Protein AF-0000000082875536 (afdb_homodimer)

Sequence (866 aa):
MRAVTIIVLGLLLVVETWGRGRWDRRGRSHDGAWRRLNSPTMRKDTNDLLYGLTEPGVLKLRRDNDLSLEDESFGANGVTTTFLNEAKDEELARFLNLLTLVRFANSECLSTEGLTGSCYPDNECVGLGGLIGGTCANGFGVCCVFIGTCGDRLQANGSYFQSPNFPDLMPTPNQPQSCYFEILKTNPWVTQIRLDFDFFELANPTGGECQNDRLIISGQASGSPVPAMCGINTGQHVYFDLQNKRTPVRFTVVTLSNSSVRANRRWRIRLTQLNPRDVPLAAPSHCLQYYTTPSGVVQSFNYAGGAYTNNLNYVICFKKMSGACSITYRNVNSTGQESRFQIVNVESNGQSIVPTNQAGAGVFNCPDDYIVVSGVRLCGEKLNDATTNIDFTVNSPVTDTTSGPFILPFRTNAGSVGRGFSLVYNQITCALSMRAVTIIVLGLLLVVETWGRGRWDRRGRSHDGAWRRLNSPTMRKDTNDLLYGLTEPGVLKLRRDNDLSLEDESFGANGVTTTFLNEAKDEELARFLNLLTLVRFANSECLSTEGLTGSCYPDNECVGLGGLIGGTCANGFGVCCVFIGTCGDRLQANGSYFQSPNFPDLMPTPNQPQSCYFEILKTNPWVTQIRLDFDFFELANPTGGECQNDRLIISGQASGSPVPAMCGINTGQHVYFDLQNKRTPVRFTVVTLSNSSVRANRRWRIRLTQLNPRDVPLAAPSHCLQYYTTPSGVVQSFNYAGGAYTNNLNYVICFKKMSGACSITYRNVNSTGQESRFQIVNVESNGQSIVPTNQAGAGVFNCPDDYIVVSGVRLCGEKLNDATTNIDFTVNSPVTDTTSGPFILPFRTNAGSVGRGFSLVYNQITCALS

Solvent-accessible surface area (backbone atoms only — not comparable to full-atom values): 47147 Å² total; per-residue (Å²): 134,82,80,78,77,80,80,76,80,72,78,74,78,71,78,65,81,68,65,87,65,77,79,69,86,81,81,76,76,84,67,65,74,63,58,65,65,67,37,79,69,48,48,52,55,50,48,49,53,55,55,56,64,62,47,83,63,81,70,78,66,81,72,71,66,80,56,67,78,69,73,69,81,67,62,93,73,73,67,80,71,63,76,57,64,71,45,81,51,61,63,56,22,51,51,47,58,66,56,61,75,81,82,74,76,67,42,78,33,68,19,77,86,67,45,64,18,30,29,27,44,60,69,57,23,52,72,71,59,27,42,79,22,56,69,25,78,91,66,67,18,17,10,22,31,38,69,40,34,66,76,34,74,46,66,54,75,43,25,30,46,31,38,63,69,58,91,41,65,41,76,80,46,88,46,68,44,74,38,35,35,36,38,42,77,77,49,89,67,53,45,31,41,37,38,37,21,72,33,31,29,36,30,57,53,58,84,26,32,55,75,44,15,30,40,42,73,47,60,54,22,74,26,33,60,78,72,75,39,42,12,31,39,53,73,41,61,39,38,41,42,32,71,86,57,89,61,58,34,38,40,34,38,40,36,51,40,44,90,81,63,88,46,76,27,38,35,32,32,37,38,36,70,27,29,84,78,42,71,78,75,44,63,66,77,42,28,33,30,70,43,80,57,63,54,51,76,50,64,42,64,9,36,86,57,50,38,27,58,42,61,38,52,41,19,36,31,39,52,73,50,90,37,27,32,30,40,34,37,29,39,51,50,96,87,64,52,68,42,72,34,22,30,43,32,62,44,97,88,64,45,60,63,39,61,87,59,15,28,11,53,27,60,87,36,18,71,53,16,28,35,31,54,72,44,33,20,34,17,23,44,20,49,27,72,43,82,82,44,74,56,36,71,39,72,36,66,42,66,31,67,55,22,26,69,47,61,41,40,38,34,27,42,84,57,72,64,30,37,25,39,42,30,41,38,39,54,36,63,50,77,82,126,135,84,78,77,77,80,77,78,80,70,80,75,79,72,78,67,82,70,66,87,66,79,76,70,86,82,81,74,74,82,66,64,72,64,59,62,65,68,36,79,69,46,48,52,53,52,48,49,52,54,57,57,62,62,47,84,65,80,72,78,68,80,72,72,65,82,57,67,78,68,74,70,80,69,62,93,73,74,68,80,73,63,75,58,65,72,46,80,51,63,65,56,22,51,49,45,58,65,55,61,77,82,81,73,76,66,41,79,33,68,20,76,87,69,45,65,18,31,30,27,45,60,69,56,24,52,72,73,59,28,42,80,21,56,69,26,76,91,68,66,18,18,9,21,31,38,69,39,34,68,76,33,71,47,66,56,76,43,23,30,48,30,40,64,68,57,92,42,67,41,77,79,48,90,47,67,44,76,39,35,34,35,39,41,77,78,48,88,66,53,42,32,40,37,38,36,21,74,3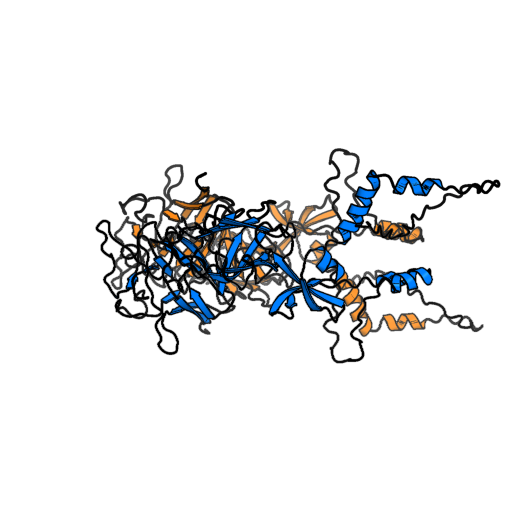4,30,28,37,31,59,52,58,86,25,32,55,75,43,15,29,39,43,73,47,59,56,23,72,26,33,61,78,71,73,40,41,10,31,39,53,73,40,60,40,37,42,42,32,70,85,56,89,61,59,34,36,40,33,39,39,37,51,42,44,91,81,62,88,48,75,28,37,36,32,31,37,38,35,68,27,28,82,79,41,72,80,74,44,63,66,77,43,29,34,28,69,43,78,56,62,55,51,76,49,64,42,64,9,36,86,56,50,39,28,58,42,61,38,52,42,19,37,31,40,53,74,50,92,39,26,32,30,39,36,36,28,41,52,50,97,86,64,53,70,41,73,33,23,30,42,32,62,45,96,87,64,48,60,64,39,60,86,61,16,27,11,53,26,61,88,37,18,70,52,16,24,36,34,54,72,44,32,20,34,16,24,44,20,49,28,74,44,81,83,45,75,56,37,70,39,71,37,64,42,66,31,66,56,23,27,69,48,60,41,40,40,35,26,42,85,58,73,65,31,38,25,39,43,31,40,37,39,53,35,65,51,77,81,126

InterPro domains:
  IPR000859 CUB domain [PF00431] (150-235)
  IPR000859 CUB domain [PS01180] (150-274)
  IPR035914 Spermadhesin, CUB domain superfamily [G3DSA:2.60.120.290] (147-271)
  IPR035914 Spermadhesin, CUB domain superfamily [G3DSA:2.60.120.290] (281-426)
  IPR035914 Spermadhesin, CUB domain superfamily [SSF49854] (150-239)
  IPR058698 CUB domain, metazoa [PF26080] (284-427)

Organism: NCBI:txid197152

Foldseek 3Di:
DDPPPPPPCPPPPPVPPPDPPPPPPPPDDPVPVVVVCPDPVVVVVVCCVVVVVPPPPPPVPPPPVPPPVPPVPPDLCPLCLPPLCPPPPPVSNVVVVVPSPDDDDQDWDAFQVGAIFTWDAPVVLVVQVWDFRQADPVRRTTGTAAEDKFPDEGADFFHKYKYPPPPAFDPQDQFKDKGKYKYAYNDQQFWKKKKAWQFFAAFDDDQQHPPFKWKAKPQFDPVAHDDTAHGGAHGFMFMTTRRSDRDIMMIMMIGGRDVVGPTRGITMMIMGTDGPPPPPVDDPHRAGAEAEDQKDKDWAGNLVVWWHHAFDWHKHFYDADVQFQKKKKFQQDPVRDGDWAAFFDADPVGHTLDDAQFKDKACSNCVFWFKDAQRITIHHGEDDHPPVPVGRNHHDMDMHRDPDTDMIITGHHSHGIGSTGMIIMHTDGDDDD/DDPPPPPPPPPPPPVPPPDPPDPPDPPDPPVPVVVVCPDPVVCVVVCVVVVVVPPPPPPPDPPPVPPPVPPVPPDLCPLPLPDLCPPPPPVSNVVVVVPSPDDDDQDWDAFQVGAIFTWDAPVVLVVQVWDFGAADPVRRTTGTAAEDWFPDEGADFFHKYKYPPPPAFDPQDQFKDKGKYKYAYNDQQFWKKKKAWQFFAAFDDDQQHPPFKWKAKPQFDPVAHDDTAHGGAHGFMFMTTRRSDRDIMMIMMIGGRDVVGPTRGITMMIMGTDGPPPPPVDDPHQATAEAEDQKDKDWAGNLVVWWHHAFDWHKHFYDADVQFQKKKKFQQDPVRDGDWAAFFDADPVGHTLDDAQFKDKACSNCVFWFKDAQRITIHHGEDDHPPVPVGRNHHDMGMHRDPDTDMIITGHHSHGIGSTGMIIMHTDGDDDD

Structure (mmCIF, N/CA/C/O backbone):
data_AF-0000000082875536-model_v1
#
loop_
_entity.id
_entity.type
_entity.pdbx_description
1 polymer 'CUB domain-containing protein'
#
loop_
_atom_site.group_PDB
_atom_site.id
_atom_site.type_symbol
_atom_site.label_atom_id
_atom_site.label_alt_id
_atom_site.label_comp_id
_atom_site.label_asym_id
_atom_site.label_entity_id
_atom_site.label_seq_id
_atom_site.pdbx_PDB_ins_code
_atom_site.Cartn_x
_atom_site.Cartn_y
_atom_site.Cartn_z
_atom_site.occupancy
_atom_site.B_iso_or_equiv
_atom_site.auth_seq_id
_atom_site.auth_comp_id
_atom_site.auth_asym_id
_atom_site.auth_atom_id
_atom_site.pdbx_PDB_model_num
ATOM 1 N N . MET A 1 1 ? 34.031 41.781 -3.348 1 21.06 1 MET A N 1
ATOM 2 C CA . MET A 1 1 ? 34.25 40.5 -2.664 1 21.06 1 MET A CA 1
ATOM 3 C C . MET A 1 1 ? 35.219 39.625 -3.471 1 21.06 1 MET A C 1
ATOM 5 O O . MET A 1 1 ? 35 39.438 -4.668 1 21.06 1 MET A O 1
ATOM 9 N N . ARG A 1 2 ? 36.531 39.562 -3.107 1 22.77 2 ARG A N 1
ATOM 10 C CA . ARG A 1 2 ? 37.781 39.219 -3.797 1 22.77 2 ARG A CA 1
ATOM 11 C C . ARG A 1 2 ? 37.844 37.75 -4.145 1 22.77 2 ARG A C 1
ATOM 13 O O . ARG A 1 2 ? 37.688 36.906 -3.273 1 22.77 2 ARG A O 1
ATOM 20 N N . ALA A 1 3 ? 37.469 37.375 -5.34 1 21.73 3 ALA A N 1
ATOM 21 C CA . ALA A 1 3 ? 37.281 36.062 -5.938 1 21.73 3 ALA A CA 1
ATOM 22 C C . ALA A 1 3 ? 38.562 35.219 -5.84 1 21.73 3 ALA A C 1
ATOM 24 O O . ALA A 1 3 ? 39.625 35.656 -6.309 1 21.73 3 ALA A O 1
ATOM 25 N N . VAL A 1 4 ? 38.906 34.75 -4.637 1 20.36 4 VAL A N 1
ATOM 26 C CA . VAL A 1 4 ? 40.156 34.031 -4.457 1 20.36 4 VAL A CA 1
ATOM 27 C C . VAL A 1 4 ? 40.156 32.75 -5.328 1 20.36 4 VAL A C 1
ATOM 29 O O . VAL A 1 4 ? 39.25 31.938 -5.238 1 20.36 4 VAL A O 1
ATOM 32 N N . THR A 1 5 ? 40.719 32.781 -6.582 1 20.45 5 THR A N 1
ATOM 33 C CA . THR A 1 5 ? 40.875 31.719 -7.566 1 20.45 5 THR A CA 1
ATOM 34 C C . THR A 1 5 ? 41.938 30.703 -7.09 1 20.45 5 THR A C 1
ATOM 36 O O . THR A 1 5 ? 43.062 31.078 -6.809 1 20.45 5 THR A O 1
ATOM 39 N N . ILE A 1 6 ? 41.562 29.734 -6.273 1 21.03 6 ILE A N 1
ATOM 40 C CA . ILE A 1 6 ? 42.594 28.766 -5.852 1 21.03 6 ILE A CA 1
ATOM 41 C C . ILE A 1 6 ? 42.906 27.828 -7.004 1 21.03 6 ILE A C 1
ATOM 43 O O . ILE A 1 6 ? 42 27.172 -7.547 1 21.03 6 ILE A O 1
ATOM 47 N N . ILE A 1 7 ? 43.906 28.047 -7.766 1 22.61 7 ILE A N 1
ATOM 48 C CA . ILE A 1 7 ? 44.469 27.344 -8.914 1 22.61 7 ILE A CA 1
ATOM 49 C C . ILE A 1 7 ? 45.094 26.016 -8.461 1 22.61 7 ILE A C 1
ATOM 51 O O . ILE A 1 7 ? 46.031 26 -7.652 1 22.61 7 ILE A O 1
ATOM 55 N N . VAL A 1 8 ? 44.25 24.984 -8.25 1 21.48 8 VAL A N 1
ATOM 56 C CA . VAL A 1 8 ? 44.812 23.688 -7.875 1 21.48 8 VAL A CA 1
ATOM 57 C C . VAL A 1 8 ? 45.594 23.109 -9.047 1 21.48 8 VAL A C 1
ATOM 59 O O . VAL A 1 8 ? 45.062 22.922 -10.133 1 21.48 8 VAL A O 1
ATOM 62 N N . LEU A 1 9 ? 46.781 23.375 -9.195 1 23.09 9 LEU A N 1
ATOM 63 C CA . LEU A 1 9 ? 47.781 22.969 -10.18 1 23.09 9 LEU A CA 1
ATOM 64 C C . LEU A 1 9 ? 47.906 21.453 -10.25 1 23.09 9 LEU A C 1
ATOM 66 O O . LEU A 1 9 ? 48.5 20.828 -9.367 1 23.09 9 LEU A O 1
ATOM 70 N N . GLY A 1 10 ? 46.781 20.688 -10.336 1 21.94 10 GLY A N 1
ATOM 71 C CA . GLY A 1 10 ? 46.938 19.25 -10.508 1 21.94 10 GLY A CA 1
ATOM 72 C C . GLY A 1 10 ? 47.75 18.875 -11.75 1 21.94 10 GLY A C 1
ATOM 73 O O . GLY A 1 10 ? 47.438 19.375 -12.844 1 21.94 10 GLY A O 1
ATOM 74 N N . LEU A 1 11 ? 48.938 18.656 -11.633 1 23.27 11 LEU A N 1
ATOM 75 C CA . LEU A 1 11 ? 49.906 18.203 -12.641 1 23.27 11 LEU A CA 1
ATOM 76 C C . LEU A 1 11 ? 49.375 16.984 -13.391 1 23.27 11 LEU A C 1
ATOM 78 O O . LEU A 1 11 ? 49.125 15.938 -12.781 1 23.27 11 LEU A O 1
ATOM 82 N N . LEU A 1 12 ? 48.438 17.094 -14.281 1 22.12 12 LEU A N 1
ATOM 83 C CA . LEU A 1 12 ? 48.125 16.125 -15.312 1 22.12 12 LEU A CA 1
ATOM 84 C C . LEU A 1 12 ? 49.375 15.594 -15.969 1 22.12 12 LEU A C 1
ATOM 86 O O . LEU A 1 12 ? 50.125 16.344 -16.609 1 22.12 12 LEU A O 1
ATOM 90 N N . LEU A 1 13 ? 50 14.609 -15.305 1 22.39 13 LEU A N 1
ATOM 91 C CA . LEU A 1 13 ? 51.125 13.938 -15.93 1 22.39 13 LEU A CA 1
ATOM 92 C C . LEU A 1 13 ? 50.75 13.391 -17.297 1 22.39 13 LEU A C 1
ATOM 94 O O . LEU A 1 13 ? 49.938 12.469 -17.406 1 22.39 13 LEU A O 1
ATOM 98 N N . VAL A 1 14 ? 50.406 14.203 -18.234 1 22.47 14 VAL A N 1
ATOM 99 C CA . VAL A 1 14 ? 50.406 13.867 -19.641 1 22.47 14 VAL A CA 1
ATOM 100 C C . VAL A 1 14 ? 51.719 13.18 -20.016 1 22.47 14 VAL A C 1
ATOM 102 O O . VAL A 1 14 ? 52.781 13.797 -19.953 1 22.47 14 VAL A O 1
ATOM 105 N N . VAL A 1 15 ? 51.75 11.828 -19.656 1 22.41 15 VAL A N 1
ATOM 106 C CA . VAL A 1 15 ? 52.906 11.062 -20.109 1 22.41 15 VAL A CA 1
ATOM 107 C C . VAL A 1 15 ? 53 11.148 -21.625 1 22.41 15 VAL A C 1
ATOM 109 O O . VAL A 1 15 ? 52.156 10.633 -22.344 1 22.41 15 VAL A O 1
ATOM 112 N N . GLU A 1 16 ? 53.281 12.219 -22.156 1 22.84 16 GLU A N 1
ATOM 113 C CA . GLU A 1 16 ? 53.75 12.359 -23.531 1 22.84 16 GLU A CA 1
ATOM 114 C C . GLU A 1 16 ? 54.875 11.359 -23.844 1 22.84 16 GLU A C 1
ATOM 116 O O . GLU A 1 16 ? 55.875 11.344 -23.156 1 22.84 16 GLU A O 1
ATOM 121 N N . THR A 1 17 ? 54.406 10.062 -24.141 1 22.7 17 THR A N 1
ATOM 122 C CA . THR A 1 17 ? 55.438 9.258 -24.797 1 22.7 17 THR A CA 1
ATOM 123 C C . THR A 1 17 ? 56.188 10.094 -25.844 1 22.7 17 THR A C 1
ATOM 125 O O . THR A 1 17 ? 55.562 10.586 -26.797 1 22.7 17 THR A O 1
ATOM 128 N N . TRP A 1 18 ? 57.062 10.844 -25.344 1 23.12 18 TRP A N 1
ATOM 129 C CA . TRP A 1 18 ? 58.094 11.633 -26.047 1 23.12 18 TRP A CA 1
ATOM 130 C C . TRP A 1 18 ? 58.75 10.812 -27.141 1 23.12 18 TRP A C 1
ATOM 132 O O . TRP A 1 18 ? 59.281 9.734 -26.891 1 23.12 18 TRP A O 1
ATOM 142 N N . GLY A 1 19 ? 58.094 10.617 -28.312 1 22.41 19 GLY A N 1
ATOM 143 C CA . GLY A 1 19 ? 58.969 10.258 -29.406 1 22.41 19 GLY A CA 1
ATOM 144 C C . GLY A 1 19 ? 60.344 10.852 -29.281 1 22.41 19 GLY A C 1
ATOM 145 O O . GLY A 1 19 ? 60.562 11.812 -28.531 1 22.41 19 GLY A O 1
ATOM 146 N N . ARG A 1 20 ? 61.469 10.094 -29.516 1 25.17 20 ARG A N 1
ATOM 147 C CA . ARG A 1 20 ? 62.812 10.602 -29.703 1 25.17 20 ARG A CA 1
ATOM 148 C C . ARG A 1 20 ? 62.812 11.953 -30.406 1 25.17 20 ARG A C 1
ATOM 150 O O . ARG A 1 20 ? 62.812 12.016 -31.641 1 25.17 20 ARG A O 1
ATOM 157 N N . GLY A 1 21 ? 61.906 12.844 -30.219 1 24.88 21 GLY A N 1
ATOM 158 C CA . GLY A 1 21 ? 62.219 14.094 -30.891 1 24.88 21 GLY A CA 1
ATOM 159 C C . GLY A 1 21 ? 63.594 14.625 -30.547 1 24.88 21 GLY A C 1
ATOM 160 O O . GLY A 1 21 ? 64.062 14.406 -29.438 1 24.88 21 GLY A O 1
ATOM 161 N N . ARG A 1 22 ? 64.5 14.68 -31.531 1 27.27 22 ARG A N 1
ATOM 162 C CA . ARG A 1 22 ? 65.812 15.328 -31.562 1 27.27 22 ARG A CA 1
ATOM 163 C C . ARG A 1 22 ? 65.75 16.688 -30.875 1 27.27 22 ARG A C 1
ATOM 165 O O . ARG A 1 22 ? 64.875 17.469 -31.109 1 27.27 22 ARG A O 1
ATOM 172 N N . TRP A 1 23 ? 66.312 16.766 -29.625 1 26.06 23 TRP A N 1
ATOM 173 C CA . TRP A 1 23 ? 66.625 18 -28.938 1 26.06 23 TRP A CA 1
ATOM 174 C C . TRP A 1 23 ? 67.375 18.953 -29.891 1 26.06 23 TRP A C 1
ATOM 176 O O . TRP A 1 23 ? 68.312 18.562 -30.594 1 26.06 23 TRP A O 1
ATOM 186 N N . ASP A 1 24 ? 66.688 19.828 -30.703 1 28.8 24 ASP A N 1
ATOM 187 C CA . ASP A 1 24 ? 67.625 20.703 -31.391 1 28.8 24 ASP A CA 1
ATOM 188 C C . ASP A 1 24 ? 68.438 21.469 -30.391 1 28.8 24 ASP A C 1
ATOM 190 O O . ASP A 1 24 ? 68.125 21.547 -29.203 1 28.8 24 ASP A O 1
ATOM 194 N N . ARG A 1 25 ? 69.812 21.859 -30.719 1 28.44 25 ARG A N 1
ATOM 195 C CA . ARG A 1 25 ? 70.75 22.594 -29.938 1 28.44 25 ARG A CA 1
ATOM 196 C C . ARG A 1 25 ? 70.125 23.766 -29.188 1 28.44 25 ARG A C 1
ATOM 198 O O . ARG A 1 25 ? 70.625 24.219 -28.172 1 28.44 25 ARG A O 1
ATOM 205 N N . ARG A 1 26 ? 69.312 24.625 -30.047 1 27.66 26 ARG A N 1
ATOM 206 C CA . ARG A 1 26 ? 69.25 26.047 -29.719 1 27.66 26 ARG A CA 1
ATOM 207 C C . ARG A 1 26 ? 68.125 26.297 -28.672 1 27.66 26 ARG A C 1
ATOM 209 O O . ARG A 1 26 ? 66.938 26.156 -28.938 1 27.66 26 ARG A O 1
ATOM 216 N N . GLY A 1 27 ? 68 25.797 -27.234 1 25.08 27 GLY A N 1
ATOM 217 C CA . GLY A 1 27 ? 67.438 25.969 -25.906 1 25.08 27 GLY A CA 1
ATOM 218 C C . GLY A 1 27 ? 65.938 26.359 -25.938 1 25.08 27 GLY A C 1
ATOM 219 O O . GLY A 1 27 ? 65.438 26.875 -24.953 1 25.08 27 GLY A O 1
ATOM 220 N N . ARG A 1 28 ? 65.188 26.609 -27.047 1 27.95 28 ARG A N 1
ATOM 221 C CA . ARG A 1 28 ? 63.938 27.328 -26.953 1 27.95 28 ARG A CA 1
ATOM 222 C C . ARG A 1 28 ? 62.812 26.453 -26.375 1 27.95 28 ARG A C 1
ATOM 224 O O . ARG A 1 28 ? 62.719 25.266 -26.719 1 27.95 28 ARG A O 1
ATOM 231 N N . SER A 1 29 ? 62.312 26.75 -25.094 1 24.36 29 SER A N 1
ATOM 232 C CA . SER A 1 29 ? 61.344 26.234 -24.125 1 24.36 29 SER A CA 1
ATOM 233 C C . SER A 1 29 ? 59.938 26.141 -24.719 1 24.36 29 SER A C 1
ATOM 235 O O . SER A 1 29 ? 59.5 27.078 -25.391 1 24.36 29 SER A O 1
ATOM 237 N N . HIS A 1 30 ? 59.562 24.906 -25.297 1 24.8 30 HIS A N 1
ATOM 238 C CA . HIS A 1 30 ? 58.219 24.734 -25.859 1 24.8 30 HIS A CA 1
ATOM 239 C C . HIS A 1 30 ? 57.156 25.109 -24.828 1 24.8 30 HIS A C 1
ATOM 241 O O . HIS A 1 30 ? 56.812 24.328 -23.938 1 24.8 30 HIS A O 1
ATOM 247 N N . ASP A 1 31 ? 56.906 26.359 -24.484 1 25.8 31 ASP A N 1
ATOM 248 C CA . ASP A 1 31 ? 55.906 27.078 -23.688 1 25.8 31 ASP A CA 1
ATOM 249 C C . ASP A 1 31 ? 54.5 26.734 -24.125 1 25.8 31 ASP A C 1
ATOM 251 O O . ASP A 1 31 ? 53.531 27.047 -23.422 1 25.8 31 ASP A O 1
ATOM 255 N N . GLY A 1 32 ? 54.344 26.312 -25.406 1 26.48 32 GLY A N 1
ATOM 256 C CA . GLY A 1 32 ? 53 26.453 -25.938 1 26.48 32 GLY A CA 1
ATOM 257 C C . GLY A 1 32 ? 52.031 25.406 -25.391 1 26.48 32 GLY A C 1
ATOM 258 O O . GLY A 1 32 ? 50.875 25.375 -25.766 1 26.48 32 GLY A O 1
ATOM 259 N N . ALA A 1 33 ? 52.531 24.297 -24.922 1 26.94 33 ALA A N 1
ATOM 260 C CA . ALA A 1 33 ? 51.562 23.25 -24.609 1 26.94 33 ALA A CA 1
ATOM 261 C C . ALA A 1 33 ? 50.625 23.688 -23.484 1 26.94 33 ALA A C 1
ATOM 263 O O . ALA A 1 33 ? 49.562 23.125 -23.312 1 26.94 33 ALA A O 1
ATOM 264 N N . TRP A 1 34 ? 51 24.75 -22.688 1 26.47 34 TRP A N 1
ATOM 265 C CA . TRP A 1 34 ? 50.188 25.156 -21.547 1 26.47 34 TRP A CA 1
ATOM 266 C C . TRP A 1 34 ? 48.906 25.859 -22.031 1 26.47 34 TRP A C 1
ATOM 268 O O . TRP A 1 34 ? 47.906 25.906 -21.328 1 26.47 34 TRP A O 1
ATOM 278 N N . ARG A 1 35 ? 48.938 26.578 -23.141 1 27.16 35 ARG A N 1
ATOM 279 C CA . ARG A 1 35 ? 47.812 27.438 -23.516 1 27.16 35 ARG A CA 1
ATOM 280 C C . ARG A 1 35 ? 46.594 26.609 -23.891 1 27.16 35 ARG A C 1
ATOM 282 O O . ARG A 1 35 ? 45.469 27.094 -23.812 1 27.16 35 ARG A O 1
ATOM 289 N N . ARG A 1 36 ? 46.812 25.469 -24.531 1 26.41 36 ARG A N 1
ATOM 290 C CA . ARG A 1 36 ? 45.594 24.828 -25.031 1 26.41 36 ARG A CA 1
ATOM 291 C C . ARG A 1 36 ? 44.781 24.234 -23.891 1 26.41 36 ARG A C 1
ATOM 293 O O . ARG A 1 36 ? 43.594 23.875 -24.078 1 26.41 36 ARG A O 1
ATOM 300 N N . LEU A 1 37 ? 45.375 23.906 -22.812 1 27.72 37 LEU A N 1
ATOM 301 C CA . LEU A 1 37 ? 44.562 23.328 -21.75 1 27.72 37 LEU A CA 1
ATOM 302 C C . LEU A 1 37 ? 43.594 24.375 -21.188 1 27.72 37 LEU A C 1
ATOM 304 O O . LEU A 1 37 ? 42.688 24.031 -20.438 1 27.72 37 LEU A O 1
ATOM 308 N N . ASN A 1 38 ? 43.875 25.766 -21.391 1 25.78 38 ASN A N 1
ATOM 309 C CA . ASN A 1 38 ? 43.062 26.844 -20.875 1 25.78 38 ASN A CA 1
ATOM 310 C C . ASN A 1 38 ? 41.906 27.141 -21.828 1 25.78 38 ASN A C 1
ATOM 312 O O . ASN A 1 38 ? 41.312 28.234 -21.781 1 25.78 38 ASN A O 1
ATOM 316 N N . SER A 1 39 ? 41.844 26.516 -23 1 24.98 39 SER A N 1
ATOM 317 C CA . SER A 1 39 ? 40.688 26.984 -23.766 1 24.98 39 SER A CA 1
ATOM 318 C C . SER A 1 39 ? 39.406 26.578 -23.078 1 24.98 39 SER A C 1
ATOM 320 O O . SER A 1 39 ? 39.344 25.609 -22.312 1 24.98 39 SER A O 1
ATOM 322 N N . PRO A 1 40 ? 38.281 27.562 -23.172 1 29.61 40 PRO A N 1
ATOM 323 C CA . PRO A 1 40 ? 36.969 27.391 -22.547 1 29.61 40 PRO A CA 1
ATOM 324 C C . PRO A 1 40 ? 36.406 26 -22.766 1 29.61 40 PRO A C 1
ATOM 326 O O . PRO A 1 40 ? 35.5 25.578 -22.047 1 29.61 40 PRO A O 1
ATOM 329 N N . THR A 1 41 ? 36.844 25.375 -23.953 1 27.09 41 THR A N 1
ATOM 330 C CA . THR A 1 41 ? 36.188 24.094 -24.25 1 27.09 41 THR A CA 1
ATOM 331 C C . THR A 1 41 ? 36.688 23 -23.344 1 27.09 41 THR A C 1
ATOM 333 O O . THR A 1 41 ? 35.969 22.047 -23.031 1 27.09 41 THR A O 1
ATOM 336 N N . MET A 1 42 ? 38.031 22.984 -23.031 1 27.41 42 MET A N 1
ATOM 337 C CA . MET A 1 42 ? 38.531 21.859 -22.234 1 27.41 42 MET A CA 1
ATOM 338 C C . MET A 1 42 ? 38.125 22.016 -20.781 1 27.41 42 MET A C 1
ATOM 340 O O . MET A 1 42 ? 38.375 21.125 -19.969 1 27.41 42 MET A O 1
ATOM 344 N N . ARG A 1 43 ? 37.844 23.312 -20.344 1 26.75 43 ARG A N 1
ATOM 345 C CA . ARG A 1 43 ? 37.312 23.453 -18.984 1 26.75 43 ARG A CA 1
ATOM 346 C C . ARG A 1 43 ? 36.062 22.609 -18.781 1 26.75 43 ARG A C 1
ATOM 348 O O . ARG A 1 43 ? 35.719 22.25 -17.656 1 26.75 43 ARG A O 1
ATOM 355 N N . LYS A 1 44 ? 35.312 22.5 -19.859 1 28.7 44 LYS A N 1
ATOM 356 C CA . LYS A 1 44 ? 34.094 21.734 -19.656 1 28.7 44 LYS A CA 1
ATOM 357 C C . LYS A 1 44 ? 34.375 20.281 -19.375 1 28.7 44 LYS A C 1
ATOM 359 O O . LYS A 1 44 ? 33.75 19.656 -18.516 1 28.7 44 LYS A O 1
ATOM 364 N N . ASP A 1 45 ? 35.469 19.797 -20.078 1 27.34 45 ASP A N 1
ATOM 365 C CA . ASP A 1 45 ? 35.719 18.359 -19.953 1 27.34 45 ASP A CA 1
ATOM 366 C C . ASP A 1 45 ? 36.375 18.047 -18.609 1 27.34 45 ASP A C 1
ATOM 368 O O . ASP A 1 45 ? 36.094 17.016 -18 1 27.34 45 ASP A O 1
ATOM 372 N N . THR A 1 46 ? 37.375 18.906 -18.172 1 27.09 46 THR A N 1
ATOM 373 C CA . THR A 1 46 ? 37.969 18.594 -16.891 1 27.09 46 THR A CA 1
ATOM 374 C C . THR A 1 46 ? 37 18.844 -15.742 1 27.09 46 THR A C 1
ATOM 376 O O . THR A 1 46 ? 37.031 18.141 -14.734 1 27.09 46 THR A O 1
ATOM 379 N N . ASN A 1 47 ? 36.219 19.938 -15.82 1 26.7 47 ASN A N 1
ATOM 380 C CA . ASN A 1 47 ? 35.188 20.125 -14.805 1 26.7 47 ASN A CA 1
ATOM 381 C C . ASN A 1 47 ? 34.188 18.969 -14.781 1 26.7 47 ASN A C 1
ATOM 383 O O . ASN A 1 47 ? 33.688 18.609 -13.727 1 26.7 47 ASN A O 1
ATOM 387 N N . ASP A 1 48 ? 33.906 18.422 -15.961 1 26.61 48 ASP A N 1
ATOM 388 C CA . ASP A 1 48 ? 33.031 17.266 -16 1 26.61 48 ASP A CA 1
ATOM 389 C C . ASP A 1 48 ? 33.719 16.047 -15.383 1 26.61 48 ASP A C 1
ATOM 391 O O . ASP A 1 48 ? 33.062 15.211 -14.742 1 26.61 48 ASP A O 1
ATOM 395 N N . LEU A 1 49 ? 35.062 15.938 -15.539 1 26.38 49 LEU A N 1
ATOM 396 C CA . LEU A 1 49 ? 35.75 14.844 -14.859 1 26.38 49 LEU A CA 1
ATOM 397 C C . LEU A 1 49 ? 35.812 15.094 -13.352 1 26.38 49 LEU A C 1
ATOM 399 O O . LEU A 1 49 ? 35.594 14.172 -12.562 1 26.38 49 LEU A O 1
ATOM 403 N N . LEU A 1 50 ? 36.219 16.344 -12.898 1 26.75 50 LEU A N 1
ATOM 404 C CA . LEU A 1 50 ? 36.281 16.641 -11.469 1 26.75 50 LEU A CA 1
ATOM 405 C C . LEU A 1 50 ? 34.875 16.625 -10.859 1 26.75 50 LEU A C 1
ATOM 407 O O . LEU A 1 50 ? 34.688 16.219 -9.719 1 26.75 50 LEU A O 1
ATOM 411 N N . TYR A 1 51 ? 33.875 17.312 -11.539 1 26.95 51 TYR A N 1
ATOM 412 C CA . TYR A 1 51 ? 32.531 17.266 -11.016 1 26.95 51 TYR A CA 1
ATOM 413 C C . TYR A 1 51 ? 31.969 15.844 -11.055 1 26.95 51 TYR A C 1
ATOM 415 O O . TYR A 1 51 ? 31.016 15.523 -10.352 1 26.95 51 TYR A O 1
ATOM 423 N N . GLY A 1 52 ? 32.438 15.031 -12.008 1 26.75 52 GLY A N 1
ATOM 424 C CA . GLY A 1 52 ? 32.031 13.633 -11.969 1 26.75 52 GLY A CA 1
ATOM 425 C C . GLY A 1 52 ? 32.531 12.898 -10.75 1 26.75 52 GLY A C 1
ATOM 426 O O . GLY A 1 52 ? 31.953 11.898 -10.328 1 26.75 52 GLY A O 1
ATOM 427 N N . LEU A 1 53 ? 33.781 13.219 -10.273 1 26.62 53 LEU A N 1
ATOM 428 C CA . LEU A 1 53 ? 34.312 12.594 -9.055 1 26.62 53 LEU A CA 1
ATOM 429 C C . LEU A 1 53 ? 33.594 13.133 -7.82 1 26.62 53 LEU A C 1
ATOM 431 O O . LEU A 1 53 ? 33.719 12.578 -6.73 1 26.62 53 LEU A O 1
ATOM 435 N N . THR A 1 54 ? 33.125 14.305 -7.832 1 25.36 54 THR A N 1
ATOM 436 C CA . THR A 1 54 ? 32.469 14.82 -6.625 1 25.36 54 THR A CA 1
ATOM 437 C C . THR A 1 54 ? 31.125 14.164 -6.402 1 25.36 54 THR A C 1
ATOM 439 O O . THR A 1 54 ? 30.375 14.547 -5.496 1 25.36 54 THR A O 1
ATOM 442 N N . GLU A 1 55 ? 30.578 13.688 -7.445 1 24.44 55 GLU A N 1
ATOM 443 C CA . GLU A 1 55 ? 29.359 13.031 -6.984 1 24.44 55 GLU A CA 1
ATOM 444 C C . GLU A 1 55 ? 29.672 11.867 -6.055 1 24.44 55 GLU A C 1
ATOM 446 O O . GLU A 1 55 ? 30.547 11.047 -6.355 1 24.44 55 GLU A O 1
ATOM 451 N N . PRO A 1 56 ? 29.422 11.945 -4.688 1 24.2 56 PRO A N 1
ATOM 452 C CA . PRO A 1 56 ? 29.75 10.938 -3.674 1 24.2 56 PRO A CA 1
ATOM 453 C C . PRO A 1 56 ? 29.562 9.508 -4.18 1 24.2 56 PRO A C 1
ATOM 455 O O . PRO A 1 56 ? 28.438 9.039 -4.316 1 24.2 56 PRO A O 1
ATOM 458 N N . GLY A 1 57 ? 29.922 9.266 -5.34 1 25 57 GLY A N 1
ATOM 459 C CA . GLY A 1 57 ? 29.812 7.844 -5.613 1 25 57 GLY A CA 1
ATOM 460 C C . GLY A 1 57 ? 30.609 6.984 -4.645 1 25 57 GLY A C 1
ATOM 461 O O . GLY A 1 57 ? 31.641 7.418 -4.117 1 25 57 GLY A O 1
ATOM 462 N N . VAL A 1 58 ? 29.859 5.988 -3.939 1 24.19 58 VAL A N 1
ATOM 463 C CA . VAL A 1 58 ? 30.203 5.055 -2.873 1 24.19 58 VAL A CA 1
ATOM 464 C C . VAL A 1 58 ? 31.469 4.289 -3.254 1 24.19 58 VAL A C 1
ATOM 466 O O . VAL A 1 58 ? 31.5 3.584 -4.266 1 24.19 58 VAL A O 1
ATOM 469 N N . LEU A 1 59 ? 32.562 4.93 -3.176 1 24.33 59 LEU A N 1
ATOM 470 C CA . LEU A 1 59 ? 33.688 4.047 -2.955 1 24.33 59 LEU A CA 1
ATOM 471 C C . LEU A 1 59 ? 33.438 3.113 -1.776 1 24.33 59 LEU A C 1
ATOM 473 O O . LEU A 1 59 ? 33.219 3.57 -0.653 1 24.33 59 LEU A O 1
ATOM 477 N N . LYS A 1 60 ? 32.781 1.983 -2.062 1 25.2 60 LYS A N 1
ATOM 478 C CA . LYS A 1 60 ? 32.625 0.966 -1.022 1 25.2 60 LYS A CA 1
ATOM 479 C C . LYS A 1 60 ? 34 0.567 -0.472 1 25.2 60 LYS A C 1
ATOM 481 O O . LYS A 1 60 ? 34.812 -0.002 -1.191 1 25.2 60 LYS A O 1
ATOM 486 N N . LEU A 1 61 ? 34.562 1.446 0.371 1 24.52 61 LEU A N 1
ATOM 487 C CA . LEU A 1 61 ? 35.656 0.95 1.188 1 24.52 61 LEU A CA 1
ATOM 488 C C . LEU A 1 61 ? 35.219 -0.277 1.987 1 24.52 61 LEU A C 1
ATOM 490 O O . LEU A 1 61 ? 34.125 -0.327 2.508 1 24.52 61 LEU A O 1
ATOM 494 N N . ARG A 1 62 ? 35.719 -1.408 1.603 1 24.62 62 ARG A N 1
ATOM 495 C CA . ARG A 1 62 ? 35.625 -2.598 2.443 1 24.62 62 ARG A CA 1
ATOM 496 C C . ARG A 1 62 ? 35.875 -2.258 3.904 1 24.62 62 ARG A C 1
ATOM 498 O O . ARG A 1 62 ? 37 -1.838 4.25 1 24.62 62 ARG A O 1
ATOM 505 N N . ARG A 1 63 ? 34.875 -1.697 4.578 1 24.12 63 ARG A N 1
ATOM 506 C CA . ARG A 1 63 ? 35.031 -1.71 6.031 1 24.12 63 ARG A CA 1
ATOM 507 C C . ARG A 1 63 ? 35.281 -3.123 6.543 1 24.12 63 ARG A C 1
ATOM 509 O O . ARG A 1 63 ? 34.5 -4.035 6.285 1 24.12 63 ARG A O 1
ATOM 516 N N . ASP A 1 64 ? 36.531 -3.514 6.719 1 26.14 64 ASP A N 1
ATOM 517 C CA . ASP A 1 64 ? 36.875 -4.582 7.656 1 26.14 64 ASP A CA 1
ATOM 518 C C . ASP A 1 64 ? 36.125 -4.422 8.969 1 26.14 64 ASP A C 1
ATOM 520 O O . ASP A 1 64 ? 36.5 -3.629 9.828 1 26.14 64 ASP A O 1
ATOM 524 N N . ASN A 1 65 ? 34.875 -4.312 8.992 1 26.66 65 ASN A N 1
ATOM 525 C CA . ASN A 1 65 ? 34.281 -4.293 10.312 1 26.66 65 ASN A CA 1
ATOM 526 C C . ASN A 1 65 ? 34.656 -5.516 11.133 1 26.66 65 ASN A C 1
ATOM 528 O O . ASN A 1 65 ? 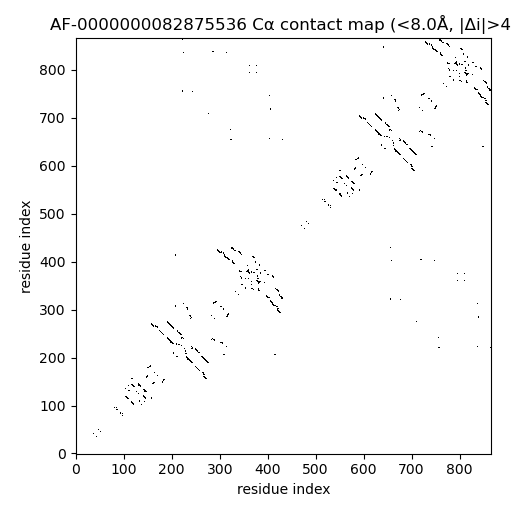34.281 -5.633 12.305 1 26.66 65 ASN A O 1
ATOM 532 N N . ASP A 1 66 ? 34.938 -6.656 10.555 1 27.02 66 ASP A N 1
ATOM 533 C CA . ASP A 1 66 ? 35.219 -7.723 11.508 1 27.02 66 ASP A CA 1
ATOM 534 C C . ASP A 1 66 ? 36.562 -7.484 12.219 1 27.02 66 ASP A C 1
ATOM 536 O O . ASP A 1 66 ? 37.156 -8.414 12.758 1 27.02 66 ASP A O 1
ATOM 540 N N . LEU A 1 67 ? 37.281 -6.398 11.852 1 25.08 67 LEU A N 1
ATOM 541 C CA . LEU A 1 67 ? 38.375 -6.262 12.812 1 25.08 67 LEU A CA 1
ATOM 542 C C . LEU A 1 67 ? 37.844 -6.016 14.219 1 25.08 67 LEU A C 1
ATOM 544 O O . LEU A 1 67 ? 36.875 -5.266 14.391 1 25.08 67 LEU A O 1
ATOM 548 N N . SER A 1 68 ? 37.938 -7 15.055 1 24.67 68 SER A N 1
ATOM 549 C CA . SER A 1 68 ? 37.719 -6.875 16.5 1 24.67 68 SER A CA 1
ATOM 550 C C . SER A 1 68 ? 38.156 -5.5 17 1 24.67 68 SER A C 1
ATOM 552 O O . SER A 1 68 ? 39.25 -5.02 16.672 1 24.67 68 SER A O 1
ATOM 554 N N . LEU A 1 69 ? 37.188 -4.633 17.281 1 25.81 69 LEU A N 1
ATOM 555 C CA . LEU A 1 69 ? 37.312 -3.371 18 1 25.81 69 LEU A CA 1
ATOM 556 C C . LEU A 1 69 ? 38.312 -3.477 19.125 1 25.81 69 LEU A C 1
ATOM 558 O O . LEU A 1 69 ? 38.531 -2.52 19.891 1 25.81 69 LEU A O 1
ATOM 562 N N . GLU A 1 70 ? 38.625 -4.68 19.547 1 26.5 70 GLU A N 1
ATOM 563 C CA . GLU A 1 70 ? 39.5 -4.598 20.719 1 26.5 70 GLU A CA 1
ATOM 564 C C . GLU A 1 70 ? 40.812 -3.91 20.391 1 26.5 70 GLU A C 1
ATOM 566 O O . GLU A 1 70 ? 41.531 -3.477 21.297 1 26.5 70 GLU A O 1
ATOM 571 N N . ASP A 1 71 ? 41.469 -4.27 19.344 1 26.06 71 ASP A N 1
ATOM 572 C CA . ASP A 1 71 ? 42.812 -3.656 19.469 1 26.06 71 ASP A CA 1
ATOM 573 C C . ASP A 1 71 ? 42.719 -2.141 19.297 1 26.06 71 ASP A C 1
ATOM 575 O O . ASP A 1 71 ? 42.312 -1.648 18.25 1 26.06 71 ASP A O 1
ATOM 579 N N . GLU A 1 72 ? 42.5 -1.304 20.406 1 26.95 72 GLU A N 1
ATOM 580 C CA . GLU A 1 72 ? 42.469 0.074 20.891 1 26.95 72 GLU A CA 1
ATOM 581 C C . GLU A 1 72 ? 43.469 0.951 20.125 1 26.95 72 GLU A C 1
ATOM 583 O O . GLU A 1 72 ? 43.375 2.18 20.188 1 26.95 72 GLU A O 1
ATOM 588 N N . SER A 1 73 ? 44.656 0.431 19.797 1 24.64 73 SER A N 1
ATOM 589 C CA . SER A 1 73 ? 45.719 1.343 19.375 1 24.64 73 SER A CA 1
ATOM 590 C C . SER A 1 73 ? 45.469 1.895 17.984 1 24.64 73 SER A C 1
ATOM 592 O O . SER A 1 73 ? 46.375 2.459 17.359 1 24.64 73 SER A O 1
ATOM 594 N N . PHE A 1 74 ? 44.469 1.318 17.281 1 27.28 74 PHE A N 1
ATOM 595 C CA . PHE A 1 74 ? 44.25 1.957 15.977 1 27.28 74 PHE A CA 1
ATOM 596 C C . PHE A 1 74 ? 43.719 3.369 16.156 1 27.28 74 PHE A C 1
ATOM 598 O O . PHE A 1 74 ? 42.656 3.561 16.75 1 27.28 74 PHE A O 1
ATOM 605 N N . GLY A 1 75 ? 44.531 4.418 16.422 1 24.41 75 GLY A N 1
ATOM 606 C CA . GLY A 1 75 ? 44.156 5.816 16.578 1 24.41 75 GLY A CA 1
ATOM 607 C C . GLY A 1 75 ? 43.062 6.258 15.625 1 24.41 75 GLY A C 1
ATOM 608 O O . GLY A 1 75 ? 42.812 5.598 14.609 1 24.41 75 GLY A O 1
ATOM 609 N N . ALA A 1 76 ? 42.094 7.137 16.047 1 25.84 76 ALA A N 1
ATOM 610 C CA . ALA A 1 76 ? 40.969 7.828 15.469 1 25.84 76 ALA A CA 1
ATOM 611 C C . ALA A 1 76 ? 41.188 8.125 13.992 1 25.84 76 ALA A C 1
ATOM 613 O O . ALA A 1 76 ? 40.25 8.445 13.25 1 25.84 76 ALA A O 1
ATOM 614 N N . ASN A 1 77 ? 42.5 8.359 13.625 1 25.5 77 ASN A N 1
ATOM 615 C CA . ASN A 1 77 ? 42.906 9.031 12.391 1 25.5 77 ASN A CA 1
ATOM 616 C C . ASN A 1 77 ? 42.844 8.086 11.195 1 25.5 77 ASN A C 1
ATOM 618 O O . ASN A 1 77 ? 43.875 7.48 10.844 1 25.5 77 ASN A O 1
ATOM 622 N N . GLY A 1 78 ? 42.031 7.129 11.188 1 27.12 78 GLY A N 1
ATOM 623 C CA . GLY A 1 78 ? 42.062 6.203 10.062 1 27.12 78 GLY A CA 1
ATOM 624 C C . GLY A 1 78 ? 41.969 6.895 8.719 1 27.12 78 GLY A C 1
ATOM 625 O O . GLY A 1 78 ? 40.875 7.008 8.148 1 27.12 78 GLY A O 1
ATOM 626 N N . VAL A 1 79 ? 42.844 7.988 8.57 1 26.86 79 VAL A N 1
ATOM 627 C CA . VAL A 1 79 ? 43.062 8.609 7.27 1 26.86 79 VAL A CA 1
ATOM 628 C C . VAL A 1 79 ? 43.469 7.543 6.25 1 26.86 79 VAL A C 1
ATOM 630 O O . VAL A 1 79 ? 44.406 6.781 6.465 1 26.86 79 VAL A O 1
ATOM 633 N N . THR A 1 80 ? 42.469 6.957 5.664 1 26.88 80 THR A N 1
ATOM 634 C CA . THR A 1 80 ? 42.812 6.109 4.527 1 26.88 80 THR A CA 1
ATOM 635 C C . THR A 1 80 ? 43.781 6.824 3.59 1 26.88 80 THR A C 1
ATOM 637 O O . THR A 1 80 ? 43.438 7.836 2.98 1 26.88 80 THR A O 1
ATOM 640 N N . THR A 1 81 ? 45 6.988 4.004 1 27.88 81 THR A N 1
ATOM 641 C CA . THR A 1 81 ? 46.156 7.414 3.205 1 27.88 81 THR A CA 1
ATOM 642 C C . THR A 1 81 ? 46.406 6.422 2.076 1 27.88 81 THR A C 1
ATOM 644 O O . THR A 1 81 ? 47.219 5.496 2.234 1 27.88 81 THR A O 1
ATOM 647 N N . THR A 1 82 ? 45.375 5.781 1.599 1 27.23 82 THR A N 1
ATOM 648 C CA . THR A 1 82 ? 45.812 4.727 0.689 1 27.23 82 THR A CA 1
ATOM 649 C C . THR A 1 82 ? 46.531 5.32 -0.521 1 27.23 82 THR A C 1
ATOM 651 O O . THR A 1 82 ? 47.531 4.762 -0.997 1 27.23 82 THR A O 1
ATOM 654 N N . PHE A 1 83 ? 45.719 6.227 -1.179 1 28.62 83 PHE A N 1
ATOM 655 C CA . PHE A 1 83 ? 46.094 6.27 -2.592 1 28.62 83 PHE A CA 1
ATOM 656 C C . PHE A 1 83 ? 47.469 6.867 -2.781 1 28.62 83 PHE A C 1
ATOM 658 O O . PHE A 1 83 ? 48.219 6.445 -3.664 1 28.62 83 PHE A O 1
ATOM 665 N N . LEU A 1 84 ? 47.594 8.062 -2.092 1 28.81 84 LEU A N 1
ATOM 666 C CA . LEU A 1 84 ? 48.562 9 -2.656 1 28.81 84 LEU A CA 1
ATOM 667 C C . LEU A 1 84 ? 50 8.578 -2.318 1 28.81 84 LEU A C 1
ATOM 669 O O . LEU A 1 84 ? 50.938 9.328 -2.562 1 28.81 84 LEU A O 1
ATOM 673 N N . ASN A 1 85 ? 50.031 7.57 -1.606 1 29.97 85 ASN A N 1
ATOM 674 C CA . ASN A 1 85 ? 51.406 7.336 -1.211 1 29.97 85 ASN A CA 1
ATOM 675 C C . ASN A 1 85 ? 52.281 6.984 -2.412 1 29.97 85 ASN A C 1
ATOM 677 O O . ASN A 1 85 ? 53.5 6.859 -2.281 1 29.97 85 ASN A O 1
ATOM 681 N N . GLU A 1 86 ? 51.625 6.48 -3.432 1 30.44 86 GLU A N 1
ATOM 682 C CA . GLU A 1 86 ? 52.562 5.977 -4.438 1 30.44 86 GLU A CA 1
ATOM 683 C C . GLU A 1 86 ? 53.156 7.117 -5.266 1 30.44 86 GLU A C 1
ATOM 685 O O . GLU A 1 86 ? 53.781 6.883 -6.301 1 30.44 86 GLU A O 1
ATOM 690 N N . ALA A 1 87 ? 52.812 8.445 -4.898 1 29.95 87 ALA A N 1
ATOM 691 C CA . ALA A 1 87 ? 53.562 9.422 -5.672 1 29.95 87 ALA A CA 1
ATOM 692 C C . ALA A 1 87 ? 55.062 9.297 -5.387 1 29.95 87 ALA A C 1
ATOM 694 O O . ALA A 1 87 ? 55.469 9.234 -4.227 1 29.95 87 ALA A O 1
ATOM 695 N N . LYS A 1 88 ? 55.906 8.859 -6.203 1 33.16 88 LYS A N 1
ATOM 696 C CA . LYS A 1 88 ? 57.344 8.797 -6.141 1 33.16 88 LYS A CA 1
ATOM 697 C C . LYS A 1 88 ? 57.938 10.086 -5.582 1 33.16 88 LYS A C 1
ATOM 699 O O . LYS A 1 88 ? 59.062 10.094 -5.051 1 33.16 88 LYS A O 1
ATOM 704 N N . ASP A 1 89 ? 57.438 11.266 -6.02 1 29.77 89 ASP A N 1
ATOM 705 C CA . ASP A 1 89 ? 58.062 12.492 -5.512 1 29.77 89 ASP A CA 1
ATOM 706 C C . ASP A 1 89 ? 57.625 12.758 -4.074 1 29.77 89 ASP A C 1
ATOM 708 O O . ASP A 1 89 ? 56.406 12.781 -3.775 1 29.77 89 ASP A O 1
ATOM 712 N N . GLU A 1 90 ? 58.562 12.594 -3.127 1 40.78 90 GLU A N 1
ATOM 713 C CA . GLU A 1 90 ? 58.406 12.812 -1.689 1 40.78 90 GLU A CA 1
ATOM 714 C C . GLU A 1 90 ? 57.625 14.078 -1.395 1 40.78 90 GLU A C 1
ATOM 716 O O . GLU A 1 90 ? 56.812 14.102 -0.459 1 40.78 90 GLU A O 1
ATOM 721 N N . GLU A 1 91 ? 57.969 15.125 -2.172 1 37.03 91 GLU A N 1
ATOM 722 C CA . GLU A 1 91 ? 57.281 16.391 -1.935 1 37.03 91 GLU A CA 1
ATOM 723 C C . GLU A 1 91 ? 55.812 16.312 -2.299 1 37.03 91 GLU A C 1
ATOM 725 O O . GLU A 1 91 ? 54.969 16.812 -1.563 1 37.03 91 GLU A O 1
ATOM 730 N N . LEU A 1 92 ? 55.562 15.703 -3.449 1 38.47 92 LEU A N 1
ATOM 731 C CA . LEU A 1 92 ? 54.188 15.516 -3.836 1 38.47 92 LEU A CA 1
ATOM 732 C C . LEU A 1 92 ? 53.469 14.555 -2.885 1 38.47 92 LEU A C 1
ATOM 734 O O . LEU A 1 92 ? 52.312 14.773 -2.518 1 38.47 92 LEU A O 1
ATOM 738 N N . ALA A 1 93 ? 54.25 13.539 -2.432 1 39.28 93 ALA A N 1
ATOM 739 C CA . ALA A 1 93 ? 53.688 12.633 -1.421 1 39.28 93 ALA A CA 1
ATOM 740 C C . ALA A 1 93 ? 53.438 13.367 -0.113 1 39.28 93 ALA A C 1
ATOM 742 O O . ALA A 1 93 ? 52.406 13.164 0.523 1 39.28 93 ALA A O 1
ATOM 743 N N . ARG A 1 94 ? 54.375 14.227 0.32 1 42.91 94 ARG A N 1
ATOM 744 C CA . ARG A 1 94 ? 54.219 15.07 1.496 1 42.91 94 ARG A CA 1
ATOM 745 C C . ARG A 1 94 ? 53.094 16.078 1.293 1 42.91 94 ARG A C 1
ATOM 747 O O . ARG A 1 94 ? 52.312 16.344 2.215 1 42.91 94 ARG A O 1
ATOM 754 N N . PHE A 1 95 ? 53.156 16.75 0.178 1 38.78 95 PHE A N 1
ATOM 755 C CA . PHE A 1 95 ? 52.125 17.719 -0.159 1 38.78 95 PHE A CA 1
ATOM 756 C C . PHE A 1 95 ? 50.75 17.016 -0.276 1 38.78 95 PHE A C 1
ATOM 758 O O . PHE A 1 95 ? 49.75 17.516 0.233 1 38.78 95 PHE A O 1
ATOM 765 N N . LEU A 1 96 ? 50.812 15.914 -0.988 1 40.41 96 LEU A N 1
ATOM 766 C CA . LEU A 1 96 ? 49.562 15.172 -1.106 1 40.41 96 LEU A CA 1
ATOM 767 C C . LEU A 1 96 ? 49.156 14.555 0.229 1 40.41 96 LEU A C 1
ATOM 769 O O . LEU A 1 96 ? 47.969 14.391 0.519 1 40.41 96 LEU A O 1
ATOM 773 N N . ASN A 1 97 ? 50.219 14.125 0.98 1 39.03 97 ASN A N 1
ATOM 774 C CA . ASN A 1 97 ? 49.938 13.75 2.363 1 39.03 97 ASN A CA 1
ATOM 775 C C . ASN A 1 97 ? 49.281 14.898 3.137 1 39.03 97 ASN A C 1
ATOM 777 O O . ASN A 1 97 ? 48.531 14.672 4.07 1 39.03 97 ASN A O 1
ATOM 781 N N . LEU A 1 98 ? 49.75 16.094 2.879 1 38.25 98 LEU A N 1
ATOM 782 C CA . LEU A 1 98 ? 49.156 17.234 3.551 1 38.25 98 LEU A CA 1
ATOM 783 C C . LEU A 1 98 ? 47.719 17.438 3.082 1 38.25 98 LEU A C 1
ATOM 785 O O . LEU A 1 98 ? 46.875 17.906 3.846 1 38.25 98 LEU A O 1
ATOM 789 N N . LEU A 1 99 ? 47.438 17.203 1.812 1 36.81 99 LEU A N 1
ATOM 790 C CA . LEU A 1 99 ? 46.094 17.422 1.331 1 36.81 99 LEU A CA 1
ATOM 791 C C . LEU A 1 99 ? 45.188 16.219 1.68 1 36.81 99 LEU A C 1
ATOM 793 O O . LEU A 1 99 ? 45.094 15.273 0.902 1 36.81 99 LEU A O 1
ATOM 797 N N . THR A 1 100 ? 45.312 15.742 2.838 1 38.53 100 THR A N 1
ATOM 798 C CA . THR A 1 100 ? 44.344 14.727 3.244 1 38.53 100 THR A CA 1
ATOM 799 C C . THR A 1 100 ? 42.906 15.227 3.051 1 38.53 100 THR A C 1
ATOM 801 O O . THR A 1 100 ? 42.5 16.203 3.686 1 38.53 100 THR A O 1
ATOM 804 N N . LEU A 1 101 ? 42.531 15.18 1.807 1 44.22 101 LEU A N 1
ATOM 805 C CA . LEU A 1 101 ? 41.094 15.422 1.64 1 44.22 101 LEU A CA 1
ATOM 806 C C . LEU A 1 101 ? 40.281 14.453 2.479 1 44.22 101 LEU A C 1
ATOM 808 O O . LEU A 1 101 ? 40.375 13.234 2.303 1 44.22 101 LEU A O 1
ATOM 812 N N . VAL A 1 102 ? 39.969 14.898 3.746 1 51.78 102 VAL A N 1
ATOM 813 C CA . VAL A 1 102 ? 39.062 14.102 4.562 1 51.78 102 VAL A CA 1
ATOM 814 C C . VAL A 1 102 ? 37.688 14.117 3.938 1 51.78 102 VAL A C 1
ATOM 816 O O . VAL A 1 102 ? 37.094 15.18 3.693 1 51.78 102 VAL A O 1
ATOM 819 N N . ARG A 1 103 ? 37.344 13.055 3.293 1 60.84 103 ARG A N 1
ATOM 820 C CA . ARG A 1 103 ? 35.969 12.914 2.824 1 60.84 103 ARG A CA 1
ATOM 821 C C . ARG A 1 103 ? 35.125 12.086 3.795 1 60.84 103 ARG A C 1
ATOM 823 O O . ARG A 1 103 ? 35.594 11.086 4.336 1 60.84 103 ARG A O 1
ATOM 830 N N . PHE A 1 104 ? 34.156 12.828 4.445 1 67.06 104 PHE A N 1
ATOM 831 C CA . PHE A 1 104 ? 33.219 12.078 5.281 1 67.06 104 PHE A CA 1
ATOM 832 C C . PHE A 1 104 ? 31.797 12.188 4.746 1 67.06 104 PHE A C 1
ATOM 834 O O . PHE A 1 104 ? 31.5 13.07 3.947 1 67.06 104 PHE A O 1
ATOM 841 N N . ALA A 1 105 ? 31.016 11.141 5.078 1 70.69 105 ALA A N 1
ATOM 842 C CA . ALA A 1 105 ? 29.609 11.117 4.676 1 70.69 105 ALA A CA 1
ATOM 843 C C . ALA A 1 105 ? 28.828 12.25 5.332 1 70.69 105 ALA A C 1
ATOM 845 O O . ALA A 1 105 ? 29.078 12.602 6.488 1 70.69 105 ALA A O 1
ATOM 846 N N . ASN A 1 106 ? 28.016 12.945 4.57 1 79.19 106 ASN A N 1
ATOM 847 C CA . ASN A 1 106 ? 27.109 13.938 5.125 1 79.19 106 ASN A CA 1
ATOM 848 C C . ASN A 1 106 ? 26 13.289 5.961 1 79.19 106 ASN A C 1
ATOM 850 O O . ASN A 1 106 ? 24.828 13.383 5.625 1 79.19 106 ASN A O 1
ATOM 854 N N . SER A 1 107 ? 26.406 12.75 7.047 1 81.19 107 SER A N 1
ATOM 855 C CA . SER A 1 107 ? 25.5 12.031 7.93 1 81.19 107 SER A CA 1
ATOM 856 C C . SER A 1 107 ? 24.688 13 8.789 1 81.19 107 SER A C 1
ATOM 858 O O . SER A 1 107 ? 25.078 14.148 8.977 1 81.19 107 SER A O 1
ATOM 860 N N . GLU A 1 108 ? 23.609 12.516 9.188 1 86.81 108 GLU A N 1
ATOM 861 C CA . GLU A 1 108 ? 22.766 13.305 10.07 1 86.81 108 GLU A CA 1
ATOM 862 C C . GLU A 1 108 ? 23.469 13.594 11.398 1 86.81 108 GLU A C 1
ATOM 864 O O . GLU A 1 108 ? 24.203 12.758 11.914 1 86.81 108 GLU A O 1
ATOM 869 N N . CYS A 1 109 ? 23.312 14.789 11.945 1 88.38 109 CYS A N 1
ATOM 870 C CA . CYS A 1 109 ? 23.859 15.211 13.227 1 88.38 109 CYS A CA 1
ATOM 871 C C . CYS A 1 109 ? 22.891 16.125 13.969 1 88.38 109 CYS A C 1
ATOM 873 O O . CYS A 1 109 ? 21.906 16.594 13.391 1 88.38 109 CYS A O 1
ATOM 875 N N . LEU A 1 110 ? 23.125 16.25 15.234 1 90.12 110 LEU A N 1
ATOM 876 C CA . LEU A 1 110 ? 22.328 17.141 16.062 1 90.12 110 LEU A CA 1
ATOM 877 C C . LEU A 1 110 ? 23.125 18.406 16.406 1 90.12 110 LEU A C 1
ATOM 879 O O . LEU A 1 110 ? 24.234 18.328 16.906 1 90.12 110 LEU A O 1
ATOM 883 N N . SER A 1 111 ? 22.531 19.469 16.094 1 89.81 111 SER A N 1
ATOM 884 C CA . SER A 1 111 ? 23.188 20.75 16.375 1 89.81 111 SER A CA 1
ATOM 885 C C . SER A 1 111 ? 23.094 21.109 17.859 1 89.81 111 SER A C 1
ATOM 887 O O . SER A 1 111 ? 22.344 20.469 18.594 1 89.81 111 SER A O 1
ATOM 889 N N . THR A 1 112 ? 23.812 22.125 18.203 1 87.06 112 THR A N 1
ATOM 890 C CA . THR A 1 112 ? 23.828 22.594 19.594 1 87.06 112 THR A CA 1
ATOM 891 C C . THR A 1 112 ? 22.453 23.141 19.984 1 87.06 112 THR A C 1
ATOM 893 O O . THR A 1 112 ? 22.094 23.109 21.172 1 87.06 112 THR A O 1
ATOM 896 N N . GLU A 1 113 ? 21.703 23.578 19.031 1 85.81 113 GLU A N 1
ATOM 897 C CA . GLU A 1 113 ? 20.375 24.125 19.297 1 85.81 113 GLU A CA 1
ATOM 898 C C . GLU A 1 113 ? 19.297 23.047 19.25 1 85.81 113 GLU A C 1
ATOM 900 O O . GLU A 1 113 ? 18.109 23.312 19.422 1 85.81 113 GLU A O 1
ATOM 905 N N . GLY A 1 114 ? 19.734 21.859 18.969 1 88.62 114 GLY A N 1
ATOM 906 C CA . GLY A 1 114 ? 18.812 20.734 18.984 1 88.62 114 GLY A CA 1
ATOM 907 C C . GLY A 1 114 ? 18.172 20.469 17.641 1 88.62 114 GLY A C 1
ATOM 908 O O . GLY A 1 114 ? 17.219 19.672 17.531 1 88.62 114 GLY A O 1
ATOM 909 N N . LEU A 1 115 ? 18.656 21.172 16.656 1 91.81 115 LEU A N 1
ATOM 910 C CA . LEU A 1 115 ? 18.141 20.938 15.32 1 91.81 115 LEU A CA 1
ATOM 911 C C . LEU A 1 115 ? 18.938 19.859 14.594 1 91.81 115 LEU A C 1
ATOM 913 O O . LEU A 1 115 ? 20.156 19.766 14.773 1 91.81 115 LEU A O 1
ATOM 917 N N . THR A 1 116 ? 18.219 19.094 13.859 1 91.5 116 THR A N 1
ATOM 918 C CA . THR A 1 116 ? 18.891 18.078 13.062 1 91.5 116 THR A CA 1
ATOM 919 C C . THR A 1 116 ? 19.547 18.688 11.836 1 91.5 116 THR A C 1
ATOM 921 O O . THR A 1 116 ? 18.922 19.438 11.086 1 91.5 116 THR A O 1
ATOM 924 N N . GLY A 1 117 ? 20.828 18.406 11.695 1 91.5 117 GLY A N 1
ATOM 925 C CA . GLY A 1 117 ? 21.562 18.859 10.523 1 91.5 117 GLY A CA 1
ATOM 926 C C . GLY A 1 117 ? 22.359 17.75 9.844 1 91.5 117 GLY A C 1
ATOM 927 O O . GLY A 1 117 ? 22.031 16.578 10 1 91.5 117 GLY A O 1
ATOM 928 N N . SER A 1 118 ? 23.156 18.219 8.961 1 89.5 118 SER A N 1
ATOM 929 C CA . SER A 1 118 ? 24.047 17.297 8.242 1 89.5 118 SER A CA 1
ATOM 930 C C . SER A 1 118 ? 25.5 17.703 8.414 1 89.5 118 SER A C 1
ATOM 932 O O . SER A 1 118 ? 25.828 18.875 8.477 1 89.5 118 SER A O 1
ATOM 934 N N . CYS A 1 119 ? 26.344 16.688 8.492 1 88.31 119 CYS A N 1
ATOM 935 C CA . CYS A 1 119 ? 27.766 16.953 8.695 1 88.31 119 CYS A CA 1
ATOM 936 C C . CYS A 1 119 ? 28.422 17.438 7.41 1 88.31 119 CYS A C 1
ATOM 938 O O . CYS A 1 119 ? 28.312 16.797 6.367 1 88.31 119 CYS A O 1
ATOM 940 N N . TYR A 1 120 ? 29 18.531 7.492 1 86.5 120 TYR A N 1
ATOM 941 C CA . TYR A 1 120 ? 29.734 19.141 6.383 1 86.5 120 TYR A CA 1
ATOM 942 C C . TYR A 1 120 ? 31.047 19.734 6.855 1 86.5 120 TYR A C 1
ATOM 944 O O . TYR A 1 120 ? 31.203 20.062 8.031 1 86.5 120 TYR A O 1
ATOM 952 N N . PRO A 1 121 ? 31.938 19.734 5.891 1 84.81 121 PRO A N 1
ATOM 953 C CA . PRO A 1 121 ? 33.062 20.625 6.203 1 84.81 121 PRO A CA 1
ATOM 954 C C . PRO A 1 121 ? 32.625 22.078 6.422 1 84.81 121 PRO A C 1
ATOM 956 O O . PRO A 1 121 ? 31.656 22.531 5.793 1 84.81 121 PRO A O 1
ATOM 959 N N . ASP A 1 122 ? 33.281 22.766 7.305 1 85.44 122 ASP A N 1
ATOM 960 C CA . ASP A 1 122 ? 32.906 24.109 7.727 1 85.44 122 ASP A CA 1
ATOM 961 C C . ASP A 1 122 ? 32.75 25.031 6.523 1 85.44 122 ASP A C 1
ATOM 963 O O . ASP A 1 122 ? 31.719 25.703 6.395 1 85.44 122 ASP A O 1
ATOM 967 N N . ASN A 1 123 ? 33.656 24.953 5.59 1 82.88 123 ASN A N 1
ATOM 968 C CA . ASN A 1 123 ? 33.594 25.844 4.434 1 82.88 123 ASN A CA 1
ATOM 969 C C . ASN A 1 123 ? 32.438 25.516 3.52 1 82.88 123 ASN A C 1
ATOM 971 O O . ASN A 1 123 ? 31.797 26.422 2.975 1 82.88 123 ASN A O 1
ATOM 975 N N . GLU A 1 124 ? 32.188 24.281 3.438 1 84.75 124 GLU A N 1
ATOM 976 C CA . GLU A 1 124 ? 31.078 23.875 2.594 1 84.75 124 GLU A CA 1
ATOM 977 C C . GLU A 1 124 ? 29.75 24.266 3.219 1 84.75 124 GLU A C 1
ATOM 979 O O . GLU A 1 124 ? 28.828 24.703 2.518 1 84.75 124 GLU A O 1
ATOM 984 N N . CYS A 1 125 ? 29.641 24.141 4.504 1 88.56 125 CYS A N 1
ATOM 985 C CA . CYS A 1 125 ? 28.422 24.516 5.211 1 88.56 125 CYS A CA 1
ATOM 986 C C . CYS A 1 125 ? 28.094 25.984 5.016 1 88.56 125 CYS A C 1
ATOM 988 O O . CYS A 1 125 ? 26.984 26.328 4.621 1 88.56 125 CYS A O 1
ATOM 990 N N . VAL A 1 126 ? 29.078 26.797 5.129 1 85.44 126 VAL A N 1
ATOM 991 C CA . VAL A 1 126 ? 28.891 28.234 4.992 1 85.44 126 VAL A CA 1
ATOM 992 C C . VAL A 1 126 ? 28.562 28.578 3.539 1 85.44 126 VAL A C 1
ATOM 994 O O . VAL A 1 126 ? 27.703 29.422 3.27 1 85.44 126 VAL A O 1
ATOM 997 N N . GLY A 1 127 ? 29.219 27.906 2.676 1 82.5 127 GLY A N 1
ATOM 998 C CA . GLY A 1 127 ? 28.984 28.141 1.259 1 82.5 127 GLY A CA 1
ATOM 999 C C . GLY A 1 127 ? 27.562 27.812 0.825 1 82.5 127 GLY A C 1
ATOM 1000 O O . GLY A 1 127 ? 27.031 28.438 -0.087 1 82.5 127 GLY A O 1
ATOM 1001 N N . LEU A 1 128 ? 27 26.891 1.515 1 79.62 128 LEU A N 1
ATOM 1002 C CA . LEU A 1 128 ? 25.656 26.438 1.17 1 79.62 128 LEU A CA 1
ATOM 1003 C C . LEU A 1 128 ? 24.609 27.234 1.938 1 79.62 128 LEU A C 1
ATOM 1005 O O . LEU A 1 128 ? 23.406 27 1.789 1 79.62 128 LEU A O 1
ATOM 1009 N N . GLY A 1 129 ? 25.094 28.125 2.775 1 81.94 129 GLY A N 1
ATOM 1010 C CA . GLY A 1 129 ? 24.172 28.969 3.529 1 81.94 129 GLY A CA 1
ATOM 1011 C C . GLY A 1 129 ? 23.672 28.312 4.805 1 81.94 129 GLY A C 1
ATOM 1012 O O . GLY A 1 129 ? 22.594 28.656 5.301 1 81.94 129 GLY A O 1
ATOM 1013 N N . GLY A 1 130 ? 24.453 27.391 5.277 1 90 130 GLY A N 1
ATOM 1014 C CA . GLY A 1 130 ? 24.047 26.688 6.477 1 90 130 GLY A CA 1
ATOM 1015 C C . GLY A 1 130 ? 24.547 27.328 7.754 1 90 130 GLY A C 1
ATOM 1016 O O . GLY A 1 130 ? 25.453 28.172 7.719 1 90 130 GLY A O 1
ATOM 1017 N N . LEU A 1 131 ? 23.906 27.031 8.805 1 90.88 131 LEU A N 1
ATOM 1018 C CA . LEU A 1 131 ? 24.328 27.453 10.133 1 90.88 131 LEU A CA 1
ATOM 1019 C C . LEU A 1 131 ? 25.125 26.375 10.836 1 90.88 131 LEU A C 1
ATOM 1021 O O . LEU A 1 131 ? 24.734 25.188 10.805 1 90.88 131 LEU A O 1
ATOM 1025 N N . ILE A 1 132 ? 26.141 26.766 11.422 1 89.44 132 ILE A N 1
ATOM 1026 C CA . ILE A 1 132 ? 27.031 25.812 12.094 1 89.44 132 ILE A CA 1
ATOM 1027 C C . ILE A 1 132 ? 26.516 25.547 13.508 1 89.44 132 ILE A C 1
ATOM 1029 O O . ILE A 1 132 ? 26.281 26.469 14.281 1 89.44 132 ILE A O 1
ATOM 1033 N N . GLY A 1 133 ? 26.156 24.297 13.758 1 86.38 133 GLY A N 1
ATOM 1034 C CA . GLY A 1 133 ? 25.641 23.906 15.062 1 86.38 133 GLY A CA 1
ATOM 1035 C C . GLY A 1 133 ? 26.516 22.875 15.758 1 86.38 133 GLY A C 1
ATOM 1036 O O . GLY A 1 133 ? 26.016 21.859 16.25 1 86.38 133 GLY A O 1
ATOM 1037 N N . GLY A 1 134 ? 27.828 23.094 15.93 1 88.56 134 GLY A N 1
ATOM 1038 C CA . GLY A 1 134 ? 28.688 22.141 16.594 1 88.56 134 GLY A CA 1
ATOM 1039 C C . GLY A 1 134 ? 29.594 21.391 15.648 1 88.56 134 GLY A C 1
ATOM 1040 O O . GLY A 1 134 ? 29.734 21.766 14.477 1 88.56 134 GLY A O 1
ATOM 1041 N N . THR A 1 135 ? 30.297 20.344 16.219 1 87.31 135 THR A N 1
ATOM 1042 C CA . THR A 1 135 ? 31.266 19.594 15.414 1 87.31 135 THR A CA 1
ATOM 1043 C C . THR A 1 135 ? 30.781 18.172 15.188 1 87.31 135 THR A C 1
ATOM 1045 O O . THR A 1 135 ? 29.938 17.656 15.93 1 87.31 135 THR A O 1
ATOM 1048 N N . CYS A 1 136 ? 31.078 17.656 14.086 1 86.19 136 CYS A N 1
ATOM 1049 C CA . CYS A 1 136 ? 30.828 16.266 13.758 1 86.19 136 CYS A CA 1
ATOM 1050 C C . CYS A 1 136 ? 32.031 15.648 13.062 1 86.19 136 CYS A C 1
ATOM 1052 O O . CYS A 1 136 ? 33.094 16.281 12.938 1 86.19 136 CYS A O 1
ATOM 1054 N N . ALA A 1 137 ? 31.953 14.336 12.734 1 81.81 137 ALA A N 1
ATOM 1055 C CA . ALA A 1 137 ? 33.031 13.617 12.047 1 81.81 137 ALA A CA 1
ATOM 1056 C C . ALA A 1 137 ? 34.344 13.781 12.789 1 81.81 137 ALA A C 1
ATOM 1058 O O . ALA A 1 137 ? 35.375 14.125 12.18 1 81.81 137 ALA A O 1
ATOM 1059 N N . ASN A 1 138 ? 34.281 13.633 14.039 1 79.38 138 ASN A N 1
ATOM 1060 C CA . ASN A 1 138 ? 35.438 13.656 14.922 1 79.38 138 ASN A CA 1
ATOM 1061 C C . ASN A 1 138 ? 36.188 14.984 14.828 1 79.38 138 ASN A C 1
ATOM 1063 O O . ASN A 1 138 ? 37.438 15.008 14.797 1 79.38 138 ASN A O 1
ATOM 1067 N N . GLY A 1 139 ? 35.312 15.961 14.625 1 81.62 139 GLY A N 1
ATOM 1068 C CA . GLY A 1 139 ? 35.906 17.297 14.672 1 81.62 139 GLY A CA 1
ATOM 1069 C C . GLY A 1 139 ? 36.281 17.828 13.297 1 81.62 139 GLY A C 1
ATOM 1070 O O . GLY A 1 139 ? 36.625 19 13.156 1 81.62 139 GLY A O 1
ATOM 1071 N N . PHE A 1 140 ? 36.219 16.891 12.281 1 81.12 140 PHE A N 1
ATOM 1072 C CA . PHE A 1 140 ? 36.594 17.312 10.938 1 81.12 140 PHE A CA 1
ATOM 1073 C C . PHE A 1 140 ? 35.438 18 10.227 1 81.12 140 PHE A C 1
ATOM 1075 O O . PHE A 1 140 ? 35.625 18.656 9.203 1 81.12 140 PHE A O 1
ATOM 1082 N N . GLY A 1 141 ? 34.344 17.844 10.812 1 88.62 141 GLY A N 1
ATOM 1083 C CA . GLY A 1 141 ? 33.156 18.453 10.219 1 88.62 141 GLY A CA 1
ATOM 1084 C C . GLY A 1 141 ? 32.344 19.234 11.219 1 88.62 141 GLY A C 1
ATOM 1085 O O . GLY A 1 141 ? 32.656 19.266 12.406 1 88.62 141 GLY A O 1
ATOM 1086 N N . VAL A 1 142 ? 31.438 20 10.68 1 90.81 142 VAL A N 1
ATOM 1087 C CA . VAL A 1 142 ? 30.484 20.734 11.5 1 90.81 142 VAL A CA 1
ATOM 1088 C C . VAL A 1 142 ? 29.062 20.281 11.164 1 90.81 142 VAL A C 1
ATOM 1090 O O . VAL A 1 142 ? 28.797 19.812 10.055 1 90.81 142 VAL A O 1
ATOM 1093 N N . CYS A 1 143 ? 28.234 20.375 12.211 1 92.31 143 CYS A N 1
ATOM 1094 C CA . CYS A 1 143 ? 26.828 20.109 11.961 1 92.31 143 CYS A CA 1
ATOM 1095 C C . CYS A 1 143 ? 26.156 21.297 11.289 1 92.31 143 CYS A C 1
ATOM 1097 O O . CYS A 1 143 ? 25.906 22.328 11.93 1 92.31 143 CYS A O 1
ATOM 1099 N N . CYS A 1 144 ? 25.953 21.125 10.102 1 92 144 CYS A N 1
ATOM 1100 C CA . CYS A 1 144 ? 25.406 22.203 9.281 1 92 144 CYS A CA 1
ATOM 1101 C C . CYS A 1 144 ? 23.875 22.156 9.266 1 92 144 CYS A C 1
ATOM 1103 O O . CYS A 1 144 ? 23.297 21.141 8.891 1 92 144 CYS A O 1
ATOM 1105 N N . VAL A 1 145 ? 23.203 23.25 9.719 1 94.5 145 VAL A N 1
ATOM 1106 C CA . VAL A 1 145 ? 21.75 23.359 9.719 1 94.5 145 VAL A CA 1
ATOM 1107 C C . VAL A 1 145 ? 21.312 24.359 8.656 1 94.5 145 VAL A C 1
ATOM 1109 O O . VAL A 1 145 ? 21.797 25.484 8.617 1 94.5 145 VAL A O 1
ATOM 1112 N N . PHE A 1 146 ? 20.453 23.906 7.773 1 94.12 146 PHE A N 1
ATOM 1113 C CA . PHE A 1 146 ? 19.953 24.766 6.699 1 94.12 146 PHE A CA 1
ATOM 1114 C C . PHE A 1 146 ? 18.562 25.281 7.02 1 94.12 146 PHE A C 1
ATOM 1116 O O . PHE A 1 146 ? 17.609 24.5 7.078 1 94.12 146 PHE A O 1
ATOM 1123 N N . ILE A 1 147 ? 18.484 26.594 7.203 1 94.62 147 ILE A N 1
ATOM 1124 C CA . ILE A 1 147 ? 17.203 27.203 7.574 1 94.62 147 ILE A CA 1
ATOM 1125 C C . ILE A 1 147 ? 16.844 28.297 6.562 1 94.62 147 ILE A C 1
ATOM 1127 O O . ILE A 1 147 ? 17.703 29.094 6.18 1 94.62 147 ILE A O 1
ATOM 1131 N N . GLY A 1 148 ? 15.625 28.156 6.074 1 94 148 GLY A N 1
ATOM 1132 C CA . GLY A 1 148 ? 15.109 29.203 5.195 1 94 148 GLY A CA 1
ATOM 1133 C C . GLY A 1 148 ? 13.781 29.766 5.652 1 94 148 GLY A C 1
ATOM 1134 O O . GLY A 1 148 ? 13.102 29.156 6.492 1 94 148 GLY A O 1
ATOM 1135 N N . THR A 1 149 ? 13.508 30.953 5.191 1 93.56 149 THR A N 1
ATOM 1136 C CA . THR A 1 149 ? 12.234 31.625 5.434 1 93.56 149 THR A CA 1
ATOM 1137 C C . THR A 1 149 ? 11.656 32.188 4.137 1 93.56 149 THR A C 1
ATOM 1139 O O . THR A 1 149 ? 11.977 31.688 3.051 1 93.56 149 THR A O 1
ATOM 1142 N N . CYS A 1 150 ? 10.75 33.219 4.277 1 93.06 150 CYS A N 1
ATOM 1143 C CA . CYS A 1 150 ? 10 33.719 3.127 1 93.06 150 CYS A CA 1
ATOM 1144 C C . CYS A 1 150 ? 10.938 34.188 2.027 1 93.06 150 CYS A C 1
ATOM 1146 O O . CYS A 1 150 ? 11.797 35.062 2.268 1 93.06 150 CYS A O 1
ATOM 1148 N N . GLY A 1 151 ? 10.727 33.562 0.845 1 93.94 151 GLY A N 1
ATOM 1149 C CA . GLY A 1 151 ? 11.453 34 -0.329 1 93.94 151 GLY A CA 1
ATOM 1150 C C . GLY A 1 151 ? 12.75 33.25 -0.554 1 93.94 151 GLY A C 1
ATOM 1151 O O . GLY A 1 151 ? 13.383 33.406 -1.604 1 93.94 151 GLY A O 1
ATOM 1152 N N . ASP A 1 152 ? 13.078 32.406 0.368 1 93.69 152 ASP A N 1
ATOM 1153 C CA . ASP A 1 152 ? 14.359 31.719 0.283 1 93.69 152 ASP A CA 1
ATOM 1154 C C . ASP A 1 152 ? 14.25 30.484 -0.597 1 93.69 152 ASP A C 1
ATOM 1156 O O . ASP A 1 152 ? 13.148 30 -0.868 1 93.69 152 ASP A O 1
ATOM 1160 N N . ARG A 1 153 ? 15.375 30.094 -1.063 1 92.38 153 ARG A N 1
ATOM 1161 C CA . ARG A 1 153 ? 15.547 28.891 -1.859 1 92.38 153 ARG A CA 1
ATOM 1162 C C . ARG A 1 153 ? 16.766 28.094 -1.402 1 92.38 153 ARG A C 1
ATOM 1164 O O . ARG A 1 153 ? 17.859 28.656 -1.247 1 92.38 153 ARG A O 1
ATOM 1171 N N . LEU A 1 154 ? 16.547 26.844 -1.142 1 90.81 154 LEU A N 1
ATOM 1172 C CA . LEU A 1 154 ? 17.656 26.031 -0.675 1 90.81 154 LEU A CA 1
ATOM 1173 C C . LEU A 1 154 ? 17.766 24.734 -1.47 1 90.81 154 LEU A C 1
ATOM 1175 O O . LEU A 1 154 ? 16.75 24.234 -1.982 1 90.81 154 LEU A O 1
ATOM 1179 N N . GLN A 1 155 ? 18.953 24.266 -1.603 1 87.25 155 GLN A N 1
ATOM 1180 C CA . GLN A 1 155 ? 19.234 22.953 -2.203 1 87.25 155 GLN A CA 1
ATOM 1181 C C . GLN A 1 155 ? 19.969 22.047 -1.23 1 87.25 155 GLN A C 1
ATOM 1183 O O . GLN A 1 155 ? 21.141 21.719 -1.448 1 87.25 155 GLN A O 1
ATOM 1188 N N . ALA A 1 156 ? 19.453 21.797 -0.14 1 87.75 156 ALA A N 1
ATOM 1189 C CA . ALA A 1 156 ? 20.031 20.938 0.889 1 87.75 156 ALA A CA 1
ATOM 1190 C C . ALA A 1 156 ? 18.969 20.031 1.5 1 87.75 156 ALA A C 1
ATOM 1192 O O . ALA A 1 156 ? 17.844 20.453 1.746 1 87.75 156 ALA A O 1
ATOM 1193 N N . ASN A 1 157 ? 19.422 18.797 1.648 1 89.06 157 ASN A N 1
ATOM 1194 C CA . ASN A 1 157 ? 18.516 17.859 2.299 1 89.06 157 ASN A CA 1
ATOM 1195 C C . ASN A 1 157 ? 18.406 18.141 3.797 1 89.06 157 ASN A C 1
ATOM 1197 O O . ASN A 1 157 ? 19.391 18.5 4.441 1 89.06 157 ASN A O 1
ATOM 1201 N N . GLY A 1 158 ? 17.219 18.016 4.246 1 92.44 158 GLY A N 1
ATOM 1202 C CA . GLY A 1 158 ? 17 18.25 5.664 1 92.44 158 GLY A CA 1
ATOM 1203 C C . GLY A 1 158 ? 16.891 19.719 6.02 1 92.44 158 GLY A C 1
ATOM 1204 O O . GLY A 1 158 ? 17.312 20.141 7.102 1 92.44 158 GLY A O 1
ATOM 1205 N N . SER A 1 159 ? 16.469 20.516 5.133 1 93.81 159 SER A N 1
ATOM 1206 C CA . SER A 1 159 ? 16.312 21.938 5.355 1 93.81 159 SER A CA 1
ATOM 1207 C C . SER A 1 159 ? 15.078 22.25 6.184 1 93.81 159 SER A C 1
ATOM 1209 O O . SER A 1 159 ? 14.133 21.453 6.207 1 93.81 159 SER A O 1
ATOM 1211 N N . TYR A 1 160 ? 15.156 23.438 6.828 1 96.31 160 TYR A N 1
ATOM 1212 C CA . TYR A 1 160 ? 14.016 23.906 7.605 1 96.31 160 TYR A CA 1
ATOM 1213 C C . TYR A 1 160 ? 13.352 25.094 6.934 1 96.31 160 TYR A C 1
ATOM 1215 O O . TYR A 1 160 ? 14.023 26.047 6.527 1 96.31 160 TYR A O 1
ATOM 1223 N N . PHE A 1 161 ? 12.047 25 6.785 1 97.25 161 PHE A N 1
ATOM 1224 C CA . PHE A 1 161 ? 11.211 26.141 6.422 1 97.25 161 PHE A CA 1
ATOM 1225 C C . PHE A 1 161 ? 10.508 26.719 7.652 1 97.25 161 PHE A C 1
ATOM 1227 O O . PHE A 1 161 ? 9.656 26.047 8.242 1 97.25 161 PHE A O 1
ATOM 1234 N N . GLN A 1 162 ? 10.867 27.953 8.008 1 95.81 162 GLN A N 1
ATOM 1235 C CA . GLN A 1 162 ? 10.258 28.484 9.219 1 95.81 162 GLN A CA 1
ATOM 1236 C C . GLN A 1 162 ? 9.672 29.875 8.969 1 95.81 162 GLN A C 1
ATOM 1238 O O . GLN A 1 162 ? 10.07 30.562 8.023 1 95.81 162 GLN A O 1
ATOM 1243 N N . SER A 1 163 ? 8.703 30.219 9.812 1 93.94 163 SER A N 1
ATOM 1244 C CA . SER A 1 163 ? 8.109 31.547 9.734 1 93.94 163 SER A CA 1
ATOM 1245 C C . SER A 1 163 ? 9.133 32.625 10.078 1 93.94 163 SER A C 1
ATOM 1247 O O . SER A 1 163 ? 10.094 32.375 10.812 1 93.94 163 SER A O 1
ATOM 1249 N N . PRO A 1 164 ? 8.828 33.812 9.5 1 90.12 164 PRO A N 1
ATOM 1250 C CA . PRO A 1 164 ? 9.734 34.906 9.859 1 90.12 164 PRO A CA 1
ATOM 1251 C C . PRO A 1 164 ? 9.828 35.125 11.367 1 90.12 164 PRO A C 1
ATOM 1253 O O . PRO A 1 164 ? 8.812 35.156 12.062 1 90.12 164 PRO A O 1
ATOM 1256 N N . ASN A 1 165 ? 11.031 35.25 11.961 1 88.44 165 ASN A N 1
ATOM 1257 C CA . ASN A 1 165 ? 11.328 35.531 13.359 1 88.44 165 ASN A CA 1
ATOM 1258 C C . ASN A 1 165 ? 10.953 34.344 14.266 1 88.44 165 ASN A C 1
ATOM 1260 O O . ASN A 1 165 ? 10.758 34.531 15.469 1 88.44 165 ASN A O 1
ATOM 1264 N N . PHE A 1 166 ? 10.773 33.281 13.734 1 91.81 166 PHE A N 1
ATOM 1265 C CA . PHE A 1 166 ? 10.531 32.094 14.578 1 91.81 166 PHE A CA 1
ATOM 1266 C C . PHE A 1 166 ? 11.547 32.031 15.711 1 91.81 166 PHE A C 1
ATOM 1268 O O . PHE A 1 166 ? 12.734 32.281 15.5 1 91.81 166 PHE A O 1
ATOM 1275 N N . PRO A 1 167 ? 11.219 31.766 16.891 1 92.19 167 PRO A N 1
ATOM 1276 C CA . PRO A 1 167 ? 9.977 31.141 17.328 1 92.19 167 PRO A CA 1
ATOM 1277 C C . PRO A 1 167 ? 8.898 32.156 17.703 1 92.19 167 PRO A C 1
ATOM 1279 O O . PRO A 1 167 ? 7.844 31.797 18.219 1 92.19 167 PRO A O 1
ATOM 1282 N N . ASP A 1 168 ? 9.117 33.375 17.391 1 90.12 168 ASP A N 1
ATOM 1283 C CA . ASP A 1 168 ? 8.117 34.406 17.672 1 90.12 168 ASP A CA 1
ATOM 1284 C C . ASP A 1 168 ? 6.922 34.281 16.734 1 90.12 168 ASP A C 1
ATOM 1286 O O . ASP A 1 168 ? 7.035 33.719 15.648 1 90.12 168 ASP A O 1
ATOM 1290 N N . LEU A 1 169 ? 5.828 34.844 17.188 1 87.38 169 LEU A N 1
ATOM 1291 C CA . LEU A 1 169 ? 4.625 34.812 16.359 1 87.38 169 LEU A CA 1
ATOM 1292 C C . LEU A 1 169 ? 4.816 35.688 15.125 1 87.38 169 LEU A C 1
ATOM 1294 O O . LEU A 1 169 ? 5.445 36.75 15.195 1 87.38 169 LEU A O 1
ATOM 1298 N N . MET A 1 170 ? 4.312 35.188 14.039 1 83.12 170 MET A N 1
ATOM 1299 C CA . MET A 1 170 ? 4.297 36 12.836 1 83.12 170 MET A CA 1
ATOM 1300 C C . MET A 1 170 ? 3.395 37.219 13.023 1 83.12 170 MET A C 1
ATOM 1302 O O . MET A 1 170 ? 2.299 37.094 13.578 1 83.12 170 MET A O 1
ATOM 1306 N N . PRO A 1 171 ? 4.027 38.344 12.727 1 72 171 PRO A N 1
ATOM 1307 C CA . PRO A 1 171 ? 3.17 39.5 12.852 1 72 171 PRO A CA 1
ATOM 1308 C C . PRO A 1 171 ? 1.893 39.406 12.023 1 72 171 PRO A C 1
ATOM 1310 O O . PRO A 1 171 ? 1.898 38.781 10.953 1 72 171 PRO A O 1
ATOM 1313 N N . THR A 1 172 ? 0.8 39.594 12.656 1 66.25 172 THR A N 1
ATOM 1314 C CA . THR A 1 172 ? -0.459 39.625 11.914 1 66.25 172 THR A CA 1
ATOM 1315 C C . THR A 1 172 ? -0.457 40.719 10.852 1 66.25 172 THR A C 1
ATOM 1317 O O . THR A 1 172 ? -0.385 41.906 11.172 1 66.25 172 THR A O 1
ATOM 1320 N N . PRO A 1 173 ? -0.311 40.219 9.695 1 60.91 173 PRO A N 1
ATOM 1321 C CA . PRO A 1 173 ? -0.263 41.281 8.672 1 60.91 173 PRO A CA 1
ATOM 1322 C C . PRO A 1 173 ? -1.605 41.969 8.477 1 60.91 173 PRO A C 1
ATOM 1324 O O . PRO A 1 173 ? -2.658 41.375 8.719 1 60.91 173 PRO A O 1
ATOM 1327 N N . ASN A 1 174 ? -1.527 43.219 8.312 1 58.47 174 ASN A N 1
ATOM 1328 C CA . ASN A 1 174 ? -2.719 43.969 7.941 1 58.47 174 ASN A CA 1
ATOM 1329 C C . ASN A 1 174 ? -3.211 43.594 6.547 1 58.47 174 ASN A C 1
ATOM 1331 O O . ASN A 1 174 ? -4.336 43.938 6.172 1 58.47 174 ASN A O 1
ATOM 1335 N N . GLN A 1 175 ? -2.441 42.875 5.777 1 62.34 175 GLN A N 1
ATOM 1336 C CA . GLN A 1 175 ? -2.771 42.406 4.426 1 62.34 175 GLN A CA 1
ATOM 1337 C C . GLN A 1 175 ? -2.373 40.969 4.211 1 62.34 175 GLN A C 1
ATOM 1339 O O . GLN A 1 175 ? -1.513 40.438 4.922 1 62.34 175 GLN A O 1
ATOM 1344 N N . PRO A 1 176 ? -3.162 40.375 3.283 1 65.62 176 PRO A N 1
ATOM 1345 C CA . PRO A 1 176 ? -2.752 39 2.934 1 65.62 176 PRO A CA 1
ATOM 1346 C C . PRO A 1 176 ? -1.268 38.906 2.586 1 65.62 176 PRO A C 1
ATOM 1348 O O . PRO A 1 176 ? -0.721 39.812 1.94 1 65.62 176 PRO A O 1
ATOM 1351 N N . GLN A 1 177 ? -0.67 37.969 3.234 1 82.38 177 GLN A N 1
ATOM 1352 C CA . GLN A 1 177 ? 0.751 37.75 2.984 1 82.38 177 GLN A CA 1
ATOM 1353 C C . GLN A 1 177 ? 1.022 36.312 2.531 1 82.38 177 GLN A C 1
ATOM 1355 O O . GLN A 1 177 ? 0.305 35.406 2.918 1 82.38 177 GLN A O 1
ATOM 1360 N N . SER A 1 178 ? 1.845 36.219 1.519 1 89.69 178 SER A N 1
ATOM 1361 C CA . SER A 1 178 ? 2.309 34.938 1.053 1 89.69 178 SER A CA 1
ATOM 1362 C C . SER A 1 178 ? 3.783 34.719 1.381 1 89.69 178 SER A C 1
ATOM 1364 O O . SER A 1 178 ? 4.625 35.562 1.056 1 89.69 178 SER A O 1
ATOM 1366 N N . CYS A 1 179 ? 4.02 33.781 2.146 1 92.25 179 CYS A N 1
ATOM 1367 C CA . CYS A 1 179 ? 5.379 33.344 2.445 1 92.25 179 CYS A CA 1
ATOM 1368 C C . CYS A 1 179 ? 5.723 32.062 1.705 1 92.25 179 CYS A C 1
ATOM 1370 O O . CYS A 1 179 ? 5.152 31.016 1.988 1 92.25 179 CYS A O 1
ATOM 1372 N N . TYR A 1 180 ? 6.59 32.156 0.73 1 94.5 180 TYR A N 1
ATOM 1373 C CA . TYR A 1 180 ? 6.922 30.938 -0.02 1 94.5 180 TYR A CA 1
ATOM 1374 C C . TYR A 1 180 ? 8.367 30.531 0.22 1 94.5 180 TYR A C 1
ATOM 1376 O O . TYR A 1 180 ? 9.211 31.375 0.556 1 94.5 180 TYR A O 1
ATOM 1384 N N . PHE A 1 181 ? 8.633 29.312 0.102 1 95.25 181 PHE A N 1
ATOM 1385 C CA . PHE A 1 181 ? 9.93 28.672 0.243 1 95.25 181 PHE A CA 1
ATOM 1386 C C . PHE A 1 181 ? 10.117 27.594 -0.817 1 95.25 181 PHE A C 1
ATOM 1388 O O . PHE A 1 181 ? 9.195 26.828 -1.109 1 95.25 181 PHE A O 1
ATOM 1395 N N . GLU A 1 182 ? 11.289 27.594 -1.431 1 93.75 182 GLU A N 1
ATOM 1396 C CA . GLU A 1 182 ? 11.523 26.641 -2.512 1 93.75 182 GLU A CA 1
ATOM 1397 C C . GLU A 1 182 ? 12.688 25.703 -2.18 1 93.75 182 GLU A C 1
ATOM 1399 O O . GLU A 1 182 ? 13.695 26.141 -1.623 1 93.75 182 GLU A O 1
ATOM 1404 N N . ILE A 1 183 ? 12.477 24.5 -2.562 1 91.75 183 ILE A N 1
ATOM 1405 C CA . ILE A 1 183 ? 13.555 23.531 -2.424 1 91.75 183 ILE A CA 1
ATOM 1406 C C . ILE A 1 183 ? 13.867 22.906 -3.783 1 91.75 183 ILE A C 1
ATOM 1408 O O . ILE A 1 183 ? 12.961 22.625 -4.57 1 91.75 183 ILE A O 1
ATOM 1412 N N . LEU A 1 184 ? 15.148 22.812 -3.986 1 88.62 184 LEU A N 1
ATOM 1413 C CA . LEU A 1 184 ? 15.641 22.125 -5.176 1 88.62 184 LEU A CA 1
ATOM 1414 C C . LEU A 1 184 ? 16.094 20.703 -4.844 1 88.62 184 LEU A C 1
ATOM 1416 O O . LEU A 1 184 ? 16.609 20.453 -3.754 1 88.62 184 LEU A O 1
ATOM 1420 N N . LYS A 1 185 ? 15.867 19.859 -5.82 1 88.44 185 LYS A N 1
ATOM 1421 C CA . LYS A 1 185 ? 16.328 18.484 -5.629 1 88.44 185 LYS A CA 1
ATOM 1422 C C . LYS A 1 185 ? 17.844 18.453 -5.426 1 88.44 185 LYS A C 1
ATOM 1424 O O . LYS A 1 185 ? 18.594 19.141 -6.129 1 88.44 185 LYS A O 1
ATOM 1429 N N . THR A 1 186 ? 18.281 17.641 -4.52 1 85.12 186 THR A N 1
ATOM 1430 C CA . THR A 1 186 ? 19.703 17.484 -4.277 1 85.12 186 THR A CA 1
ATOM 1431 C C . THR A 1 186 ? 20.344 16.578 -5.32 1 85.12 186 THR A C 1
ATOM 1433 O O . THR A 1 186 ? 21.516 16.703 -5.633 1 85.12 186 THR A O 1
ATOM 1436 N N . ASN A 1 187 ? 19.547 15.664 -5.77 1 83.56 187 ASN A N 1
ATOM 1437 C CA . ASN A 1 187 ? 19.969 14.742 -6.812 1 83.56 187 ASN A CA 1
ATOM 1438 C C . ASN A 1 187 ? 18.797 14.188 -7.598 1 83.56 187 ASN A C 1
ATOM 1440 O O . ASN A 1 187 ? 17.641 14.305 -7.164 1 83.56 187 ASN A O 1
ATOM 1444 N N . PRO A 1 188 ? 19.094 13.648 -8.695 1 82.06 188 PRO A N 1
ATOM 1445 C CA . PRO A 1 188 ? 18 13.227 -9.578 1 82.06 188 PRO A CA 1
ATOM 1446 C C . PRO A 1 188 ? 17.25 12.008 -9.047 1 82.06 188 PRO A C 1
ATOM 1448 O O . PRO A 1 188 ? 16.172 11.688 -9.539 1 82.06 188 PRO A O 1
ATOM 1451 N N . TRP A 1 189 ? 17.734 11.32 -8.07 1 82.44 189 TRP A N 1
ATOM 1452 C CA . TRP A 1 189 ? 17.141 10.078 -7.594 1 82.44 189 TRP A CA 1
ATOM 1453 C C . TRP A 1 189 ? 16.094 10.359 -6.52 1 82.44 189 TRP A C 1
ATOM 1455 O O . TRP A 1 189 ? 15.375 9.453 -6.094 1 82.44 189 TRP A O 1
ATOM 1465 N N . VAL A 1 190 ? 15.992 11.641 -6.164 1 88.81 190 VAL A N 1
ATOM 1466 C CA . VAL A 1 190 ? 14.977 12.023 -5.191 1 88.81 190 VAL A CA 1
ATOM 1467 C C . VAL A 1 190 ? 13.586 11.875 -5.816 1 88.81 190 VAL A C 1
ATOM 1469 O O . VAL A 1 190 ? 13.312 12.453 -6.871 1 88.81 190 VAL A O 1
ATOM 1472 N N . THR A 1 191 ? 12.773 11.086 -5.133 1 87.5 191 THR A N 1
ATOM 1473 C CA . THR A 1 191 ? 11.445 10.859 -5.699 1 87.5 191 THR A CA 1
ATOM 1474 C C . THR A 1 191 ? 10.359 11.211 -4.688 1 87.5 191 THR A C 1
ATOM 1476 O O . THR A 1 191 ? 9.172 11.203 -5.02 1 87.5 191 THR A O 1
ATOM 1479 N N . GLN A 1 192 ? 10.703 11.531 -3.479 1 92.19 192 GLN A N 1
ATOM 1480 C CA . GLN A 1 192 ? 9.734 11.781 -2.422 1 92.19 192 GLN A CA 1
ATOM 1481 C C . GLN A 1 192 ? 10.25 12.828 -1.438 1 92.19 192 GLN A C 1
ATOM 1483 O O . GLN A 1 192 ? 11.461 12.93 -1.212 1 92.19 192 GLN A O 1
ATOM 1488 N N . ILE A 1 193 ? 9.391 13.633 -0.85 1 94.19 193 ILE A N 1
ATOM 1489 C CA . ILE A 1 193 ? 9.734 14.594 0.199 1 94.19 193 ILE A CA 1
ATOM 1490 C C . ILE A 1 193 ? 8.875 14.32 1.438 1 94.19 193 ILE A C 1
ATOM 1492 O O . ILE A 1 193 ? 7.676 14.07 1.329 1 94.19 193 ILE A O 1
ATOM 1496 N N . ARG A 1 194 ? 9.523 14.32 2.539 1 96.31 194 ARG A N 1
ATOM 1497 C CA . ARG A 1 194 ? 8.844 14.234 3.826 1 96.31 194 ARG A CA 1
ATOM 1498 C C . ARG A 1 194 ? 8.883 15.57 4.555 1 96.31 194 ARG A C 1
ATOM 1500 O O . ARG A 1 194 ? 9.938 16.203 4.66 1 96.31 194 ARG A O 1
ATOM 1507 N N . LEU A 1 195 ? 7.762 16 5.004 1 97.44 195 LEU A N 1
ATOM 1508 C CA . LEU A 1 195 ? 7.645 17.172 5.875 1 97.44 195 LEU A CA 1
ATOM 1509 C C . LEU A 1 195 ? 7.414 16.734 7.324 1 97.44 195 LEU A C 1
ATOM 1511 O O . LEU A 1 195 ? 6.496 15.977 7.613 1 97.44 195 LEU A O 1
ATOM 1515 N N . ASP A 1 196 ? 8.266 17.234 8.125 1 97.81 196 ASP A N 1
ATOM 1516 C CA . ASP A 1 196 ? 8.031 17.109 9.555 1 97.81 196 ASP A CA 1
ATOM 1517 C C . ASP A 1 196 ? 7.621 18.453 10.164 1 97.81 196 ASP A C 1
ATOM 1519 O O . ASP A 1 196 ? 8.367 19.422 10.094 1 97.81 196 ASP A O 1
ATOM 1523 N N . PHE A 1 197 ? 6.449 18.438 10.75 1 98.25 197 PHE A N 1
ATOM 1524 C CA . PHE A 1 197 ? 5.973 19.641 11.398 1 98.25 197 PHE A CA 1
ATOM 1525 C C . PHE A 1 197 ? 6.484 19.734 12.836 1 98.25 197 PHE A C 1
ATOM 1527 O O . PHE A 1 197 ? 5.738 19.469 13.781 1 98.25 197 PHE A O 1
ATOM 1534 N N . ASP A 1 198 ? 7.699 20.234 12.93 1 97 198 ASP A N 1
ATOM 1535 C CA . ASP A 1 198 ? 8.227 20.422 14.273 1 97 198 ASP A CA 1
ATOM 1536 C C . ASP A 1 198 ? 7.336 21.375 15.078 1 97 198 ASP A C 1
ATOM 1538 O O . ASP A 1 198 ? 7.074 21.141 16.266 1 97 198 ASP A O 1
ATOM 1542 N N . PHE A 1 199 ? 6.984 22.391 14.438 1 96.75 199 PHE A N 1
ATOM 1543 C CA . PHE A 1 199 ? 5.984 23.344 14.906 1 96.75 199 PHE A CA 1
ATOM 1544 C C . PHE A 1 199 ? 5.109 23.828 13.758 1 96.75 199 PHE A C 1
ATOM 1546 O O . PHE A 1 199 ? 5.621 24.188 12.695 1 96.75 199 PHE A O 1
ATOM 1553 N N . PHE A 1 200 ? 3.805 23.734 13.969 1 97.19 200 PHE A N 1
ATOM 1554 C CA . PHE A 1 200 ? 2.906 24.156 12.906 1 97.19 200 PHE A CA 1
ATOM 1555 C C . PHE A 1 200 ? 1.573 24.625 13.477 1 97.19 200 PHE A C 1
ATOM 1557 O O . PHE A 1 200 ? 0.708 23.812 13.797 1 97.19 200 PHE A O 1
ATOM 1564 N N . GLU A 1 201 ? 1.416 25.875 13.547 1 95.5 201 GLU A N 1
ATOM 1565 C CA . GLU A 1 201 ? 0.184 26.5 14.023 1 95.5 201 GLU A CA 1
ATOM 1566 C C . GLU A 1 201 ? -0.246 27.641 13.109 1 95.5 201 GLU A C 1
ATOM 1568 O O . GLU A 1 201 ? 0.487 28.625 12.938 1 95.5 201 GLU A O 1
ATOM 1573 N N . LEU A 1 202 ? -1.319 27.438 12.453 1 94.06 202 LEU A N 1
ATOM 1574 C CA . LEU A 1 202 ? -2 28.438 11.633 1 94.06 202 LEU A CA 1
ATOM 1575 C C . LEU A 1 202 ? -3.434 28.641 12.109 1 94.06 202 LEU A C 1
ATOM 1577 O O . LEU A 1 202 ? -3.855 28.047 13.102 1 94.06 202 LEU A O 1
ATOM 1581 N N . ALA A 1 203 ? -4.121 29.578 11.445 1 92.75 203 ALA A N 1
ATOM 1582 C CA . ALA A 1 203 ? -5.527 29.781 11.789 1 92.75 203 ALA A CA 1
ATOM 1583 C C . ALA A 1 203 ? -6.336 28.5 11.547 1 92.75 203 ALA A C 1
ATOM 1585 O O . ALA A 1 203 ? -6.125 27.812 10.547 1 92.75 203 ALA A O 1
ATOM 1586 N N . ASN A 1 204 ? -7.227 28.266 12.438 1 94.31 204 ASN A N 1
ATOM 1587 C CA . ASN A 1 204 ? -8.094 27.094 12.297 1 94.31 204 ASN A CA 1
ATOM 1588 C C . ASN A 1 204 ? -9.008 27.219 11.086 1 94.31 204 ASN A C 1
ATOM 1590 O O . ASN A 1 204 ? -9.297 28.328 10.625 1 94.31 204 ASN A O 1
ATOM 1594 N N . PRO A 1 205 ? -9.414 26.031 10.609 1 94.81 205 PRO A N 1
ATOM 1595 C CA . PRO A 1 205 ? -10.375 26.094 9.508 1 94.81 205 PRO A CA 1
ATOM 1596 C C . PRO A 1 205 ? -11.742 26.641 9.93 1 94.81 205 PRO A C 1
ATOM 1598 O O . PRO A 1 205 ? -12.109 26.531 11.102 1 94.81 205 PRO A O 1
ATOM 1601 N N . THR A 1 206 ? -12.445 27.25 9.008 1 92.12 206 THR A N 1
ATOM 1602 C CA . THR A 1 206 ? -13.828 27.688 9.188 1 92.12 206 THR A CA 1
ATOM 1603 C C . THR A 1 206 ? -14.766 26.875 8.297 1 92.12 206 THR A C 1
ATOM 1605 O O . THR A 1 206 ? -14.641 26.891 7.074 1 92.12 206 THR A O 1
ATOM 1608 N N . GLY A 1 207 ? -15.688 26.172 8.93 1 92.38 207 GLY A N 1
ATOM 1609 C CA . GLY A 1 207 ? -16.578 25.328 8.164 1 92.38 207 GLY A CA 1
ATOM 1610 C C . GLY A 1 207 ? -15.867 24.219 7.406 1 92.38 207 GLY A C 1
ATOM 1611 O O . GLY A 1 207 ? -16.219 23.906 6.273 1 92.38 207 GLY A O 1
ATOM 1612 N N . GLY A 1 208 ? -14.75 23.875 7.957 1 95.5 208 GLY A N 1
ATOM 1613 C CA . GLY A 1 208 ? -14 22.781 7.355 1 95.5 208 GLY A CA 1
ATOM 1614 C C . GLY A 1 208 ? -13.07 23.25 6.242 1 95.5 208 GLY A C 1
ATOM 1615 O O . GLY A 1 208 ? -12.461 22.422 5.555 1 95.5 208 GLY A O 1
ATOM 1616 N N . GLU A 1 209 ? -12.938 24.562 6.07 1 95.88 209 GLU A N 1
ATOM 1617 C CA . GLU A 1 209 ? -12.102 25.109 5 1 95.88 209 GLU A CA 1
ATOM 1618 C C . GLU A 1 209 ? -10.984 25.969 5.562 1 95.88 209 GLU A C 1
ATOM 1620 O O . GLU A 1 209 ? -11.195 26.75 6.496 1 95.88 209 GLU A O 1
ATOM 1625 N N . CYS A 1 210 ? -9.828 25.797 4.945 1 94.31 210 CYS A N 1
ATOM 1626 C CA . CYS A 1 210 ? -8.711 26.656 5.297 1 94.31 210 CYS A CA 1
ATOM 1627 C C . CYS A 1 210 ? -8.852 28.031 4.637 1 94.31 210 CYS A C 1
ATOM 1629 O O . CYS A 1 210 ? -8.094 28.359 3.73 1 94.31 210 CYS A O 1
ATOM 1631 N N . GLN A 1 211 ? -9.695 28.844 5.199 1 90.94 211 GLN A N 1
ATOM 1632 C CA . GLN A 1 211 ? -10.07 30.094 4.555 1 90.94 211 GLN A CA 1
ATOM 1633 C C . GLN A 1 211 ? -9.062 31.203 4.875 1 90.94 211 GLN A C 1
ATOM 1635 O O . GLN A 1 211 ? -8.719 32 4.004 1 90.94 211 GLN A O 1
ATOM 1640 N N . ASN A 1 212 ? -8.57 31.219 6.047 1 90.25 212 ASN A N 1
ATOM 1641 C CA . ASN A 1 212 ? -7.742 32.312 6.504 1 90.25 212 ASN A CA 1
ATOM 1642 C C . ASN A 1 212 ? -6.258 32.031 6.293 1 90.25 212 ASN A C 1
ATOM 1644 O O . ASN A 1 212 ? -5.508 32.938 5.883 1 90.25 212 ASN A O 1
ATOM 1648 N N . ASP A 1 213 ? -5.902 30.828 6.699 1 92.56 213 ASP A N 1
ATOM 1649 C CA . ASP A 1 213 ? -4.52 30.391 6.539 1 92.56 213 ASP A CA 1
ATOM 1650 C C . ASP A 1 213 ? -4.453 29.047 5.816 1 92.56 213 ASP A C 1
ATOM 1652 O O . ASP A 1 213 ? -5.301 28.188 6.027 1 92.56 213 ASP A O 1
ATOM 1656 N N . ARG A 1 214 ? -3.473 28.953 4.988 1 94.44 214 ARG A N 1
ATOM 1657 C CA . ARG A 1 214 ? -3.301 27.625 4.391 1 94.44 214 ARG A CA 1
ATOM 1658 C C . ARG A 1 214 ? -1.867 27.422 3.914 1 94.44 214 ARG A C 1
ATOM 1660 O O . ARG A 1 214 ? -1.231 28.359 3.424 1 94.44 214 ARG A O 1
ATOM 1667 N N . LEU A 1 215 ? -1.39 26.281 4.117 1 96.25 215 LEU A N 1
ATOM 1668 C CA . LEU A 1 215 ? -0.165 25.797 3.49 1 96.25 215 LEU A CA 1
ATOM 1669 C C . LEU A 1 215 ? -0.475 25.047 2.199 1 96.25 215 LEU A C 1
ATOM 1671 O O . LEU A 1 215 ? -1.254 24.094 2.203 1 96.25 215 LEU A O 1
ATOM 1675 N N . ILE A 1 216 ? 0.164 25.5 1.142 1 94.69 216 ILE A N 1
ATOM 1676 C CA . ILE A 1 216 ? -0.001 24.891 -0.168 1 94.69 216 ILE A CA 1
ATOM 1677 C C . ILE A 1 216 ? 1.35 24.391 -0.677 1 94.69 216 ILE A C 1
ATOM 1679 O O . ILE A 1 216 ? 2.363 25.078 -0.542 1 94.69 216 ILE A O 1
ATOM 1683 N N . ILE A 1 217 ? 1.328 23.219 -1.212 1 92.62 217 ILE A N 1
ATOM 1684 C CA . ILE A 1 217 ? 2.545 22.625 -1.756 1 92.62 217 ILE A CA 1
ATOM 1685 C C . ILE A 1 217 ? 2.393 22.422 -3.262 1 92.62 217 ILE A C 1
ATOM 1687 O O . ILE A 1 217 ? 1.397 21.859 -3.725 1 92.62 217 ILE A O 1
ATOM 1691 N N . SER A 1 218 ? 3.354 22.906 -3.99 1 86.38 218 SER A N 1
ATOM 1692 C CA . SER A 1 218 ? 3.369 22.703 -5.438 1 86.38 218 SER A CA 1
ATOM 1693 C C . SER A 1 218 ? 4.414 21.672 -5.84 1 86.38 218 SER A C 1
ATOM 1695 O O . SER A 1 218 ? 5.355 21.406 -5.09 1 86.38 218 SER A O 1
ATOM 1697 N N . GLY A 1 219 ? 4.203 21 -7.023 1 79.25 219 GLY A N 1
ATOM 1698 C CA . GLY A 1 219 ? 5.18 20.062 -7.547 1 79.25 219 GLY A CA 1
ATOM 1699 C C . GLY A 1 219 ? 4.906 18.625 -7.137 1 79.25 219 GLY A C 1
ATOM 1700 O O . GLY A 1 219 ? 5.77 17.766 -7.289 1 79.25 219 GLY A O 1
ATOM 1701 N N . GLN A 1 220 ? 3.781 18.422 -6.578 1 79 220 GLN A N 1
ATOM 1702 C CA . GLN A 1 220 ? 3.418 17.078 -6.141 1 79 220 GLN A CA 1
ATOM 1703 C C . GLN A 1 220 ? 2.793 16.281 -7.277 1 79 220 GLN A C 1
ATOM 1705 O O . GLN A 1 220 ? 2.373 16.844 -8.289 1 79 220 GLN A O 1
ATOM 1710 N N . ALA A 1 221 ? 2.883 14.984 -7.055 1 76.75 221 ALA A N 1
ATOM 1711 C CA . ALA A 1 221 ? 2.23 14.094 -8.016 1 76.75 221 ALA A CA 1
ATOM 1712 C C . ALA A 1 221 ? 0.724 14.336 -8.047 1 76.75 221 ALA A C 1
ATOM 1714 O O . ALA A 1 221 ? 0.1 14.531 -7 1 76.75 221 ALA A O 1
ATOM 1715 N N . SER A 1 222 ? 0.151 14.328 -9.242 1 78 222 SER A N 1
ATOM 1716 C CA . SER A 1 222 ? -1.269 14.625 -9.398 1 78 222 SER A CA 1
ATOM 1717 C C . SER A 1 222 ? -2.135 13.516 -8.812 1 78 222 SER A C 1
ATOM 1719 O O . SER A 1 222 ? -3.258 13.766 -8.375 1 78 222 SER A O 1
ATOM 1721 N N . GLY A 1 223 ? -1.642 12.352 -8.727 1 77.19 223 GLY A N 1
ATOM 1722 C CA . GLY A 1 223 ? -2.439 11.227 -8.266 1 77.19 223 GLY A CA 1
ATOM 1723 C C . GLY A 1 223 ? -2.543 11.148 -6.754 1 77.19 223 GLY A C 1
ATOM 1724 O O . GLY A 1 223 ? -3.336 10.367 -6.219 1 77.19 223 GLY A O 1
ATOM 1725 N N . SER A 1 224 ? -1.729 11.906 -6.094 1 80.62 224 SER A N 1
ATOM 1726 C CA . SER A 1 224 ? -1.753 11.938 -4.633 1 80.62 224 SER A CA 1
ATOM 1727 C C . SER A 1 224 ? -1.469 13.336 -4.102 1 80.62 224 SER A C 1
ATOM 1729 O O . SER A 1 224 ? -0.455 13.562 -3.439 1 80.62 224 SER A O 1
ATOM 1731 N N . PRO A 1 225 ? -2.459 14.188 -4.238 1 86.44 225 PRO A N 1
ATOM 1732 C CA . PRO A 1 225 ? -2.238 15.57 -3.812 1 86.44 225 PRO A CA 1
ATOM 1733 C C . PRO A 1 225 ? -2.238 15.719 -2.293 1 86.44 225 PRO A C 1
ATOM 1735 O O . PRO A 1 225 ? -2.99 15.031 -1.599 1 86.44 225 PRO A O 1
ATOM 1738 N N . VAL A 1 226 ? -1.385 16.578 -1.863 1 92.56 226 VAL A N 1
ATOM 1739 C CA . VAL A 1 226 ? -1.424 16.984 -0.463 1 92.56 226 VAL A CA 1
ATOM 1740 C C . VAL A 1 226 ? -2.537 18.016 -0.252 1 92.56 226 VAL A C 1
ATOM 1742 O O . VAL A 1 226 ? -2.59 19.031 -0.945 1 92.56 226 VAL A O 1
ATOM 1745 N N . PRO A 1 227 ? -3.408 17.703 0.652 1 93.56 227 PRO A N 1
ATOM 1746 C CA . PRO A 1 227 ? -4.445 18.719 0.896 1 93.56 227 PRO A CA 1
ATOM 1747 C C . PRO A 1 227 ? -3.891 20 1.498 1 93.56 227 PRO A C 1
ATOM 1749 O O . PRO A 1 227 ? -2.838 19.984 2.143 1 93.56 227 PRO A O 1
ATOM 1752 N N . ALA A 1 228 ? -4.629 21.078 1.214 1 94.38 228 ALA A N 1
ATOM 1753 C CA . ALA A 1 228 ? -4.273 22.312 1.912 1 94.38 228 ALA A CA 1
ATOM 1754 C C . ALA A 1 228 ? -4.352 22.125 3.426 1 94.38 228 ALA A C 1
ATOM 1756 O O . ALA A 1 228 ? -5.293 21.516 3.934 1 94.38 228 ALA A O 1
ATOM 1757 N N . MET A 1 229 ? -3.355 22.641 4.082 1 97 229 MET A N 1
ATOM 1758 C CA . MET A 1 229 ? -3.299 22.391 5.52 1 97 229 MET A CA 1
ATOM 1759 C C . MET A 1 229 ? -3.414 23.703 6.301 1 97 229 MET A C 1
ATOM 1761 O O . MET A 1 229 ? -2.891 24.734 5.875 1 97 229 MET A O 1
ATOM 1765 N N . CYS A 1 230 ? -4.09 23.656 7.355 1 96.62 230 CYS A N 1
ATOM 1766 C CA . CYS A 1 230 ? -4.223 24.766 8.297 1 96.62 230 CYS A CA 1
ATOM 1767 C C . CYS A 1 230 ? -4.438 24.25 9.711 1 96.62 230 CYS A C 1
ATOM 1769 O O . CYS A 1 230 ? -4.312 23.047 9.969 1 96.62 230 CYS A O 1
ATOM 1771 N N . GLY A 1 231 ? -4.555 25.141 10.625 1 96.5 231 GLY A N 1
ATOM 1772 C CA . GLY A 1 231 ? -4.793 24.766 12.008 1 96.5 231 GLY A CA 1
ATOM 1773 C C . GLY A 1 231 ? -3.539 24.312 12.734 1 96.5 231 GLY A C 1
ATOM 1774 O O . GLY A 1 231 ? -2.443 24.797 12.453 1 96.5 231 GLY A O 1
ATOM 1775 N N . ILE A 1 232 ? -3.758 23.469 13.758 1 97.56 232 ILE A N 1
ATOM 1776 C CA . ILE A 1 232 ? -2.672 23.016 14.625 1 97.56 232 ILE A CA 1
ATOM 1777 C C . ILE A 1 232 ? -2.271 21.594 14.242 1 97.56 232 ILE A C 1
ATOM 1779 O O . ILE A 1 232 ? -3.033 20.641 14.461 1 97.56 232 ILE A O 1
ATOM 1783 N N . ASN A 1 233 ? -1.063 21.438 13.703 1 98.25 233 ASN A N 1
ATOM 1784 C CA . ASN A 1 233 ? -0.605 20.125 13.258 1 98.25 233 ASN A CA 1
ATOM 1785 C C . ASN A 1 233 ? 0.805 19.828 13.766 1 98.25 233 ASN A C 1
ATOM 1787 O O . ASN A 1 233 ? 1.511 19 13.18 1 98.25 233 ASN A O 1
ATOM 1791 N N . THR A 1 234 ? 1.215 20.531 14.805 1 98 234 THR A N 1
ATOM 1792 C CA . THR A 1 234 ? 2.531 20.312 15.398 1 98 234 THR A CA 1
ATOM 1793 C C . THR A 1 234 ? 2.73 18.844 15.742 1 98 234 THR A C 1
ATOM 1795 O O . THR A 1 234 ? 1.854 18.203 16.344 1 98 234 THR A O 1
ATOM 1798 N N . GLY A 1 235 ? 3.869 18.266 15.32 1 97.56 235 GLY A N 1
ATOM 1799 C CA . GLY A 1 235 ? 4.199 16.891 15.625 1 97.56 235 GLY A CA 1
ATOM 1800 C C . GLY A 1 235 ? 3.768 15.914 14.547 1 97.56 235 GLY A C 1
ATOM 1801 O O . GLY A 1 235 ? 4.137 14.734 14.578 1 97.56 235 GLY A O 1
ATOM 1802 N N . GLN A 1 236 ? 3.041 16.359 13.57 1 98.12 236 GLN A N 1
ATOM 1803 C CA . GLN A 1 236 ? 2.6 15.5 12.477 1 98.12 236 GLN A CA 1
ATOM 1804 C C . GLN A 1 236 ? 3.596 15.531 11.32 1 98.12 236 GLN A C 1
ATOM 1806 O O . GLN A 1 236 ? 4.586 16.266 11.367 1 98.12 236 GLN A O 1
ATOM 1811 N N . HIS A 1 237 ? 3.41 14.656 10.312 1 98.25 237 HIS A N 1
ATOM 1812 C CA . HIS A 1 237 ? 4.277 14.625 9.141 1 98.25 237 HIS A CA 1
ATOM 1813 C C . HIS A 1 237 ? 3.477 14.344 7.871 1 98.25 237 HIS A C 1
ATOM 1815 O O . HIS A 1 237 ? 2.33 13.898 7.941 1 98.25 237 HIS A O 1
ATOM 1821 N N . VAL A 1 238 ? 4.031 14.648 6.75 1 97.5 238 VAL A N 1
ATOM 1822 C CA . VAL A 1 238 ? 3.42 14.453 5.441 1 97.5 238 VAL A CA 1
ATOM 1823 C C . VAL A 1 238 ? 4.473 13.953 4.449 1 97.5 238 VAL A C 1
ATOM 1825 O O . VAL A 1 238 ? 5.613 14.414 4.465 1 97.5 238 VAL A O 1
ATOM 1828 N N . TYR A 1 239 ? 4.055 12.977 3.664 1 96.38 239 TYR A N 1
ATOM 1829 C CA . TYR A 1 239 ? 4.848 12.539 2.521 1 96.38 239 TYR A CA 1
ATOM 1830 C C . TYR A 1 239 ? 4.176 12.922 1.211 1 96.38 239 TYR A C 1
ATOM 1832 O O . TYR A 1 239 ? 2.945 12.898 1.104 1 96.38 239 TYR A O 1
ATOM 1840 N N . PHE A 1 240 ? 4.961 13.219 0.248 1 92.56 240 PHE A N 1
ATOM 1841 C CA . PHE A 1 240 ? 4.395 13.297 -1.092 1 92.56 240 PHE A CA 1
ATOM 1842 C C . PHE A 1 240 ? 5.441 12.953 -2.146 1 92.56 240 PHE A C 1
ATOM 1844 O O . PHE A 1 240 ? 6.637 13.125 -1.914 1 92.56 240 PHE A O 1
ATOM 1851 N N . ASP A 1 241 ? 4.969 12.477 -3.297 1 90.81 241 ASP A N 1
ATOM 1852 C CA . ASP A 1 241 ? 5.812 12.039 -4.402 1 90.81 241 ASP A CA 1
ATOM 1853 C C . ASP A 1 241 ? 6.047 13.172 -5.398 1 90.81 241 ASP A C 1
ATOM 1855 O O . ASP A 1 241 ? 5.18 14.023 -5.598 1 90.81 241 ASP A O 1
ATOM 1859 N N . LEU A 1 242 ? 7.305 13.281 -6.02 1 86.19 242 LEU A N 1
ATOM 1860 C CA . LEU A 1 242 ? 7.68 14.32 -6.969 1 86.19 242 LEU A CA 1
ATOM 1861 C C . LEU A 1 242 ? 7.465 13.859 -8.406 1 86.19 242 LEU A C 1
ATOM 1863 O O . LEU A 1 242 ? 7.504 14.664 -9.336 1 86.19 242 LEU A O 1
ATOM 1867 N N . GLN A 1 243 ? 6.586 13.133 -8.922 1 65.94 243 GLN A N 1
ATOM 1868 C CA . GLN A 1 243 ? 6.301 12.617 -10.258 1 65.94 243 GLN A CA 1
ATOM 1869 C C . GLN A 1 243 ? 7.43 12.953 -11.227 1 65.94 243 GLN A C 1
ATOM 1871 O O . GLN A 1 243 ? 7.195 13.555 -12.281 1 65.94 243 GLN A O 1
ATOM 1876 N N . ASN A 1 244 ? 8.719 12.656 -10.961 1 60.06 244 ASN A N 1
ATOM 1877 C CA . ASN A 1 244 ? 9.883 12.734 -11.836 1 60.06 244 ASN A CA 1
ATOM 1878 C C . ASN A 1 244 ? 10.125 14.156 -12.32 1 60.06 244 ASN A C 1
ATOM 1880 O O . ASN A 1 244 ? 10.828 14.375 -13.305 1 60.06 244 ASN A O 1
ATOM 1884 N N . LYS A 1 245 ? 9.5 15.102 -11.711 1 63.31 245 LYS A N 1
ATOM 1885 C CA . LYS A 1 245 ? 9.625 16.484 -12.18 1 63.31 245 LYS A CA 1
ATOM 1886 C C . LYS A 1 245 ? 10.93 17.109 -11.695 1 63.31 245 LYS A C 1
ATOM 1888 O O . LYS A 1 245 ? 11.383 16.828 -10.586 1 63.31 245 LYS A O 1
ATOM 1893 N N . ARG A 1 246 ? 11.656 17.672 -12.578 1 64.5 246 ARG A N 1
ATOM 1894 C CA . ARG A 1 246 ? 12.867 18.422 -12.281 1 64.5 246 ARG A CA 1
ATOM 1895 C C . ARG A 1 246 ? 12.523 19.812 -11.758 1 64.5 246 ARG A C 1
ATOM 1897 O O . ARG A 1 246 ? 13.406 20.656 -11.609 1 64.5 246 ARG A O 1
ATOM 1904 N N . THR A 1 247 ? 11.367 20.016 -11.414 1 71.81 247 THR A N 1
ATOM 1905 C CA . THR A 1 247 ? 10.953 21.344 -10.977 1 71.81 247 THR A CA 1
ATOM 1906 C C . THR A 1 247 ? 11.086 21.469 -9.461 1 71.81 247 THR A C 1
ATOM 1908 O O . THR A 1 247 ? 10.922 20.484 -8.727 1 71.81 247 THR A O 1
ATOM 1911 N N . PRO A 1 248 ? 11.57 22.688 -9.094 1 85 248 PRO A N 1
ATOM 1912 C CA . PRO A 1 248 ? 11.586 22.953 -7.656 1 85 248 PRO A CA 1
ATOM 1913 C C . PRO A 1 248 ? 10.227 22.75 -6.996 1 85 248 PRO A C 1
ATOM 1915 O O . PRO A 1 248 ? 9.188 22.922 -7.641 1 85 248 PRO A O 1
ATOM 1918 N N . VAL A 1 249 ? 10.305 22.281 -5.812 1 90.94 249 VAL A N 1
ATOM 1919 C CA . VAL A 1 249 ? 9.086 22.172 -5.012 1 90.94 249 VAL A CA 1
ATOM 1920 C C . VAL A 1 249 ? 8.891 23.453 -4.199 1 90.94 249 VAL A C 1
ATOM 1922 O O . VAL A 1 249 ? 9.82 23.938 -3.547 1 90.94 249 VAL A O 1
ATOM 1925 N N . ARG A 1 250 ? 7.738 24.031 -4.262 1 92.62 250 ARG A N 1
ATOM 1926 C CA . ARG A 1 250 ? 7.453 25.281 -3.564 1 92.62 250 ARG A CA 1
ATOM 1927 C C . ARG A 1 250 ? 6.441 25.062 -2.443 1 92.62 250 ARG A C 1
ATOM 1929 O O . ARG A 1 250 ? 5.422 24.391 -2.639 1 92.62 250 ARG A O 1
ATOM 1936 N N . PHE A 1 251 ? 6.773 25.594 -1.345 1 95.62 251 PHE A N 1
ATOM 1937 C CA . PHE A 1 251 ? 5.902 25.625 -0.175 1 95.62 251 PHE A CA 1
ATOM 1938 C C . PHE A 1 251 ? 5.418 27.047 0.1 1 95.62 251 PHE A C 1
ATOM 1940 O O . PHE A 1 251 ? 6.227 27.953 0.288 1 95.62 251 PHE A O 1
ATOM 1947 N N . THR A 1 252 ? 4.148 27.219 0.075 1 95.81 252 THR A N 1
ATOM 1948 C CA . THR A 1 252 ? 3.602 28.562 0.233 1 95.81 252 THR A CA 1
ATOM 1949 C C . THR A 1 252 ? 2.604 28.609 1.385 1 95.81 252 THR A C 1
ATOM 1951 O O . THR A 1 252 ? 1.632 27.859 1.401 1 95.81 252 THR A O 1
ATOM 1954 N N . VAL A 1 253 ? 2.865 29.453 2.32 1 94.75 253 VAL A N 1
ATOM 1955 C CA . VAL A 1 253 ? 1.884 29.75 3.359 1 94.75 253 VAL A CA 1
ATOM 1956 C C . VAL A 1 253 ? 1.176 31.062 3.043 1 94.75 253 VAL A C 1
ATOM 1958 O O . VAL A 1 253 ? 1.814 32.125 2.961 1 94.75 253 VAL A O 1
ATOM 1961 N N . VAL A 1 254 ? -0.101 30.906 2.869 1 92.75 254 VAL A N 1
ATOM 1962 C CA . VAL A 1 254 ? -0.92 32.062 2.59 1 92.75 254 VAL A CA 1
ATOM 1963 C C . VAL A 1 254 ? -1.725 32.438 3.834 1 92.75 254 VAL A C 1
ATOM 1965 O O . VAL A 1 254 ? -2.387 31.594 4.43 1 92.75 254 VAL A O 1
ATOM 1968 N N . THR A 1 255 ? -1.579 33.688 4.246 1 89.5 255 THR A N 1
ATOM 1969 C CA . THR A 1 255 ? -2.326 34.188 5.395 1 89.5 255 THR A CA 1
ATOM 1970 C C . THR A 1 255 ? -3.205 35.344 5 1 89.5 255 THR A C 1
ATOM 1972 O O . THR A 1 255 ? -2.754 36.25 4.297 1 89.5 255 THR A O 1
ATOM 1975 N N . LEU A 1 256 ? -4.5 35.156 5.219 1 80.19 256 LEU A N 1
ATOM 1976 C CA . LEU A 1 256 ? -5.406 36.25 4.906 1 80.19 256 LEU A CA 1
ATOM 1977 C C . LEU A 1 256 ? -5.586 37.188 6.109 1 80.19 256 LEU A C 1
ATOM 1979 O O . LEU A 1 256 ? -5.551 36.719 7.254 1 80.19 256 LEU A O 1
ATOM 1983 N N . SER A 1 257 ? -5.27 38.531 5.969 1 62.47 257 SER A N 1
ATOM 1984 C CA . SER A 1 257 ? -5.297 39.625 6.953 1 62.47 257 SER A CA 1
ATOM 1985 C C . SER A 1 257 ? -6.699 39.812 7.52 1 62.47 257 SER A C 1
ATOM 1987 O O . SER A 1 257 ? -7.641 40.125 6.777 1 62.47 257 SER A O 1
ATOM 1989 N N . ASN A 1 258 ? -7.254 38.844 8.078 1 56.84 258 ASN A N 1
ATOM 1990 C CA . ASN A 1 258 ? -8.469 39.344 8.703 1 56.84 258 ASN A CA 1
ATOM 1991 C C . ASN A 1 258 ? -8.273 39.625 10.195 1 56.84 258 ASN A C 1
ATOM 1993 O O . ASN A 1 258 ? -7.91 38.719 10.945 1 56.84 258 ASN A O 1
ATOM 1997 N N . SER A 1 259 ? -8.164 40.906 10.57 1 54.19 259 SER A N 1
ATOM 1998 C CA . SER A 1 259 ? -8.016 41.438 11.922 1 54.19 259 SER A CA 1
ATOM 1999 C C . SER A 1 259 ? -8.805 40.594 12.922 1 54.19 259 SER A C 1
ATOM 2001 O O . SER A 1 259 ? -8.484 40.594 14.109 1 54.19 259 SER A O 1
ATOM 2003 N N . SER A 1 260 ? -9.789 40 12.445 1 55.19 260 SER A N 1
ATOM 2004 C CA . SER A 1 260 ? -10.672 39.375 13.414 1 55.19 260 SER A CA 1
ATOM 2005 C C . SER A 1 260 ? -10.211 37.938 13.742 1 55.19 260 SER A C 1
ATOM 2007 O O . SER A 1 260 ? -10.68 37.344 14.711 1 55.19 260 SER A O 1
ATOM 2009 N N . VAL A 1 261 ? -9.258 37.5 12.945 1 59.84 261 VAL A N 1
ATOM 2010 C CA . VAL A 1 261 ? -8.859 36.125 13.227 1 59.84 261 VAL A CA 1
ATOM 2011 C C . VAL A 1 261 ? -7.539 36.094 13.992 1 59.84 261 VAL A C 1
ATOM 2013 O O . VAL A 1 261 ? -6.5 36.5 13.469 1 59.84 261 VAL A O 1
ATOM 2016 N N . ARG A 1 262 ? -7.676 36.281 15.391 1 60.34 262 ARG A N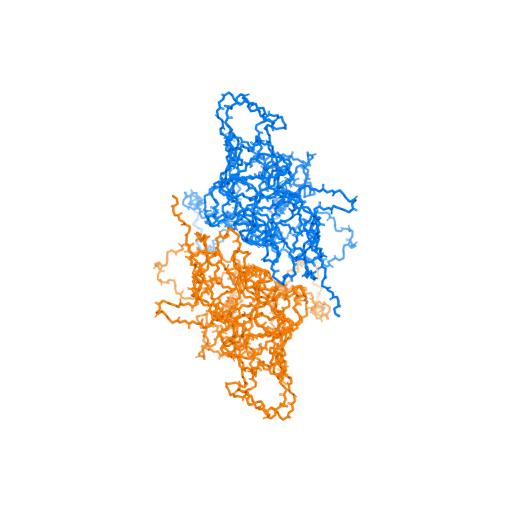 1
ATOM 2017 C CA . ARG A 1 262 ? -6.504 36.125 16.25 1 60.34 262 ARG A CA 1
ATOM 2018 C C . ARG A 1 262 ? -5.898 34.75 16.141 1 60.34 262 ARG A C 1
ATOM 2020 O O . ARG A 1 262 ? -6.492 33.781 16.594 1 60.34 262 ARG A O 1
ATOM 2027 N N . ALA A 1 263 ? -4.875 34.531 15.117 1 75.19 263 ALA A N 1
ATOM 2028 C CA . ALA A 1 263 ? -4.242 33.219 15.047 1 75.19 263 ALA A CA 1
ATOM 2029 C C . ALA A 1 263 ? -2.758 33.312 15.391 1 75.19 263 ALA A C 1
ATOM 2031 O O . ALA A 1 263 ? -2.09 34.281 15.047 1 75.19 263 ALA A O 1
ATOM 2032 N N . ASN A 1 264 ? -2.305 32.469 16.406 1 84.75 264 ASN A N 1
ATOM 2033 C CA . ASN A 1 264 ? -0.888 32.312 16.719 1 84.75 264 ASN A CA 1
ATOM 2034 C C . ASN A 1 264 ? -0.15 31.578 15.602 1 84.75 264 ASN A C 1
ATOM 2036 O O . ASN A 1 264 ? -0.008 30.359 15.648 1 84.75 264 ASN A O 1
ATOM 2040 N N . ARG A 1 265 ? 0.243 32.469 14.656 1 91 265 ARG A N 1
ATOM 2041 C CA . ARG A 1 265 ? 0.835 31.891 13.453 1 91 265 ARG A CA 1
ATOM 2042 C C . ARG A 1 265 ? 2.332 31.656 13.633 1 91 265 ARG A C 1
ATOM 2044 O O . ARG A 1 265 ? 3.08 32.594 13.891 1 91 265 ARG A O 1
ATOM 2051 N N . ARG A 1 266 ? 2.783 30.5 13.484 1 93.88 266 ARG A N 1
ATOM 2052 C CA . ARG A 1 266 ? 4.203 30.156 13.445 1 93.88 266 ARG A CA 1
ATOM 2053 C C . ARG A 1 266 ? 4.414 28.719 12.992 1 93.88 266 ARG A C 1
ATOM 2055 O O . ARG A 1 266 ? 3.58 27.859 13.258 1 93.88 266 ARG A O 1
ATOM 2062 N N . TRP A 1 267 ? 5.492 28.5 12.281 1 96.44 267 TRP A N 1
ATOM 2063 C CA . TRP A 1 267 ? 5.781 27.141 11.82 1 96.44 267 TRP A CA 1
ATOM 2064 C C . TRP A 1 267 ? 7.281 26.922 11.672 1 96.44 267 TRP A C 1
ATOM 2066 O O . TRP A 1 267 ? 8.039 27.875 11.5 1 96.44 267 TRP A O 1
ATOM 2076 N N . ARG A 1 268 ? 7.711 25.828 11.883 1 97.25 268 ARG A N 1
ATOM 2077 C CA . ARG A 1 268 ? 9 25.234 11.516 1 97.25 268 ARG A CA 1
ATOM 2078 C C . ARG A 1 268 ? 8.828 23.844 10.93 1 97.25 268 ARG A C 1
ATOM 2080 O O . ARG A 1 268 ? 8.414 22.922 11.633 1 97.25 268 ARG A O 1
ATOM 2087 N N . ILE A 1 269 ? 9.078 23.719 9.672 1 97.94 269 ILE A N 1
ATOM 2088 C CA . ILE A 1 269 ? 8.867 22.469 8.93 1 97.94 269 ILE A CA 1
ATOM 2089 C C . ILE A 1 269 ? 10.203 21.922 8.438 1 97.94 269 ILE A C 1
ATOM 2091 O O . ILE A 1 269 ? 10.945 22.625 7.738 1 97.94 269 ILE A O 1
ATOM 2095 N N . ARG A 1 270 ? 10.5 20.781 8.812 1 97.06 270 ARG A N 1
ATOM 2096 C CA . ARG A 1 270 ? 11.695 20.125 8.281 1 97.06 270 ARG A CA 1
ATOM 2097 C C . ARG A 1 270 ? 11.391 19.391 6.988 1 97.06 270 ARG A C 1
ATOM 2099 O O . ARG A 1 270 ? 10.43 18.625 6.918 1 97.06 270 ARG A O 1
ATOM 2106 N N . LEU A 1 271 ? 12.211 19.594 5.984 1 96.31 271 LEU A N 1
ATOM 2107 C CA . LEU A 1 271 ? 12.031 18.984 4.672 1 96.31 271 LEU A CA 1
ATOM 2108 C C . LEU A 1 271 ? 13.125 17.969 4.387 1 96.31 271 LEU A C 1
ATOM 2110 O O . LEU A 1 271 ? 14.305 18.312 4.324 1 96.31 271 LEU A O 1
ATOM 2114 N N . THR A 1 272 ? 12.727 16.734 4.191 1 94.62 272 THR A N 1
ATOM 2115 C CA . THR A 1 272 ? 13.664 15.664 3.896 1 94.62 272 THR A CA 1
ATOM 2116 C C . THR A 1 272 ? 13.406 15.078 2.51 1 94.62 272 THR A C 1
ATOM 2118 O O . THR A 1 272 ? 12.281 14.695 2.191 1 94.62 272 THR A O 1
ATOM 2121 N N . GLN A 1 273 ? 14.422 15.078 1.717 1 92.5 273 GLN A N 1
ATOM 2122 C CA . GLN A 1 273 ? 14.344 14.484 0.386 1 92.5 273 GLN A CA 1
ATOM 2123 C C . GLN A 1 273 ? 14.703 13.008 0.422 1 92.5 273 GLN A C 1
ATOM 2125 O O . GLN A 1 273 ? 15.727 12.625 0.999 1 92.5 273 GLN A O 1
ATOM 2130 N N . LEU A 1 274 ? 13.852 12.211 -0.242 1 91.56 274 LEU A N 1
ATOM 2131 C CA . LEU A 1 274 ? 14.016 10.766 -0.123 1 91.56 274 LEU A CA 1
ATOM 2132 C C . LEU A 1 274 ? 14.039 10.109 -1.497 1 91.56 274 LEU A C 1
ATOM 2134 O O . LEU A 1 274 ? 13.375 10.578 -2.426 1 91.56 274 LEU A O 1
ATOM 2138 N N . ASN A 1 275 ? 14.812 9.039 -1.567 1 85.25 275 ASN A N 1
ATOM 2139 C CA . ASN A 1 275 ? 14.758 8.125 -2.705 1 85.25 275 ASN A CA 1
ATOM 2140 C C . ASN A 1 275 ? 14.305 6.73 -2.287 1 85.25 275 ASN A C 1
ATOM 2142 O O . ASN A 1 275 ? 14.227 6.43 -1.095 1 85.25 275 ASN A O 1
ATOM 2146 N N . PRO A 1 276 ? 13.969 5.887 -3.178 1 78.38 276 PRO A N 1
ATOM 2147 C CA . PRO A 1 276 ? 13.383 4.582 -2.848 1 78.38 276 PRO A CA 1
ATOM 2148 C C . PRO A 1 276 ? 14.328 3.701 -2.033 1 78.38 276 PRO A C 1
ATOM 2150 O O . PRO A 1 276 ? 13.891 2.736 -1.404 1 78.38 276 PRO A O 1
ATOM 2153 N N . ARG A 1 277 ? 15.633 4.051 -1.996 1 76.12 277 ARG A N 1
ATOM 2154 C CA . ARG A 1 277 ? 16.609 3.227 -1.287 1 76.12 277 ARG A CA 1
ATOM 2155 C C . ARG A 1 277 ? 16.688 3.615 0.185 1 76.12 277 ARG A C 1
ATOM 2157 O O . ARG A 1 277 ? 17.281 2.898 0.992 1 76.12 277 ARG A O 1
ATOM 2164 N N . ASP A 1 278 ? 16.031 4.746 0.436 1 82.75 278 ASP A N 1
ATOM 2165 C CA . ASP A 1 278 ? 16.078 5.219 1.815 1 82.75 278 ASP A CA 1
ATOM 2166 C C . ASP A 1 278 ? 15.086 4.449 2.693 1 82.75 278 ASP A C 1
ATOM 2168 O O . ASP A 1 278 ? 14.172 5.039 3.268 1 82.75 278 ASP A O 1
ATOM 2172 N N . VAL A 1 279 ? 15.281 3.08 2.789 1 69.56 279 VAL A N 1
ATOM 2173 C CA . VAL A 1 279 ? 14.469 2.221 3.648 1 69.56 279 VAL A CA 1
ATOM 2174 C C . VAL A 1 279 ? 15.07 2.188 5.055 1 69.56 279 VAL A C 1
ATOM 2176 O O . VAL A 1 279 ? 16.281 2.088 5.215 1 69.56 279 VAL A O 1
ATOM 2179 N N . PRO A 1 280 ? 14.258 2.561 6.035 1 74.69 280 PRO A N 1
ATOM 2180 C CA . PRO A 1 280 ? 12.797 2.506 6.078 1 74.69 280 PRO A CA 1
ATOM 2181 C C . PRO A 1 280 ? 12.156 3.891 6.09 1 74.69 280 PRO A C 1
ATOM 2183 O O . PRO A 1 280 ? 10.953 4.016 6.352 1 74.69 280 PRO A O 1
ATOM 2186 N N . LEU A 1 281 ? 12.883 4.777 5.809 1 85.19 281 LEU A N 1
ATOM 2187 C CA . LEU A 1 281 ? 12.336 6.117 5.969 1 85.19 281 LEU A CA 1
ATOM 2188 C C . LEU A 1 281 ? 11.391 6.461 4.82 1 85.19 281 LEU A C 1
ATOM 2190 O O . LEU A 1 281 ? 10.367 7.113 5.027 1 85.19 281 LEU A O 1
ATOM 2194 N N . ALA A 1 282 ? 11.773 6 3.654 1 91.31 282 ALA A N 1
ATOM 2195 C CA . ALA A 1 282 ? 10.906 6.277 2.516 1 91.31 282 ALA A CA 1
ATOM 2196 C C . ALA A 1 282 ? 9.57 5.543 2.65 1 91.31 282 ALA A C 1
ATOM 2198 O O . ALA A 1 282 ? 9.539 4.367 3.021 1 91.31 282 ALA A O 1
ATOM 2199 N N . ALA A 1 283 ? 8.516 6.27 2.42 1 94.06 283 ALA A N 1
ATOM 2200 C CA . ALA A 1 283 ? 7.18 5.691 2.469 1 94.06 283 ALA A CA 1
ATOM 2201 C C . ALA A 1 283 ? 6.816 5.035 1.14 1 94.06 283 ALA A C 1
ATOM 2203 O O . ALA A 1 283 ? 7.352 5.402 0.092 1 94.06 283 ALA A O 1
ATOM 2204 N N . PRO A 1 284 ? 5.941 3.965 1.257 1 91.75 284 PRO A N 1
ATOM 2205 C CA . PRO A 1 284 ? 5.375 3.527 -0.021 1 91.75 284 PRO A CA 1
ATOM 2206 C C . PRO A 1 284 ? 4.715 4.668 -0.793 1 91.75 284 PRO A C 1
ATOM 2208 O O . PRO A 1 284 ? 4.164 5.59 -0.188 1 91.75 284 PRO A O 1
ATOM 2211 N N . SER A 1 285 ? 4.766 4.559 -2.094 1 89.94 285 SER A N 1
ATOM 2212 C CA . SER A 1 285 ? 4.203 5.617 -2.926 1 89.94 285 SER A CA 1
ATOM 2213 C C . SER A 1 285 ? 2.729 5.844 -2.613 1 89.94 285 SER A C 1
ATOM 2215 O O . SER A 1 285 ? 1.982 4.887 -2.393 1 89.94 285 SER A O 1
ATOM 2217 N N . HIS A 1 286 ? 2.324 7.121 -2.486 1 93.62 286 HIS A N 1
ATOM 2218 C CA . HIS A 1 286 ? 0.949 7.598 -2.393 1 93.62 286 HIS A CA 1
ATOM 2219 C C . HIS A 1 286 ? 0.42 7.484 -0.968 1 93.62 286 HIS A C 1
ATOM 2221 O O . HIS A 1 286 ? -0.778 7.648 -0.73 1 93.62 286 HIS A O 1
ATOM 2227 N N . CYS A 1 287 ? 1.244 7.176 -0.031 1 95.94 287 CYS A N 1
ATOM 2228 C CA . CYS A 1 287 ? 0.904 7.32 1.38 1 95.94 287 CYS A CA 1
ATOM 2229 C C . CYS A 1 287 ? 1.181 8.742 1.865 1 95.94 287 CYS A C 1
ATOM 2231 O O . CYS A 1 287 ? 2.316 9.211 1.794 1 95.94 287 CYS A O 1
ATOM 2233 N N . LEU A 1 288 ? 0.197 9.375 2.363 1 97.44 288 LEU A N 1
ATOM 2234 C CA . LEU A 1 288 ? 0.384 10.742 2.83 1 97.44 288 LEU A CA 1
ATOM 2235 C C . LEU A 1 288 ? 1.146 10.766 4.152 1 97.44 288 LEU A C 1
ATOM 2237 O O . LEU A 1 288 ? 1.886 11.711 4.43 1 97.44 288 LEU A O 1
ATOM 2241 N N . GLN A 1 289 ? 0.896 9.836 4.941 1 98.12 289 GLN A N 1
ATOM 2242 C CA . GLN A 1 289 ? 1.646 9.609 6.172 1 98.12 289 GLN A CA 1
ATOM 2243 C C . GLN A 1 289 ? 2.146 8.172 6.254 1 98.12 289 GLN A C 1
ATOM 2245 O O . GLN A 1 289 ? 1.567 7.27 5.645 1 98.12 289 GLN A O 1
ATOM 2250 N N . TYR A 1 290 ? 3.195 8.047 6.973 1 97.88 290 TYR A N 1
ATOM 2251 C CA . TYR A 1 290 ? 3.791 6.723 7.109 1 97.88 290 TYR A CA 1
ATOM 2252 C C . TYR A 1 290 ? 4.43 6.551 8.484 1 97.88 290 TYR A C 1
ATOM 2254 O O . TYR A 1 290 ? 5.328 7.312 8.859 1 97.88 290 TYR A O 1
ATOM 2262 N N . TYR A 1 291 ? 3.932 5.57 9.219 1 98.25 291 TYR A N 1
ATOM 2263 C CA . TYR A 1 291 ? 4.445 5.262 10.547 1 98.25 291 TYR A CA 1
ATOM 2264 C C . TYR A 1 291 ? 5.289 3.99 10.531 1 98.25 291 TYR A C 1
ATOM 2266 O O . TYR A 1 291 ? 4.852 2.957 10.016 1 98.25 291 TYR A O 1
ATOM 2274 N N . THR A 1 292 ? 6.477 4.027 11.117 1 96.31 292 THR A N 1
ATOM 2275 C CA . THR A 1 292 ? 7.418 2.92 10.984 1 96.31 292 THR A CA 1
ATOM 2276 C C . THR A 1 292 ? 7.602 2.211 12.328 1 96.31 292 THR A C 1
ATOM 2278 O O . THR A 1 292 ? 8.445 1.322 12.453 1 96.31 292 THR A O 1
ATOM 2281 N N . THR A 1 293 ? 6.863 2.602 13.375 1 97.06 293 THR A N 1
ATOM 2282 C CA . THR A 1 293 ? 6.93 1.962 14.688 1 97.06 293 THR A CA 1
ATOM 2283 C C . THR A 1 293 ? 5.77 0.991 14.867 1 97.06 293 THR A C 1
ATOM 2285 O O . THR A 1 293 ? 4.691 1.188 14.305 1 97.06 293 THR A O 1
ATOM 2288 N N . PRO A 1 294 ? 5.906 -0.073 15.641 1 96.88 294 PRO A N 1
ATOM 2289 C CA . PRO A 1 294 ? 4.848 -1.065 15.82 1 96.88 294 PRO A CA 1
ATOM 2290 C C . PRO A 1 294 ? 3.654 -0.518 16.609 1 96.88 294 PRO A C 1
ATOM 2292 O O . PRO A 1 294 ? 2.559 -1.083 16.547 1 96.88 294 PRO A O 1
ATOM 2295 N N . SER A 1 295 ? 3.947 0.506 17.406 1 97.25 295 SER A N 1
ATOM 2296 C CA . SER A 1 295 ? 2.885 1.152 18.172 1 97.25 295 SER A CA 1
ATOM 2297 C C . SER A 1 295 ? 3.062 2.666 18.203 1 97.25 295 SER A C 1
ATOM 2299 O O . SER A 1 295 ? 4.164 3.172 17.953 1 97.25 295 SER A O 1
ATOM 2301 N N . GLY A 1 296 ? 1.996 3.365 18.375 1 97 296 GLY A N 1
ATOM 2302 C CA . GLY A 1 296 ? 2.027 4.816 18.422 1 97 296 GLY A CA 1
ATOM 2303 C C . GLY A 1 296 ? 0.647 5.445 18.375 1 97 296 GLY A C 1
ATOM 2304 O O . GLY A 1 296 ? -0.35 4.793 18.688 1 97 296 GLY A O 1
ATOM 2305 N N . VAL A 1 297 ? 0.614 6.766 18.125 1 97.5 297 VAL A N 1
ATOM 2306 C CA . VAL A 1 297 ? -0.634 7.516 18.031 1 97.5 297 VAL A CA 1
ATOM 2307 C C . VAL A 1 297 ? -0.766 8.148 16.656 1 97.5 297 VAL A C 1
ATOM 2309 O O . VAL A 1 297 ? 0.189 8.734 16.141 1 97.5 297 VAL A O 1
ATOM 2312 N N . VAL A 1 298 ? -1.841 7.938 16.047 1 98.38 298 VAL A N 1
ATOM 2313 C CA . VAL A 1 298 ? -2.143 8.562 14.773 1 98.38 298 VAL A CA 1
ATOM 2314 C C . VAL A 1 298 ? -3.357 9.477 14.914 1 98.38 298 VAL A C 1
ATOM 2316 O O . VAL A 1 298 ? -4.316 9.141 15.617 1 98.38 298 VAL A O 1
ATOM 2319 N N . GLN A 1 299 ? -3.273 10.68 14.289 1 98.62 299 GLN A N 1
ATOM 2320 C CA . GLN A 1 299 ? -4.344 11.664 14.406 1 98.62 299 GLN A CA 1
ATOM 2321 C C . GLN A 1 299 ? -4.719 12.234 13.047 1 98.62 299 GLN A C 1
ATOM 2323 O O . GLN A 1 299 ? -3.879 12.305 12.141 1 98.62 299 GLN A O 1
ATOM 2328 N N . SER A 1 300 ? -6.012 12.57 12.953 1 98.75 300 SER A N 1
ATOM 2329 C CA . SER A 1 300 ? -6.379 13.398 11.812 1 98.75 300 SER A CA 1
ATOM 2330 C C . SER A 1 300 ? -5.699 14.758 11.875 1 98.75 300 SER A C 1
ATOM 2332 O O . SER A 1 300 ? -5.34 15.227 12.961 1 98.75 300 SER A O 1
ATOM 2334 N N . PHE A 1 301 ? -5.457 15.367 10.75 1 98.5 301 PHE A N 1
ATOM 2335 C CA . PHE A 1 301 ? -4.883 16.703 10.742 1 98.5 301 PHE A CA 1
ATOM 2336 C C . PHE A 1 301 ? -5.793 17.688 11.469 1 98.5 301 PHE A C 1
ATOM 2338 O O . PHE A 1 301 ? -7.02 17.625 11.336 1 98.5 301 PHE A O 1
ATOM 2345 N N . ASN A 1 302 ? -5.164 18.516 12.305 1 98.25 302 ASN A N 1
ATOM 2346 C CA . ASN A 1 302 ? -5.793 19.578 13.07 1 98.25 302 ASN A CA 1
ATOM 2347 C C . ASN A 1 302 ? -6.676 19.031 14.188 1 98.25 302 ASN A C 1
ATOM 2349 O O . ASN A 1 302 ? -7.621 19.688 14.625 1 98.25 302 ASN A O 1
ATOM 2353 N N . TYR A 1 303 ? -6.441 17.844 14.594 1 98.5 303 TYR A N 1
ATOM 2354 C CA . TYR A 1 303 ? -7.168 17.297 15.734 1 98.5 303 TYR A CA 1
ATOM 2355 C C . TYR A 1 303 ? -7.016 18.188 16.953 1 98.5 303 TYR A C 1
ATOM 2357 O O . TYR A 1 303 ? -7.988 18.438 17.672 1 98.5 303 TYR A O 1
ATOM 2365 N N . ALA A 1 304 ? -5.828 18.641 17.219 1 96.62 304 ALA A N 1
ATOM 2366 C CA . ALA A 1 304 ? -5.559 19.516 18.344 1 96.62 304 ALA A CA 1
ATOM 2367 C C . ALA A 1 304 ? -6.297 20.844 18.203 1 96.62 304 ALA A C 1
ATOM 2369 O O . ALA A 1 304 ? -6.629 21.5 19.188 1 96.62 304 ALA A O 1
ATOM 2370 N N . GLY A 1 305 ? -6.539 21.219 16.938 1 95.62 305 GLY A N 1
ATOM 2371 C CA . GLY A 1 305 ? -7.258 22.453 16.672 1 95.62 305 GLY A CA 1
ATOM 2372 C C . GLY A 1 305 ? -8.766 22.297 16.75 1 95.62 305 GLY A C 1
ATOM 2373 O O . GLY A 1 305 ? -9.5 23.297 16.734 1 95.62 305 GLY A O 1
ATOM 2374 N N . GLY A 1 306 ? -9.203 21.062 16.641 1 96.69 306 GLY A N 1
ATOM 2375 C CA . GLY A 1 306 ? -10.594 20.844 17 1 96.69 306 GLY A CA 1
ATOM 2376 C C . GLY A 1 306 ? -11.43 20.312 15.852 1 96.69 306 GLY A C 1
ATOM 2377 O O . GLY A 1 306 ? -12.578 19.922 16.047 1 96.69 306 GLY A O 1
ATOM 2378 N N . ALA A 1 307 ? -10.883 20.359 14.594 1 97.69 307 ALA A N 1
ATOM 2379 C CA . ALA A 1 307 ? -11.703 19.875 13.484 1 97.69 307 ALA A CA 1
ATOM 2380 C C . ALA A 1 307 ? -10.844 19.469 12.297 1 97.69 307 ALA A C 1
ATOM 2382 O O . ALA A 1 307 ? -9.875 20.156 11.961 1 97.69 307 ALA A O 1
ATOM 2383 N N . TYR A 1 308 ? -11.242 18.328 11.703 1 98.38 308 TYR A N 1
ATOM 2384 C CA . TYR A 1 308 ? -10.625 18 10.422 1 98.38 308 TYR A CA 1
ATOM 2385 C C . TYR A 1 308 ? -11.227 18.859 9.305 1 98.38 308 TYR A C 1
ATOM 2387 O O . TYR A 1 308 ? -12.164 19.609 9.531 1 98.38 308 TYR A O 1
ATOM 2395 N N . THR A 1 309 ? -10.688 18.766 8.055 1 98.25 309 THR A N 1
ATOM 2396 C CA . THR A 1 309 ? -11.117 19.641 6.973 1 98.25 309 THR A CA 1
ATOM 2397 C C . THR A 1 309 ? -11.945 18.875 5.945 1 98.25 309 THR A C 1
ATOM 2399 O O . THR A 1 309 ? -12.023 17.641 5.996 1 98.25 309 THR A O 1
ATOM 2402 N N . ASN A 1 310 ? -12.57 19.641 5.055 1 97.5 310 ASN A N 1
ATOM 2403 C CA . ASN A 1 310 ? -13.398 19.094 3.984 1 97.5 310 ASN A CA 1
ATOM 2404 C C . ASN A 1 310 ? -12.555 18.578 2.824 1 97.5 310 ASN A C 1
ATOM 2406 O O . ASN A 1 310 ? -11.391 18.969 2.686 1 97.5 310 ASN A O 1
ATOM 2410 N N . ASN A 1 311 ? -13.133 17.641 2.086 1 96.5 311 ASN A N 1
ATOM 2411 C CA . ASN A 1 311 ? -12.617 17.156 0.808 1 96.5 311 ASN A CA 1
ATOM 2412 C C . ASN A 1 311 ? -11.266 16.469 0.969 1 96.5 311 ASN A C 1
ATOM 2414 O O . ASN A 1 311 ? -10.359 16.688 0.159 1 96.5 311 ASN A O 1
ATOM 2418 N N . LEU A 1 312 ? -11.18 15.789 2.051 1 97.38 312 LEU A N 1
ATOM 2419 C CA . LEU A 1 312 ? -9.969 15 2.264 1 97.38 312 LEU A CA 1
ATOM 2420 C C . LEU A 1 312 ? -10.047 13.664 1.524 1 97.38 312 LEU A C 1
ATOM 2422 O O . LEU A 1 312 ? -11.133 13.086 1.394 1 97.38 312 LEU A O 1
ATOM 2426 N N . ASN A 1 313 ? -9 13.227 1.001 1 96.88 313 ASN A N 1
ATOM 2427 C CA . ASN A 1 313 ? -8.781 11.914 0.391 1 96.88 313 ASN A CA 1
ATOM 2428 C C . ASN A 1 313 ? -7.324 11.484 0.488 1 96.88 313 ASN A C 1
ATOM 2430 O O . ASN A 1 313 ? -6.523 11.781 -0.403 1 96.88 313 ASN A O 1
ATOM 2434 N N . TYR A 1 314 ? -7.039 10.852 1.609 1 97 314 TYR A N 1
ATOM 2435 C CA . TYR A 1 314 ? -5.652 10.422 1.771 1 97 314 TYR A CA 1
ATOM 2436 C C . TYR A 1 314 ? -5.574 9.125 2.576 1 97 314 TYR A C 1
ATOM 2438 O O . TYR A 1 314 ? -6.57 8.695 3.164 1 97 314 TYR A O 1
ATOM 2446 N N . VAL A 1 315 ? -4.406 8.523 2.51 1 97.94 315 VAL A N 1
ATOM 2447 C CA . VAL A 1 315 ? -4.203 7.242 3.182 1 97.94 315 VAL A CA 1
ATOM 2448 C C . VAL A 1 315 ? -2.99 7.332 4.105 1 97.94 315 VAL A C 1
ATOM 2450 O O . VAL A 1 315 ? -1.952 7.883 3.727 1 97.94 315 VAL A O 1
ATOM 2453 N N . ILE A 1 316 ? -3.184 6.891 5.32 1 98.62 316 ILE A N 1
ATOM 2454 C CA . ILE A 1 316 ? -2.102 6.711 6.285 1 98.62 316 ILE A CA 1
ATOM 2455 C C . ILE A 1 316 ? -1.593 5.273 6.227 1 98.62 316 ILE A C 1
ATOM 2457 O O . ILE A 1 316 ? -2.375 4.328 6.348 1 98.62 316 ILE A O 1
ATOM 2461 N N . CYS A 1 317 ? -0.318 5.145 6.051 1 98.06 317 CYS A N 1
ATOM 2462 C CA . CYS A 1 317 ? 0.258 3.811 5.938 1 98.06 317 CYS A CA 1
ATOM 2463 C C . CYS A 1 317 ? 1.11 3.479 7.156 1 98.06 317 CYS A C 1
ATOM 2465 O O . CYS A 1 317 ? 1.667 4.375 7.793 1 98.06 317 CYS A O 1
ATOM 2467 N N . PHE A 1 318 ? 1.227 2.191 7.453 1 97.94 318 PHE A N 1
ATOM 2468 C CA . PHE A 1 318 ? 2.021 1.681 8.562 1 97.94 318 PHE A CA 1
ATOM 2469 C C . PHE A 1 318 ? 2.967 0.583 8.086 1 97.94 318 PHE A C 1
ATOM 2471 O O . PHE A 1 318 ? 2.545 -0.362 7.418 1 97.94 318 PHE A O 1
ATOM 2478 N N . LYS A 1 319 ? 4.195 0.801 8.422 1 95.5 319 LYS A N 1
ATOM 2479 C CA . LYS A 1 319 ? 5.129 -0.288 8.141 1 95.5 319 LYS A CA 1
ATOM 2480 C C . LYS A 1 319 ? 4.762 -1.543 8.93 1 95.5 319 LYS A C 1
ATOM 2482 O O . LYS A 1 319 ? 4.742 -1.526 10.164 1 95.5 319 LYS A O 1
ATOM 2487 N N . LYS A 1 320 ? 4.426 -2.529 8.242 1 93.88 320 LYS A N 1
ATOM 2488 C CA . LYS A 1 320 ? 4.125 -3.803 8.891 1 93.88 320 LYS A CA 1
ATOM 2489 C C . LYS A 1 320 ? 5.395 -4.473 9.406 1 93.88 320 LYS A C 1
ATOM 2491 O O . LYS A 1 320 ? 6.277 -4.824 8.625 1 93.88 320 LYS A O 1
ATOM 2496 N N . MET A 1 321 ? 5.449 -4.691 10.68 1 92.12 321 MET A N 1
ATOM 2497 C CA . MET A 1 321 ? 6.629 -5.277 11.312 1 92.12 321 MET A CA 1
ATOM 2498 C C . MET A 1 321 ? 6.723 -6.77 11.016 1 92.12 321 MET A C 1
ATOM 2500 O O . MET A 1 321 ? 5.703 -7.43 10.812 1 92.12 321 MET A O 1
ATOM 2504 N N . SER A 1 322 ? 8.016 -7.223 11.008 1 85.56 322 SER A N 1
ATOM 2505 C CA . SER A 1 322 ? 8.203 -8.656 10.812 1 85.56 322 SER A CA 1
ATOM 2506 C C . SER A 1 322 ? 7.422 -9.461 11.836 1 85.56 322 SER A C 1
ATOM 2508 O O . SER A 1 322 ? 7.5 -9.195 13.039 1 85.56 322 SER A O 1
ATOM 2510 N N . GLY A 1 323 ? 6.609 -10.305 11.344 1 86.31 323 GLY A N 1
ATOM 2511 C CA . GLY A 1 323 ? 5.859 -11.188 12.219 1 86.31 323 GLY A CA 1
ATOM 2512 C C . GLY A 1 323 ? 4.523 -10.609 12.656 1 86.31 323 GLY A C 1
ATOM 2513 O O . GLY A 1 323 ? 3.781 -11.242 13.406 1 86.31 323 GLY A O 1
ATOM 2514 N N . ALA A 1 324 ? 4.238 -9.375 12.273 1 92.94 324 ALA A N 1
ATOM 2515 C CA . ALA A 1 324 ? 2.945 -8.789 12.617 1 92.94 324 ALA A CA 1
ATOM 2516 C C . ALA A 1 324 ? 1.832 -9.352 11.742 1 92.94 324 ALA A C 1
ATOM 2518 O O . ALA A 1 324 ? 1.995 -9.477 10.523 1 92.94 324 ALA A O 1
ATOM 2519 N N . CYS A 1 325 ? 0.664 -9.625 12.367 1 94.19 325 CYS A N 1
ATOM 2520 C CA . CYS A 1 325 ? -0.425 -10.234 11.617 1 94.19 325 CYS A CA 1
ATOM 2521 C C . CYS A 1 325 ? -1.671 -9.359 11.648 1 94.19 325 CYS A C 1
ATOM 2523 O O . CYS A 1 325 ? -2.604 -9.57 10.875 1 94.19 325 CYS A O 1
ATOM 2525 N N . SER A 1 326 ? -1.663 -8.414 12.562 1 96.81 326 SER A N 1
ATOM 2526 C CA . SER A 1 326 ? -2.807 -7.512 12.648 1 96.81 326 SER A CA 1
ATOM 2527 C C . SER A 1 326 ? -2.418 -6.188 13.297 1 96.81 326 SER A C 1
ATOM 2529 O O . SER A 1 326 ? -1.325 -6.059 13.852 1 96.81 326 SER A O 1
ATOM 2531 N N . ILE A 1 327 ? -3.213 -5.191 13.172 1 98.25 327 ILE A N 1
ATOM 2532 C CA . ILE A 1 327 ? -3.061 -3.893 13.82 1 98.25 327 ILE A CA 1
ATOM 2533 C C . ILE A 1 327 ? -4.387 -3.469 14.445 1 98.25 327 ILE A C 1
ATOM 2535 O O . ILE A 1 327 ? -5.438 -3.557 13.805 1 98.25 327 ILE A O 1
ATOM 2539 N N . THR A 1 328 ? -4.348 -3.088 15.68 1 98.44 328 THR A N 1
ATOM 2540 C CA . THR A 1 328 ? -5.539 -2.697 16.422 1 98.44 328 THR A CA 1
ATOM 2541 C C . THR A 1 328 ? -5.516 -1.203 16.734 1 98.44 328 THR A C 1
ATOM 2543 O O . THR A 1 328 ? -4.477 -0.658 17.109 1 98.44 328 THR A O 1
ATOM 2546 N N . TYR A 1 329 ? -6.641 -0.544 16.547 1 98.62 329 TYR A N 1
ATOM 2547 C CA . TYR A 1 329 ? -6.812 0.873 16.844 1 98.62 329 TYR A CA 1
ATOM 2548 C C . TYR A 1 329 ? -7.746 1.07 18.031 1 98.62 329 TYR A C 1
ATOM 2550 O O . TYR A 1 329 ? -8.766 0.39 18.141 1 98.62 329 TYR A O 1
ATOM 2558 N N . ARG A 1 330 ? -7.367 2.027 18.922 1 98.12 330 ARG A N 1
ATOM 2559 C CA . ARG A 1 330 ? -8.156 2.393 20.094 1 98.12 330 ARG A CA 1
ATOM 2560 C C . ARG A 1 330 ? -8.164 3.902 20.297 1 98.12 330 ARG A C 1
ATOM 2562 O O . ARG A 1 330 ? -7.164 4.578 20.031 1 98.12 330 ARG A O 1
ATOM 2569 N N . ASN A 1 331 ? -9.289 4.375 20.719 1 98.12 331 ASN A N 1
ATOM 2570 C CA . ASN A 1 331 ? -9.297 5.789 21.078 1 98.12 331 ASN A CA 1
ATOM 2571 C C . ASN A 1 331 ? -9.344 5.973 22.594 1 98.12 331 ASN A C 1
ATOM 2573 O O . ASN A 1 331 ? -9.57 7.082 23.078 1 98.12 331 ASN A O 1
ATOM 2577 N N . VAL A 1 332 ? -9.242 4.867 23.297 1 94.12 332 VAL A N 1
ATOM 2578 C CA . VAL A 1 332 ? -9.078 4.863 24.75 1 94.12 332 VAL A CA 1
ATOM 2579 C C . VAL A 1 332 ? -7.695 4.32 25.094 1 94.12 332 VAL A C 1
ATOM 2581 O O . VAL A 1 332 ? -7.328 3.215 24.688 1 94.12 332 VAL A O 1
ATOM 2584 N N . ASN A 1 333 ? -6.996 5.113 25.781 1 87.94 333 ASN A N 1
ATOM 2585 C CA . ASN A 1 333 ? -5.641 4.672 26.078 1 87.94 333 ASN A CA 1
ATOM 2586 C C . ASN A 1 333 ? -5.617 3.736 27.297 1 87.94 333 ASN A C 1
ATOM 2588 O O . ASN A 1 333 ? -6.668 3.348 27.797 1 87.94 333 ASN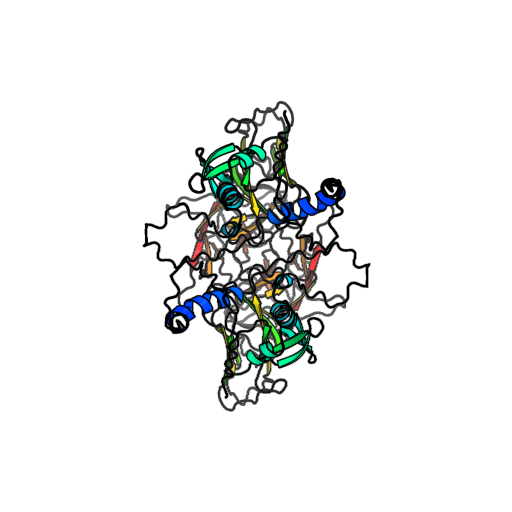 A O 1
ATOM 2592 N N . SER A 1 334 ? -4.414 3.352 27.719 1 86.38 334 SER A N 1
ATOM 2593 C CA . SER A 1 334 ? -4.234 2.344 28.75 1 86.38 334 SER A CA 1
ATOM 2594 C C . SER A 1 334 ? -4.723 2.852 30.109 1 86.38 334 SER A C 1
ATOM 2596 O O . SER A 1 334 ? -5.07 2.061 30.984 1 86.38 334 SER A O 1
ATOM 2598 N N . THR A 1 335 ? -4.789 4.133 30.281 1 89.38 335 THR A N 1
ATOM 2599 C CA . THR A 1 335 ? -5.219 4.715 31.547 1 89.38 335 THR A CA 1
ATOM 2600 C C . THR A 1 335 ? -6.727 4.941 31.547 1 89.38 335 THR A C 1
ATOM 2602 O O . THR A 1 335 ? -7.285 5.438 32.531 1 89.38 335 THR A O 1
ATOM 2605 N N . GLY A 1 336 ? -7.348 4.641 30.453 1 88.06 336 GLY A N 1
ATOM 2606 C CA . GLY A 1 336 ? -8.797 4.789 30.359 1 88.06 336 GLY A CA 1
ATOM 2607 C C . GLY A 1 336 ? -9.227 6.137 29.812 1 88.06 336 GLY A C 1
ATOM 2608 O O . GLY A 1 336 ? -10.422 6.418 29.719 1 88.06 336 GLY A O 1
ATOM 2609 N N . GLN A 1 337 ? -8.289 6.965 29.5 1 92.81 337 GLN A N 1
ATOM 2610 C CA . GLN A 1 337 ? -8.617 8.273 28.938 1 92.81 337 GLN A CA 1
ATOM 2611 C C . GLN A 1 337 ? -9.062 8.156 27.484 1 92.81 337 GLN A C 1
ATOM 2613 O O . GLN A 1 337 ? -8.375 7.551 26.656 1 92.81 337 GLN A O 1
ATOM 2618 N N . GLU A 1 338 ? -10.18 8.742 27.266 1 95.31 338 GLU A N 1
ATOM 2619 C CA . GLU A 1 338 ? -10.758 8.688 25.922 1 95.31 338 GLU A CA 1
ATOM 2620 C C . GLU A 1 338 ? -10.367 9.914 25.109 1 95.31 338 GLU A C 1
ATOM 2622 O O . GLU A 1 338 ? -10.484 11.047 25.578 1 95.31 338 GLU A O 1
ATOM 2627 N N . SER A 1 339 ? -9.82 9.641 23.938 1 97.38 339 SER A N 1
ATOM 2628 C CA . SER A 1 339 ? -9.711 10.695 22.938 1 97.38 339 SER A CA 1
ATOM 2629 C C . SER A 1 339 ? -10.969 10.758 22.078 1 97.38 339 SER A C 1
ATOM 2631 O O . SER A 1 339 ? -11.375 9.758 21.484 1 97.38 339 SER A O 1
ATOM 2633 N N . ARG A 1 340 ? -11.516 11.883 22 1 97.38 340 ARG A N 1
ATOM 2634 C CA . ARG A 1 340 ? -12.789 12.047 21.297 1 97.38 340 ARG A CA 1
ATOM 2635 C C . ARG A 1 340 ? -12.672 11.594 19.844 1 97.38 340 ARG A C 1
ATOM 2637 O O . ARG A 1 340 ? -11.734 11.977 19.141 1 97.38 340 ARG A O 1
ATOM 2644 N N . PHE A 1 341 ? -13.555 10.742 19.484 1 98.62 341 PHE A N 1
ATOM 2645 C CA . PHE A 1 341 ? -13.742 10.32 18.094 1 98.62 341 PHE A CA 1
ATOM 2646 C C . PHE A 1 341 ? -15 10.953 17.5 1 98.62 341 PHE A C 1
ATOM 2648 O O . PHE A 1 341 ? -16.078 10.859 18.094 1 98.62 341 PHE A O 1
ATOM 2655 N N . GLN A 1 342 ? -14.805 11.633 16.344 1 98.56 342 GLN A N 1
ATOM 2656 C CA . GLN A 1 342 ? -15.984 12.258 15.75 1 98.56 342 GLN A CA 1
ATOM 2657 C C . GLN A 1 342 ? -15.797 12.453 14.242 1 98.56 342 GLN A C 1
ATOM 2659 O O . GLN A 1 342 ? -15.062 13.344 13.82 1 98.56 342 GLN A O 1
ATOM 2664 N N . ILE A 1 343 ? -16.391 11.648 13.477 1 98.62 343 ILE A N 1
ATOM 2665 C CA . ILE A 1 343 ? -16.484 11.773 12.023 1 98.62 343 ILE A CA 1
ATOM 2666 C C . ILE A 1 343 ? -17.953 11.859 11.609 1 98.62 343 ILE A C 1
ATOM 2668 O O . ILE A 1 343 ? -18.703 10.898 11.758 1 98.62 343 ILE A O 1
ATOM 2672 N N . VAL A 1 344 ? -18.312 12.961 10.992 1 96.88 344 VAL A N 1
ATOM 2673 C CA . VAL A 1 344 ? -19.719 13.336 10.906 1 96.88 344 VAL A CA 1
ATOM 2674 C C . VAL A 1 344 ? -20.25 13.062 9.5 1 96.88 344 VAL A C 1
ATOM 2676 O O . VAL A 1 344 ? -19.562 13.352 8.508 1 96.88 344 VAL A O 1
ATOM 2679 N N . ASN A 1 345 ? -21.375 12.461 9.445 1 97.56 345 ASN A N 1
ATOM 2680 C CA . ASN A 1 345 ? -22.172 12.305 8.227 1 97.56 345 ASN A CA 1
ATOM 2681 C C . ASN A 1 345 ? -23.578 12.867 8.391 1 97.56 345 ASN A C 1
ATOM 2683 O O . ASN A 1 345 ? -24.25 12.594 9.391 1 97.56 345 ASN A O 1
ATOM 2687 N N . VAL A 1 346 ? -24.031 13.664 7.391 1 95.56 346 VAL A N 1
ATOM 2688 C CA . VAL A 1 346 ? -25.328 14.328 7.535 1 95.56 346 VAL A CA 1
ATOM 2689 C C . VAL A 1 346 ? -26.188 14.031 6.316 1 95.56 346 VAL A C 1
ATOM 2691 O O . VAL A 1 346 ? -25.688 13.867 5.207 1 95.56 346 VAL A O 1
ATOM 2694 N N . GLU A 1 347 ? -27.453 14.008 6.602 1 92.19 347 GLU A N 1
ATOM 2695 C CA . GLU A 1 347 ? -28.438 13.891 5.531 1 92.19 347 GLU A CA 1
ATOM 2696 C C . GLU A 1 347 ? -28.641 15.227 4.828 1 92.19 347 GLU A C 1
ATOM 2698 O O . GLU A 1 347 ? -28.062 16.234 5.215 1 92.19 347 GLU A O 1
ATOM 2703 N N . SER A 1 348 ? -29.453 15.117 3.807 1 88.44 348 SER A N 1
ATOM 2704 C CA . SER A 1 348 ? -29.75 16.312 3.033 1 88.44 348 SER A CA 1
ATOM 2705 C C . SER A 1 348 ? -30.422 17.375 3.898 1 88.44 348 SER A C 1
ATOM 2707 O O . SER A 1 348 ? -30.266 18.578 3.656 1 88.44 348 SER A O 1
ATOM 2709 N N . ASN A 1 349 ? -31.156 16.969 4.996 1 89.88 349 ASN A N 1
ATOM 2710 C CA . ASN A 1 349 ? -31.875 17.891 5.867 1 89.88 349 ASN A CA 1
ATOM 2711 C C . ASN A 1 349 ? -30.969 18.422 6.98 1 89.88 349 ASN A C 1
ATOM 2713 O O . ASN A 1 349 ? -31.406 19.188 7.84 1 89.88 349 ASN A O 1
ATOM 2717 N N . GLY A 1 350 ? -29.719 17.953 6.969 1 88.44 350 GLY A N 1
ATOM 2718 C CA . GLY A 1 350 ? -28.75 18.453 7.93 1 88.44 350 GLY A CA 1
ATOM 2719 C C . GLY A 1 350 ? -28.656 17.609 9.188 1 88.44 350 GLY A C 1
ATOM 2720 O O . GLY A 1 350 ? -27.812 17.859 10.047 1 88.44 350 GLY A O 1
ATOM 2721 N N . GLN A 1 351 ? -29.516 16.609 9.266 1 92.06 351 GLN A N 1
ATOM 2722 C CA . GLN A 1 351 ? -29.484 15.758 10.445 1 92.06 351 GLN A CA 1
ATOM 2723 C C . GLN A 1 351 ? -28.406 14.688 10.328 1 92.06 351 GLN A C 1
ATOM 2725 O O . GLN A 1 351 ? -28.156 14.172 9.234 1 92.06 351 GLN A O 1
ATOM 2730 N N . SER A 1 352 ? -27.844 14.414 11.469 1 94.44 352 SER A N 1
ATOM 2731 C CA . SER A 1 352 ? -26.812 13.375 11.484 1 94.44 352 SER A CA 1
ATOM 2732 C C . SER A 1 352 ? -27.406 12.016 11.117 1 94.44 352 SER A C 1
ATOM 2734 O O . SER A 1 352 ? -28.5 11.672 11.547 1 94.44 352 SER A O 1
ATOM 2736 N N . ILE A 1 353 ? -26.719 11.273 10.352 1 96.19 353 ILE A N 1
ATOM 2737 C CA . ILE A 1 353 ? -27.156 9.938 9.961 1 96.19 353 ILE A CA 1
ATOM 2738 C C . ILE A 1 353 ? -27.016 8.984 11.141 1 96.19 353 ILE A C 1
ATOM 2740 O O . ILE A 1 353 ? -27.906 8.156 11.391 1 96.19 353 ILE A O 1
ATOM 2744 N N . VAL A 1 354 ? -25.891 9.109 11.891 1 97.06 354 VAL A N 1
ATOM 2745 C CA . VAL A 1 354 ? -25.625 8.305 13.078 1 97.06 354 VAL A CA 1
ATOM 2746 C C . VAL A 1 354 ? -26.094 9.047 14.328 1 97.06 354 VAL A C 1
ATOM 2748 O O . VAL A 1 354 ? -25.75 10.219 14.516 1 97.06 354 VAL A O 1
ATOM 2751 N N . PRO A 1 355 ? -26.891 8.422 15.172 1 96.19 355 PRO A N 1
ATOM 2752 C CA . PRO A 1 355 ? -27.328 9.094 16.391 1 96.19 355 PRO A CA 1
ATOM 2753 C C . PRO A 1 355 ? -26.156 9.555 17.266 1 96.19 355 PRO A C 1
ATOM 2755 O O . PRO A 1 355 ? -25.062 8.992 17.188 1 96.19 355 PRO A O 1
ATOM 2758 N N . THR A 1 356 ? -26.484 10.531 18.062 1 95.75 356 THR A N 1
ATOM 2759 C CA . THR A 1 356 ? -25.469 11.086 18.953 1 95.75 356 THR A CA 1
ATOM 2760 C C . THR A 1 356 ? -24.906 10.008 19.875 1 95.75 356 THR A C 1
ATOM 2762 O O . THR A 1 356 ? -25.656 9.156 20.359 1 95.75 356 THR A O 1
ATOM 2765 N N . ASN A 1 357 ? -23.656 10.062 20.078 1 97.19 357 ASN A N 1
ATOM 2766 C CA . ASN A 1 357 ? -22.922 9.195 20.984 1 97.19 357 ASN A CA 1
ATOM 2767 C C . ASN A 1 357 ? -22.922 7.75 20.516 1 97.19 357 ASN A C 1
ATOM 2769 O O . ASN A 1 357 ? -22.922 6.82 21.328 1 97.19 357 ASN A O 1
ATOM 2773 N N . GLN A 1 358 ? -22.953 7.582 19.234 1 98.19 358 GLN A N 1
ATOM 2774 C CA . GLN A 1 358 ? -22.922 6.234 18.688 1 98.19 358 GLN A CA 1
ATOM 2775 C C . GLN A 1 358 ? -21.875 6.121 17.578 1 98.19 358 GLN A C 1
ATOM 2777 O O . GLN A 1 358 ? -21.547 7.117 16.938 1 98.19 358 GLN A O 1
ATOM 2782 N N . ALA A 1 359 ? -21.438 4.898 17.375 1 98.5 359 ALA A N 1
ATOM 2783 C CA . ALA A 1 359 ? -20.578 4.574 16.25 1 98.5 359 ALA A CA 1
ATOM 2784 C C . ALA A 1 359 ? -21.391 4.309 14.992 1 98.5 359 ALA A C 1
ATOM 2786 O O . ALA A 1 359 ? -22.531 3.85 15.07 1 98.5 359 ALA A O 1
ATOM 2787 N N . GLY A 1 360 ? -20.859 4.762 13.914 1 97.88 360 GLY A N 1
ATOM 2788 C CA . GLY A 1 360 ? -21.375 4.352 12.617 1 97.88 360 GLY A CA 1
ATOM 2789 C C . GLY A 1 360 ? -20.438 3.404 11.883 1 97.88 360 GLY A C 1
ATOM 2790 O O . GLY A 1 360 ? -19.219 3.555 11.945 1 97.88 360 GLY A O 1
ATOM 2791 N N . ALA A 1 361 ? -21.078 2.406 11.219 1 95.62 361 ALA A N 1
ATOM 2792 C CA . ALA A 1 361 ? -20.312 1.433 10.445 1 95.62 361 ALA A CA 1
ATOM 2793 C C . ALA A 1 361 ? -21.016 1.099 9.133 1 95.62 361 ALA A C 1
ATOM 2795 O O . ALA A 1 361 ? -22.234 0.94 9.094 1 95.62 361 ALA A O 1
ATOM 2796 N N . GLY A 1 362 ? -20.188 1.054 8.055 1 92.94 362 GLY A N 1
ATOM 2797 C CA . GLY A 1 362 ? -20.734 0.686 6.762 1 92.94 362 GLY A CA 1
ATOM 2798 C C . GLY A 1 362 ? -21.109 1.885 5.91 1 92.94 362 GLY A C 1
ATOM 2799 O O . GLY A 1 362 ? -21.141 3.016 6.398 1 92.94 362 GLY A O 1
ATOM 2800 N N . VAL A 1 363 ? -21.5 1.628 4.695 1 90.94 363 VAL A N 1
ATOM 2801 C CA . VAL A 1 363 ? -21.703 2.66 3.682 1 90.94 363 VAL A CA 1
ATOM 2802 C C . VAL A 1 363 ? -22.984 3.436 3.977 1 90.94 363 VAL A C 1
ATOM 2804 O O . VAL A 1 363 ? -23.094 4.621 3.646 1 90.94 363 VAL A O 1
ATOM 2807 N N . PHE A 1 364 ? -23.938 2.809 4.641 1 90.75 364 PHE A N 1
ATOM 2808 C CA . PHE A 1 364 ? -25.203 3.473 4.906 1 90.75 364 PHE A CA 1
ATOM 2809 C C . PHE A 1 364 ? -25.062 4.488 6.035 1 90.75 364 PHE A C 1
ATOM 2811 O O . PHE A 1 364 ? -25.672 5.551 6.004 1 90.75 364 PHE A O 1
ATOM 2818 N N . ASN A 1 365 ? -24.203 4.113 7.039 1 94.56 365 ASN A N 1
ATOM 2819 C CA . ASN A 1 365 ? -23.953 5.031 8.148 1 94.56 365 ASN A CA 1
ATOM 2820 C C . ASN A 1 365 ? -22.906 6.086 7.781 1 94.56 365 ASN A C 1
ATOM 2822 O O . ASN A 1 365 ? -22.969 7.215 8.266 1 94.56 365 ASN A O 1
ATOM 2826 N N . CYS A 1 366 ? -21.969 5.68 6.961 1 96.44 366 CYS A N 1
ATOM 2827 C CA . CYS A 1 366 ? -20.797 6.504 6.688 1 96.44 366 CYS A CA 1
ATOM 2828 C C . CYS A 1 366 ? -20.609 6.703 5.188 1 96.44 366 CYS A C 1
ATOM 2830 O O . CYS A 1 366 ? -19.578 6.328 4.633 1 96.44 366 CYS A O 1
ATOM 2832 N N . PRO A 1 367 ? -21.5 7.395 4.539 1 94.25 367 PRO A N 1
ATOM 2833 C CA . PRO A 1 367 ? -21.438 7.52 3.08 1 94.25 367 PRO A CA 1
ATOM 2834 C C . PRO A 1 367 ? -20.375 8.508 2.607 1 94.25 367 PRO A C 1
ATOM 2836 O O . PRO A 1 367 ? -19.828 8.352 1.519 1 94.25 367 PRO A O 1
ATOM 2839 N N . ASP A 1 368 ? -20.094 9.547 3.484 1 95.5 368 ASP A N 1
ATOM 2840 C CA . ASP A 1 368 ? -19.297 10.656 2.977 1 95.5 368 ASP A CA 1
ATOM 2841 C C . ASP A 1 368 ? -17.953 10.758 3.713 1 95.5 368 ASP A C 1
ATOM 2843 O O . ASP A 1 368 ? -16.891 10.609 3.107 1 95.5 368 ASP A O 1
ATOM 2847 N N . ASP A 1 369 ? -18.047 11 5.047 1 98.25 369 ASP A N 1
ATOM 2848 C CA . ASP A 1 369 ? -16.828 11.086 5.855 1 98.25 369 ASP A CA 1
ATOM 2849 C C . ASP A 1 369 ? -16.578 9.773 6.598 1 98.25 369 ASP A C 1
ATOM 2851 O O . ASP A 1 369 ? -17.438 9.289 7.324 1 98.25 369 ASP A O 1
ATOM 2855 N N . TYR A 1 370 ? -15.367 9.195 6.434 1 98.56 370 TYR A N 1
ATOM 2856 C CA . TYR A 1 370 ? -15.125 7.906 7.07 1 98.56 370 TYR A CA 1
ATOM 2857 C C . TYR A 1 370 ? -13.641 7.566 7.074 1 98.56 370 TYR A C 1
ATOM 2859 O O . TYR A 1 370 ? -12.867 8.117 6.281 1 98.56 370 TYR A O 1
ATOM 2867 N N . ILE A 1 371 ? -13.25 6.73 7.965 1 98.75 371 ILE A N 1
ATOM 2868 C CA . ILE A 1 371 ? -12.031 5.93 7.855 1 98.75 371 ILE A CA 1
ATOM 2869 C C . ILE A 1 371 ? -12.391 4.488 7.508 1 98.75 371 ILE A C 1
ATOM 2871 O O . ILE A 1 371 ? -13.547 4.078 7.648 1 98.75 371 ILE A O 1
ATOM 2875 N N . VAL A 1 372 ? -11.438 3.783 6.996 1 98.25 372 VAL A N 1
ATOM 2876 C CA . VAL A 1 372 ? -11.703 2.396 6.625 1 98.25 372 VAL A CA 1
ATOM 2877 C C . VAL A 1 372 ? -10.766 1.47 7.395 1 98.25 372 VAL A C 1
ATOM 2879 O O . VAL A 1 372 ? -9.539 1.651 7.371 1 98.25 372 VAL A O 1
ATOM 2882 N N . VAL A 1 373 ? -11.32 0.538 8.102 1 97.56 373 VAL A N 1
ATOM 2883 C CA . VAL A 1 373 ? -10.562 -0.524 8.758 1 97.56 373 VAL A CA 1
ATOM 2884 C C . VAL A 1 373 ? -11.156 -1.883 8.391 1 97.56 373 VAL A C 1
ATOM 2886 O O . VAL A 1 373 ? -12.359 -2.111 8.57 1 97.56 373 VAL A O 1
ATOM 2889 N N . SER A 1 374 ? -10.352 -2.76 7.859 1 93.19 374 SER A N 1
ATOM 2890 C CA . SER A 1 374 ? -10.766 -4.109 7.496 1 93.19 374 SER A CA 1
ATOM 2891 C C . SER A 1 374 ? -11.938 -4.086 6.523 1 93.19 374 SER A C 1
ATOM 2893 O O . SER A 1 374 ? -12.891 -4.852 6.68 1 93.19 374 SER A O 1
ATOM 2895 N N . GLY A 1 375 ? -11.906 -3.08 5.672 1 93.44 375 GLY A N 1
ATOM 2896 C CA . GLY A 1 375 ? -12.914 -2.994 4.625 1 93.44 375 GLY A CA 1
ATOM 2897 C C . GLY A 1 375 ? -14.234 -2.422 5.113 1 93.44 375 GLY A C 1
ATOM 2898 O O . GLY A 1 375 ? -15.258 -2.568 4.453 1 93.44 375 GLY A O 1
ATOM 2899 N N . VAL A 1 376 ? -14.273 -1.851 6.266 1 96.44 376 VAL A N 1
ATOM 2900 C CA . VAL A 1 376 ? -15.492 -1.266 6.809 1 96.44 376 VAL A CA 1
ATOM 2901 C C . VAL A 1 376 ? -15.305 0.235 7.016 1 96.44 376 VAL A C 1
ATOM 2903 O O . VAL A 1 376 ? -14.336 0.662 7.648 1 96.44 376 VAL A O 1
ATOM 2906 N N . ARG A 1 377 ? -16.203 0.963 6.484 1 97.62 377 ARG A N 1
ATOM 2907 C CA . ARG A 1 377 ? -16.203 2.398 6.75 1 97.62 377 ARG A CA 1
ATOM 2908 C C . ARG A 1 377 ? -16.672 2.689 8.172 1 97.62 377 ARG A C 1
ATOM 2910 O O . ARG A 1 377 ? -17.672 2.117 8.633 1 97.62 377 ARG A O 1
ATOM 2917 N N . LEU A 1 378 ? -15.969 3.527 8.867 1 98.5 378 LEU A N 1
ATOM 2918 C CA . LEU A 1 378 ? -16.312 3.875 10.234 1 98.5 378 LEU A CA 1
ATOM 2919 C C . LEU A 1 378 ? -16.484 5.383 10.391 1 98.5 378 LEU A C 1
ATOM 2921 O O . LEU A 1 378 ? -15.742 6.16 9.797 1 98.5 378 LEU A O 1
ATOM 2925 N N . CYS A 1 379 ? -17.438 5.773 11.164 1 98.62 379 CYS A N 1
ATOM 2926 C CA . CYS A 1 379 ? -17.734 7.168 11.469 1 98.62 379 CYS A CA 1
ATOM 2927 C C . CYS A 1 379 ? -18.516 7.289 12.766 1 98.62 379 CYS A C 1
ATOM 2929 O O . CYS A 1 379 ? -18.562 6.352 13.562 1 98.62 379 CYS A O 1
ATOM 2931 N N . GLY A 1 380 ? -19 8.453 13.062 1 98.44 380 GLY A N 1
ATOM 2932 C CA . GLY A 1 380 ? -19.797 8.68 14.25 1 98.44 380 GLY A CA 1
ATOM 2933 C C . GLY A 1 380 ? -19 9.312 15.383 1 98.44 380 GLY A C 1
ATOM 2934 O O . GLY A 1 380 ? -18.047 10.055 15.148 1 98.44 380 GLY A O 1
ATOM 2935 N N . GLU A 1 381 ? -19.531 9.062 16.625 1 98.31 381 GLU A N 1
ATOM 2936 C CA . GLU A 1 381 ? -18.906 9.695 17.781 1 98.31 381 GLU A CA 1
ATOM 2937 C C . GLU A 1 381 ? -18.234 8.672 18.688 1 98.31 381 GLU A C 1
ATOM 2939 O O . GLU A 1 381 ? -17.703 9.016 19.75 1 98.31 381 GLU A O 1
ATOM 2944 N N . LYS A 1 382 ? -18.375 7.418 18.25 1 98.5 382 LYS A N 1
ATOM 2945 C CA . LYS A 1 382 ? -17.656 6.32 18.906 1 98.5 382 LYS A CA 1
ATOM 2946 C C . LYS A 1 382 ? -16.891 5.484 17.891 1 98.5 382 LYS A C 1
ATOM 2948 O O . LYS A 1 382 ? -17.281 5.383 16.719 1 98.5 382 LYS A O 1
ATOM 2953 N N . LEU A 1 383 ? -15.797 4.977 18.281 1 98.62 383 LEU A N 1
ATOM 2954 C CA . LEU A 1 383 ? -15.078 3.998 17.469 1 98.62 383 LEU A CA 1
ATOM 2955 C C . LEU A 1 383 ? -15.547 2.582 17.797 1 98.62 383 LEU A C 1
ATOM 2957 O O . LEU A 1 383 ? -15.32 2.084 18.891 1 98.62 383 LEU A O 1
ATOM 2961 N N . ASN A 1 384 ? -16.172 2.027 16.859 1 98.31 384 ASN A N 1
ATOM 2962 C CA . ASN A 1 384 ? -16.719 0.682 17.047 1 98.31 384 ASN A CA 1
ATOM 2963 C C . ASN A 1 384 ? -17.219 0.097 15.734 1 98.31 384 ASN A C 1
ATOM 2965 O O . ASN A 1 384 ? -17.984 0.741 15.016 1 98.31 384 ASN A O 1
ATOM 2969 N N . ASP A 1 385 ? -16.812 -1.098 15.43 1 95.94 385 ASP A N 1
ATOM 2970 C CA . ASP A 1 385 ? -17.297 -1.749 14.211 1 95.94 385 ASP A CA 1
ATOM 2971 C C . ASP A 1 385 ? -18.141 -2.979 14.547 1 95.94 385 ASP A C 1
ATOM 2973 O O . ASP A 1 385 ? -18.422 -3.795 13.672 1 95.94 385 ASP A O 1
ATOM 2977 N N . ALA A 1 386 ? -18.359 -3.258 15.828 1 93.88 386 ALA A N 1
ATOM 2978 C CA . ALA A 1 386 ? -19.25 -4.285 16.375 1 93.88 386 ALA A CA 1
ATOM 2979 C C . ALA A 1 386 ? -18.578 -5.66 16.328 1 93.88 386 ALA A C 1
ATOM 2981 O O . ALA A 1 386 ? -19.25 -6.68 16.547 1 93.88 386 ALA A O 1
ATOM 2982 N N . THR A 1 387 ? -17.375 -5.762 16.016 1 91.38 387 THR A N 1
ATOM 2983 C CA . THR A 1 387 ? -16.703 -7.062 15.961 1 91.38 387 THR A CA 1
ATOM 2984 C C . THR A 1 387 ? -16.422 -7.578 17.375 1 91.38 387 THR A C 1
ATOM 2986 O O . THR A 1 387 ? -16.625 -8.758 17.656 1 91.38 387 THR A O 1
ATOM 2989 N N . THR A 1 388 ? -15.984 -6.691 18.219 1 93.38 388 THR A N 1
ATOM 2990 C CA . THR A 1 388 ? -15.648 -7.078 19.578 1 93.38 388 THR A CA 1
ATOM 2991 C C . THR A 1 388 ? -16.812 -6.793 20.531 1 93.38 388 THR A C 1
ATOM 2993 O O . THR A 1 388 ? -17.047 -7.531 21.484 1 93.38 388 THR A O 1
ATOM 2996 N N . ASN A 1 389 ? -17.469 -5.676 20.297 1 95.06 389 ASN A N 1
ATOM 2997 C CA . ASN A 1 389 ? -18.625 -5.25 21.078 1 95.06 389 ASN A CA 1
ATOM 2998 C C . ASN A 1 389 ? -19.75 -4.746 20.172 1 95.06 389 ASN A C 1
ATOM 3000 O O . ASN A 1 389 ? -19.578 -3.77 19.438 1 95.06 389 ASN A O 1
ATOM 3004 N N . ILE A 1 390 ? -20.891 -5.277 20.266 1 94.62 390 ILE A N 1
ATOM 3005 C CA . ILE A 1 390 ? -21.984 -4.992 19.344 1 94.62 390 ILE A CA 1
ATOM 3006 C C . ILE A 1 390 ? -22.672 -3.689 19.75 1 94.62 390 ILE A C 1
ATOM 3008 O O . ILE A 1 390 ? -23.5 -3.158 19 1 94.62 390 ILE A O 1
ATOM 3012 N N . ASP A 1 391 ? -22.359 -3.217 21.016 1 96.69 391 ASP A N 1
ATOM 3013 C CA . ASP A 1 391 ? -22.984 -1.988 21.5 1 96.69 391 ASP A CA 1
ATOM 3014 C C . ASP A 1 391 ? -22.312 -0.758 20.891 1 96.69 391 ASP A C 1
ATOM 3016 O O . ASP A 1 391 ? -21.234 -0.346 21.328 1 96.69 391 ASP A O 1
ATOM 3020 N N . PHE A 1 392 ? -22.969 -0.063 19.953 1 96.88 392 PHE A N 1
ATOM 3021 C CA . PHE A 1 392 ? -22.422 1.06 19.203 1 96.88 392 PHE A CA 1
ATOM 3022 C C . PHE A 1 392 ? -22.328 2.303 20.078 1 96.88 392 PHE A C 1
ATOM 3024 O O . PHE A 1 392 ? -21.766 3.316 19.672 1 96.88 392 PHE A O 1
ATOM 3031 N N . THR A 1 393 ? -22.875 2.266 21.328 1 97.62 393 THR A N 1
ATOM 3032 C CA . THR A 1 393 ? -22.797 3.418 22.219 1 97.62 393 THR A CA 1
ATOM 3033 C C . THR A 1 393 ? -21.5 3.404 23.016 1 97.62 393 THR A C 1
ATOM 3035 O O . THR A 1 393 ? -21.25 4.305 23.828 1 97.62 393 THR A O 1
ATOM 3038 N N . VAL A 1 394 ? -20.672 2.398 22.766 1 96.62 394 VAL A N 1
ATOM 3039 C CA . VAL A 1 394 ? -19.422 2.311 23.484 1 96.62 394 VAL A CA 1
ATOM 3040 C C . VAL A 1 394 ? -18.25 2.18 22.5 1 96.62 394 VAL A C 1
ATOM 3042 O O . VAL A 1 394 ? -18.406 1.555 21.453 1 96.62 394 VAL A O 1
ATOM 3045 N N . ASN A 1 395 ? -17.172 2.795 22.844 1 97.69 395 ASN A N 1
ATOM 3046 C CA . ASN A 1 395 ? -15.945 2.57 22.094 1 97.69 395 ASN A CA 1
ATOM 3047 C C . ASN A 1 395 ? -15.461 1.131 22.219 1 97.69 395 ASN A C 1
ATOM 3049 O O . ASN A 1 395 ? -15.547 0.542 23.312 1 97.69 395 ASN A O 1
ATOM 3053 N N . SER A 1 396 ? -14.992 0.623 21.172 1 97.31 396 SER A N 1
ATOM 3054 C CA . SER A 1 396 ? -14.406 -0.712 21.156 1 97.31 396 SER A CA 1
ATOM 3055 C C . SER A 1 396 ? -13.242 -0.794 20.188 1 97.31 396 SER A C 1
ATOM 3057 O O . SER A 1 396 ? -13.289 -0.199 19.109 1 97.31 396 SER A O 1
ATOM 3059 N N . PRO A 1 397 ? -12.211 -1.579 20.547 1 97.12 397 PRO A N 1
ATOM 3060 C CA . PRO A 1 397 ? -11.078 -1.716 19.625 1 97.12 397 PRO A CA 1
ATOM 3061 C C . PRO A 1 397 ? -11.492 -2.242 18.25 1 97.12 397 PRO A C 1
ATOM 3063 O O . PRO A 1 397 ? -12.391 -3.086 18.156 1 97.12 397 PRO A O 1
ATOM 3066 N N . VAL A 1 398 ? -10.93 -1.661 17.25 1 98.12 398 VAL A N 1
ATOM 3067 C CA . VAL A 1 398 ? -11.141 -2.121 15.875 1 98.12 398 VAL A CA 1
ATOM 3068 C C . VAL A 1 398 ? -9.836 -2.672 15.312 1 98.12 398 VAL A C 1
ATOM 3070 O O . VAL A 1 398 ? -8.789 -2.021 15.398 1 98.12 398 VAL A O 1
ATOM 3073 N N . THR A 1 399 ? -9.883 -3.877 14.664 1 98.06 399 THR A N 1
ATOM 3074 C CA . THR A 1 399 ? -8.664 -4.566 14.273 1 98.06 399 THR A CA 1
ATOM 3075 C C . THR A 1 399 ? -8.672 -4.879 12.781 1 98.06 399 THR A C 1
ATOM 3077 O O . THR A 1 399 ? -9.68 -5.324 12.234 1 98.06 399 THR A O 1
ATOM 3080 N N . ASP A 1 400 ? -7.605 -4.52 12.062 1 97.38 400 ASP A N 1
ATOM 3081 C CA . ASP A 1 400 ? -7.352 -4.941 10.688 1 97.38 400 ASP A CA 1
ATOM 3082 C C . ASP A 1 400 ? -6.492 -6.203 10.648 1 97.38 400 ASP A C 1
ATOM 3084 O O . ASP A 1 400 ? -5.336 -6.188 11.078 1 97.38 400 ASP A O 1
ATOM 3088 N N . THR A 1 401 ? -6.984 -7.316 10.148 1 95.25 401 THR A N 1
ATOM 3089 C CA . THR A 1 401 ? -6.293 -8.602 10.148 1 95.25 401 THR A CA 1
ATOM 3090 C C . THR A 1 401 ? -5.789 -8.945 8.75 1 95.25 401 THR A C 1
ATOM 3092 O O . THR A 1 401 ? -5.547 -10.109 8.438 1 95.25 401 THR A O 1
ATOM 3095 N N . THR A 1 402 ? -5.66 -7.973 7.906 1 94.81 402 THR A N 1
ATOM 3096 C CA . THR A 1 402 ? -5.234 -8.203 6.527 1 94.81 402 THR A CA 1
ATOM 3097 C C . THR A 1 402 ? -3.807 -8.742 6.488 1 94.81 402 THR A C 1
ATOM 3099 O O . THR A 1 402 ? -2.959 -8.32 7.277 1 94.81 402 THR A O 1
ATOM 3102 N N . SER A 1 403 ? -3.539 -9.641 5.543 1 93.62 403 SER A N 1
ATOM 3103 C CA . SER A 1 403 ? -2.172 -10.078 5.273 1 93.62 403 SER A CA 1
ATOM 3104 C C . SER A 1 403 ? -1.449 -9.094 4.355 1 93.62 403 SER A C 1
ATOM 3106 O O . SER A 1 403 ? -0.243 -9.219 4.129 1 93.62 403 SER A O 1
ATOM 3108 N N . GLY A 1 404 ? -2.199 -8.117 3.848 1 94.5 404 GLY A N 1
ATOM 3109 C CA . GLY A 1 404 ? -1.624 -7.07 3.02 1 94.5 404 GLY A CA 1
ATOM 3110 C C . GLY A 1 404 ? -1.059 -5.918 3.822 1 94.5 404 GLY A C 1
ATOM 3111 O O . GLY A 1 404 ? -0.834 -6.043 5.027 1 94.5 404 GLY A O 1
ATOM 3112 N N . PRO A 1 405 ? -0.801 -4.82 3.176 1 95.25 405 PRO A N 1
ATOM 3113 C CA . PRO A 1 405 ? -0.294 -3.645 3.887 1 95.25 405 PRO A CA 1
ATOM 3114 C C . PRO A 1 405 ? -1.301 -3.078 4.887 1 95.25 405 PRO A C 1
ATOM 3116 O O . PRO A 1 405 ? -2.508 -3.117 4.641 1 95.25 405 PRO A O 1
ATOM 3119 N N . PHE A 1 406 ? -0.776 -2.592 5.98 1 97.31 406 PHE A N 1
ATOM 3120 C CA . PHE A 1 406 ? -1.615 -1.875 6.934 1 97.31 406 PHE A CA 1
ATOM 3121 C C . PHE A 1 406 ? -1.837 -0.436 6.48 1 97.31 406 PHE A C 1
ATOM 3123 O O . PHE A 1 406 ? -0.882 0.33 6.34 1 97.31 406 PHE A O 1
ATOM 3130 N N . ILE A 1 407 ? -3.082 -0.095 6.246 1 98.06 407 ILE A N 1
ATOM 3131 C CA . ILE A 1 407 ? -3.393 1.26 5.801 1 98.06 407 ILE A CA 1
ATOM 3132 C C . ILE A 1 407 ? -4.641 1.765 6.523 1 98.06 407 ILE A C 1
ATOM 3134 O O . ILE A 1 407 ? -5.453 0.97 7 1 98.06 407 ILE A O 1
ATOM 3138 N N . LEU A 1 408 ? -4.777 3.043 6.594 1 98.56 408 LEU A N 1
ATOM 3139 C CA . LEU A 1 408 ? -5.922 3.73 7.18 1 98.56 408 LEU A CA 1
ATOM 3140 C C . LEU A 1 408 ? -6.379 4.883 6.293 1 98.56 408 LEU A C 1
ATOM 3142 O O . LEU A 1 408 ? -5.949 6.023 6.48 1 98.56 408 LEU A O 1
ATOM 3146 N N . PRO A 1 409 ? -7.277 4.605 5.336 1 98.44 409 PRO A N 1
ATOM 3147 C CA . PRO A 1 409 ? -7.824 5.66 4.48 1 98.44 409 PRO A CA 1
ATOM 3148 C C . PRO A 1 409 ? -8.75 6.613 5.238 1 98.44 409 PRO A C 1
ATOM 3150 O O . PRO A 1 409 ? -9.516 6.18 6.102 1 98.44 409 PRO A O 1
ATOM 3153 N N . PHE A 1 410 ? -8.648 7.887 4.988 1 98.56 410 PHE A N 1
ATOM 3154 C CA . PHE A 1 410 ? -9.547 8.906 5.523 1 98.56 410 PHE A CA 1
ATOM 3155 C C . PHE A 1 410 ? -10.117 9.766 4.402 1 98.56 410 PHE A C 1
ATOM 3157 O O . PHE A 1 410 ? -9.367 10.391 3.648 1 98.56 410 PHE A O 1
ATOM 3164 N N . ARG A 1 411 ? -11.469 9.773 4.332 1 97.88 411 ARG A N 1
ATOM 3165 C CA . ARG A 1 411 ? -12.18 10.523 3.301 1 97.88 411 ARG A CA 1
ATOM 3166 C C . ARG A 1 411 ? -13.227 11.438 3.916 1 97.88 411 ARG A C 1
ATOM 3168 O O . ARG A 1 411 ? -13.914 11.055 4.863 1 97.88 411 ARG A O 1
ATOM 3175 N N . THR A 1 412 ? -13.305 12.664 3.34 1 98 412 THR A N 1
ATOM 3176 C CA . THR A 1 412 ? -14.367 13.594 3.732 1 98 412 THR A CA 1
ATOM 3177 C C . THR A 1 412 ? -14.953 14.289 2.51 1 98 412 THR A C 1
ATOM 3179 O O . THR A 1 412 ? -14.281 14.438 1.488 1 98 412 THR A O 1
ATOM 3182 N N . ASN A 1 413 ? -16.172 14.664 2.58 1 96.44 413 ASN A N 1
ATOM 3183 C CA . ASN A 1 413 ? -16.797 15.438 1.51 1 96.44 413 ASN A CA 1
ATOM 3184 C C . ASN A 1 413 ? -16.75 16.938 1.8 1 96.44 413 ASN A C 1
ATOM 3186 O O . ASN A 1 413 ? -15.93 17.391 2.594 1 96.44 413 ASN A O 1
ATOM 3190 N N . ALA A 1 414 ? -17.531 17.734 1.073 1 94.19 414 ALA A N 1
ATOM 3191 C CA . ALA A 1 414 ? -17.5 19.188 1.204 1 94.19 414 ALA A CA 1
ATOM 3192 C C . ALA A 1 414 ? -18.516 19.672 2.244 1 94.19 414 ALA A C 1
ATOM 3194 O O . ALA A 1 414 ? -18.859 20.844 2.285 1 94.19 414 ALA A O 1
ATOM 3195 N N . GLY A 1 415 ? -18.969 18.812 3.049 1 90.69 415 GLY A N 1
ATOM 3196 C CA . GLY A 1 415 ? -20.078 19.125 3.939 1 90.69 415 GLY A CA 1
ATOM 3197 C C . GLY A 1 415 ? -19.625 19.422 5.359 1 90.69 415 GLY A C 1
ATOM 3198 O O . GLY A 1 415 ? -18.75 20.266 5.574 1 90.69 415 GLY A O 1
ATOM 3199 N N . SER A 1 416 ? -20.234 18.719 6.344 1 92.88 416 SER A N 1
ATOM 3200 C CA . SER A 1 416 ? -20 18.953 7.762 1 92.88 416 SER A CA 1
ATOM 3201 C C . SER A 1 416 ? -18.781 18.188 8.266 1 92.88 416 SER A C 1
ATOM 3203 O O . SER A 1 416 ? -18.5 17.078 7.781 1 92.88 416 SER A O 1
ATOM 3205 N N . VAL A 1 417 ? -18.141 18.828 9.266 1 96.94 417 VAL A N 1
ATOM 3206 C CA . VAL A 1 417 ? -16.938 18.203 9.805 1 96.94 417 VAL A CA 1
ATOM 3207 C C . VAL A 1 417 ? -17.062 18.062 11.32 1 96.94 417 VAL A C 1
ATOM 3209 O O . VAL A 1 417 ? -17.891 18.75 11.945 1 96.94 417 VAL A O 1
ATOM 3212 N N . GLY A 1 418 ? -16.359 17.172 11.891 1 97.44 418 GLY A N 1
ATOM 3213 C CA . GLY A 1 418 ? -16.219 16.969 13.32 1 97.44 418 GLY A CA 1
ATOM 3214 C C . GLY A 1 418 ? -14.797 17.094 13.82 1 97.44 418 GLY A C 1
ATOM 3215 O O . GLY A 1 418 ? -13.961 17.703 13.156 1 97.44 418 GLY A O 1
ATOM 3216 N N . ARG A 1 419 ? -14.562 16.625 14.961 1 97.94 419 ARG A N 1
ATOM 3217 C CA . ARG A 1 419 ? -13.25 16.734 15.586 1 97.94 419 ARG A CA 1
ATOM 3218 C C . ARG A 1 419 ? -12.211 15.898 14.852 1 97.94 419 ARG A C 1
ATOM 3220 O O . ARG A 1 419 ? -11.055 16.297 14.727 1 97.94 419 ARG A O 1
ATOM 3227 N N . GLY A 1 420 ? -12.562 14.727 14.445 1 98.62 420 GLY A N 1
ATOM 3228 C CA . GLY A 1 420 ? -11.641 13.781 13.836 1 98.62 420 GLY A CA 1
ATOM 3229 C C . GLY A 1 420 ? -11.305 12.609 14.742 1 98.62 420 GLY A C 1
ATOM 3230 O O . GLY A 1 420 ? -12.188 12.078 15.422 1 98.62 420 GLY A O 1
ATOM 3231 N N . PHE A 1 421 ? -10.109 12.18 14.672 1 98.88 421 PHE A N 1
ATOM 3232 C CA . PHE A 1 421 ? -9.742 11.008 15.453 1 98.88 421 PHE A CA 1
ATOM 3233 C C . PHE A 1 421 ? -8.328 11.141 16 1 98.88 421 PHE A C 1
ATOM 3235 O O . PHE A 1 421 ? -7.484 11.812 15.398 1 98.88 421 PHE A O 1
ATOM 3242 N N . SER A 1 422 ? -8.086 10.664 17.109 1 98.56 422 SER A N 1
ATOM 3243 C CA . SER A 1 422 ? -6.809 10.352 17.75 1 98.56 422 SER A CA 1
ATOM 3244 C C . SER A 1 422 ? -6.777 8.906 18.234 1 98.56 422 SER A C 1
ATOM 3246 O O . SER A 1 422 ? -7.418 8.57 19.234 1 98.56 422 SER A O 1
ATOM 3248 N N . LEU A 1 423 ? -6.008 8.047 17.531 1 98.56 423 LEU A N 1
ATOM 3249 C CA . LEU A 1 423 ? -6.07 6.609 17.781 1 98.56 423 LEU A CA 1
ATOM 3250 C C . LEU A 1 423 ? -4.711 6.07 18.203 1 98.56 423 LEU A C 1
ATOM 3252 O O . LEU A 1 423 ? -3.689 6.402 17.594 1 98.56 423 LEU A O 1
ATOM 3256 N N . VAL A 1 424 ? -4.754 5.285 19.219 1 98.12 424 VAL A N 1
ATOM 3257 C CA . VAL A 1 424 ? -3.592 4.461 19.531 1 98.12 424 VAL A CA 1
ATOM 3258 C C . VAL A 1 424 ? -3.6 3.203 18.672 1 98.12 424 VAL A C 1
ATOM 3260 O O . VAL A 1 424 ? -4.602 2.488 18.625 1 98.12 424 VAL A O 1
ATOM 3263 N N . TYR A 1 425 ? -2.529 2.982 17.953 1 98.38 425 TYR A N 1
ATOM 3264 C CA . TYR A 1 425 ? -2.441 1.748 17.172 1 98.38 425 TYR A CA 1
ATOM 3265 C C . TYR A 1 425 ? -1.379 0.82 17.75 1 98.38 425 TYR A C 1
ATOM 3267 O O . TYR A 1 425 ? -0.359 1.279 18.281 1 98.38 425 TYR A O 1
ATOM 3275 N N . ASN A 1 426 ? -1.668 -0.485 17.703 1 98 426 ASN A N 1
ATOM 3276 C CA . ASN A 1 426 ? -0.754 -1.54 18.125 1 98 426 ASN A CA 1
ATOM 3277 C C . ASN A 1 426 ? -0.752 -2.709 17.141 1 98 426 ASN A C 1
ATOM 3279 O O . ASN A 1 426 ? -1.808 -3.26 16.828 1 98 426 ASN A O 1
ATOM 3283 N N . GLN A 1 427 ? 0.369 -3.023 16.641 1 97.62 427 GLN A N 1
ATOM 3284 C CA . GLN A 1 427 ? 0.489 -4.223 15.812 1 97.62 427 GLN A CA 1
ATOM 3285 C C . GLN A 1 427 ? 0.592 -5.473 16.688 1 97.62 427 GLN A C 1
ATOM 3287 O O . GLN A 1 427 ? 1.259 -5.465 17.719 1 97.62 427 GLN A O 1
ATOM 3292 N N . ILE A 1 428 ? -0.048 -6.438 16.25 1 96.44 428 ILE A N 1
ATOM 3293 C CA . ILE A 1 428 ? -0.093 -7.688 17 1 96.44 428 ILE A CA 1
ATOM 3294 C C . ILE A 1 428 ? 0.654 -8.773 16.234 1 96.44 428 ILE A C 1
ATOM 3296 O O . ILE A 1 428 ? 0.419 -8.977 15.047 1 96.44 428 ILE A O 1
ATOM 3300 N N . THR A 1 429 ? 1.529 -9.477 16.891 1 92.75 429 THR A N 1
ATOM 3301 C CA . THR A 1 429 ? 2.326 -10.539 16.281 1 92.75 429 THR A CA 1
ATOM 3302 C C . THR A 1 429 ? 1.454 -11.742 15.945 1 92.75 429 THR A C 1
ATOM 3304 O O . THR A 1 429 ? 0.417 -11.961 16.578 1 92.75 429 THR A O 1
ATOM 3307 N N . CYS A 1 430 ? 1.879 -12.453 14.906 1 88.12 430 CYS A N 1
ATOM 3308 C CA . CYS A 1 430 ? 1.158 -13.656 14.5 1 88.12 430 CYS A CA 1
ATOM 3309 C C . CYS A 1 430 ? 1.14 -14.68 15.625 1 88.12 430 CYS A C 1
ATOM 3311 O O . CYS A 1 430 ? 2.086 -14.773 16.406 1 88.12 430 CYS A O 1
ATOM 3313 N N . ALA A 1 431 ? -0.021 -15.312 15.875 1 75.19 431 ALA A N 1
ATOM 3314 C CA . ALA A 1 431 ? -0.092 -16.359 16.891 1 75.19 431 ALA A CA 1
ATOM 3315 C C . ALA A 1 431 ? 0.847 -17.516 16.562 1 75.19 431 ALA A C 1
ATOM 3317 O O . ALA A 1 431 ? 1.064 -17.828 15.391 1 75.19 431 ALA A O 1
ATOM 3318 N N . LEU A 1 432 ? 1.905 -17.781 17.297 1 56.72 432 LEU A N 1
ATOM 3319 C CA . LEU A 1 432 ? 2.799 -18.922 17.141 1 56.72 432 LEU A CA 1
ATOM 3320 C C . LEU A 1 432 ? 2.008 -20.203 16.859 1 56.72 432 LEU A C 1
ATOM 3322 O O . LEU A 1 432 ? 1.02 -20.484 17.547 1 56.72 432 LEU A O 1
ATOM 3326 N N . SER A 1 433 ? 1.734 -20.531 15.562 1 42.41 433 SER A N 1
ATOM 3327 C CA . SER A 1 433 ? 1.306 -21.922 15.484 1 42.41 433 SER A CA 1
ATOM 3328 C C . SER A 1 433 ? 2.371 -22.859 16.031 1 42.41 433 SER A C 1
ATOM 3330 O O . SER A 1 433 ? 3.564 -22.547 15.984 1 42.41 433 SER A O 1
ATOM 3332 N N . MET B 1 1 ? 36.5 -36.812 -11.664 1 21.25 1 MET B N 1
ATOM 3333 C CA . MET B 1 1 ? 36.344 -35.562 -12.453 1 21.25 1 MET B CA 1
ATOM 3334 C C . MET B 1 1 ? 37.469 -34.594 -12.141 1 21.25 1 MET B C 1
ATOM 3336 O O . MET B 1 1 ? 37.781 -34.344 -10.977 1 21.25 1 MET B O 1
ATOM 3340 N N . ARG B 1 2 ? 38.469 -34.438 -13.047 1 23.09 2 ARG B N 1
ATOM 3341 C CA . ARG B 1 2 ? 39.844 -33.969 -13.016 1 23.09 2 ARG B CA 1
ATOM 3342 C C . ARG B 1 2 ? 39.906 -32.469 -12.75 1 23.09 2 ARG B C 1
ATOM 3344 O O . ARG B 1 2 ? 39.281 -31.688 -13.461 1 23.09 2 ARG B O 1
ATOM 3351 N N . ALA B 1 3 ? 40.031 -32.094 -11.508 1 22.34 3 ALA B N 1
ATOM 3352 C CA . ALA B 1 3 ? 39.969 -30.766 -10.891 1 22.34 3 ALA B CA 1
ATOM 3353 C C . ALA B 1 3 ? 40.969 -29.828 -11.523 1 22.34 3 ALA B C 1
ATOM 3355 O O . ALA B 1 3 ? 42.188 -30.109 -11.547 1 22.34 3 ALA B O 1
ATOM 3356 N N . VAL B 1 4 ? 40.688 -29.375 -12.75 1 20.56 4 VAL B N 1
ATOM 3357 C CA . VAL B 1 4 ? 41.656 -28.562 -13.461 1 20.56 4 VAL B CA 1
ATOM 3358 C C . VAL B 1 4 ? 41.906 -27.266 -12.695 1 20.56 4 VAL B C 1
ATOM 3360 O O . VAL B 1 4 ? 40.969 -26.516 -12.414 1 20.56 4 VAL B O 1
ATOM 3363 N N . THR B 1 5 ? 42.906 -27.188 -11.766 1 20.45 5 THR B N 1
ATOM 3364 C CA . THR B 1 5 ? 43.375 -26.078 -10.953 1 20.45 5 THR B CA 1
ATOM 3365 C C . THR B 1 5 ? 44.031 -25 -11.82 1 20.45 5 THR B C 1
ATOM 3367 O O . THR B 1 5 ? 45 -25.281 -12.531 1 20.45 5 THR B O 1
ATOM 3370 N N . ILE B 1 6 ? 43.281 -24.125 -12.438 1 20.88 6 ILE B N 1
ATOM 3371 C CA . ILE B 1 6 ? 43.938 -23.109 -13.266 1 20.88 6 ILE B CA 1
ATOM 3372 C C . ILE B 1 6 ? 44.625 -22.078 -12.375 1 20.88 6 ILE B C 1
ATOM 3374 O O . ILE B 1 6 ? 43.969 -21.469 -11.523 1 20.88 6 ILE B O 1
ATOM 3378 N N . ILE B 1 7 ? 45.844 -22.203 -12.094 1 22.53 7 ILE B N 1
ATOM 3379 C CA . ILE B 1 7 ? 46.781 -21.406 -11.297 1 22.53 7 ILE B CA 1
ATOM 3380 C C . ILE B 1 7 ? 47.062 -20.078 -12 1 22.53 7 ILE B C 1
ATOM 3382 O O . ILE B 1 7 ? 47.562 -20.062 -13.117 1 22.53 7 ILE B O 1
ATOM 3386 N N . VAL B 1 8 ? 46.125 -19.141 -11.875 1 21.73 8 VAL B N 1
ATOM 3387 C CA . VAL B 1 8 ? 46.375 -17.844 -12.5 1 21.73 8 VAL B CA 1
ATOM 3388 C C . VAL B 1 8 ? 47.531 -17.156 -11.781 1 21.73 8 VAL B C 1
ATOM 3390 O O . VAL B 1 8 ? 47.469 -16.938 -10.57 1 21.73 8 VAL B O 1
ATOM 3393 N N . LEU B 1 9 ? 48.719 -17.344 -12.148 1 23.17 9 LEU B N 1
ATOM 3394 C CA . LEU B 1 9 ? 50 -16.844 -11.695 1 23.17 9 LEU B CA 1
ATOM 3395 C C . LEU B 1 9 ? 50.031 -15.328 -11.695 1 23.17 9 LEU B C 1
ATOM 3397 O O . LEU B 1 9 ? 50.156 -14.703 -12.75 1 23.17 9 LEU B O 1
ATOM 3401 N N . GLY B 1 10 ? 49 -14.656 -11.086 1 21.77 10 GLY B N 1
ATOM 3402 C CA . GLY B 1 10 ? 49.094 -13.211 -11.023 1 21.77 10 GLY B CA 1
ATOM 3403 C C . GLY B 1 10 ? 50.344 -12.727 -10.289 1 21.77 10 GLY B C 1
ATOM 3404 O O . GLY B 1 10 ? 50.625 -13.195 -9.188 1 21.77 10 GLY B O 1
ATOM 3405 N N . LEU B 1 11 ? 51.344 -12.383 -10.93 1 23.81 11 LEU B N 1
ATOM 3406 C CA . LEU B 1 11 ? 52.594 -11.828 -10.461 1 23.81 11 LEU B CA 1
ATOM 3407 C C . LEU B 1 11 ? 52.375 -10.641 -9.531 1 23.81 11 LEU B C 1
ATOM 3409 O O . LEU B 1 11 ? 51.812 -9.625 -9.945 1 23.81 11 LEU B O 1
ATOM 3413 N N . LEU B 1 12 ? 51.969 -10.828 -8.281 1 22.36 12 LEU B N 1
ATOM 3414 C CA . LEU B 1 12 ? 52.062 -9.844 -7.207 1 22.36 12 LEU B CA 1
ATOM 3415 C C . LEU B 1 12 ? 53.438 -9.195 -7.172 1 22.36 12 LEU B C 1
ATOM 3417 O O . LEU B 1 12 ? 54.438 -9.867 -6.934 1 22.36 12 LEU B O 1
ATOM 3421 N N . LEU B 1 13 ? 53.625 -8.164 -7.977 1 22.55 13 LEU B N 1
ATOM 3422 C CA . LEU B 1 13 ? 54.844 -7.375 -7.914 1 22.55 13 LEU B CA 1
ATOM 3423 C C . LEU B 1 13 ? 55.062 -6.805 -6.52 1 22.55 13 LEU B C 1
ATOM 3425 O O . LEU B 1 13 ? 54.281 -5.945 -6.07 1 22.55 13 LEU B O 1
ATOM 3429 N N . VAL B 1 14 ? 55.25 -7.625 -5.527 1 22.8 14 VAL B N 1
ATOM 3430 C CA . VAL B 1 14 ? 55.812 -7.223 -4.23 1 22.8 14 VAL B CA 1
ATOM 3431 C C . VAL B 1 14 ? 57.062 -6.402 -4.434 1 22.8 14 VAL B C 1
ATOM 3433 O O . VAL B 1 14 ? 58.094 -6.914 -4.93 1 22.8 14 VAL B O 1
ATOM 3436 N N . VAL B 1 15 ? 56.844 -5.047 -4.711 1 22.66 15 VAL B N 1
ATOM 3437 C CA . VAL B 1 15 ? 58 -4.156 -4.793 1 22.66 15 VAL B CA 1
ATOM 3438 C C . VAL B 1 15 ? 58.75 -4.148 -3.459 1 22.66 15 VAL B C 1
ATOM 3440 O O . VAL B 1 15 ? 58.219 -3.674 -2.449 1 22.66 15 VAL B O 1
ATOM 3443 N N . GLU B 1 16 ? 59.375 -5.156 -3.105 1 23.27 16 GLU B N 1
ATOM 3444 C CA . GLU B 1 16 ? 60.375 -5.199 -2.018 1 23.27 16 GLU B CA 1
ATOM 3445 C C . GLU B 1 16 ? 61.375 -4.074 -2.145 1 23.27 16 GLU B C 1
ATOM 3447 O O . GLU B 1 16 ? 62.031 -3.939 -3.178 1 23.27 16 GLU B O 1
ATOM 3452 N N . THR B 1 17 ? 61 -2.846 -1.609 1 22.94 17 THR B N 1
ATOM 3453 C CA . THR B 1 17 ? 62.094 -1.908 -1.407 1 22.94 17 THR B CA 1
ATOM 3454 C C . THR B 1 17 ? 63.312 -2.615 -0.801 1 22.94 17 THR B C 1
ATOM 3456 O O . THR B 1 17 ? 63.219 -3.209 0.275 1 22.94 17 THR B O 1
ATOM 3459 N N . TRP B 1 18 ? 64.125 -3.117 -1.652 1 23.62 18 TRP B N 1
ATOM 3460 C CA . TRP B 1 18 ? 65.438 -3.783 -1.489 1 23.62 18 TRP B CA 1
ATOM 3461 C C . TRP B 1 18 ? 66.375 -2.947 -0.628 1 23.62 18 TRP B C 1
ATOM 3463 O O . TRP B 1 18 ? 66.688 -1.807 -0.975 1 23.62 18 TRP B O 1
ATOM 3473 N N . GLY B 1 19 ? 66.062 -2.746 0.679 1 22.91 19 GLY B N 1
ATOM 3474 C CA . GLY B 1 19 ? 67.25 -2.301 1.414 1 22.91 19 GLY B CA 1
ATOM 3475 C C . GLY B 1 19 ? 68.5 -2.889 0.887 1 22.91 19 GLY B C 1
ATOM 3476 O O . GLY B 1 19 ? 68.5 -3.91 0.197 1 22.91 19 GLY B O 1
ATOM 3477 N N . ARG B 1 20 ? 69.625 -2.061 0.693 1 26.58 20 ARG B N 1
ATOM 3478 C CA . ARG B 1 20 ? 71 -2.406 0.342 1 26.58 20 ARG B CA 1
ATOM 3479 C C . ARG B 1 20 ? 71.438 -3.693 1.034 1 26.58 20 ARG B C 1
ATOM 3481 O O . ARG B 1 20 ? 71.938 -3.658 2.148 1 26.58 20 ARG B O 1
ATOM 3488 N N . GLY B 1 21 ? 70.562 -4.641 1.362 1 24.75 21 GLY B N 1
ATOM 3489 C CA . GLY B 1 21 ? 71.25 -5.797 1.953 1 24.75 21 GLY B CA 1
ATOM 3490 C C . GLY B 1 21 ? 72.312 -6.371 1.082 1 24.75 21 GLY B C 1
ATOM 3491 O O . GLY B 1 21 ? 72.25 -6.305 -0.147 1 24.75 21 GLY B O 1
ATOM 3492 N N . ARG B 1 22 ? 73.625 -6.316 1.544 1 28.59 22 ARG B N 1
ATOM 3493 C CA . ARG B 1 22 ? 74.875 -6.891 1.084 1 28.59 22 ARG B CA 1
ATOM 3494 C C . ARG B 1 22 ? 74.625 -8.305 0.542 1 28.59 22 ARG B C 1
ATOM 3496 O O . ARG B 1 22 ? 74 -9.125 1.175 1 28.59 22 ARG B O 1
ATOM 3503 N N . TRP B 1 23 ? 74.625 -8.438 -0.818 1 26.36 23 TRP B N 1
ATOM 3504 C CA . TRP B 1 23 ? 74.688 -9.695 -1.564 1 26.36 23 TRP B CA 1
ATOM 3505 C C . TRP B 1 23 ? 75.75 -10.641 -0.988 1 26.36 23 TRP B C 1
ATOM 3507 O O . TRP B 1 23 ? 76.875 -10.242 -0.781 1 26.36 23 TRP B O 1
ATOM 3517 N N . ASP B 1 24 ? 75.5 -11.422 0.028 1 28.25 24 ASP B N 1
ATOM 3518 C CA . ASP B 1 24 ? 76.688 -12.242 0.299 1 28.25 24 ASP B CA 1
ATOM 3519 C C . ASP B 1 24 ? 77.062 -13.07 -0.926 1 28.25 24 ASP B C 1
ATOM 3521 O O . ASP B 1 24 ? 76.25 -13.219 -1.857 1 28.25 24 ASP B O 1
ATOM 3525 N N . ARG B 1 25 ? 78.375 -13.414 -1.191 1 28.19 25 ARG B N 1
ATOM 3526 C CA . ARG B 1 25 ? 79.062 -14.102 -2.295 1 28.19 25 ARG B CA 1
ATOM 3527 C C . ARG B 1 25 ? 78.25 -15.305 -2.762 1 28.19 25 ARG B C 1
ATOM 3529 O O . ARG B 1 25 ? 78.312 -15.695 -3.93 1 28.19 25 ARG B O 1
ATOM 3536 N N . ARG B 1 26 ? 77.938 -16.281 -1.738 1 30.8 26 ARG B N 1
ATOM 3537 C CA . ARG B 1 26 ? 77.75 -17.688 -2.094 1 30.8 26 ARG B CA 1
ATOM 3538 C C . ARG B 1 26 ? 76.375 -17.938 -2.643 1 30.8 26 ARG B C 1
ATOM 3540 O O . ARG B 1 26 ? 75.375 -17.641 -1.978 1 30.8 26 ARG B O 1
ATOM 3547 N N . GLY B 1 27 ? 75.625 -17.469 -3.92 1 25.47 27 GLY B N 1
ATOM 3548 C CA . GLY B 1 27 ? 74.625 -17.609 -4.918 1 25.47 27 GLY B CA 1
ATOM 3549 C C . GLY B 1 27 ? 73.312 -18.156 -4.344 1 25.47 27 GLY B C 1
ATOM 3550 O O . GLY B 1 27 ? 72.438 -18.594 -5.094 1 25.47 27 GLY B O 1
ATOM 3551 N N . ARG B 1 28 ? 73.125 -18.484 -3.078 1 29.77 28 ARG B N 1
ATOM 3552 C CA . ARG B 1 28 ? 72 -19.328 -2.709 1 29.77 28 ARG B CA 1
ATOM 3553 C C . ARG B 1 28 ? 70.688 -18.5 -2.688 1 29.77 28 ARG B C 1
ATOM 3555 O O . ARG B 1 28 ? 70.688 -17.375 -2.188 1 29.77 28 ARG B O 1
ATOM 3562 N N . SER B 1 29 ? 69.75 -18.781 -3.732 1 24.28 29 SER B N 1
ATOM 3563 C CA . SER B 1 29 ? 68.438 -18.234 -4.102 1 24.28 29 SER B CA 1
ATOM 3564 C C . SER B 1 29 ? 67.5 -18.281 -2.932 1 24.28 29 SER B C 1
ATOM 3566 O O . SER B 1 29 ? 67.438 -19.281 -2.193 1 24.28 29 SER B O 1
ATOM 3568 N N . HIS B 1 30 ? 67.25 -17.156 -2.205 1 25.03 30 HIS B N 1
ATOM 3569 C CA . HIS B 1 30 ? 66.312 -17.078 -1.111 1 25.03 30 HIS B CA 1
ATOM 3570 C C . HIS B 1 30 ? 64.938 -17.594 -1.541 1 25.03 30 HIS B C 1
ATOM 3572 O O . HIS B 1 30 ? 64.188 -16.891 -2.197 1 25.03 30 HIS B O 1
ATOM 3578 N N . ASP B 1 31 ? 64.75 -18.891 -1.826 1 25.91 31 ASP B N 1
ATOM 3579 C CA . ASP B 1 31 ? 63.594 -19.719 -2.127 1 25.91 31 ASP B CA 1
ATOM 3580 C C . ASP B 1 31 ? 62.469 -19.5 -1.093 1 25.91 31 ASP B C 1
ATOM 3582 O O . ASP B 1 31 ? 61.375 -19.984 -1.266 1 25.91 31 ASP B O 1
ATOM 3586 N N . GLY B 1 32 ? 62.938 -19 0.094 1 26.05 32 GLY B N 1
ATOM 3587 C CA . GLY B 1 32 ? 61.969 -19.188 1.185 1 26.05 32 GLY B CA 1
ATOM 3588 C C . GLY B 1 32 ? 60.75 -18.297 1.071 1 26.05 32 GLY B C 1
ATOM 3589 O O . GLY B 1 32 ? 59.844 -18.391 1.897 1 26.05 32 GLY B O 1
ATOM 3590 N N . ALA B 1 33 ? 60.938 -17.172 0.445 1 26.97 33 ALA B N 1
ATOM 3591 C CA . ALA B 1 33 ? 59.812 -16.25 0.588 1 26.97 33 ALA B CA 1
ATOM 3592 C C . ALA B 1 33 ? 58.531 -16.812 -0.072 1 26.97 33 ALA B C 1
ATOM 3594 O O . ALA B 1 33 ? 57.438 -16.406 0.245 1 26.97 33 ALA B O 1
ATOM 3595 N N . TRP B 1 34 ? 58.688 -17.797 -1.024 1 26.59 34 TRP B N 1
ATOM 3596 C CA . TRP B 1 34 ? 57.531 -18.312 -1.735 1 26.59 34 TRP B CA 1
ATOM 3597 C C . TRP B 1 34 ? 56.688 -19.203 -0.827 1 26.59 34 TRP B C 1
ATOM 3599 O O . TRP B 1 34 ? 55.531 -19.484 -1.126 1 26.59 34 TRP B O 1
ATOM 3609 N N . ARG B 1 35 ? 57.312 -19.891 0.164 1 27.17 35 ARG B N 1
ATOM 3610 C CA . ARG B 1 35 ? 56.562 -20.875 0.939 1 27.17 35 ARG B CA 1
ATOM 3611 C C . ARG B 1 35 ? 55.469 -20.188 1.771 1 27.17 35 ARG B C 1
ATOM 3613 O O . ARG B 1 35 ? 54.5 -20.828 2.145 1 27.17 35 ARG B O 1
ATOM 3620 N N . ARG B 1 36 ? 55.781 -19.016 2.309 1 26.25 36 ARG B N 1
ATOM 3621 C CA . ARG B 1 36 ? 54.812 -18.516 3.273 1 26.25 36 ARG B CA 1
ATOM 3622 C C . ARG B 1 36 ? 53.531 -18.062 2.574 1 26.25 36 ARG B C 1
ATOM 3624 O O . ARG B 1 36 ? 52.5 -17.844 3.225 1 26.25 36 ARG B O 1
ATOM 3631 N N . LEU B 1 37 ? 53.625 -17.688 1.353 1 27.47 37 LEU B N 1
ATOM 3632 C CA . LEU B 1 37 ? 52.344 -17.266 0.745 1 27.47 37 LEU B CA 1
ATOM 3633 C C . LEU B 1 37 ? 51.375 -18.422 0.624 1 27.47 37 LEU B C 1
ATOM 3635 O O . LEU B 1 37 ? 50.188 -18.234 0.349 1 27.47 37 LEU B O 1
ATOM 3639 N N . ASN B 1 38 ? 51.938 -19.766 0.619 1 25.19 38 ASN B N 1
ATOM 3640 C CA . ASN B 1 38 ? 51.094 -20.938 0.472 1 25.19 38 ASN B CA 1
ATOM 3641 C C . ASN B 1 38 ? 50.469 -21.359 1.804 1 25.19 38 ASN B C 1
ATOM 3643 O O . ASN B 1 38 ? 50.062 -22.516 1.969 1 25.19 38 ASN B O 1
ATOM 3647 N N . SER B 1 39 ? 50.875 -20.719 2.91 1 24.59 39 SER B N 1
ATOM 3648 C CA . SER B 1 39 ? 50.188 -21.281 4.074 1 24.59 39 SER B CA 1
ATOM 3649 C C . SER B 1 39 ? 48.688 -21.062 3.998 1 24.59 39 SER B C 1
ATOM 3651 O O . SER B 1 39 ? 48.219 -20.125 3.336 1 24.59 39 SER B O 1
ATOM 3653 N N . PRO B 1 40 ? 47.844 -22.172 4.496 1 29.3 40 PRO B N 1
ATOM 3654 C CA . PRO B 1 40 ? 46.375 -22.156 4.469 1 29.3 40 PRO B CA 1
ATOM 3655 C C . PRO B 1 40 ? 45.781 -20.844 4.957 1 29.3 40 PRO B C 1
ATOM 3657 O O . PRO B 1 40 ? 44.625 -20.547 4.711 1 29.3 40 PRO B O 1
ATOM 3660 N N . THR B 1 41 ? 46.625 -20.141 5.859 1 26.97 41 THR B N 1
ATOM 3661 C CA . THR B 1 41 ? 46 -18.953 6.434 1 26.97 41 THR B CA 1
ATOM 3662 C C . THR B 1 41 ? 45.938 -17.812 5.41 1 26.97 41 THR B C 1
ATOM 3664 O O . THR B 1 41 ? 45.094 -16.938 5.484 1 26.97 41 THR B O 1
ATOM 3667 N N . MET B 1 42 ? 47.031 -17.672 4.59 1 28.06 42 MET B N 1
ATOM 3668 C CA . MET B 1 42 ? 47.031 -16.516 3.699 1 28.06 42 MET B CA 1
ATOM 3669 C C . MET B 1 42 ? 46.094 -16.719 2.533 1 28.06 42 MET B C 1
ATOM 3671 O O . MET B 1 42 ? 45.875 -15.805 1.72 1 28.06 42 MET B O 1
ATOM 3675 N N . ARG B 1 43 ? 45.812 -18 2.209 1 26.28 43 ARG B N 1
ATOM 3676 C CA . ARG B 1 43 ? 44.781 -18.234 1.196 1 26.28 43 ARG B CA 1
ATOM 3677 C C . ARG B 1 43 ? 43.469 -17.531 1.576 1 26.28 43 ARG B C 1
ATOM 3679 O O . ARG B 1 43 ? 42.625 -17.297 0.72 1 26.28 43 ARG B O 1
ATOM 3686 N N . LYS B 1 44 ? 43.25 -17.469 2.877 1 28.56 44 LYS B N 1
ATOM 3687 C CA . LYS B 1 44 ? 42 -16.844 3.262 1 28.56 44 LYS B CA 1
ATOM 3688 C C . LYS B 1 44 ? 41.969 -15.367 2.889 1 28.56 44 LYS B C 1
ATOM 3690 O O . LYS B 1 44 ? 40.969 -14.852 2.432 1 28.56 44 LYS B O 1
ATOM 3695 N N . ASP B 1 45 ? 43.219 -14.781 3.049 1 27.23 45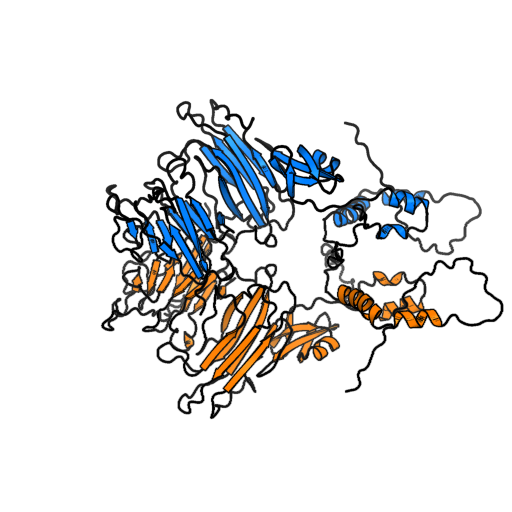 ASP B N 1
ATOM 3696 C CA . ASP B 1 45 ? 43.219 -13.336 2.846 1 27.23 45 ASP B CA 1
ATOM 3697 C C . ASP B 1 45 ? 43.188 -12.984 1.359 1 27.23 45 ASP B C 1
ATOM 3699 O O . ASP B 1 45 ? 42.531 -12.016 0.954 1 27.23 45 ASP B O 1
ATOM 3703 N N . THR B 1 46 ? 43.969 -13.742 0.522 1 26.95 46 THR B N 1
ATOM 3704 C CA . THR B 1 46 ? 43.938 -13.406 -0.896 1 26.95 46 THR B CA 1
ATOM 3705 C C . THR B 1 46 ? 42.594 -13.789 -1.507 1 26.95 46 THR B C 1
ATOM 3707 O O . THR B 1 46 ? 42.094 -13.117 -2.42 1 26.95 46 THR B O 1
ATOM 3710 N N . ASN B 1 47 ? 42.062 -14.992 -1.134 1 26.47 47 ASN B N 1
ATOM 3711 C CA . ASN B 1 47 ? 40.719 -15.312 -1.61 1 26.47 47 ASN B CA 1
ATOM 3712 C C . ASN B 1 47 ? 39.688 -14.273 -1.168 1 26.47 47 ASN B C 1
ATOM 3714 O O . ASN B 1 47 ? 38.719 -14.008 -1.877 1 26.47 47 ASN B O 1
ATOM 3718 N N . ASP B 1 48 ? 39.875 -13.734 0.035 1 26.25 48 ASP B N 1
ATOM 3719 C CA . ASP B 1 48 ? 39 -12.672 0.485 1 26.25 48 ASP B CA 1
ATOM 3720 C C . ASP B 1 48 ? 39.188 -11.406 -0.339 1 26.25 48 ASP B C 1
ATOM 3722 O O . ASP B 1 48 ? 38.219 -10.68 -0.604 1 26.25 48 ASP B O 1
ATOM 3726 N N . LEU B 1 49 ? 40.438 -11.148 -0.793 1 26.36 49 LEU B N 1
ATOM 3727 C CA . LEU B 1 49 ? 40.625 -9.992 -1.673 1 26.36 49 LEU B CA 1
ATOM 3728 C C . LEU B 1 49 ? 40.062 -10.281 -3.061 1 26.36 49 LEU B C 1
ATOM 3730 O O . LEU B 1 49 ? 39.438 -9.414 -3.664 1 26.36 49 LEU B O 1
ATOM 3734 N N . LEU B 1 50 ? 40.375 -11.492 -3.68 1 26.44 50 LEU B N 1
ATOM 3735 C CA . LEU B 1 50 ? 39.844 -11.797 -5.004 1 26.44 50 LEU B CA 1
ATOM 3736 C C . LEU B 1 50 ? 38.312 -11.984 -4.949 1 26.44 50 LEU B C 1
ATOM 3738 O O . LEU B 1 50 ? 37.625 -11.633 -5.895 1 26.44 50 LEU B O 1
ATOM 3742 N N . TYR B 1 51 ? 37.812 -12.766 -3.941 1 26.83 51 TYR B N 1
ATOM 3743 C CA . TYR B 1 51 ? 36.344 -12.898 -3.828 1 26.83 51 TYR B CA 1
ATOM 3744 C C . TYR B 1 51 ? 35.688 -11.555 -3.525 1 26.83 51 TYR B C 1
ATOM 3746 O O . TYR B 1 51 ? 34.5 -11.367 -3.762 1 26.83 51 TYR B O 1
ATOM 3754 N N . GLY B 1 52 ? 36.406 -10.656 -2.842 1 26.81 52 GLY B N 1
ATOM 3755 C CA . GLY B 1 52 ? 35.844 -9.328 -2.676 1 26.81 52 GLY B CA 1
ATOM 3756 C C . GLY B 1 52 ? 35.719 -8.57 -3.982 1 26.81 52 GLY B C 1
ATOM 3757 O O . GLY B 1 52 ? 34.875 -7.656 -4.098 1 26.81 52 GLY B O 1
ATOM 3758 N N . LEU B 1 53 ? 36.656 -8.766 -4.949 1 26.72 53 LEU B N 1
ATOM 3759 C CA . LEU B 1 53 ? 36.531 -8.109 -6.246 1 26.72 53 LEU B CA 1
ATOM 3760 C C . LEU B 1 53 ? 35.438 -8.766 -7.09 1 26.72 53 LEU B C 1
ATOM 3762 O O . LEU B 1 53 ? 35.062 -8.242 -8.133 1 26.72 53 LEU B O 1
ATOM 3766 N N . THR B 1 54 ? 35.156 -9.984 -6.895 1 25.28 54 THR B N 1
ATOM 3767 C CA . THR B 1 54 ? 34.156 -10.609 -7.75 1 25.28 54 THR B CA 1
ATOM 3768 C C . THR B 1 54 ? 32.75 -10.094 -7.406 1 25.28 54 THR B C 1
ATOM 3770 O O . THR B 1 54 ? 31.766 -10.594 -7.934 1 25.28 54 THR B O 1
ATOM 3773 N N . GLU B 1 55 ? 32.656 -9.617 -6.238 1 24.14 55 GLU B N 1
ATOM 3774 C CA . GLU B 1 55 ? 31.281 -9.102 -6.176 1 24.14 55 GLU B CA 1
ATOM 3775 C C . GLU B 1 55 ? 31.078 -7.957 -7.168 1 24.14 55 GLU B C 1
ATOM 3777 O O . GLU B 1 55 ? 31.922 -7.059 -7.266 1 24.14 55 GLU B O 1
ATOM 3782 N N . PRO B 1 56 ? 30.281 -8.117 -8.281 1 23.95 56 PRO B N 1
ATOM 3783 C CA . PRO B 1 56 ? 30.047 -7.125 -9.336 1 23.95 56 PRO B CA 1
ATOM 3784 C C . PRO B 1 56 ? 29.938 -5.703 -8.789 1 23.95 56 PRO B C 1
ATOM 3786 O O . PRO B 1 56 ? 28.938 -5.348 -8.172 1 23.95 56 PRO B O 1
ATOM 3789 N N . GLY B 1 57 ? 30.797 -5.359 -7.949 1 24.64 57 GLY B N 1
ATOM 3790 C CA . GLY B 1 57 ? 30.688 -3.938 -7.66 1 24.64 57 GLY B CA 1
ATOM 3791 C C . GLY B 1 57 ? 30.812 -3.064 -8.891 1 24.64 57 GLY B C 1
ATOM 3792 O O . GLY B 1 57 ? 31.562 -3.402 -9.82 1 24.64 57 GLY B O 1
ATOM 3793 N N . VAL B 1 58 ? 29.672 -2.244 -9.203 1 23.78 58 VAL B N 1
ATOM 3794 C CA . VAL B 1 58 ? 29.406 -1.338 -10.312 1 23.78 58 VAL B CA 1
ATOM 3795 C C . VAL B 1 58 ? 30.578 -0.382 -10.492 1 23.78 58 VAL B C 1
ATOM 3797 O O . VAL B 1 58 ? 30.922 0.376 -9.578 1 23.78 58 VAL B O 1
ATOM 3800 N N . LEU B 1 59 ? 31.609 -0.867 -11.031 1 24.16 59 LEU B N 1
ATOM 3801 C CA . LEU B 1 59 ? 32.438 0.147 -11.688 1 24.16 59 LEU B CA 1
ATOM 3802 C C . LEU B 1 59 ? 31.578 1.004 -12.625 1 24.16 59 LEU B C 1
ATOM 3804 O O . LEU B 1 59 ? 30.953 0.485 -13.547 1 24.16 59 LEU B O 1
ATOM 3808 N N . LYS B 1 60 ? 30.953 2.053 -12.055 1 25.52 60 LYS B N 1
ATOM 3809 C CA . LYS B 1 60 ? 30.266 3.02 -12.914 1 25.52 60 LYS B CA 1
ATOM 3810 C C . LYS B 1 60 ? 31.203 3.553 -14 1 25.52 60 LYS B C 1
ATOM 3812 O O . LYS B 1 60 ? 32.156 4.262 -13.703 1 25.52 60 LYS B O 1
ATOM 3817 N N . LEU B 1 61 ? 31.406 2.746 -15 1 24.14 61 LEU B N 1
ATOM 3818 C CA . LEU B 1 61 ? 31.953 3.338 -16.219 1 24.14 61 LEU B CA 1
ATOM 3819 C C . LEU B 1 61 ? 31.062 4.457 -16.734 1 24.14 61 LEU B C 1
ATOM 3821 O O . LEU B 1 61 ? 29.828 4.328 -16.719 1 24.14 61 LEU B O 1
ATOM 3825 N N . ARG B 1 62 ? 31.484 5.652 -16.609 1 24.34 62 ARG B N 1
ATOM 3826 C CA . ARG B 1 62 ? 30.844 6.766 -17.312 1 24.34 62 ARG B CA 1
ATOM 3827 C C . ARG B 1 62 ? 30.5 6.383 -18.75 1 24.34 62 ARG B C 1
ATOM 3829 O O . ARG B 1 62 ? 31.391 6.086 -19.547 1 24.34 62 ARG B O 1
ATOM 3836 N N . ARG B 1 63 ? 29.328 5.742 -18.875 1 24.47 63 ARG B N 1
ATOM 3837 C CA . ARG B 1 63 ? 28.797 5.695 -20.234 1 24.47 63 ARG B CA 1
ATOM 3838 C C . ARG B 1 63 ? 28.688 7.094 -20.828 1 24.47 63 ARG B C 1
ATOM 3840 O O . ARG B 1 63 ? 28.016 7.965 -20.25 1 24.47 63 ARG B O 1
ATOM 3847 N N . ASP B 1 64 ? 29.656 7.551 -21.594 1 25.81 64 ASP B N 1
ATOM 3848 C CA . ASP B 1 64 ? 29.5 8.617 -22.578 1 25.81 64 ASP B CA 1
ATOM 3849 C C . ASP B 1 64 ? 28.234 8.406 -23.406 1 25.81 64 ASP B C 1
ATOM 3851 O O . ASP B 1 64 ? 28.234 7.684 -24.406 1 25.81 64 ASP B O 1
ATOM 3855 N N . ASN B 1 65 ? 27.141 8.195 -22.891 1 26.31 65 ASN B N 1
ATOM 3856 C CA . ASN B 1 65 ? 26 8.133 -23.812 1 26.31 65 ASN B CA 1
ATOM 3857 C C . ASN B 1 65 ? 25.844 9.438 -24.594 1 26.31 65 ASN B C 1
ATOM 3859 O O . ASN B 1 65 ? 24.969 9.547 -25.453 1 26.31 65 ASN B O 1
ATOM 3863 N N . ASP B 1 66 ? 26.203 10.594 -24.125 1 27.08 66 ASP B N 1
ATOM 3864 C CA . ASP B 1 66 ? 25.891 11.695 -25.031 1 27.08 66 ASP B CA 1
ATOM 3865 C C . ASP B 1 66 ? 26.797 11.672 -26.266 1 27.08 66 ASP B C 1
ATOM 3867 O O . ASP B 1 66 ? 26.969 12.688 -26.938 1 27.08 66 ASP B O 1
ATOM 3871 N N . LEU B 1 67 ? 27.734 10.703 -26.344 1 25.44 67 LEU B N 1
ATOM 3872 C CA . LEU B 1 67 ? 28.297 10.734 -27.688 1 25.44 67 LEU B CA 1
ATOM 3873 C C . LEU B 1 67 ? 27.234 10.414 -28.719 1 25.44 67 LEU B C 1
ATOM 3875 O O . LEU B 1 67 ? 26.375 9.555 -28.5 1 25.44 67 LEU B O 1
ATOM 3879 N N . SER B 1 68 ? 26.812 11.383 -29.484 1 24.5 68 SER B N 1
ATOM 3880 C CA . SER B 1 68 ? 26.031 11.234 -30.703 1 24.5 68 SER B CA 1
ATOM 3881 C C . SER B 1 68 ? 26.344 9.922 -31.406 1 24.5 68 SER B C 1
ATOM 3883 O O . SER B 1 68 ? 27.516 9.586 -31.594 1 24.5 68 SER B O 1
ATOM 3885 N N . LEU B 1 69 ? 25.438 8.961 -31.344 1 25.86 69 LEU B N 1
ATOM 3886 C CA . LEU B 1 69 ? 25.359 7.715 -32.094 1 25.86 69 LEU B CA 1
ATOM 3887 C C . LEU B 1 69 ? 25.781 7.934 -33.531 1 25.86 69 LEU B C 1
ATOM 3889 O O . LEU B 1 69 ? 25.719 7.012 -34.375 1 25.86 69 LEU B O 1
ATOM 3893 N N . GLU B 1 70 ? 25.781 9.172 -34 1 26.28 70 GLU B N 1
ATOM 3894 C CA . GLU B 1 70 ? 26.047 9.172 -35.438 1 26.28 70 GLU B CA 1
ATOM 3895 C C . GLU B 1 70 ? 27.422 8.594 -35.75 1 26.28 70 GLU B C 1
ATOM 3897 O O . GLU B 1 70 ? 27.688 8.195 -36.875 1 26.28 70 GLU B O 1
ATOM 3902 N N . ASP B 1 71 ? 28.453 9.055 -35.125 1 25.91 71 ASP B N 1
ATOM 3903 C CA . ASP B 1 71 ? 29.625 8.555 -35.844 1 25.91 71 ASP B CA 1
ATOM 3904 C C . ASP B 1 71 ? 29.766 7.043 -35.688 1 25.91 71 ASP B C 1
ATOM 3906 O O . ASP B 1 71 ? 29.938 6.551 -34.562 1 25.91 71 ASP B O 1
ATOM 3910 N N . GLU B 1 72 ? 29.141 6.137 -36.594 1 26.92 72 GLU B N 1
ATOM 3911 C CA . GLU B 1 72 ? 29.047 4.742 -37 1 26.92 72 GLU B CA 1
ATOM 3912 C C . GLU B 1 72 ? 30.375 4.008 -36.781 1 26.92 72 GLU B C 1
ATOM 3914 O O . GLU B 1 72 ? 30.422 2.777 -36.875 1 26.92 72 GLU B O 1
ATOM 3919 N N . SER B 1 73 ? 31.516 4.664 -37.031 1 24.19 73 SER B N 1
ATOM 3920 C CA . SER B 1 73 ? 32.75 3.889 -37.188 1 24.19 73 SER B CA 1
ATOM 3921 C C . SER B 1 73 ? 33.219 3.336 -35.844 1 24.19 73 SER B C 1
ATOM 3923 O O . SER B 1 73 ? 34.344 2.906 -35.688 1 24.19 73 SER B O 1
ATOM 3925 N N . PHE B 1 74 ? 32.562 3.812 -34.75 1 27.48 74 PHE B N 1
ATOM 3926 C CA . PHE B 1 74 ? 33.094 3.209 -33.5 1 27.48 74 PHE B CA 1
ATOM 3927 C C . PHE B 1 74 ? 32.688 1.739 -33.438 1 27.48 74 PHE B C 1
ATOM 3929 O O . PHE B 1 74 ? 31.516 1.406 -33.469 1 27.48 74 PHE B O 1
ATOM 3936 N N . GLY B 1 75 ? 33.406 0.756 -34.062 1 24.52 75 GLY B N 1
ATOM 3937 C CA . GLY B 1 75 ? 33.219 -0.686 -34.094 1 24.52 75 GLY B CA 1
ATOM 3938 C C . GLY B 1 75 ? 32.781 -1.239 -32.75 1 24.52 75 GLY B C 1
ATOM 3939 O O . GLY B 1 75 ? 32.938 -0.585 -31.703 1 24.52 75 GLY B O 1
ATOM 3940 N N . ALA B 1 76 ? 31.859 -2.27 -32.719 1 25.58 76 ALA B N 1
ATOM 3941 C CA . ALA B 1 76 ? 31.219 -3.102 -31.719 1 25.58 76 ALA B CA 1
ATOM 3942 C C . ALA B 1 76 ? 32.125 -3.312 -30.516 1 25.58 76 ALA B C 1
ATOM 3944 O O . ALA B 1 76 ? 31.672 -3.742 -29.453 1 25.58 76 ALA B O 1
ATOM 3945 N N . ASN B 1 77 ? 33.469 -3.336 -30.766 1 25.39 77 ASN B N 1
ATOM 3946 C CA . ASN B 1 77 ? 34.469 -3.92 -29.875 1 25.39 77 ASN B CA 1
ATOM 3947 C C . ASN B 1 77 ? 34.812 -2.971 -28.719 1 25.39 77 ASN B C 1
ATOM 3949 O O . ASN B 1 77 ? 35.781 -2.213 -28.812 1 25.39 77 ASN B O 1
ATOM 3953 N N . GLY B 1 78 ? 33.938 -2.158 -28.297 1 27.09 78 GLY B N 1
ATOM 3954 C CA . GLY B 1 78 ? 34.312 -1.198 -27.281 1 27.09 78 GLY B CA 1
ATOM 3955 C C . GLY B 1 78 ? 34.938 -1.848 -26.047 1 27.09 78 GLY B C 1
ATOM 3956 O O . GLY B 1 78 ? 34.219 -2.088 -25.062 1 27.09 78 GLY B O 1
ATOM 3957 N N . VAL B 1 79 ? 35.938 -2.824 -26.312 1 26.84 79 VAL B N 1
ATOM 3958 C CA . VAL B 1 79 ? 36.781 -3.363 -25.266 1 26.84 79 VAL B CA 1
ATOM 3959 C C . VAL B 1 79 ? 37.438 -2.221 -24.5 1 26.84 79 VAL B C 1
ATOM 3961 O O . VAL B 1 79 ? 38.094 -1.36 -25.094 1 26.84 79 VAL B O 1
ATOM 3964 N N . THR B 1 80 ? 36.781 -1.713 -23.562 1 26.84 80 THR B N 1
ATOM 3965 C CA . THR B 1 80 ? 37.469 -0.782 -22.672 1 26.84 80 THR B CA 1
ATOM 3966 C C . THR B 1 80 ? 38.812 -1.342 -22.234 1 26.84 80 THR B C 1
ATOM 3968 O O . THR B 1 80 ? 38.875 -2.344 -21.531 1 26.84 80 THR B O 1
ATOM 3971 N N . THR B 1 81 ? 39.781 -1.381 -23.125 1 27.78 81 THR B N 1
ATOM 3972 C CA . THR B 1 81 ? 41.188 -1.64 -22.922 1 27.78 81 THR B CA 1
ATOM 3973 C C . THR B 1 81 ? 41.812 -0.589 -22 1 27.78 81 THR B C 1
ATOM 3975 O O . THR B 1 81 ? 42.312 0.423 -22.453 1 27.78 81 THR B O 1
ATOM 3978 N N . THR B 1 82 ? 41 -0.039 -21.125 1 27.34 82 THR B N 1
ATOM 3979 C CA . THR B 1 82 ? 41.656 1.088 -20.484 1 27.34 82 THR B CA 1
ATOM 3980 C C . THR B 1 82 ? 42.875 0.618 -19.688 1 27.34 82 THR B C 1
ATOM 3982 O O . THR B 1 82 ? 43.906 1.3 -19.656 1 27.34 82 THR B O 1
ATOM 3985 N N . PHE B 1 83 ? 42.531 -0.392 -18.812 1 28.27 83 PHE B N 1
ATOM 3986 C CA . PHE B 1 83 ? 43.469 -0.346 -17.688 1 28.27 83 PHE B CA 1
ATOM 3987 C C . PHE B 1 83 ? 44.875 -0.713 -18.125 1 28.27 83 PHE B C 1
ATOM 3989 O O . PHE B 1 83 ? 45.844 -0.132 -17.641 1 28.27 83 PHE B O 1
ATOM 3996 N N . LEU B 1 84 ? 44.906 -1.927 -18.781 1 28.33 84 LEU B N 1
ATOM 3997 C CA . LEU B 1 84 ? 46.156 -2.682 -18.656 1 28.33 84 LEU B CA 1
ATOM 3998 C C . LEU B 1 84 ? 47.219 -2.131 -19.594 1 28.33 84 LEU B C 1
ATOM 4000 O O . LEU B 1 84 ? 48.25 -2.756 -19.797 1 28.33 84 LEU B O 1
ATOM 4004 N N . ASN B 1 85 ? 46.844 -1.142 -20.234 1 30.14 85 ASN B N 1
ATOM 4005 C CA . ASN B 1 85 ? 47.875 -0.785 -21.203 1 30.14 85 ASN B CA 1
ATOM 4006 C C . ASN B 1 85 ? 49.156 -0.313 -20.5 1 30.14 85 ASN B C 1
ATOM 4008 O O . ASN B 1 85 ? 50.156 -0.044 -21.172 1 30.14 85 ASN B O 1
ATOM 4012 N N . GLU B 1 86 ? 48.969 0.146 -19.297 1 30.98 86 GLU B N 1
ATOM 4013 C CA . GLU B 1 86 ? 50.188 0.775 -18.828 1 30.98 86 GLU B CA 1
ATOM 4014 C C . GLU B 1 86 ? 51.219 -0.27 -18.359 1 30.98 86 GLU B C 1
ATOM 4016 O O . GLU B 1 86 ? 52.219 0.068 -17.734 1 30.98 86 GLU B O 1
ATOM 4021 N N . ALA B 1 87 ? 50.875 -1.625 -18.516 1 30.25 87 ALA B N 1
ATOM 4022 C CA . ALA B 1 87 ? 52.031 -2.467 -18.172 1 30.25 87 ALA B CA 1
ATOM 4023 C C . ALA B 1 87 ? 53.188 -2.197 -19.109 1 30.25 87 ALA B C 1
ATOM 4025 O O . ALA B 1 87 ? 53.031 -2.176 -20.328 1 30.25 87 ALA B O 1
ATOM 4026 N N . LYS B 1 88 ? 54.25 -1.598 -18.781 1 34.03 88 LYS B N 1
ATOM 4027 C CA . LYS B 1 88 ? 55.5 -1.384 -19.484 1 34.03 88 LYS B CA 1
ATOM 4028 C C . LYS B 1 88 ? 55.906 -2.639 -20.25 1 34.03 88 LYS B C 1
ATOM 4030 O O . LYS B 1 88 ? 56.719 -2.562 -21.188 1 34.03 88 LYS B O 1
ATOM 4035 N N . ASP B 1 89 ? 55.844 -3.855 -19.609 1 29.45 89 ASP B N 1
ATOM 4036 C CA . ASP B 1 89 ? 56.312 -5.035 -20.344 1 29.45 89 ASP B CA 1
ATOM 4037 C C . ASP B 1 89 ? 55.312 -5.422 -21.438 1 29.45 89 ASP B C 1
ATOM 4039 O O . ASP B 1 89 ? 54.125 -5.574 -21.172 1 29.45 89 ASP B O 1
ATOM 4043 N N . GLU B 1 90 ? 55.688 -5.195 -22.734 1 41 90 GLU B N 1
ATOM 4044 C CA . GLU B 1 90 ? 54.969 -5.508 -23.953 1 41 90 GLU B CA 1
ATOM 4045 C C . GLU B 1 90 ? 54.281 -6.863 -23.859 1 41 90 GLU B C 1
ATOM 4047 O O . GLU B 1 90 ? 53.156 -7.031 -24.328 1 41 90 GLU B O 1
ATOM 4052 N N . GLU B 1 91 ? 55 -7.844 -23.312 1 37.03 91 GLU B N 1
ATOM 4053 C CA . GLU B 1 91 ? 54.469 -9.188 -23.203 1 37.03 91 GLU B CA 1
ATOM 4054 C C . GLU B 1 91 ? 53.312 -9.234 -22.219 1 37.03 91 GLU B C 1
ATOM 4056 O O . GLU B 1 91 ? 52.281 -9.859 -22.469 1 37.03 91 GLU B O 1
ATOM 4061 N N . LEU B 1 92 ? 53.531 -8.57 -21.094 1 38.91 92 LEU B N 1
ATOM 4062 C CA . LEU B 1 92 ? 52.438 -8.5 -20.125 1 38.91 92 LEU B CA 1
ATOM 4063 C C . LEU B 1 92 ? 51.281 -7.676 -20.656 1 38.91 92 LEU B C 1
ATOM 4065 O O . LEU B 1 92 ? 50.125 -8.031 -20.453 1 38.91 92 LEU B O 1
ATOM 4069 N N . ALA B 1 93 ? 51.625 -6.598 -21.391 1 39.75 93 ALA B N 1
ATOM 4070 C CA . ALA B 1 93 ? 50.594 -5.812 -22.062 1 39.75 93 ALA B CA 1
ATOM 4071 C C . ALA B 1 93 ? 49.844 -6.645 -23.094 1 39.75 93 ALA B C 1
ATOM 4073 O O . ALA B 1 93 ? 48.625 -6.59 -23.203 1 39.75 93 ALA B O 1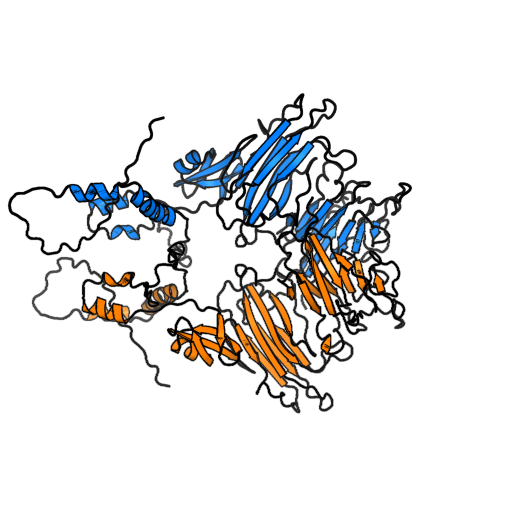
ATOM 4074 N N . ARG B 1 94 ? 50.625 -7.422 -23.938 1 42.94 94 ARG B N 1
ATOM 4075 C CA . ARG B 1 94 ? 50.031 -8.352 -24.906 1 42.94 94 ARG B CA 1
ATOM 4076 C C . ARG B 1 94 ? 49.25 -9.453 -24.219 1 42.94 94 ARG B C 1
ATOM 4078 O O . ARG B 1 94 ? 48.188 -9.859 -24.688 1 42.94 94 ARG B O 1
ATOM 4085 N N . PHE B 1 95 ? 49.844 -10.047 -23.219 1 38.53 95 PHE B N 1
ATOM 4086 C CA . PHE B 1 95 ? 49.188 -11.078 -22.438 1 38.53 95 PHE B CA 1
ATOM 4087 C C . PHE B 1 95 ? 47.969 -10.508 -21.734 1 38.53 95 PHE B C 1
ATOM 4089 O O . PHE B 1 95 ? 46.906 -11.141 -21.734 1 38.53 95 PHE B O 1
ATOM 4096 N N . LEU B 1 96 ? 48.188 -9.359 -21.141 1 40.91 96 LEU B N 1
ATOM 4097 C CA . LEU B 1 96 ? 47.031 -8.75 -20.484 1 40.91 96 LEU B CA 1
ATOM 4098 C C . LEU B 1 96 ? 46.031 -8.25 -21.5 1 40.91 96 LEU B C 1
ATOM 4100 O O . LEU B 1 96 ? 44.812 -8.234 -21.234 1 40.91 96 LEU B O 1
ATOM 4104 N N . ASN B 1 97 ? 46.562 -7.738 -22.656 1 39.69 97 ASN B N 1
ATOM 4105 C CA . ASN B 1 97 ? 45.656 -7.473 -23.766 1 39.69 97 ASN B CA 1
ATOM 4106 C C . ASN B 1 97 ? 44.875 -8.727 -24.172 1 39.69 97 ASN B C 1
ATOM 4108 O O . ASN B 1 97 ? 43.75 -8.641 -24.656 1 39.69 97 ASN B O 1
ATOM 4112 N N . LEU B 1 98 ? 45.562 -9.836 -24.156 1 37.94 98 LEU B N 1
ATOM 4113 C CA . LEU B 1 98 ? 44.875 -11.086 -24.484 1 37.94 98 LEU B CA 1
ATOM 4114 C C . LEU B 1 98 ? 43.844 -11.422 -23.406 1 37.94 98 LEU B C 1
ATOM 4116 O O . LEU B 1 98 ? 42.812 -12.031 -23.719 1 37.94 98 LEU B O 1
ATOM 4120 N N . LEU B 1 99 ? 44.156 -11.133 -22.156 1 37.38 99 LEU B N 1
ATOM 4121 C CA . LEU B 1 99 ? 43.219 -11.469 -21.109 1 37.38 99 LEU B CA 1
ATOM 4122 C C . LEU B 1 99 ? 42.094 -10.422 -21.031 1 37.38 99 LEU B C 1
ATOM 4124 O O . LEU B 1 99 ? 42.188 -9.484 -20.234 1 37.38 99 LEU B O 1
ATOM 4128 N N . THR B 1 100 ? 41.656 -9.906 -22.094 1 38.91 100 THR B N 1
ATOM 4129 C CA . THR B 1 100 ? 40.5 -9.039 -22.031 1 38.91 100 THR B CA 1
ATOM 4130 C C . THR B 1 100 ? 39.344 -9.727 -21.297 1 38.91 100 THR B C 1
ATOM 4132 O O . THR B 1 100 ? 38.844 -10.75 -21.766 1 38.91 100 THR B O 1
ATOM 4135 N N . LEU B 1 101 ? 39.5 -9.703 -20.016 1 45.34 101 LEU B N 1
ATOM 4136 C CA . LEU B 1 101 ? 38.312 -10.141 -19.281 1 45.34 101 LEU B CA 1
ATOM 4137 C C . LEU B 1 101 ? 37.094 -9.305 -19.656 1 45.34 101 LEU B C 1
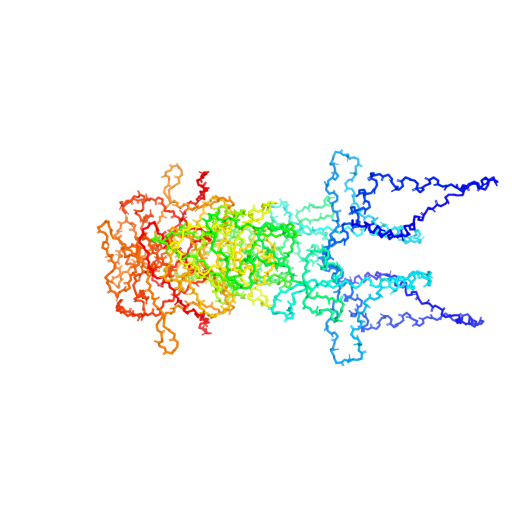ATOM 4139 O O . LEU B 1 101 ? 37.094 -8.086 -19.484 1 45.34 101 LEU B O 1
ATOM 4143 N N . VAL B 1 102 ? 36.344 -9.789 -20.703 1 52.53 102 VAL B N 1
ATOM 4144 C CA . VAL B 1 102 ? 35.094 -9.148 -21.047 1 52.53 102 VAL B CA 1
ATOM 4145 C C . VAL B 1 102 ? 34.094 -9.32 -19.891 1 52.53 102 VAL B C 1
ATOM 4147 O O . VAL B 1 102 ? 33.812 -10.445 -19.469 1 52.53 102 VAL B O 1
ATOM 4150 N N . ARG B 1 103 ? 33.938 -8.281 -19.125 1 62.41 103 ARG B N 1
ATOM 4151 C CA . ARG B 1 103 ? 32.875 -8.32 -18.109 1 62.41 103 ARG B CA 1
ATOM 4152 C C . ARG B 1 103 ? 31.609 -7.637 -18.609 1 62.41 103 ARG B C 1
ATOM 4154 O O . ARG B 1 103 ? 31.672 -6.609 -19.281 1 62.41 103 ARG B O 1
ATOM 4161 N N . PHE B 1 104 ? 30.562 -8.508 -18.797 1 68 104 PHE B N 1
ATOM 4162 C CA . PHE B 1 104 ? 29.266 -7.922 -19.141 1 68 104 PHE B CA 1
ATOM 4163 C C . PHE B 1 104 ? 28.234 -8.211 -18.062 1 68 104 PHE B C 1
ATOM 4165 O O . PHE B 1 104 ? 28.438 -9.094 -17.234 1 68 104 PHE B O 1
ATOM 4172 N N . ALA B 1 105 ? 27.25 -7.293 -18 1 71.44 105 ALA B N 1
ATOM 4173 C CA . ALA B 1 105 ? 26.156 -7.449 -17.047 1 71.44 105 ALA B CA 1
ATOM 4174 C C . ALA B 1 105 ? 25.328 -8.695 -17.344 1 71.44 105 ALA B C 1
ATOM 4176 O O . ALA B 1 105 ? 25.125 -9.047 -18.5 1 71.44 105 ALA B O 1
ATOM 4177 N N . ASN B 1 106 ? 25.031 -9.461 -16.328 1 79.62 106 ASN B N 1
ATOM 4178 C CA . ASN B 1 106 ? 24.109 -10.594 -16.469 1 79.62 106 ASN B CA 1
ATOM 4179 C C . ASN B 1 106 ? 22.688 -10.133 -16.734 1 79.62 106 ASN B C 1
ATOM 4181 O O . ASN B 1 106 ? 21.781 -10.383 -15.938 1 79.62 106 ASN B O 1
ATOM 4185 N N . SER B 1 107 ? 22.5 -9.57 -17.875 1 81.44 107 SER B N 1
ATOM 4186 C CA . SER B 1 107 ? 21.203 -9.016 -18.266 1 81.44 107 SER B CA 1
ATOM 4187 C C . SER B 1 107 ? 20.25 -10.117 -18.719 1 81.44 107 SER B C 1
ATOM 4189 O O . SER B 1 107 ? 20.688 -11.211 -19.094 1 81.44 107 SER B O 1
ATOM 4191 N N . GLU B 1 108 ? 19.062 -9.797 -18.625 1 86.94 108 GLU B N 1
ATOM 4192 C CA . GLU B 1 108 ? 18.047 -10.734 -19.094 1 86.94 108 GLU B CA 1
ATOM 4193 C C . GLU B 1 108 ? 18.156 -10.969 -20.594 1 86.94 108 GLU B C 1
ATOM 4195 O O . GLU B 1 108 ? 18.469 -10.047 -21.359 1 86.94 108 GLU B O 1
ATOM 4200 N N . CYS B 1 109 ? 17.938 -12.203 -21.047 1 88.56 109 CYS B N 1
ATOM 4201 C CA . CYS B 1 109 ? 17.953 -12.586 -22.469 1 88.56 109 CYS B CA 1
ATOM 4202 C C . CYS B 1 109 ? 16.906 -13.641 -22.75 1 88.56 109 CYS B C 1
ATOM 4204 O O . CYS B 1 109 ? 16.328 -14.227 -21.828 1 88.56 109 CYS B O 1
ATOM 4206 N N . LEU B 1 110 ? 16.609 -13.766 -24 1 90.12 110 LEU B N 1
ATOM 4207 C CA . LEU B 1 110 ? 15.672 -14.797 -24.438 1 90.12 110 LEU B CA 1
ATOM 4208 C C . LEU B 1 110 ? 16.406 -15.945 -25.109 1 90.12 110 LEU B C 1
ATOM 4210 O O . LEU B 1 110 ? 17.188 -15.727 -26.047 1 90.12 110 LEU B O 1
ATOM 4214 N N . SER B 1 111 ? 16.141 -17.062 -24.609 1 89.94 111 SER B N 1
ATOM 4215 C CA . SER B 1 111 ? 16.797 -18.25 -25.172 1 89.94 111 SER B CA 1
ATOM 4216 C C . SER B 1 111 ? 16.125 -18.672 -26.484 1 89.94 111 SER B C 1
ATOM 4218 O O . SER B 1 111 ? 15.047 -18.172 -26.812 1 89.94 111 SER B O 1
ATOM 4220 N N . THR B 1 112 ? 16.766 -19.594 -27.141 1 87.19 112 THR B N 1
ATOM 4221 C CA . THR B 1 112 ? 16.25 -20.094 -28.406 1 87.19 112 THR B CA 1
ATOM 4222 C C . THR B 1 112 ? 14.93 -20.828 -28.203 1 87.19 112 THR B C 1
ATOM 4224 O O . THR B 1 112 ? 14.102 -20.891 -29.125 1 87.19 112 THR B O 1
ATOM 4227 N N . GLU B 1 113 ? 14.719 -21.359 -27.031 1 85.81 113 GLU B N 1
ATOM 4228 C CA . GLU B 1 113 ? 13.492 -22.078 -26.734 1 85.81 113 GLU B CA 1
ATOM 4229 C C . GLU B 1 113 ? 12.406 -21.156 -26.203 1 85.81 113 GLU B C 1
ATOM 4231 O O . GLU B 1 113 ? 11.312 -21.594 -25.859 1 85.81 113 GLU B O 1
ATOM 4236 N N . GLY B 1 114 ? 12.734 -19.906 -26.094 1 88.69 114 GLY B N 1
ATOM 4237 C CA . GLY B 1 114 ? 11.75 -18.922 -25.688 1 88.69 114 GLY B CA 1
ATOM 4238 C C . GLY B 1 114 ? 11.711 -18.688 -24.188 1 88.69 114 GLY B C 1
ATOM 4239 O O . GLY B 1 114 ? 10.797 -18.047 -23.672 1 88.69 114 GLY B O 1
ATOM 4240 N N . LEU B 1 115 ? 12.664 -19.312 -23.547 1 91.81 115 LEU B N 1
ATOM 4241 C CA . LEU B 1 115 ? 12.727 -19.109 -22.094 1 91.81 115 LEU B CA 1
ATOM 4242 C C . LEU B 1 115 ? 13.602 -17.906 -21.75 1 91.81 115 LEU B C 1
ATOM 4244 O O . LEU B 1 115 ? 14.594 -17.641 -22.422 1 91.81 115 LEU B O 1
ATOM 4248 N N . THR B 1 116 ? 13.172 -17.219 -20.75 1 91.38 116 THR B N 1
ATOM 4249 C CA . THR B 1 116 ? 13.961 -16.094 -20.281 1 91.38 116 THR B CA 1
ATOM 4250 C C . THR B 1 116 ? 15.164 -16.562 -19.469 1 91.38 116 THR B C 1
ATOM 4252 O O . THR B 1 116 ? 15.016 -17.359 -18.547 1 91.38 116 THR B O 1
ATOM 4255 N N . GLY B 1 117 ? 16.328 -16.094 -19.875 1 91.56 117 GLY B N 1
ATOM 4256 C CA . GLY B 1 117 ? 17.547 -16.406 -19.156 1 91.56 117 GLY B CA 1
ATOM 4257 C C . GLY B 1 117 ? 18.375 -15.18 -18.844 1 91.56 117 GLY B C 1
ATOM 4258 O O . GLY B 1 117 ? 17.859 -14.062 -18.812 1 91.56 117 GLY B O 1
ATOM 4259 N N . SER B 1 118 ? 19.547 -15.5 -18.391 1 89.69 118 SER B N 1
ATOM 4260 C CA . SER B 1 118 ? 20.5 -14.445 -18.078 1 89.69 118 SER B CA 1
ATOM 4261 C C . SER B 1 118 ? 21.797 -14.641 -18.859 1 89.69 118 SER B C 1
ATOM 4263 O O . SER B 1 118 ? 22.219 -15.766 -19.094 1 89.69 118 SER B O 1
ATOM 4265 N N . CYS B 1 119 ? 22.375 -13.523 -19.266 1 88.5 119 CYS B N 1
ATOM 4266 C CA . CYS B 1 119 ? 23.609 -13.602 -20.062 1 88.5 119 CYS B CA 1
ATOM 4267 C C . CYS B 1 119 ? 24.797 -13.945 -19.188 1 88.5 119 CYS B C 1
ATOM 4269 O O . CYS B 1 119 ? 25.047 -13.289 -18.188 1 88.5 119 CYS B O 1
ATOM 4271 N N . TYR B 1 120 ? 25.438 -14.953 -19.547 1 86.69 120 TYR B N 1
ATOM 4272 C CA . TYR B 1 120 ? 26.641 -15.43 -18.859 1 86.69 120 TYR B CA 1
ATOM 4273 C C . TYR B 1 120 ? 27.703 -15.844 -19.875 1 86.69 120 TYR B C 1
ATOM 4275 O O . TYR B 1 120 ? 27.391 -16.188 -21.016 1 86.69 120 TYR B O 1
ATOM 4283 N N . PRO B 1 121 ? 28.922 -15.688 -19.375 1 85 121 PRO B N 1
ATOM 4284 C CA . PRO B 1 121 ? 29.922 -16.422 -20.156 1 85 121 PRO B CA 1
ATOM 4285 C C . PRO B 1 121 ? 29.625 -17.922 -20.203 1 85 121 PRO B C 1
ATOM 4287 O O . PRO B 1 121 ? 29.094 -18.484 -19.25 1 85 121 PRO B O 1
ATOM 4290 N N . ASP B 1 122 ? 29.953 -18.547 -21.312 1 85.5 122 ASP B N 1
ATOM 4291 C CA . ASP B 1 122 ? 29.609 -19.938 -21.578 1 85.5 122 ASP B CA 1
ATOM 4292 C C . ASP B 1 122 ? 30.094 -20.844 -20.453 1 85.5 122 ASP B C 1
ATOM 4294 O O . ASP B 1 122 ? 29.328 -21.641 -19.906 1 85.5 122 ASP B O 1
ATOM 4298 N N . ASN B 1 123 ? 31.312 -20.609 -20 1 83.12 123 ASN B N 1
ATOM 4299 C CA . ASN B 1 123 ? 31.891 -21.453 -18.953 1 83.12 123 ASN B CA 1
ATOM 4300 C C . ASN B 1 123 ? 31.188 -21.266 -17.625 1 83.12 123 ASN B C 1
ATOM 4302 O O . ASN B 1 123 ? 30.969 -22.219 -16.875 1 83.12 123 ASN B O 1
ATOM 4306 N N . GLU B 1 124 ? 30.828 -20.078 -17.406 1 84.88 124 GLU B N 1
ATOM 4307 C CA . GLU B 1 124 ? 30.125 -19.797 -16.156 1 84.88 124 GLU B CA 1
ATOM 4308 C C . GLU B 1 124 ? 28.719 -20.391 -16.156 1 84.88 124 GLU B C 1
ATOM 4310 O O . GLU B 1 124 ? 28.25 -20.906 -15.148 1 84.88 124 GLU B O 1
ATOM 4315 N N . CYS B 1 125 ? 28.062 -20.312 -17.281 1 88.5 125 CYS B N 1
ATOM 4316 C CA . CYS B 1 125 ? 26.719 -20.875 -17.406 1 88.5 125 CYS B CA 1
ATOM 4317 C C . CYS B 1 125 ? 26.719 -22.359 -17.125 1 88.5 125 CYS B C 1
ATOM 4319 O O . CYS B 1 125 ? 25.953 -22.859 -16.297 1 88.5 125 CYS B O 1
ATOM 4321 N N . VAL B 1 126 ? 27.672 -23.031 -17.688 1 85.62 126 VAL B N 1
ATOM 4322 C CA . VAL B 1 126 ? 27.75 -24.484 -17.531 1 85.62 126 VAL B CA 1
ATOM 4323 C C . VAL B 1 126 ? 28.141 -24.812 -16.094 1 85.62 126 VAL B C 1
ATOM 4325 O O . VAL B 1 126 ? 27.594 -25.766 -15.5 1 85.62 126 VAL B O 1
ATOM 4328 N N . GLY B 1 127 ? 28.969 -24.031 -15.555 1 82.56 127 GLY B N 1
ATOM 4329 C CA . GLY B 1 127 ? 29.391 -24.234 -14.188 1 82.56 127 GLY B CA 1
ATOM 4330 C C . GLY B 1 127 ? 28.266 -24.094 -13.18 1 82.56 127 GLY B C 1
ATOM 4331 O O . GLY B 1 127 ? 28.266 -24.75 -12.141 1 82.56 127 GLY B O 1
ATOM 4332 N N . LEU B 1 128 ? 27.328 -23.297 -13.547 1 79.75 128 LEU B N 1
ATOM 4333 C CA . LEU B 1 128 ? 26.219 -23.031 -12.648 1 79.75 128 LEU B CA 1
ATOM 4334 C C . LEU B 1 128 ? 25.062 -24 -12.922 1 79.75 128 LEU B C 1
ATOM 4336 O O . LEU B 1 128 ? 24.016 -23.922 -12.266 1 79.75 128 LEU B O 1
ATOM 4340 N N . GLY B 1 129 ? 25.281 -24.844 -13.898 1 81.81 129 GLY B N 1
ATOM 4341 C CA . GLY B 1 129 ? 24.25 -25.828 -14.219 1 81.81 129 GLY B CA 1
ATOM 4342 C C . GLY B 1 129 ? 23.172 -25.297 -15.148 1 81.81 129 GLY B C 1
ATOM 4343 O O . GLY B 1 129 ? 22.047 -25.812 -15.156 1 81.81 129 GLY B O 1
ATOM 4344 N N . GLY B 1 130 ? 23.531 -24.297 -15.867 1 90.19 130 GLY B N 1
ATOM 4345 C CA . GLY B 1 130 ? 22.562 -23.703 -16.766 1 90.19 130 GLY B CA 1
ATOM 4346 C C . GLY B 1 130 ? 22.562 -24.312 -18.156 1 90.19 130 GLY B C 1
ATOM 4347 O O . GLY B 1 130 ? 23.5 -25.016 -18.531 1 90.19 130 GLY B O 1
ATOM 4348 N N . LEU B 1 131 ? 21.5 -24.141 -18.812 1 90.88 131 LEU B N 1
ATOM 4349 C CA . LEU B 1 131 ? 21.359 -24.562 -20.203 1 90.88 131 LEU B CA 1
ATOM 4350 C C . LEU B 1 131 ? 21.625 -23.391 -21.156 1 90.88 131 LEU B C 1
ATOM 4352 O O . LEU B 1 131 ? 21.141 -22.281 -20.938 1 90.88 131 LEU B O 1
ATOM 4356 N N . ILE B 1 132 ? 22.375 -23.656 -22.125 1 89.44 132 ILE B N 1
ATOM 4357 C CA . ILE B 1 132 ? 22.75 -22.609 -23.078 1 89.44 132 ILE B CA 1
ATOM 4358 C C . ILE B 1 132 ? 21.656 -22.453 -24.125 1 89.44 132 ILE B C 1
ATOM 4360 O O . ILE B 1 132 ? 21.25 -23.438 -24.766 1 89.44 132 ILE B O 1
ATOM 4364 N N . GLY B 1 133 ? 21.047 -21.266 -24.172 1 86.19 133 GLY B N 1
ATOM 4365 C CA . GLY B 1 133 ? 20 -20.984 -25.125 1 86.19 133 GLY B CA 1
ATOM 4366 C C . GLY B 1 133 ? 20.344 -19.859 -26.078 1 86.19 133 GLY B C 1
ATOM 4367 O O . GLY B 1 133 ? 19.562 -18.906 -26.25 1 86.19 133 GLY B O 1
ATOM 4368 N N . GLY B 1 134 ? 21.422 -19.938 -26.844 1 88.5 134 GLY B N 1
ATOM 4369 C CA . GLY B 1 134 ? 21.781 -18.891 -27.797 1 88.5 134 GLY B CA 1
ATOM 4370 C C . GLY B 1 134 ? 22.906 -17.984 -27.281 1 88.5 134 GLY B C 1
ATOM 4371 O O . GLY B 1 134 ? 23.578 -18.312 -26.312 1 88.5 134 GLY B O 1
ATOM 4372 N N . THR B 1 135 ? 23.141 -16.859 -28.047 1 87.56 135 THR B N 1
ATOM 4373 C CA . THR B 1 135 ? 24.25 -15.969 -27.703 1 87.56 135 THR B CA 1
ATOM 4374 C C . THR B 1 135 ? 23.719 -14.609 -27.25 1 87.56 135 THR B C 1
ATOM 4376 O O . THR B 1 135 ? 22.578 -14.25 -27.562 1 87.56 135 THR B O 1
ATOM 4379 N N . CYS B 1 136 ? 24.375 -14.023 -26.359 1 86.44 136 CYS B N 1
ATOM 4380 C CA . CYS B 1 136 ? 24.094 -12.664 -25.906 1 86.44 136 CYS B CA 1
ATOM 4381 C C . CYS B 1 136 ? 25.391 -11.859 -25.781 1 86.44 136 CYS B C 1
ATOM 4383 O O . CYS B 1 136 ? 26.469 -12.352 -26.125 1 86.44 136 CYS B O 1
ATOM 4385 N N . ALA B 1 137 ? 25.266 -10.562 -25.406 1 82.19 137 ALA B N 1
ATOM 4386 C CA . ALA B 1 137 ? 26.422 -9.68 -25.219 1 82.19 137 ALA B CA 1
ATOM 4387 C C . ALA B 1 137 ? 27.328 -9.688 -26.453 1 82.19 137 ALA B C 1
ATOM 4389 O O . ALA B 1 137 ? 28.531 -9.867 -26.344 1 82.19 137 ALA B O 1
ATOM 4390 N N . ASN B 1 138 ? 26.703 -9.586 -27.547 1 79.62 138 ASN B N 1
ATOM 4391 C CA . ASN B 1 138 ? 27.375 -9.477 -28.844 1 79.62 138 ASN B CA 1
ATOM 4392 C C . ASN B 1 138 ? 28.266 -10.688 -29.109 1 79.62 138 ASN B C 1
ATOM 4394 O O . ASN B 1 138 ? 29.391 -10.547 -29.609 1 79.62 138 ASN B O 1
ATOM 4398 N N . GLY B 1 139 ? 27.719 -11.766 -28.594 1 81.88 139 GLY B N 1
ATOM 4399 C CA . GLY B 1 139 ? 28.406 -13.008 -28.922 1 81.88 139 GLY B CA 1
ATOM 4400 C C . GLY B 1 139 ? 29.406 -13.438 -27.859 1 81.88 139 GLY B C 1
ATOM 4401 O O . GLY B 1 139 ? 29.938 -14.547 -27.906 1 81.88 139 GLY B O 1
ATOM 4402 N N . PHE B 1 140 ? 29.625 -12.492 -26.875 1 81.31 140 PHE B N 1
ATOM 4403 C CA . PHE B 1 140 ? 30.609 -12.812 -25.828 1 81.31 140 PHE B CA 1
ATOM 4404 C C . PHE B 1 140 ? 29.969 -13.633 -24.719 1 81.31 140 PHE B C 1
ATOM 4406 O O . PHE B 1 140 ? 30.672 -14.227 -23.891 1 81.31 140 PHE B O 1
ATOM 4413 N N . GLY B 1 141 ? 28.719 -13.641 -24.781 1 88.81 141 GLY B N 1
ATOM 4414 C CA . GLY B 1 141 ? 28 -14.398 -23.766 1 88.81 141 GLY B CA 1
ATOM 4415 C C . GLY B 1 141 ? 26.938 -15.312 -24.344 1 88.81 141 GLY B C 1
ATOM 4416 O O . GLY B 1 141 ? 26.719 -15.328 -25.562 1 88.81 141 GLY B O 1
ATOM 4417 N N . VAL B 1 142 ? 26.469 -16.188 -23.516 1 91 142 VAL B N 1
ATOM 4418 C CA . VAL B 1 142 ? 25.375 -17.062 -23.875 1 91 142 VAL B CA 1
ATOM 4419 C C . VAL B 1 142 ? 24.172 -16.797 -22.953 1 91 142 VAL B C 1
ATOM 4421 O O . VAL B 1 142 ? 24.344 -16.344 -21.828 1 91 142 VAL B O 1
ATOM 4424 N N . CYS B 1 143 ? 23 -17.047 -23.547 1 92.38 143 CYS B N 1
ATOM 4425 C CA . CYS B 1 143 ? 21.797 -16.969 -22.719 1 92.38 143 CYS B CA 1
ATOM 4426 C C . CYS B 1 143 ? 21.641 -18.219 -21.859 1 92.38 143 CYS B C 1
ATOM 4428 O O . CYS B 1 143 ? 21.297 -19.281 -22.359 1 92.38 143 CYS B O 1
ATOM 4430 N N . CYS B 1 144 ? 21.953 -18.031 -20.688 1 92.12 144 CYS B N 1
ATOM 4431 C CA . CYS B 1 144 ? 21.969 -19.141 -19.75 1 92.12 144 CYS B CA 1
ATOM 4432 C C . CYS B 1 144 ? 20.609 -19.312 -19.078 1 92.12 144 CYS B C 1
ATOM 4434 O O . CYS B 1 144 ? 20.094 -18.375 -18.469 1 92.12 144 CYS B O 1
ATOM 4436 N N . VAL B 1 145 ? 19.969 -20.5 -19.234 1 94.56 145 VAL B N 1
ATOM 4437 C CA . VAL B 1 145 ? 18.672 -20.812 -18.609 1 94.56 145 VAL B CA 1
ATOM 4438 C C . VAL B 1 145 ? 18.875 -21.828 -17.5 1 94.56 145 VAL B C 1
ATOM 4440 O O . VAL B 1 145 ? 19.484 -22.875 -17.703 1 94.56 145 VAL B O 1
ATOM 4443 N N . PHE B 1 146 ? 18.406 -21.469 -16.328 1 94.25 146 PHE B N 1
ATOM 4444 C CA . PHE B 1 146 ? 18.531 -22.359 -15.18 1 94.25 146 PHE B CA 1
ATOM 4445 C C . PHE B 1 146 ? 17.219 -23.062 -14.891 1 94.25 146 PHE B C 1
ATOM 4447 O O . PHE B 1 146 ? 16.234 -22.438 -14.516 1 94.25 146 PHE B O 1
ATOM 4454 N N . ILE B 1 147 ? 17.25 -24.391 -15.062 1 94.56 147 ILE B N 1
ATOM 4455 C CA . ILE B 1 147 ? 16.047 -25.188 -14.883 1 94.56 147 ILE B CA 1
ATOM 4456 C C . ILE B 1 147 ? 16.297 -26.281 -13.844 1 94.56 147 ILE B C 1
ATOM 4458 O O . ILE B 1 147 ? 17.328 -26.938 -13.875 1 94.56 147 ILE B O 1
ATOM 4462 N N . GLY B 1 148 ? 15.375 -26.297 -12.883 1 94 148 GLY B N 1
ATOM 4463 C CA . GLY B 1 148 ? 15.43 -27.375 -11.898 1 94 148 GLY B CA 1
ATOM 4464 C C . GLY B 1 148 ? 14.117 -28.125 -11.773 1 94 148 GLY B C 1
ATOM 4465 O O . GLY B 1 148 ? 13.078 -27.656 -12.234 1 94 148 GLY B O 1
ATOM 4466 N N . THR B 1 149 ? 14.227 -29.328 -11.273 1 93.5 149 THR B N 1
ATOM 4467 C CA . THR B 1 149 ? 13.078 -30.188 -10.984 1 93.5 149 THR B CA 1
ATOM 4468 C C . THR B 1 149 ? 13.172 -30.766 -9.57 1 93.5 149 THR B C 1
ATOM 4470 O O . THR B 1 149 ? 13.852 -30.203 -8.711 1 93.5 149 THR B O 1
ATOM 4473 N N . CYS B 1 150 ? 12.461 -31.938 -9.352 1 93 150 CYS B N 1
ATOM 4474 C CA . CYS B 1 150 ? 12.336 -32.5 -8.008 1 93 150 CYS B CA 1
ATOM 4475 C C . CYS B 1 150 ? 13.703 -32.812 -7.418 1 93 150 CYS B C 1
ATOM 4477 O O . CYS B 1 150 ? 14.5 -33.531 -8.023 1 93 150 CYS B O 1
ATOM 4479 N N . GLY B 1 151 ? 13.922 -32.156 -6.234 1 93.88 151 GLY B N 1
ATOM 4480 C CA . GLY B 1 151 ? 15.133 -32.469 -5.488 1 93.88 151 GLY B CA 1
ATOM 4481 C C . GLY B 1 151 ? 16.281 -31.547 -5.805 1 93.88 151 GLY B C 1
ATOM 4482 O O . GLY B 1 151 ? 17.312 -31.562 -5.121 1 93.88 151 GLY B O 1
ATOM 4483 N N . ASP B 1 152 ? 16.094 -30.703 -6.766 1 93.69 152 ASP B N 1
ATOM 4484 C CA . ASP B 1 152 ? 17.172 -29.828 -7.207 1 93.69 152 ASP B CA 1
ATOM 4485 C C . ASP B 1 152 ? 17.266 -28.578 -6.328 1 93.69 152 ASP B C 1
ATOM 4487 O O . ASP B 1 152 ? 16.328 -28.25 -5.609 1 93.69 152 ASP B O 1
ATOM 4491 N N . ARG B 1 153 ? 18.406 -28.016 -6.355 1 92.44 153 ARG B N 1
ATOM 4492 C CA . ARG B 1 153 ? 18.734 -26.766 -5.672 1 92.44 153 ARG B CA 1
ATOM 4493 C C . ARG B 1 153 ? 19.531 -25.844 -6.578 1 92.44 153 ARG B C 1
ATOM 4495 O O . ARG B 1 153 ? 20.5 -26.25 -7.203 1 92.44 153 ARG B O 1
ATOM 4502 N N . LEU B 1 154 ? 19.047 -24.641 -6.684 1 90.88 154 LEU B N 1
ATOM 4503 C CA . LEU B 1 154 ? 19.75 -23.688 -7.555 1 90.88 154 LEU B CA 1
ATOM 4504 C C . LEU B 1 154 ? 19.984 -22.375 -6.836 1 90.88 154 LEU B C 1
ATOM 4506 O O . LEU B 1 154 ? 19.234 -22 -5.934 1 90.88 154 LEU B O 1
ATOM 4510 N N . GLN B 1 155 ? 21.047 -21.734 -7.199 1 87.62 155 GLN B N 1
ATOM 4511 C CA . GLN B 1 155 ? 21.359 -20.375 -6.738 1 87.62 155 GLN B CA 1
ATOM 4512 C C . GLN B 1 155 ? 21.5 -19.406 -7.906 1 87.62 155 GLN B C 1
ATOM 4514 O O . GLN B 1 155 ? 22.594 -18.922 -8.188 1 87.62 155 GLN B O 1
ATOM 4519 N N . ALA B 1 156 ? 20.531 -19.266 -8.664 1 87.88 156 ALA B N 1
ATOM 4520 C CA . ALA B 1 156 ? 20.5 -18.375 -9.82 1 87.88 156 ALA B CA 1
ATOM 4521 C C . ALA B 1 156 ? 19.172 -17.625 -9.906 1 87.88 156 ALA B C 1
ATOM 4523 O O . ALA B 1 156 ? 18.109 -18.219 -9.672 1 87.88 156 ALA B O 1
ATOM 4524 N N . ASN B 1 157 ? 19.344 -16.359 -10.195 1 89.06 157 ASN B N 1
ATOM 4525 C CA . ASN B 1 157 ? 18.125 -15.578 -10.375 1 89.06 157 ASN B CA 1
ATOM 4526 C C . ASN B 1 157 ? 17.438 -15.914 -11.703 1 89.06 157 ASN B C 1
ATOM 4528 O O . ASN B 1 157 ? 18.109 -16.156 -12.711 1 89.06 157 ASN B O 1
ATOM 4532 N N . GLY B 1 158 ? 16.172 -15.969 -11.609 1 92.5 158 GLY B N 1
ATOM 4533 C CA . GLY B 1 158 ? 15.414 -16.281 -12.812 1 92.5 158 GLY B CA 1
ATOM 4534 C C . GLY B 1 158 ? 15.367 -17.766 -13.125 1 92.5 158 GLY B C 1
ATOM 4535 O O . GLY B 1 158 ? 15.359 -18.156 -14.297 1 92.5 158 GLY B O 1
ATOM 4536 N N . SER B 1 159 ? 15.469 -18.578 -12.164 1 93.88 159 SER B N 1
ATOM 4537 C CA . SER B 1 159 ? 15.438 -20.016 -12.336 1 93.88 159 SER B CA 1
ATOM 4538 C C . SER B 1 159 ? 14.023 -20.516 -12.578 1 93.88 159 SER B C 1
ATOM 4540 O O . SER B 1 159 ? 13.055 -19.859 -12.188 1 93.88 159 SER B O 1
ATOM 4542 N N . TYR B 1 160 ? 13.992 -21.703 -13.234 1 96.38 160 TYR B N 1
ATOM 4543 C CA . TYR B 1 160 ? 12.703 -22.344 -13.477 1 96.38 160 TYR B CA 1
ATOM 4544 C C . TYR B 1 160 ? 12.562 -23.609 -12.617 1 96.38 160 TYR B C 1
ATOM 4546 O O . TYR B 1 160 ? 13.477 -24.438 -12.555 1 96.38 160 TYR B O 1
ATOM 4554 N N . PHE B 1 161 ? 11.43 -23.703 -11.93 1 97.19 161 PHE B N 1
ATOM 4555 C CA . PHE B 1 161 ? 11 -24.938 -11.289 1 97.19 161 PHE B CA 1
ATOM 4556 C C . PHE B 1 161 ? 9.93 -25.641 -12.117 1 97.19 161 PHE B C 1
ATOM 4558 O O . PHE B 1 161 ? 8.82 -25.125 -12.281 1 97.19 161 PHE B O 1
ATOM 4565 N N . GLN B 1 162 ? 10.266 -26.812 -12.641 1 95.81 162 GLN B N 1
ATOM 4566 C CA . GLN B 1 162 ? 9.281 -27.469 -13.492 1 95.81 162 GLN B CA 1
ATOM 4567 C C . GLN B 1 162 ? 9.062 -28.922 -13.07 1 95.81 162 GLN B C 1
ATOM 4569 O O . GLN B 1 162 ? 9.914 -29.516 -12.398 1 95.81 162 GLN B O 1
ATOM 4574 N N . SER B 1 163 ? 7.887 -29.422 -13.422 1 93.88 163 SER B N 1
ATOM 4575 C CA . SER B 1 163 ? 7.57 -30.812 -13.141 1 93.88 163 SER B CA 1
ATOM 4576 C C . SER B 1 163 ? 8.492 -31.75 -13.906 1 93.88 163 SER B C 1
ATOM 4578 O O . SER B 1 163 ? 9.008 -31.391 -14.969 1 93.88 163 SER B O 1
ATOM 4580 N N . PRO B 1 164 ? 8.633 -32.969 -13.297 1 90.19 164 PRO B N 1
ATOM 4581 C CA . PRO B 1 164 ? 9.445 -33.938 -14.031 1 90.19 164 PRO B CA 1
ATOM 4582 C C . PRO B 1 164 ? 8.914 -34.188 -15.445 1 90.19 164 PRO B C 1
ATOM 4584 O O . PRO B 1 164 ? 7.711 -34.344 -15.641 1 90.19 164 PRO B O 1
ATOM 4587 N N . ASN B 1 165 ? 9.75 -34.156 -16.5 1 88.31 165 ASN B N 1
ATOM 4588 C CA . ASN B 1 165 ? 9.469 -34.438 -17.906 1 88.31 165 ASN B CA 1
ATOM 4589 C C . ASN B 1 165 ? 8.586 -33.344 -18.531 1 88.31 165 ASN B C 1
ATOM 4591 O O . ASN B 1 165 ? 7.934 -33.594 -19.547 1 88.31 165 ASN B O 1
ATOM 4595 N N . PHE B 1 166 ? 8.5 -32.281 -17.922 1 91.81 166 PHE B N 1
ATOM 4596 C CA . PHE B 1 166 ? 7.766 -31.188 -18.562 1 91.81 166 PHE B CA 1
ATOM 4597 C C . PHE B 1 166 ? 8.203 -31.016 -20.016 1 91.81 166 PHE B C 1
ATOM 4599 O O . PHE B 1 166 ? 9.391 -31.094 -20.328 1 91.81 166 PHE B O 1
ATOM 4606 N N . PRO B 1 167 ? 7.379 -30.812 -20.938 1 92.25 167 PRO B N 1
ATOM 4607 C CA . PRO B 1 167 ? 5.984 -30.391 -20.797 1 92.25 167 PRO B CA 1
ATOM 4608 C C . PRO B 1 167 ? 5.012 -31.562 -20.703 1 92.25 167 PRO B C 1
ATOM 4610 O O . PRO B 1 167 ? 3.795 -31.359 -20.719 1 92.25 167 PRO B O 1
ATOM 4613 N N . ASP B 1 168 ? 5.516 -32.75 -20.562 1 90.19 168 ASP B N 1
ATOM 4614 C CA . ASP B 1 168 ? 4.645 -33.906 -20.438 1 90.19 168 ASP B CA 1
ATOM 4615 C C . ASP B 1 168 ? 3.953 -33.906 -19.062 1 90.19 168 ASP B C 1
ATOM 4617 O O . ASP B 1 168 ? 4.422 -33.281 -18.125 1 90.19 168 ASP B O 1
ATOM 4621 N N . LEU B 1 169 ? 2.844 -34.625 -19.031 1 87.38 169 LEU B N 1
ATOM 4622 C CA . LEU B 1 169 ? 2.113 -34.75 -17.781 1 87.38 169 LEU B CA 1
ATOM 4623 C C . LEU B 1 169 ? 2.926 -35.562 -16.766 1 87.38 169 LEU B C 1
ATOM 4625 O O . LEU B 1 169 ? 3.607 -36.5 -17.125 1 87.38 169 LEU B O 1
ATOM 4629 N N . MET B 1 170 ? 2.85 -35.094 -15.539 1 83.12 170 MET B N 1
ATOM 4630 C CA . MET B 1 170 ? 3.461 -35.875 -14.469 1 83.12 170 MET B CA 1
ATOM 4631 C C . MET B 1 170 ? 2.754 -37.219 -14.305 1 83.12 170 MET B C 1
ATOM 4633 O O . MET B 1 170 ? 1.524 -37.281 -14.352 1 83.12 170 MET B O 1
ATOM 4637 N N . PRO B 1 171 ? 3.617 -38.188 -14.32 1 71.69 171 PRO B N 1
ATOM 4638 C CA . PRO B 1 171 ? 2.969 -39.5 -14.117 1 71.69 171 PRO B CA 1
ATOM 4639 C C . PRO B 1 171 ? 2.148 -39.531 -12.828 1 71.69 171 PRO B C 1
ATOM 4641 O O . PRO B 1 171 ? 2.506 -38.906 -11.836 1 71.69 171 PRO B O 1
ATOM 4644 N N . THR B 1 172 ? 0.924 -39.938 -12.945 1 66.12 172 THR B N 1
ATOM 4645 C CA . THR B 1 172 ? 0.099 -40.094 -11.75 1 66.12 172 THR B CA 1
ATOM 4646 C C . THR B 1 172 ? 0.7 -41.125 -10.812 1 66.12 172 THR B C 1
ATOM 4648 O O . THR B 1 172 ? 0.792 -42.312 -11.164 1 66.12 172 THR B O 1
ATOM 4651 N N . PRO B 1 173 ? 1.283 -40.594 -9.805 1 60.59 173 PRO B N 1
ATOM 4652 C CA . PRO B 1 173 ? 1.895 -41.594 -8.93 1 60.59 173 PRO B CA 1
ATOM 4653 C C . PRO B 1 173 ? 0.861 -42.469 -8.211 1 60.59 173 PRO B C 1
ATOM 4655 O O . PRO B 1 173 ? -0.267 -42.031 -7.98 1 60.59 173 PRO B O 1
ATOM 4658 N N . ASN B 1 174 ? 1.153 -43.719 -8.125 1 58.16 174 ASN B N 1
ATOM 4659 C CA . ASN B 1 174 ? 0.336 -44.594 -7.305 1 58.16 174 ASN B CA 1
ATOM 4660 C C . ASN B 1 174 ? 0.436 -44.25 -5.824 1 58.16 174 ASN B C 1
ATOM 4662 O O . ASN B 1 174 ? -0.37 -44.719 -5.012 1 58.16 174 ASN B O 1
ATOM 4666 N N . GLN B 1 175 ? 1.346 -43.375 -5.43 1 62.22 175 GLN B N 1
ATOM 4667 C CA . GLN B 1 175 ? 1.562 -42.938 -4.055 1 62.22 175 GLN B CA 1
ATOM 4668 C C . GLN B 1 175 ? 1.812 -41.406 -3.99 1 62.22 175 GLN B C 1
ATOM 4670 O O . GLN B 1 175 ? 2.219 -40.812 -4.98 1 62.22 175 GLN B O 1
ATOM 4675 N N . PRO B 1 176 ? 1.402 -40.906 -2.812 1 65.38 176 PRO B N 1
ATOM 4676 C CA . PRO B 1 176 ? 1.729 -39.5 -2.633 1 65.38 176 PRO B CA 1
ATOM 4677 C C . PRO B 1 176 ? 3.193 -39.188 -2.936 1 65.38 176 PRO B C 1
ATOM 4679 O O . PRO B 1 176 ? 4.078 -39.969 -2.604 1 65.38 176 PRO B O 1
ATOM 4682 N N . GLN B 1 177 ? 3.332 -38.188 -3.744 1 82.38 177 GLN B N 1
ATOM 4683 C CA . GLN B 1 177 ? 4.684 -37.75 -4.105 1 82.38 177 GLN B CA 1
ATOM 4684 C C . GLN B 1 177 ? 4.918 -36.281 -3.764 1 82.38 177 GLN B C 1
ATOM 4686 O O . GLN B 1 177 ? 3.988 -35.5 -3.799 1 82.38 177 GLN B O 1
ATOM 4691 N N . SER B 1 178 ? 6.055 -36.062 -3.172 1 89.69 178 SER B N 1
ATOM 4692 C CA . SER B 1 178 ? 6.484 -34.688 -2.904 1 89.69 178 SER B CA 1
ATOM 4693 C C . SER B 1 178 ? 7.641 -34.281 -3.816 1 89.69 178 SER B C 1
ATOM 4695 O O . SER B 1 178 ? 8.648 -35 -3.904 1 89.69 178 SER B O 1
ATOM 4697 N N . CYS B 1 179 ? 7.406 -33.344 -4.582 1 92.25 179 CYS B N 1
ATOM 4698 C CA . CYS B 1 179 ? 8.438 -32.75 -5.418 1 92.25 179 CYS B CA 1
ATOM 4699 C C . CYS B 1 179 ? 8.883 -31.406 -4.855 1 92.25 179 CYS B C 1
ATOM 4701 O O . CYS B 1 179 ? 8.102 -30.438 -4.84 1 92.25 179 CYS B O 1
ATOM 4703 N N . TYR B 1 180 ? 10.078 -31.328 -4.332 1 94.5 180 TYR B N 1
ATOM 4704 C CA . TYR B 1 180 ? 10.523 -30.078 -3.758 1 94.5 180 TYR B CA 1
ATOM 4705 C C . TYR B 1 180 ? 11.656 -29.469 -4.578 1 94.5 180 TYR B C 1
ATOM 4707 O O . TYR B 1 180 ? 12.383 -30.188 -5.262 1 94.5 180 TYR B O 1
ATOM 4715 N N . PHE B 1 181 ? 11.773 -28.219 -4.562 1 95.25 181 PHE B N 1
ATOM 4716 C CA . PHE B 1 181 ? 12.789 -27.406 -5.219 1 95.25 181 PHE B CA 1
ATOM 4717 C C . PHE B 1 181 ? 13.258 -26.281 -4.305 1 95.25 181 PHE B C 1
ATOM 4719 O O . PHE B 1 181 ? 12.445 -25.641 -3.631 1 95.25 181 PHE B O 1
ATOM 4726 N N . GLU B 1 182 ? 14.555 -26.094 -4.227 1 93.88 182 GLU B N 1
ATOM 4727 C CA . GLU B 1 182 ? 15.094 -25.094 -3.32 1 93.88 182 GLU B CA 1
ATOM 4728 C C . GLU B 1 182 ? 15.867 -24.016 -4.082 1 93.88 182 GLU B C 1
ATOM 4730 O O . GLU B 1 182 ? 16.594 -24.328 -5.027 1 93.88 182 GLU B O 1
ATOM 4735 N N . ILE B 1 183 ? 15.68 -22.844 -3.627 1 91.81 183 ILE B N 1
ATOM 4736 C CA . ILE B 1 183 ? 16.438 -21.734 -4.18 1 91.81 183 ILE B CA 1
ATOM 4737 C C . ILE B 1 183 ? 17.219 -21.031 -3.064 1 91.81 183 ILE B C 1
ATOM 4739 O O . ILE B 1 183 ? 16.703 -20.844 -1.961 1 91.81 183 ILE B O 1
ATOM 4743 N N . LEU B 1 184 ? 18.438 -20.75 -3.408 1 88.88 184 LEU B N 1
ATOM 4744 C CA . LEU B 1 184 ? 19.281 -19.953 -2.516 1 88.88 184 LEU B CA 1
ATOM 4745 C C . LEU B 1 184 ? 19.344 -18.5 -2.969 1 88.88 184 LEU B C 1
ATOM 4747 O O . LEU B 1 184 ? 19.312 -18.219 -4.168 1 88.88 184 LEU B O 1
ATOM 4751 N N . LYS B 1 185 ? 19.438 -17.672 -1.969 1 88.62 185 LYS B N 1
ATOM 4752 C CA . LYS B 1 185 ? 19.594 -16.25 -2.301 1 88.62 185 LYS B CA 1
ATOM 4753 C C . LYS B 1 185 ? 20.859 -16.016 -3.117 1 88.62 185 LYS B C 1
ATOM 4755 O O . LYS B 1 185 ? 21.906 -16.578 -2.816 1 88.62 185 LYS B O 1
ATOM 4760 N N . THR B 1 186 ? 20.75 -15.18 -4.094 1 85.25 186 THR B N 1
ATOM 4761 C CA . THR B 1 186 ? 21.906 -14.844 -4.914 1 85.25 186 THR B CA 1
ATOM 4762 C C . THR B 1 186 ? 22.797 -13.812 -4.207 1 85.25 186 THR B C 1
ATOM 4764 O O . THR B 1 186 ? 24 -13.773 -4.426 1 85.25 186 THR B O 1
ATOM 4767 N N . ASN B 1 187 ? 22.141 -13 -3.441 1 83.56 187 ASN B N 1
ATOM 4768 C CA . ASN B 1 187 ? 22.828 -11.992 -2.65 1 83.56 187 ASN B CA 1
ATOM 4769 C C . ASN B 1 187 ? 22.016 -11.586 -1.424 1 83.56 187 ASN B C 1
ATOM 4771 O O . ASN B 1 187 ? 20.828 -11.875 -1.339 1 83.56 187 ASN B O 1
ATOM 4775 N N . PRO B 1 188 ? 22.688 -10.977 -0.542 1 82.38 188 PRO B N 1
ATOM 4776 C CA . PRO B 1 188 ? 22.031 -10.688 0.731 1 82.38 188 PRO B CA 1
ATOM 4777 C C . PRO B 1 188 ? 20.953 -9.602 0.604 1 82.38 188 PRO B C 1
ATOM 4779 O O . PRO B 1 188 ? 20.156 -9.414 1.519 1 82.38 188 PRO B O 1
ATOM 4782 N N . TRP B 1 189 ? 20.891 -8.883 -0.463 1 82.62 189 TRP B N 1
ATOM 4783 C CA . TRP B 1 189 ? 19.969 -7.754 -0.6 1 82.62 189 TRP B CA 1
ATOM 4784 C C . TRP B 1 189 ? 18.625 -8.211 -1.133 1 82.62 189 TRP B C 1
ATOM 4786 O O . TRP B 1 189 ? 17.672 -7.43 -1.183 1 82.62 189 TRP B O 1
ATOM 4796 N N . VAL B 1 190 ? 18.562 -9.508 -1.459 1 88.94 190 VAL B N 1
ATOM 4797 C CA . VAL B 1 190 ? 17.297 -10.055 -1.919 1 88.94 190 VAL B CA 1
ATOM 4798 C C . VAL B 1 190 ? 16.297 -10.086 -0.765 1 88.94 190 VAL B C 1
ATOM 4800 O O . VAL B 1 190 ? 16.578 -10.656 0.292 1 88.94 190 VAL B O 1
ATOM 4803 N N . THR B 1 191 ? 15.172 -9.438 -1.014 1 87.81 191 THR B N 1
ATOM 4804 C CA . THR B 1 191 ? 14.188 -9.383 0.065 1 87.81 191 THR B CA 1
ATOM 4805 C C . THR B 1 191 ? 12.836 -9.914 -0.404 1 87.81 191 THR B C 1
ATOM 4807 O O . THR B 1 191 ? 11.914 -10.062 0.397 1 87.81 191 THR B O 1
ATOM 4810 N N . GLN B 1 192 ? 12.695 -10.211 -1.658 1 92.38 192 GLN B N 1
ATOM 4811 C CA . GLN B 1 192 ? 11.414 -10.641 -2.213 1 92.38 192 GLN B CA 1
ATOM 4812 C C . GLN B 1 192 ? 11.609 -11.633 -3.355 1 92.38 192 GLN B C 1
ATOM 4814 O O . GLN B 1 192 ? 12.617 -11.57 -4.07 1 92.38 192 GLN B O 1
ATOM 4819 N N . ILE B 1 193 ? 10.703 -12.57 -3.555 1 94.31 193 ILE B N 1
ATOM 4820 C CA . ILE B 1 193 ? 10.695 -13.5 -4.68 1 94.31 193 ILE B CA 1
ATOM 4821 C C . ILE B 1 193 ? 9.375 -13.398 -5.434 1 94.31 193 ILE B C 1
ATOM 4823 O O . ILE B 1 193 ? 8.305 -13.312 -4.82 1 94.31 193 ILE B O 1
ATOM 4827 N N . ARG B 1 194 ? 9.484 -13.352 -6.703 1 96.38 194 ARG B N 1
ATOM 4828 C CA . ARG B 1 194 ? 8.32 -13.398 -7.582 1 96.38 194 ARG B CA 1
ATOM 4829 C C . ARG B 1 194 ? 8.234 -14.742 -8.297 1 96.38 194 ARG B C 1
ATOM 4831 O O . ARG B 1 194 ? 9.219 -15.227 -8.852 1 96.38 194 ARG B O 1
ATOM 4838 N N . LEU B 1 195 ? 7.09 -15.336 -8.25 1 97.44 195 LEU B N 1
ATOM 4839 C CA . LEU B 1 195 ? 6.781 -16.531 -9.023 1 97.44 195 LEU B CA 1
ATOM 4840 C C . LEU B 1 195 ? 5.906 -16.188 -10.219 1 97.44 195 LEU B C 1
ATOM 4842 O O . LEU B 1 195 ? 4.852 -15.57 -10.07 1 97.44 195 LEU B O 1
ATOM 4846 N N . ASP B 1 196 ? 6.406 -16.578 -11.328 1 97.81 196 ASP B N 1
ATOM 4847 C CA . ASP B 1 196 ? 5.57 -16.531 -12.523 1 97.81 196 ASP B CA 1
ATOM 4848 C C . ASP B 1 196 ? 5.133 -17.922 -12.945 1 97.81 196 ASP B C 1
ATOM 4850 O O . ASP B 1 196 ? 5.969 -18.781 -13.219 1 97.81 196 ASP B O 1
ATOM 4854 N N . PHE B 1 197 ? 3.832 -18.094 -12.984 1 98.25 197 PHE B N 1
ATOM 4855 C CA . PHE B 1 197 ? 3.299 -19.391 -13.406 1 98.25 197 PHE B CA 1
ATOM 4856 C C . PHE B 1 197 ? 3.166 -19.438 -14.922 1 98.25 197 PHE B C 1
ATOM 4858 O O . PHE B 1 197 ? 2.064 -19.312 -15.461 1 98.25 197 PHE B O 1
ATOM 4865 N N . ASP B 1 198 ? 4.289 -19.766 -15.539 1 97.06 198 ASP B N 1
ATOM 4866 C CA . ASP B 1 198 ? 4.219 -19.938 -16.984 1 97.06 198 ASP B CA 1
ATOM 4867 C C . ASP B 1 198 ? 3.215 -21.031 -17.359 1 97.06 198 ASP B C 1
ATOM 4869 O O . ASP B 1 198 ? 2.455 -20.875 -18.328 1 97.06 198 ASP B O 1
ATOM 4873 N N . PHE B 1 199 ? 3.311 -22.062 -16.672 1 96.75 199 PHE B N 1
ATOM 4874 C CA . PHE B 1 199 ? 2.348 -23.156 -16.703 1 96.75 199 PHE B CA 1
ATOM 4875 C C . PHE B 1 199 ? 2.109 -23.703 -15.305 1 96.75 199 PHE B C 1
ATOM 4877 O O . PHE B 1 199 ? 3.061 -23.953 -14.555 1 96.75 199 PHE B O 1
ATOM 4884 N N . PHE B 1 200 ? 0.839 -23.812 -14.93 1 97.19 200 PHE B N 1
ATOM 4885 C CA . PHE B 1 200 ? 0.54 -24.328 -13.602 1 97.19 200 PHE B CA 1
ATOM 4886 C C . PHE B 1 200 ? -0.831 -25 -13.57 1 97.19 200 PHE B C 1
ATOM 4888 O O . PHE B 1 200 ? -1.855 -24.312 -13.492 1 97.19 200 PHE B O 1
ATOM 4895 N N . GLU B 1 201 ? -0.828 -26.266 -13.602 1 95.62 201 GLU B N 1
ATOM 4896 C CA . GLU B 1 201 ? -2.047 -27.062 -13.539 1 95.62 201 GLU B CA 1
ATOM 4897 C C . GLU B 1 201 ? -1.888 -28.219 -12.562 1 95.62 201 GLU B C 1
ATOM 4899 O O . GLU B 1 201 ? -1.023 -29.078 -12.75 1 95.62 201 GLU B O 1
ATOM 4904 N N . LEU B 1 202 ? -2.611 -28.156 -11.508 1 94.12 202 LEU B N 1
ATOM 4905 C CA . LEU B 1 202 ? -2.738 -29.203 -10.508 1 94.12 202 LEU B CA 1
ATOM 4906 C C . LEU B 1 202 ? -4.195 -29.625 -10.344 1 94.12 202 LEU B C 1
ATOM 4908 O O . LEU B 1 202 ? -5.074 -29.109 -11.039 1 94.12 202 LEU B O 1
ATOM 4912 N N . ALA B 1 203 ? -4.406 -30.625 -9.484 1 92.81 203 ALA B N 1
ATOM 4913 C CA . ALA B 1 203 ? -5.781 -31.016 -9.203 1 92.81 203 ALA B CA 1
ATOM 4914 C C . ALA B 1 203 ? -6.578 -29.859 -8.602 1 92.81 203 ALA B C 1
ATOM 4916 O O . ALA B 1 203 ? -6.062 -29.109 -7.77 1 92.81 203 ALA B O 1
ATOM 4917 N N . ASN B 1 204 ? -7.789 -29.781 -9.031 1 94.31 204 ASN B N 1
ATOM 4918 C CA . ASN B 1 204 ? -8.672 -28.734 -8.516 1 94.31 204 ASN B CA 1
ATOM 4919 C C . ASN B 1 204 ? -8.961 -28.938 -7.027 1 94.31 204 ASN B C 1
ATOM 4921 O O . ASN B 1 204 ? -8.867 -30.062 -6.52 1 94.31 204 ASN B O 1
ATOM 4925 N N . PRO B 1 205 ? -9.297 -27.812 -6.391 1 94.88 205 PRO B N 1
ATOM 4926 C CA . PRO B 1 205 ? -9.68 -27.953 -4.984 1 94.88 205 PRO B CA 1
ATOM 4927 C C . PRO B 1 205 ? -11.008 -28.688 -4.809 1 94.88 205 PRO B C 1
ATOM 4929 O O . PRO B 1 205 ? -11.844 -28.688 -5.711 1 94.88 205 PRO B O 1
ATOM 4932 N N . THR B 1 206 ? -11.164 -29.375 -3.689 1 92.12 206 THR B N 1
ATOM 4933 C CA . THR B 1 206 ? -12.414 -30 -3.275 1 92.12 206 THR B CA 1
ATOM 4934 C C . THR B 1 206 ? -12.992 -29.297 -2.055 1 92.12 206 THR B C 1
ATOM 4936 O O . THR B 1 206 ? -12.359 -29.25 -1 1 92.12 206 THR B O 1
ATOM 4939 N N . GLY B 1 207 ? -14.172 -28.75 -2.223 1 92.44 207 GLY B N 1
ATOM 4940 C CA . GLY B 1 207 ? -14.773 -28 -1.126 1 92.44 207 GLY B CA 1
ATOM 4941 C C . GLY B 1 207 ? -13.961 -26.797 -0.716 1 92.44 207 GLY B C 1
ATOM 4942 O O . GLY B 1 207 ? -13.852 -26.484 0.473 1 92.44 207 GLY B O 1
ATOM 4943 N N . GLY B 1 208 ? -13.242 -26.312 -1.665 1 95.56 208 GLY B N 1
ATOM 4944 C CA . GLY B 1 208 ? -12.461 -25.109 -1.409 1 95.56 208 GLY B CA 1
ATOM 4945 C C . GLY B 1 208 ? -11.102 -25.406 -0.803 1 95.56 208 GLY B C 1
ATOM 4946 O O . GLY B 1 208 ? -10.375 -24.484 -0.412 1 95.56 208 GLY B O 1
ATOM 4947 N N . GLU B 1 209 ? -10.734 -26.688 -0.743 1 95.94 209 GLU B N 1
ATOM 4948 C CA . GLU B 1 209 ? -9.461 -27.078 -0.143 1 95.94 209 GLU B CA 1
ATOM 4949 C C . GLU B 1 209 ? -8.57 -27.797 -1.148 1 95.94 209 GLU B C 1
ATOM 4951 O O . GLU B 1 209 ? -9.055 -28.625 -1.928 1 95.94 209 GLU B O 1
ATOM 4956 N N . CYS B 1 210 ? -7.301 -27.453 -1.063 1 94.44 210 CYS B N 1
ATOM 4957 C CA . CYS B 1 210 ? -6.332 -28.172 -1.885 1 94.44 210 CYS B CA 1
ATOM 4958 C C . CYS B 1 210 ? -5.992 -29.516 -1.269 1 94.44 210 CYS B C 1
ATOM 4960 O O . CYS B 1 210 ? -4.879 -29.719 -0.78 1 94.44 210 CYS B O 1
ATOM 4962 N N . GLN B 1 211 ? -6.863 -30.469 -1.443 1 91.12 211 GLN B N 1
ATOM 4963 C CA . GLN B 1 211 ? -6.75 -31.75 -0.742 1 91.12 211 GLN B CA 1
ATOM 4964 C C . GLN B 1 211 ? -5.828 -32.688 -1.491 1 91.12 211 GLN B C 1
ATOM 4966 O O . GLN B 1 211 ? -5.047 -33.438 -0.874 1 91.12 211 GLN B O 1
ATOM 4971 N N . ASN B 1 212 ? -5.891 -32.688 -2.758 1 90.19 212 ASN B N 1
ATOM 4972 C CA . ASN B 1 212 ? -5.191 -33.688 -3.555 1 90.19 212 ASN B CA 1
ATOM 4973 C C . ASN B 1 212 ? -3.809 -33.188 -3.979 1 90.19 212 ASN B C 1
ATOM 4975 O O . ASN B 1 212 ? -2.84 -33.969 -3.955 1 90.19 212 ASN B O 1
ATOM 4979 N N . ASP B 1 213 ? -3.816 -31.953 -4.457 1 92.56 213 ASP B N 1
ATOM 4980 C CA . ASP B 1 213 ? -2.57 -31.328 -4.883 1 92.56 213 ASP B CA 1
ATOM 4981 C C . ASP B 1 213 ? -2.393 -29.969 -4.219 1 92.56 213 ASP B C 1
ATOM 4983 O O . ASP B 1 213 ? -3.361 -29.219 -4.039 1 92.56 213 ASP B O 1
ATOM 4987 N N . ARG B 1 214 ? -1.188 -29.688 -3.881 1 94.56 214 ARG B N 1
ATOM 4988 C CA . ARG B 1 214 ? -0.968 -28.344 -3.373 1 94.56 214 ARG B CA 1
ATOM 4989 C C . ARG B 1 214 ? 0.49 -27.922 -3.535 1 94.56 214 ARG B C 1
ATOM 4991 O O . ARG B 1 214 ? 1.396 -28.75 -3.379 1 94.56 214 ARG B O 1
ATOM 4998 N N . LEU B 1 215 ? 0.68 -26.75 -3.891 1 96.25 215 LEU B N 1
ATOM 4999 C CA . LEU B 1 215 ? 1.974 -26.078 -3.826 1 96.25 215 LEU B CA 1
ATOM 5000 C C . LEU B 1 215 ? 2.135 -25.344 -2.502 1 96.25 215 LEU B C 1
ATOM 5002 O O . LEU B 1 215 ? 1.303 -24.5 -2.15 1 96.25 215 LEU B O 1
ATOM 5006 N N . ILE B 1 216 ? 3.219 -25.656 -1.823 1 94.75 216 ILE B N 1
ATOM 5007 C CA . ILE B 1 216 ? 3.537 -25.016 -0.55 1 94.75 216 ILE B CA 1
ATOM 5008 C C . ILE B 1 216 ? 4.891 -24.328 -0.646 1 94.75 216 ILE B C 1
ATOM 5010 O O . ILE B 1 216 ? 5.84 -24.875 -1.214 1 94.75 216 ILE B O 1
ATOM 5014 N N . ILE B 1 217 ? 4.934 -23.156 -0.118 1 92.75 217 ILE B N 1
ATOM 5015 C CA . ILE B 1 217 ? 6.168 -22.391 -0.124 1 92.75 217 ILE B CA 1
ATOM 5016 C C . ILE B 1 217 ? 6.641 -22.156 1.311 1 92.75 217 ILE B C 1
ATOM 5018 O O . ILE B 1 217 ? 5.867 -21.719 2.166 1 92.75 217 ILE B O 1
ATOM 5022 N N . SER B 1 218 ? 7.867 -22.484 1.546 1 86.5 218 SER B N 1
ATOM 5023 C CA . SER B 1 218 ? 8.461 -22.219 2.854 1 86.5 218 SER B CA 1
ATOM 5024 C C . SER B 1 218 ? 9.414 -21.031 2.807 1 86.5 218 SER B C 1
ATOM 5026 O O . SER B 1 218 ? 9.859 -20.625 1.731 1 86.5 218 SER B O 1
ATOM 5028 N N . GLY B 1 219 ? 9.672 -20.391 4 1 79.88 219 GLY B N 1
ATOM 5029 C CA . GLY B 1 219 ? 10.641 -19.297 4.09 1 79.88 219 GLY B CA 1
ATOM 5030 C C . GLY B 1 219 ? 10.016 -17.938 3.877 1 79.88 219 GLY B C 1
ATOM 5031 O O . GLY B 1 219 ? 10.727 -16.953 3.676 1 79.88 219 GLY B O 1
ATOM 5032 N N . GLN B 1 220 ? 8.742 -17.906 3.861 1 79.88 220 GLN B N 1
ATOM 5033 C CA . GLN B 1 220 ? 8.039 -16.641 3.654 1 79.88 220 GLN B CA 1
ATOM 5034 C C . GLN B 1 220 ? 7.855 -15.891 4.973 1 79.88 220 GLN B C 1
ATOM 5036 O O . GLN B 1 220 ? 7.988 -16.484 6.047 1 79.88 220 GLN B O 1
ATOM 5041 N N . ALA B 1 221 ? 7.652 -14.609 4.77 1 77.06 221 ALA B N 1
ATOM 5042 C CA . ALA B 1 221 ? 7.348 -13.789 5.941 1 77.06 221 ALA B CA 1
ATOM 5043 C C . ALA B 1 221 ? 6.039 -14.227 6.594 1 77.06 221 ALA B C 1
ATOM 5045 O O . ALA B 1 221 ? 5.066 -14.547 5.902 1 77.06 221 ALA B O 1
ATOM 5046 N N . SER B 1 222 ? 6.039 -14.258 7.914 1 78.25 222 SER B N 1
ATOM 5047 C CA . SER B 1 222 ? 4.875 -14.75 8.648 1 78.25 222 SER B CA 1
ATOM 5048 C C . SER B 1 222 ? 3.699 -13.781 8.516 1 78.25 222 SER B C 1
ATOM 5050 O O . SER B 1 222 ? 2.541 -14.203 8.594 1 78.25 222 SER B O 1
ATOM 5052 N N . GLY B 1 223 ? 3.936 -12.57 8.258 1 77.62 223 GLY B N 1
ATOM 5053 C CA . GLY B 1 223 ? 2.871 -11.586 8.211 1 77.62 223 GLY B CA 1
ATOM 5054 C C . GLY B 1 223 ? 2.127 -11.57 6.891 1 77.62 223 GLY B C 1
ATOM 5055 O O . GLY B 1 223 ? 1.079 -10.93 6.766 1 77.62 223 GLY B O 1
ATOM 5056 N N . SER B 1 224 ? 2.689 -12.227 5.93 1 81.06 224 SER B N 1
ATOM 5057 C CA . SER B 1 224 ? 2.053 -12.305 4.617 1 81.06 224 SER B CA 1
ATOM 5058 C C . SER B 1 224 ? 2.283 -13.672 3.973 1 81.06 224 SER B C 1
ATOM 5060 O O . SER B 1 224 ? 2.943 -13.766 2.936 1 81.06 224 SER B O 1
ATOM 5062 N N . PRO B 1 225 ? 1.578 -14.641 4.496 1 86.75 225 PRO B N 1
ATOM 5063 C CA . PRO B 1 225 ? 1.794 -15.992 3.973 1 86.75 225 PRO B CA 1
ATOM 5064 C C . PRO B 1 225 ? 1.169 -16.203 2.594 1 86.75 225 PRO B C 1
ATOM 5066 O O . PRO B 1 225 ? 0.102 -15.648 2.309 1 86.75 225 PRO B O 1
ATOM 5069 N N . VAL B 1 226 ? 1.87 -16.938 1.809 1 92.69 226 VAL B N 1
ATOM 5070 C CA . VAL B 1 226 ? 1.3 -17.391 0.544 1 92.69 226 VAL B CA 1
ATOM 5071 C C . VAL B 1 226 ? 0.358 -18.578 0.792 1 92.69 226 VAL B C 1
ATOM 5073 O O . VAL B 1 226 ? 0.743 -19.562 1.415 1 92.69 226 VAL B O 1
ATOM 5076 N N . PRO B 1 227 ? -0.845 -18.422 0.344 1 93.44 227 PRO B N 1
ATOM 5077 C CA . PRO B 1 227 ? -1.737 -19.562 0.53 1 93.44 227 PRO B CA 1
ATOM 5078 C C . PRO B 1 227 ? -1.312 -20.781 -0.289 1 93.44 227 PRO B C 1
ATOM 5080 O O . PRO B 1 227 ? -0.641 -20.641 -1.314 1 93.44 227 PRO B O 1
ATOM 5083 N N . ALA B 1 228 ? -1.703 -21.953 0.249 1 94.5 228 ALA B N 1
ATOM 5084 C CA . ALA B 1 228 ? -1.509 -23.141 -0.573 1 94.5 228 ALA B CA 1
ATOM 5085 C C . ALA B 1 228 ? -2.246 -23.016 -1.904 1 94.5 228 ALA B C 1
ATOM 5087 O O . ALA B 1 228 ? -3.385 -22.547 -1.948 1 94.5 228 ALA B O 1
ATOM 5088 N N . MET B 1 229 ? -1.562 -23.406 -2.936 1 97.06 229 MET B N 1
ATOM 5089 C CA . MET B 1 229 ? -2.154 -23.203 -4.254 1 97.06 229 MET B CA 1
ATOM 5090 C C . MET B 1 229 ? -2.408 -24.531 -4.949 1 97.06 229 MET B C 1
ATOM 5092 O O . MET B 1 229 ? -1.619 -25.469 -4.812 1 97.06 229 MET B O 1
ATOM 5096 N N . CYS B 1 230 ? -3.469 -24.625 -5.617 1 96.69 230 CYS B N 1
ATOM 5097 C CA . CYS B 1 230 ? -3.832 -25.766 -6.449 1 96.69 230 CYS B CA 1
ATOM 5098 C C . CYS B 1 230 ? -4.691 -25.328 -7.629 1 96.69 230 CYS B C 1
ATOM 5100 O O . CYS B 1 230 ? -4.855 -24.125 -7.875 1 96.69 230 CYS B O 1
ATOM 5102 N N . GLY B 1 231 ? -5.043 -26.25 -8.43 1 96.5 231 GLY B N 1
ATOM 5103 C CA . GLY B 1 231 ? -5.898 -25.953 -9.57 1 96.5 231 GLY B CA 1
ATOM 5104 C C . GLY B 1 231 ? -5.141 -25.359 -10.742 1 96.5 231 GLY B C 1
ATOM 5105 O O . GLY B 1 231 ? -3.975 -25.688 -10.969 1 96.5 231 GLY B O 1
ATOM 5106 N N . ILE B 1 232 ? -5.883 -24.578 -11.562 1 97.62 232 ILE B N 1
ATOM 5107 C CA . ILE B 1 232 ? -5.34 -24.016 -12.789 1 97.62 232 ILE B CA 1
ATOM 5108 C C . ILE B 1 232 ? -5.016 -22.531 -12.578 1 97.62 232 ILE B C 1
ATOM 5110 O O . ILE B 1 232 ? -5.922 -21.719 -12.422 1 97.62 232 ILE B O 1
ATOM 5114 N N . ASN B 1 233 ? -3.727 -22.203 -12.594 1 98.25 233 ASN B N 1
ATOM 5115 C CA . ASN B 1 233 ? -3.311 -20.828 -12.336 1 98.25 233 ASN B CA 1
ATOM 5116 C C . ASN B 1 233 ? -2.299 -20.344 -13.375 1 98.25 233 ASN B C 1
ATOM 5118 O O . ASN B 1 233 ? -1.538 -19.406 -13.125 1 98.25 233 ASN B O 1
ATOM 5122 N N . THR B 1 234 ? -2.262 -21.016 -14.516 1 98 234 THR B N 1
ATOM 5123 C CA . THR B 1 234 ? -1.359 -20.641 -15.602 1 98 234 THR B CA 1
ATOM 5124 C C . THR B 1 234 ? -1.528 -19.172 -15.953 1 98 234 THR B C 1
ATOM 5126 O O . THR B 1 234 ? -2.652 -18.688 -16.109 1 98 234 THR B O 1
ATOM 5129 N N . GLY B 1 235 ? -0.405 -18.438 -16.031 1 97.56 235 GLY B N 1
ATOM 5130 C CA . GLY B 1 235 ? -0.431 -17.031 -16.406 1 97.56 235 GLY B CA 1
ATOM 5131 C C . GLY B 1 235 ? -0.5 -16.094 -15.219 1 97.56 235 GLY B C 1
ATOM 5132 O O . GLY B 1 235 ? -0.347 -14.875 -15.367 1 97.56 235 GLY B O 1
ATOM 5133 N N . GLN B 1 236 ? -0.681 -16.609 -14.039 1 98.06 236 GLN B N 1
ATOM 5134 C CA . GLN B 1 236 ? -0.735 -15.781 -12.828 1 98.06 236 GLN B CA 1
ATOM 5135 C C . GLN B 1 236 ? 0.646 -15.641 -12.203 1 98.06 236 GLN B C 1
ATOM 5137 O O . GLN B 1 236 ? 1.615 -16.234 -12.672 1 98.06 236 GLN B O 1
ATOM 5142 N N . HIS B 1 237 ? 0.771 -14.758 -11.188 1 98.25 237 HIS B N 1
ATOM 5143 C CA . HIS B 1 237 ? 2.035 -14.57 -10.484 1 98.25 237 HIS B CA 1
ATOM 5144 C C . HIS B 1 237 ? 1.812 -14.359 -8.992 1 98.25 237 HIS B C 1
ATOM 5146 O O . HIS B 1 237 ? 0.692 -14.078 -8.562 1 98.25 237 HIS B O 1
ATOM 5152 N N . VAL B 1 238 ? 2.83 -14.562 -8.211 1 97.5 238 VAL B N 1
ATOM 5153 C CA . VAL B 1 238 ? 2.805 -14.406 -6.762 1 97.5 238 VAL B CA 1
ATOM 5154 C C . VAL B 1 238 ? 4.094 -13.734 -6.293 1 97.5 238 VAL B C 1
ATOM 5156 O O . VAL B 1 238 ? 5.18 -14.039 -6.797 1 97.5 238 VAL B O 1
ATOM 5159 N N . TYR B 1 239 ? 3.91 -12.805 -5.379 1 96.44 239 TYR B N 1
ATOM 5160 C CA . TYR B 1 239 ? 5.039 -12.219 -4.66 1 96.44 239 TYR B CA 1
ATOM 5161 C C . TYR B 1 239 ? 5.043 -12.664 -3.203 1 96.44 239 TYR B C 1
ATOM 5163 O O . TYR B 1 239 ? 3.986 -12.812 -2.59 1 96.44 239 TYR B O 1
ATOM 5171 N N . PHE B 1 240 ? 6.207 -12.82 -2.662 1 92.69 240 PHE B N 1
ATOM 5172 C CA . PHE B 1 240 ? 6.273 -12.93 -1.21 1 92.69 240 PHE B CA 1
ATOM 5173 C C . PHE B 1 240 ? 7.609 -12.414 -0.687 1 92.69 240 PHE B C 1
ATOM 5175 O O . PHE B 1 240 ? 8.609 -12.43 -1.405 1 92.69 240 PHE B O 1
ATOM 5182 N N . ASP B 1 241 ? 7.602 -11.961 0.556 1 91.06 241 ASP B N 1
ATOM 5183 C CA . ASP B 1 241 ? 8.766 -11.367 1.212 1 91.06 241 ASP B CA 1
ATOM 5184 C C . ASP B 1 241 ? 9.555 -12.414 1.988 1 91.06 241 ASP B C 1
ATOM 5186 O O . ASP B 1 241 ? 8.977 -13.375 2.512 1 91.06 241 ASP B O 1
ATOM 5190 N N . LEU B 1 242 ? 10.953 -12.328 2.027 1 86.38 242 LEU B N 1
ATOM 5191 C CA . LEU B 1 242 ? 11.836 -13.273 2.709 1 86.38 242 LEU B CA 1
ATOM 5192 C C . LEU B 1 242 ? 12.18 -12.781 4.109 1 86.38 242 LEU B C 1
ATOM 5194 O O . LEU B 1 242 ? 12.727 -13.531 4.918 1 86.38 242 LEU B O 1
ATOM 5198 N N . GLN B 1 243 ? 11.516 -12.141 4.945 1 66.06 243 GLN B N 1
ATOM 5199 C CA . GLN B 1 243 ? 11.758 -11.609 6.281 1 66.06 243 GLN B CA 1
ATOM 5200 C C . GLN B 1 243 ? 13.227 -11.758 6.672 1 66.06 243 GLN B C 1
ATOM 5202 O O . GLN B 1 243 ? 13.539 -12.273 7.746 1 66.06 243 GLN B O 1
ATOM 5207 N N . ASN B 1 244 ? 14.203 -11.32 5.879 1 60.22 244 ASN B N 1
ATOM 5208 C CA . ASN B 1 244 ? 15.633 -11.234 6.168 1 60.22 244 ASN B CA 1
ATOM 5209 C C . ASN B 1 244 ? 16.219 -12.609 6.48 1 60.22 244 ASN B C 1
ATOM 5211 O O . ASN B 1 244 ? 17.281 -12.711 7.094 1 60.22 244 ASN B O 1
ATOM 5215 N N . LYS B 1 245 ? 15.531 -13.633 6.176 1 63.91 245 LYS B N 1
ATOM 5216 C CA . LYS B 1 245 ? 16 -14.969 6.5 1 63.91 245 LYS B CA 1
ATOM 5217 C C . LYS B 1 245 ? 17.062 -15.43 5.504 1 63.91 245 LYS B C 1
ATOM 5219 O O . LYS B 1 245 ? 16.984 -15.117 4.312 1 63.91 245 LYS B O 1
ATOM 5224 N N . ARG B 1 246 ? 18.156 -15.891 5.996 1 64.56 246 ARG B N 1
ATOM 5225 C CA . ARG B 1 246 ? 19.234 -16.484 5.203 1 64.56 246 ARG B CA 1
ATOM 5226 C C . ARG B 1 246 ? 18.906 -17.922 4.816 1 64.56 246 ARG B C 1
ATOM 5228 O O . ARG B 1 246 ? 19.766 -18.625 4.258 1 64.56 246 ARG B O 1
ATOM 5235 N N . THR B 1 247 ? 17.75 -18.297 5.008 1 71.94 247 THR B N 1
ATOM 5236 C CA . THR B 1 247 ? 17.391 -19.672 4.73 1 71.94 247 THR B CA 1
ATOM 5237 C C . THR B 1 247 ? 16.891 -19.828 3.299 1 71.94 247 THR B C 1
ATOM 5239 O O . THR B 1 247 ? 16.297 -18.906 2.744 1 71.94 247 THR B O 1
ATOM 5242 N N . PRO B 1 248 ? 17.344 -20.969 2.727 1 85.06 248 PRO B N 1
ATOM 5243 C CA . PRO B 1 248 ? 16.797 -21.266 1.401 1 85.06 248 PRO B CA 1
ATOM 5244 C C . PRO B 1 248 ? 15.273 -21.281 1.382 1 85.06 248 PRO B C 1
ATOM 5246 O O . PRO B 1 248 ? 14.641 -21.594 2.395 1 85.06 248 PRO B O 1
ATOM 5249 N N . VAL B 1 249 ? 14.773 -20.859 0.302 1 91.06 249 VAL B N 1
ATOM 5250 C CA . VAL B 1 249 ? 13.336 -20.953 0.086 1 91.06 249 VAL B CA 1
ATOM 5251 C C . VAL B 1 249 ? 13 -22.266 -0.603 1 91.06 249 VAL B C 1
ATOM 5253 O O . VAL B 1 249 ? 13.625 -22.625 -1.601 1 91.06 249 VAL B O 1
ATOM 5256 N N . ARG B 1 250 ? 12.062 -22.984 -0.075 1 92.69 250 ARG B N 1
ATOM 5257 C CA . ARG B 1 250 ? 11.688 -24.281 -0.625 1 92.69 250 ARG B CA 1
ATOM 5258 C C . ARG B 1 250 ? 10.281 -24.234 -1.209 1 92.69 250 ARG B C 1
ATOM 5260 O O . ARG B 1 250 ? 9.359 -23.719 -0.583 1 92.69 250 ARG B O 1
ATOM 5267 N N . PHE B 1 251 ? 10.188 -24.75 -2.363 1 95.62 251 PHE B N 1
ATOM 5268 C CA . PHE B 1 251 ? 8.922 -24.953 -3.061 1 95.62 251 PHE B CA 1
ATOM 5269 C C . PHE B 1 251 ? 8.57 -26.422 -3.143 1 95.62 251 PHE B C 1
ATOM 5271 O O . PHE B 1 251 ? 9.344 -27.234 -3.674 1 95.62 251 PHE B O 1
ATOM 5278 N N . THR B 1 252 ? 7.469 -26.781 -2.59 1 95.81 252 THR B N 1
ATOM 5279 C CA . THR B 1 252 ? 7.098 -28.188 -2.537 1 95.81 252 THR B CA 1
ATOM 5280 C C . THR B 1 252 ? 5.723 -28.406 -3.164 1 95.81 252 THR B C 1
ATOM 5282 O O . THR B 1 252 ? 4.742 -27.781 -2.752 1 95.81 252 THR B O 1
ATOM 5285 N N . VAL B 1 253 ? 5.684 -29.25 -4.148 1 94.75 253 VAL B N 1
ATOM 5286 C CA . VAL B 1 253 ? 4.41 -29.703 -4.684 1 94.75 253 VAL B CA 1
ATOM 5287 C C . VAL B 1 253 ? 4.094 -31.094 -4.137 1 94.75 253 VAL B C 1
ATOM 5289 O O . VAL B 1 253 ? 4.848 -32.031 -4.355 1 94.75 253 VAL B O 1
ATOM 5292 N N . VAL B 1 254 ? 3 -31.094 -3.438 1 92.81 254 VAL B N 1
ATOM 5293 C CA . VAL B 1 254 ? 2.545 -32.375 -2.875 1 92.81 254 VAL B CA 1
ATOM 5294 C C . VAL B 1 254 ? 1.353 -32.875 -3.674 1 92.81 254 VAL B C 1
ATOM 5296 O O . VAL B 1 254 ? 0.39 -32.156 -3.914 1 92.81 254 VAL B O 1
ATOM 5299 N N . THR B 1 255 ? 1.477 -34.094 -4.148 1 89.44 255 THR B N 1
ATOM 5300 C CA . THR B 1 255 ? 0.39 -34.719 -4.887 1 89.44 255 THR B CA 1
ATOM 5301 C C . THR B 1 255 ? -0.068 -36 -4.191 1 89.44 255 THR B C 1
ATOM 5303 O O . THR B 1 255 ? 0.757 -36.812 -3.771 1 89.44 255 THR B O 1
ATOM 5306 N N . LEU B 1 256 ? -1.347 -36 -3.822 1 79.94 256 LEU B N 1
ATOM 5307 C CA . LEU B 1 256 ? -1.875 -37.188 -3.178 1 79.94 256 LEU B CA 1
ATOM 5308 C C . LEU B 1 256 ? -2.43 -38.156 -4.211 1 79.94 256 LEU B C 1
ATOM 5310 O O . LEU B 1 256 ? -2.963 -37.75 -5.242 1 79.94 256 LEU B O 1
ATOM 5314 N N . SER B 1 257 ? -1.871 -39.438 -4.312 1 62.16 257 SER B N 1
ATOM 5315 C CA . SER B 1 257 ? -2.17 -40.531 -5.227 1 62.16 257 SER B CA 1
ATOM 5316 C C . SER B 1 257 ? -3.631 -40.969 -5.117 1 62.16 257 SER B C 1
ATOM 5318 O O . SER B 1 257 ? -4.094 -41.344 -4.039 1 62.16 257 SER B O 1
ATOM 5320 N N . ASN B 1 258 ? -4.539 -40.094 -5.371 1 56.59 258 ASN B N 1
ATOM 5321 C CA . ASN B 1 258 ? -5.805 -40.812 -5.43 1 56.59 258 ASN B CA 1
ATOM 5322 C C . ASN B 1 258 ? -6.215 -41.125 -6.871 1 56.59 258 ASN B C 1
ATOM 5324 O O . ASN B 1 258 ? -6.344 -40.219 -7.688 1 56.59 258 ASN B O 1
ATOM 5328 N N . SER B 1 259 ? -6.098 -42.406 -7.301 1 54.47 259 SER B N 1
ATOM 5329 C CA . SER B 1 259 ? -6.473 -42.969 -8.602 1 54.47 259 SER B CA 1
ATOM 5330 C C . SER B 1 259 ? -7.719 -42.281 -9.148 1 54.47 259 SER B C 1
ATOM 5332 O O . SER B 1 259 ? -7.949 -42.281 -10.359 1 54.47 259 SER B O 1
ATOM 5334 N N . SER B 1 260 ? -8.477 -41.781 -8.289 1 55.53 260 SER B N 1
ATOM 5335 C CA . SER B 1 260 ? -9.773 -41.312 -8.766 1 55.53 260 SER B CA 1
ATOM 5336 C C . SER B 1 260 ? -9.695 -39.844 -9.219 1 55.53 260 SER B C 1
ATOM 5338 O O . SER B 1 260 ? -10.609 -39.344 -9.867 1 55.53 260 SER B O 1
ATOM 5340 N N . VAL B 1 261 ? -8.555 -39.219 -8.891 1 59.97 261 VAL B N 1
ATOM 5341 C CA . VAL B 1 261 ? -8.508 -37.812 -9.273 1 59.97 261 VAL B CA 1
ATOM 5342 C C . VAL B 1 261 ? -7.672 -37.656 -10.539 1 59.97 261 VAL B C 1
ATOM 5344 O O . VAL B 1 261 ? -6.465 -37.875 -10.523 1 59.97 261 VAL B O 1
ATOM 5347 N N . ARG B 1 262 ? -8.375 -37.844 -11.75 1 60.75 262 ARG B N 1
ATOM 5348 C CA . ARG B 1 262 ? -7.723 -37.594 -13.031 1 60.75 262 ARG B CA 1
ATOM 5349 C C . ARG B 1 262 ? -7.316 -36.125 -13.141 1 60.75 262 ARG B C 1
ATOM 5351 O O . ARG B 1 262 ? -8.172 -35.25 -13.266 1 60.75 262 ARG B O 1
ATOM 5358 N N . ALA B 1 263 ? -5.973 -35.75 -12.648 1 75.31 263 ALA B N 1
ATOM 5359 C CA . ALA B 1 263 ? -5.547 -34.344 -12.805 1 75.31 263 ALA B CA 1
ATOM 5360 C C . ALA B 1 263 ? -4.352 -34.25 -13.75 1 75.31 263 ALA B C 1
ATOM 5362 O O . ALA B 1 263 ? -3.475 -35.125 -13.742 1 75.31 263 ALA B O 1
ATOM 5363 N N . ASN B 1 264 ? -4.461 -33.375 -14.812 1 84.69 264 ASN B N 1
ATOM 5364 C CA . ASN B 1 264 ? -3.344 -33.031 -15.68 1 84.69 264 ASN B CA 1
ATOM 5365 C C . ASN B 1 264 ? -2.316 -32.188 -14.961 1 84.69 264 ASN B C 1
ATOM 5367 O O . ASN B 1 264 ? -2.4 -30.953 -14.992 1 84.69 264 ASN B O 1
ATOM 5371 N N . ARG B 1 265 ? -1.435 -32.969 -14.305 1 91 265 ARG B N 1
ATOM 5372 C CA . ARG B 1 265 ? -0.477 -32.281 -13.445 1 91 265 ARG B CA 1
ATOM 5373 C C . ARG B 1 265 ? 0.759 -31.859 -14.234 1 91 265 ARG B C 1
ATOM 5375 O O . ARG B 1 265 ? 1.451 -32.688 -14.812 1 91 265 ARG B O 1
ATOM 5382 N N . ARG B 1 266 ? 1.08 -30.641 -14.258 1 93.94 266 ARG B N 1
ATOM 5383 C CA . ARG B 1 266 ? 2.324 -30.109 -14.812 1 93.94 266 ARG B CA 1
ATOM 5384 C C . ARG B 1 266 ? 2.502 -28.641 -14.445 1 93.94 266 ARG B C 1
ATOM 5386 O O . ARG B 1 266 ? 1.521 -27.906 -14.305 1 93.94 266 ARG B O 1
ATOM 5393 N N . TRP B 1 267 ? 3.734 -28.25 -14.25 1 96.44 267 TRP B N 1
ATOM 5394 C CA . TRP B 1 267 ? 3.994 -26.844 -13.914 1 96.44 267 TRP B CA 1
ATOM 5395 C C . TRP B 1 267 ? 5.371 -26.422 -14.414 1 96.44 267 TRP B C 1
ATOM 5397 O O . TRP B 1 267 ? 6.254 -27.25 -14.609 1 96.44 267 TRP B O 1
ATOM 5407 N N . ARG B 1 268 ? 5.52 -25.266 -14.75 1 97.19 268 ARG B N 1
ATOM 5408 C CA . ARG B 1 268 ? 6.746 -24.516 -14.945 1 97.19 268 ARG B CA 1
ATOM 5409 C C . ARG B 1 268 ? 6.645 -23.125 -14.305 1 97.19 268 ARG B C 1
ATOM 5411 O O . ARG B 1 268 ? 5.855 -22.297 -14.742 1 97.19 268 ARG B O 1
ATOM 5418 N N . ILE B 1 269 ? 7.379 -22.938 -13.266 1 97.94 269 ILE B N 1
ATOM 5419 C CA . ILE B 1 269 ? 7.324 -21.719 -12.461 1 97.94 269 ILE B CA 1
ATOM 5420 C C . ILE B 1 269 ? 8.656 -20.969 -12.562 1 97.94 269 ILE B C 1
ATOM 5422 O O . ILE B 1 269 ? 9.711 -21.531 -12.266 1 97.94 269 ILE B O 1
ATOM 5426 N N . ARG B 1 270 ? 8.609 -19.797 -12.992 1 97.06 270 ARG B N 1
ATOM 5427 C CA . ARG B 1 270 ? 9.82 -18.969 -13 1 97.06 270 ARG B CA 1
ATOM 5428 C C . ARG B 1 270 ? 9.984 -18.234 -11.68 1 97.06 270 ARG B C 1
ATOM 5430 O O . ARG B 1 270 ? 9.047 -17.609 -11.188 1 97.06 270 ARG B O 1
ATOM 5437 N N . LEU B 1 271 ? 11.172 -18.312 -11.117 1 96.31 271 LEU B N 1
ATOM 5438 C CA . LEU B 1 271 ? 11.477 -17.688 -9.836 1 96.31 271 LEU B CA 1
ATOM 5439 C C . LEU B 1 271 ? 12.43 -16.516 -10.008 1 96.31 271 LEU B C 1
ATOM 5441 O O . LEU B 1 271 ? 13.562 -16.688 -10.461 1 96.31 271 LEU B O 1
ATOM 5445 N N . THR B 1 272 ? 11.984 -15.328 -9.633 1 94.62 272 THR B N 1
ATOM 5446 C CA . THR B 1 272 ? 12.805 -14.125 -9.727 1 94.62 272 THR B CA 1
ATOM 5447 C C . THR B 1 272 ? 13.078 -13.547 -8.344 1 94.62 272 THR B C 1
ATOM 5449 O O . THR B 1 272 ? 12.148 -13.32 -7.562 1 94.62 272 THR B O 1
ATOM 5452 N N . GLN B 1 273 ? 14.328 -13.383 -8.039 1 92.56 273 GLN B N 1
ATOM 5453 C CA . GLN B 1 273 ? 14.727 -12.766 -6.785 1 92.56 273 GLN B CA 1
ATOM 5454 C C . GLN B 1 273 ? 14.828 -11.242 -6.922 1 92.56 273 GLN B C 1
ATOM 5456 O O . GLN B 1 273 ? 15.453 -10.742 -7.863 1 92.56 273 GLN B O 1
ATOM 5461 N N . LEU B 1 274 ? 14.234 -10.562 -5.945 1 91.69 274 LEU B N 1
ATOM 5462 C CA . LEU B 1 274 ? 14.133 -9.109 -6.078 1 91.69 274 LEU B CA 1
ATOM 5463 C C . LEU B 1 274 ? 14.641 -8.414 -4.82 1 91.69 274 LEU B C 1
ATOM 5465 O O . LEU B 1 274 ? 14.5 -8.938 -3.715 1 91.69 274 LEU B O 1
ATOM 5469 N N . ASN B 1 275 ? 15.211 -7.246 -5.039 1 85.44 275 ASN B N 1
ATOM 5470 C CA . ASN B 1 275 ? 15.516 -6.312 -3.957 1 85.44 275 ASN B CA 1
ATOM 5471 C C . ASN B 1 275 ? 14.742 -5.008 -4.105 1 85.44 275 ASN B C 1
ATOM 5473 O O . ASN B 1 275 ? 14.141 -4.754 -5.148 1 85.44 275 ASN B O 1
ATOM 5477 N N . PRO B 1 276 ? 14.703 -4.18 -3.135 1 78.5 276 PRO B N 1
ATOM 5478 C CA . PRO B 1 276 ? 13.867 -2.982 -3.148 1 78.5 276 PRO B CA 1
ATOM 5479 C C . PRO B 1 276 ? 14.242 -2.006 -4.258 1 78.5 276 PRO B C 1
ATOM 5481 O O . PRO B 1 276 ? 13.453 -1.128 -4.613 1 78.5 276 PRO B O 1
ATOM 5484 N N . ARG B 1 277 ? 15.445 -2.182 -4.852 1 76.19 277 ARG B N 1
ATOM 5485 C CA . ARG B 1 277 ? 15.906 -1.255 -5.879 1 76.19 277 ARG B CA 1
ATOM 5486 C C . ARG B 1 277 ? 15.414 -1.676 -7.258 1 76.19 277 ARG B C 1
ATOM 5488 O O . ARG B 1 277 ? 15.508 -0.908 -8.219 1 76.19 277 ARG B O 1
ATOM 5495 N N . ASP B 1 278 ? 14.883 -2.891 -7.242 1 82.69 278 ASP B N 1
ATOM 5496 C CA . ASP B 1 278 ? 14.414 -3.398 -8.523 1 82.69 278 ASP B CA 1
ATOM 5497 C C . ASP B 1 278 ? 13.055 -2.799 -8.883 1 82.69 278 ASP B C 1
ATOM 5499 O O . ASP B 1 278 ? 12.07 -3.523 -9.031 1 82.69 278 ASP B O 1
ATOM 5503 N N . VAL B 1 279 ? 12.984 -1.418 -9.008 1 69.5 279 VAL B N 1
ATOM 5504 C CA . VAL B 1 279 ? 11.781 -0.705 -9.422 1 69.5 279 VAL B CA 1
ATOM 5505 C C . VAL B 1 279 ? 11.727 -0.63 -10.945 1 69.5 279 VAL B C 1
ATOM 5507 O O . VAL B 1 279 ? 12.734 -0.36 -11.594 1 69.5 279 VAL B O 1
ATOM 5510 N N . PRO B 1 280 ? 10.633 -1.14 -11.508 1 74.81 280 PRO B N 1
ATOM 5511 C CA . PRO B 1 280 ? 9.297 -1.294 -10.93 1 74.81 280 PRO B CA 1
ATOM 5512 C C . PRO B 1 280 ? 8.914 -2.756 -10.719 1 74.81 280 PRO B C 1
ATOM 5514 O O . PRO B 1 280 ? 7.746 -3.059 -10.453 1 74.81 280 PRO B O 1
ATOM 5517 N N . LEU B 1 281 ? 9.812 -3.529 -10.789 1 85.38 281 LEU B N 1
ATOM 5518 C CA . LEU B 1 281 ? 9.445 -4.938 -10.742 1 85.38 281 LEU B CA 1
ATOM 5519 C C . LEU B 1 281 ? 9.125 -5.371 -9.312 1 85.38 281 LEU B C 1
ATOM 5521 O O . LEU B 1 281 ? 8.211 -6.172 -9.094 1 85.38 281 LEU B O 1
ATOM 5525 N N . ALA B 1 282 ? 9.891 -4.812 -8.398 1 91.38 282 ALA B N 1
ATOM 5526 C CA . ALA B 1 282 ? 9.625 -5.172 -7.012 1 91.38 282 ALA B CA 1
ATOM 5527 C C . ALA B 1 282 ? 8.273 -4.637 -6.555 1 91.38 282 ALA B C 1
ATOM 5529 O O . ALA B 1 282 ? 7.922 -3.488 -6.844 1 91.38 282 ALA B O 1
ATOM 5530 N N . ALA B 1 283 ? 7.523 -5.5 -5.918 1 94.06 283 ALA B N 1
ATOM 5531 C CA . ALA B 1 283 ? 6.223 -5.113 -5.387 1 94.06 283 ALA B CA 1
ATOM 5532 C C . ALA B 1 283 ? 6.359 -4.473 -4.008 1 94.06 283 ALA B C 1
ATOM 5534 O O . ALA B 1 283 ? 7.332 -4.73 -3.293 1 94.06 283 ALA B O 1
ATOM 5535 N N . PRO B 1 284 ? 5.383 -3.535 -3.715 1 91.75 284 PRO B N 1
ATOM 5536 C CA . PRO B 1 284 ? 5.348 -3.145 -2.303 1 91.75 284 PRO B CA 1
ATOM 5537 C C . PRO B 1 284 ? 5.238 -4.34 -1.361 1 91.75 284 PRO B C 1
ATOM 5539 O O . PRO B 1 284 ? 4.621 -5.352 -1.709 1 91.75 284 PRO B O 1
ATOM 5542 N N . SER B 1 285 ? 5.816 -4.184 -0.199 1 90 285 SER B N 1
ATOM 5543 C CA . SER B 1 285 ? 5.809 -5.285 0.756 1 90 285 SER B CA 1
ATOM 5544 C C . SER B 1 285 ? 4.383 -5.719 1.086 1 90 285 SER B C 1
ATOM 5546 O O . SER B 1 285 ? 3.488 -4.879 1.224 1 90 285 SER B O 1
ATOM 5548 N N . HIS B 1 286 ? 4.141 -7.043 1.104 1 93.69 286 HIS B N 1
ATOM 5549 C CA . HIS B 1 286 ? 2.932 -7.699 1.585 1 93.69 286 HIS B CA 1
ATOM 5550 C C . HIS B 1 286 ? 1.842 -7.699 0.518 1 93.69 286 HIS B C 1
ATOM 5552 O O . HIS B 1 286 ? 0.684 -8.008 0.807 1 93.69 286 HIS B O 1
ATOM 5558 N N . CYS B 1 287 ? 2.156 -7.328 -0.669 1 96 287 CYS B N 1
ATOM 5559 C CA . CYS B 1 287 ? 1.276 -7.562 -1.81 1 96 287 CYS B CA 1
ATOM 5560 C C . CYS B 1 287 ? 1.516 -8.945 -2.408 1 96 287 CYS B C 1
ATOM 5562 O O . CYS B 1 287 ? 2.629 -9.25 -2.838 1 96 287 CYS B O 1
ATOM 5564 N N . LEU B 1 288 ? 0.509 -9.727 -2.465 1 97.5 288 LEU B N 1
ATOM 5565 C CA . LEU B 1 288 ? 0.667 -11.07 -3.01 1 97.5 288 LEU B CA 1
ATOM 5566 C C . LEU B 1 288 ? 0.797 -11.023 -4.527 1 97.5 288 LEU B C 1
ATOM 5568 O O . LEU B 1 288 ? 1.473 -11.875 -5.121 1 97.5 288 LEU B O 1
ATOM 5572 N N . GLN B 1 289 ? 0.116 -10.172 -5.113 1 98.12 289 GLN B N 1
ATOM 5573 C CA . GLN B 1 289 ? 0.238 -9.883 -6.539 1 98.12 289 GLN B CA 1
ATOM 5574 C C . GLN B 1 289 ? 0.449 -8.391 -6.781 1 98.12 289 GLN B C 1
ATOM 5576 O O . GLN B 1 289 ? 0.066 -7.559 -5.953 1 98.12 289 GLN B O 1
ATOM 5581 N N . TYR B 1 290 ? 1.063 -8.141 -7.871 1 97.94 290 TYR B N 1
ATOM 5582 C CA . TYR B 1 290 ? 1.354 -6.75 -8.203 1 97.94 290 TYR B CA 1
ATOM 5583 C C . TYR B 1 290 ? 1.328 -6.535 -9.711 1 97.94 290 TYR B C 1
ATOM 5585 O O . TYR B 1 290 ? 2.074 -7.18 -10.453 1 97.94 290 TYR B O 1
ATOM 5593 N N . TYR B 1 291 ? 0.44 -5.648 -10.148 1 98.25 291 TYR B N 1
ATOM 5594 C CA . TYR B 1 291 ? 0.299 -5.312 -11.555 1 98.25 291 TYR B CA 1
ATOM 5595 C C . TYR B 1 291 ? 0.888 -3.939 -11.852 1 98.25 291 TYR B C 1
ATOM 5597 O O . TYR B 1 291 ? 0.563 -2.961 -11.18 1 98.25 291 TYR B O 1
ATOM 5605 N N . THR B 1 292 ? 1.709 -3.832 -12.883 1 96.31 292 THR B N 1
ATOM 5606 C CA . THR B 1 292 ? 2.451 -2.602 -13.133 1 96.31 292 THR B CA 1
ATOM 5607 C C . THR B 1 292 ? 1.958 -1.914 -14.398 1 96.31 292 THR B C 1
ATOM 5609 O O . THR B 1 292 ? 2.545 -0.927 -14.844 1 96.31 292 THR B O 1
ATOM 5612 N N . THR B 1 293 ? 0.896 -2.432 -15.062 1 97.06 293 THR B N 1
ATOM 5613 C CA . THR B 1 293 ? 0.317 -1.83 -16.25 1 97.06 293 THR B CA 1
ATOM 5614 C C . THR B 1 293 ? -0.938 -1.034 -15.906 1 97.06 293 THR B C 1
ATOM 5616 O O . THR B 1 293 ? -1.634 -1.355 -14.945 1 97.06 293 THR B O 1
ATOM 5619 N N . PRO B 1 294 ? -1.28 0.008 -16.625 1 96.88 294 PRO B N 1
ATOM 5620 C CA . PRO B 1 294 ? -2.447 0.837 -16.328 1 96.88 294 PRO B CA 1
ATOM 5621 C C . PRO B 1 294 ? -3.768 0.103 -16.531 1 96.88 294 PRO B C 1
ATOM 5623 O O . PRO B 1 294 ? -4.801 0.512 -16 1 96.88 294 PRO B O 1
ATOM 5626 N N . SER B 1 295 ? -3.691 -0.894 -17.422 1 97.31 295 SER B N 1
ATOM 5627 C CA . SER B 1 295 ? -4.875 -1.706 -17.672 1 97.31 295 SER B CA 1
ATOM 5628 C C . SER B 1 295 ? -4.512 -3.18 -17.828 1 97.31 295 SER B C 1
ATOM 5630 O O . SER B 1 295 ? -3.359 -3.518 -18.094 1 97.31 295 SER B O 1
ATOM 5632 N N . GLY B 1 296 ? -5.449 -4.027 -17.562 1 97 296 GLY B N 1
ATOM 5633 C CA . GLY B 1 296 ? -5.242 -5.461 -17.656 1 97 296 GLY B CA 1
ATOM 5634 C C . GLY B 1 296 ? -6.375 -6.273 -17.062 1 97 296 GLY B C 1
ATOM 5635 O O . GLY B 1 296 ? -7.492 -5.773 -16.906 1 97 296 GLY B O 1
ATOM 5636 N N . VAL B 1 297 ? -6.113 -7.578 -16.859 1 97.56 297 VAL B N 1
ATOM 5637 C CA . VAL B 1 297 ? -7.098 -8.492 -16.281 1 97.56 297 VAL B CA 1
ATOM 5638 C C . VAL B 1 297 ? -6.547 -9.094 -14.992 1 97.56 297 VAL B C 1
ATOM 5640 O O . VAL B 1 297 ? -5.391 -9.523 -14.945 1 97.56 297 VAL B O 1
ATOM 5643 N N . VAL B 1 298 ? -7.293 -9.008 -13.984 1 98.38 298 VAL B N 1
ATOM 5644 C CA . VAL B 1 298 ? -6.934 -9.633 -12.711 1 98.38 298 VAL B CA 1
ATOM 5645 C C . VAL B 1 298 ? -7.957 -10.711 -12.359 1 98.38 298 VAL B C 1
ATOM 5647 O O . VAL B 1 298 ? -9.156 -10.531 -12.578 1 98.38 298 VAL B O 1
ATOM 5650 N N . GLN B 1 299 ? -7.449 -11.867 -11.859 1 98.62 299 GLN B N 1
ATOM 5651 C CA . GLN B 1 299 ? -8.32 -12.992 -11.547 1 98.62 299 GLN B CA 1
ATOM 5652 C C . GLN B 1 299 ? -8 -13.57 -10.172 1 98.62 299 GLN B C 1
ATOM 5654 O O . GLN B 1 299 ? -6.859 -13.492 -9.711 1 98.62 299 GLN B O 1
ATOM 5659 N N . SER B 1 300 ? -9.078 -14.078 -9.555 1 98.75 300 SER B N 1
ATOM 5660 C CA . SER B 1 300 ? -8.805 -14.914 -8.391 1 98.75 300 SER B CA 1
ATOM 5661 C C . SER B 1 300 ? -8.031 -16.172 -8.773 1 98.75 300 SER B C 1
ATOM 5663 O O . SER B 1 300 ? -8.094 -16.609 -9.922 1 98.75 300 SER B O 1
ATOM 5665 N N . PHE B 1 301 ? -7.262 -16.703 -7.871 1 98.5 301 PHE B N 1
ATOM 5666 C CA . PHE B 1 301 ? -6.559 -17.953 -8.148 1 98.5 301 PHE B CA 1
ATOM 5667 C C . PHE B 1 301 ? -7.547 -19.078 -8.453 1 98.5 301 PHE B C 1
ATOM 5669 O O . PHE B 1 301 ? -8.594 -19.172 -7.812 1 98.5 301 PHE B O 1
ATOM 5676 N N . ASN B 1 302 ? -7.215 -19.828 -9.492 1 98.25 302 ASN B N 1
ATOM 5677 C CA . ASN B 1 302 ? -7.957 -21 -9.961 1 98.25 302 ASN B CA 1
ATOM 5678 C C . ASN B 1 302 ? -9.297 -20.594 -10.586 1 98.25 302 ASN B C 1
ATOM 5680 O O . ASN B 1 302 ? -10.234 -21.391 -10.602 1 98.25 302 ASN B O 1
ATOM 5684 N N . TYR B 1 303 ? -9.43 -19.406 -11.023 1 98.5 303 TYR B N 1
ATOM 5685 C CA . TYR B 1 303 ? -10.633 -19 -11.727 1 98.5 303 TYR B CA 1
ATOM 5686 C C . TYR B 1 303 ? -10.898 -19.906 -12.93 1 98.5 303 TYR B C 1
ATOM 5688 O O . TYR B 1 303 ? -12.039 -20.297 -13.18 1 98.5 303 TYR B O 1
ATOM 5696 N N . ALA B 1 304 ? -9.875 -20.188 -13.68 1 96.62 304 ALA B N 1
ATOM 5697 C CA . ALA B 1 304 ? -9.984 -21.062 -14.844 1 96.62 304 ALA B CA 1
ATOM 5698 C C . ALA B 1 304 ? -10.406 -22.484 -14.43 1 96.62 304 ALA B C 1
ATOM 5700 O O . ALA B 1 304 ? -11.023 -23.203 -15.203 1 96.62 304 ALA B O 1
ATOM 5701 N N . GLY B 1 305 ? -10.039 -22.844 -13.188 1 95.62 305 GLY B N 1
ATOM 5702 C CA . GLY B 1 305 ? -10.406 -24.156 -12.68 1 95.62 305 GLY B CA 1
ATOM 5703 C C . GLY B 1 305 ? -11.812 -24.203 -12.109 1 95.62 305 GLY B C 1
ATOM 5704 O O . GLY B 1 305 ? -12.336 -25.281 -11.828 1 95.62 305 GLY B O 1
ATOM 5705 N N . GLY B 1 306 ? -12.328 -23.031 -11.805 1 96.62 306 GLY B N 1
ATOM 5706 C CA . GLY B 1 306 ? -13.758 -23.031 -11.539 1 96.62 306 GLY B CA 1
ATOM 5707 C C . GLY B 1 306 ? -14.094 -22.578 -10.125 1 96.62 306 GLY B C 1
ATOM 5708 O O . GLY B 1 306 ? -15.258 -22.344 -9.805 1 96.62 306 GLY B O 1
ATOM 5709 N N . ALA B 1 307 ? -13.07 -22.5 -9.219 1 97.62 307 ALA B N 1
ATOM 5710 C CA . ALA B 1 307 ? -13.406 -22.109 -7.852 1 97.62 307 ALA B CA 1
ATOM 5711 C C . ALA B 1 307 ? -12.18 -21.547 -7.125 1 97.62 307 ALA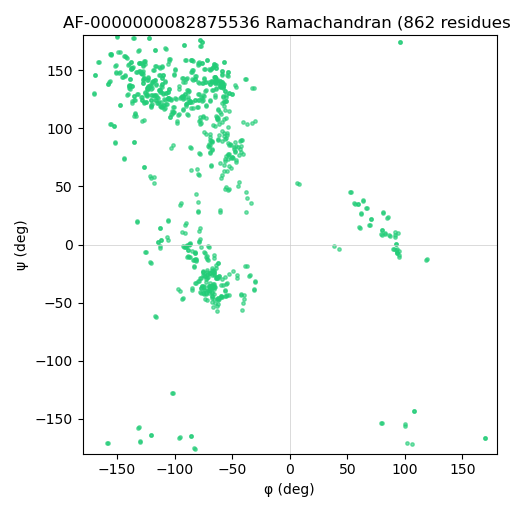 B C 1
ATOM 5713 O O . ALA B 1 307 ? -11.078 -22.094 -7.25 1 97.62 307 ALA B O 1
ATOM 5714 N N . TYR B 1 308 ? -12.453 -20.453 -6.383 1 98.38 308 TYR B N 1
ATOM 5715 C CA . TYR B 1 308 ? -11.406 -20.016 -5.465 1 98.38 308 TYR B CA 1
ATOM 5716 C C . TYR B 1 308 ? -11.352 -20.906 -4.23 1 98.38 308 TYR B C 1
ATOM 5718 O O . TYR B 1 308 ? -12.195 -21.797 -4.059 1 98.38 308 TYR B O 1
ATOM 5726 N N . THR B 1 309 ? -10.359 -20.703 -3.326 1 98.19 309 THR B N 1
ATOM 5727 C CA . THR B 1 309 ? -10.164 -21.594 -2.191 1 98.19 309 THR B CA 1
ATOM 5728 C C . THR B 1 309 ? -10.586 -20.922 -0.891 1 98.19 309 THR B C 1
ATOM 5730 O O . THR B 1 309 ? -10.836 -19.719 -0.867 1 98.19 309 THR B O 1
ATOM 5733 N N . ASN B 1 310 ? -10.664 -21.75 0.165 1 97.5 310 ASN B N 1
ATOM 5734 C CA . ASN B 1 310 ? -11.031 -21.281 1.501 1 97.5 310 ASN B CA 1
ATOM 5735 C C . ASN B 1 310 ? -9.852 -20.625 2.205 1 97.5 310 ASN B C 1
ATOM 5737 O O . ASN B 1 310 ? -8.695 -20.828 1.828 1 97.5 310 ASN B O 1
ATOM 5741 N N . ASN B 1 311 ? -10.18 -19.734 3.146 1 96.5 311 ASN B N 1
ATOM 5742 C CA . ASN B 1 311 ? -9.25 -19.141 4.102 1 96.5 311 ASN B CA 1
ATOM 5743 C C . ASN B 1 311 ? -8.195 -18.297 3.404 1 96.5 311 ASN B C 1
ATOM 5745 O O . ASN B 1 311 ? -7.016 -18.344 3.746 1 96.5 311 ASN B O 1
ATOM 5749 N N . LEU B 1 312 ? -8.664 -17.625 2.404 1 97.38 312 LEU B N 1
ATOM 5750 C CA . LEU B 1 312 ? -7.781 -16.688 1.726 1 97.38 312 LEU B CA 1
ATOM 5751 C C . LEU B 1 312 ? -7.727 -15.367 2.471 1 97.38 312 LEU B C 1
ATOM 5753 O O . LEU B 1 312 ? -8.719 -14.938 3.061 1 97.38 312 LEU B O 1
ATOM 5757 N N . ASN B 1 313 ? -6.633 -14.766 2.521 1 96.94 313 ASN B N 1
ATOM 5758 C CA . ASN B 1 313 ? -6.367 -13.422 3.021 1 96.94 313 ASN B CA 1
ATOM 5759 C C . ASN B 1 313 ? -5.156 -12.805 2.33 1 96.94 313 ASN B C 1
ATOM 5761 O O . ASN B 1 313 ? -4.023 -12.977 2.779 1 96.94 313 ASN B O 1
ATOM 5765 N N . TYR B 1 314 ? -5.453 -12.148 1.211 1 97.06 314 TYR B N 1
ATOM 5766 C CA . TYR B 1 314 ? -4.34 -11.539 0.495 1 97.06 314 TYR B CA 1
ATOM 5767 C C . TYR B 1 314 ? -4.785 -10.273 -0.231 1 97.06 314 TYR B C 1
ATOM 5769 O O . TYR B 1 314 ? -5.984 -10.008 -0.338 1 97.06 314 TYR B O 1
ATOM 5777 N N . VAL B 1 315 ? -3.803 -9.508 -0.644 1 97.94 315 VAL B N 1
ATOM 5778 C CA . VAL B 1 315 ? -4.082 -8.242 -1.303 1 97.94 315 VAL B CA 1
ATOM 5779 C C . VAL B 1 315 ? -3.373 -8.188 -2.654 1 97.94 315 VAL B C 1
ATOM 5781 O O . VAL B 1 315 ? -2.207 -8.578 -2.766 1 97.94 315 VAL B O 1
ATOM 5784 N N . ILE B 1 316 ? -4.117 -7.828 -3.658 1 98.62 316 ILE B N 1
ATOM 5785 C CA . ILE B 1 316 ? -3.578 -7.531 -4.98 1 98.62 316 ILE B CA 1
ATOM 5786 C C . ILE B 1 316 ? -3.297 -6.035 -5.102 1 98.62 316 ILE B C 1
ATOM 5788 O O . ILE B 1 316 ? -4.18 -5.211 -4.852 1 98.62 316 ILE B O 1
ATOM 5792 N N . CYS B 1 317 ? -2.104 -5.723 -5.473 1 98.12 317 CYS B N 1
ATOM 5793 C CA . CYS B 1 317 ? -1.723 -4.316 -5.57 1 98.12 317 CYS B CA 1
ATOM 5794 C C . CYS B 1 317 ? -1.516 -3.906 -7.023 1 98.12 317 CYS B C 1
ATOM 5796 O O . CYS B 1 317 ? -1.157 -4.734 -7.863 1 98.12 317 CYS B O 1
ATOM 5798 N N . PHE B 1 318 ? -1.713 -2.627 -7.305 1 97.94 318 PHE B N 1
ATOM 5799 C CA . PHE B 1 318 ? -1.538 -2.045 -8.633 1 97.94 318 PHE B CA 1
ATOM 5800 C C . PHE B 1 318 ? -0.641 -0.814 -8.57 1 97.94 318 PHE B C 1
ATOM 5802 O O . PHE B 1 318 ? -0.866 0.084 -7.754 1 97.94 318 PHE B O 1
ATOM 5809 N N . LYS B 1 319 ? 0.352 -0.868 -9.391 1 95.56 319 LYS B N 1
ATOM 5810 C CA . LYS B 1 319 ? 1.156 0.346 -9.492 1 95.56 319 LYS B CA 1
ATOM 5811 C C . LYS B 1 319 ? 0.322 1.515 -10.016 1 95.56 319 LYS B C 1
ATOM 5813 O O . LYS B 1 319 ? -0.214 1.457 -11.125 1 95.56 319 LYS B O 1
ATOM 5818 N N . LYS B 1 320 ? 0.176 2.467 -9.227 1 93.62 320 LYS B N 1
ATOM 5819 C CA . LYS B 1 320 ? -0.54 3.666 -9.648 1 93.62 320 LYS B CA 1
ATOM 5820 C C . LYS B 1 320 ? 0.291 4.488 -10.625 1 93.62 320 LYS B C 1
ATOM 5822 O O . LYS B 1 320 ? 1.367 4.977 -10.281 1 93.62 320 LYS B O 1
ATOM 5827 N N . MET B 1 321 ? -0.227 4.664 -11.797 1 92.06 321 MET B N 1
ATOM 5828 C CA . MET B 1 321 ? 0.482 5.387 -12.852 1 92.06 321 MET B CA 1
ATOM 5829 C C . MET B 1 321 ? 0.485 6.887 -12.57 1 92.06 321 MET B C 1
ATOM 5831 O O . MET B 1 321 ? -0.435 7.406 -11.938 1 92.06 321 MET B O 1
ATOM 5835 N N . SER B 1 322 ? 1.586 7.508 -13.102 1 85.44 322 SER B N 1
ATOM 5836 C CA . SER B 1 322 ? 1.644 8.961 -12.953 1 85.44 322 SER B CA 1
ATOM 5837 C C . SER B 1 322 ? 0.396 9.625 -13.531 1 85.44 322 SER B C 1
ATOM 5839 O O . SER B 1 322 ? 0 9.336 -14.664 1 85.44 322 SER B O 1
ATOM 5841 N N . GLY B 1 323 ? -0.245 10.359 -12.734 1 86.25 323 GLY B N 1
ATOM 5842 C CA . GLY B 1 323 ? -1.409 11.109 -13.188 1 86.25 323 GLY B CA 1
ATOM 5843 C C . GLY B 1 323 ? -2.707 10.336 -13.031 1 86.25 323 GLY B C 1
ATOM 5844 O O . GLY B 1 323 ? -3.777 10.836 -13.391 1 86.25 323 GLY B O 1
ATOM 5845 N N . ALA B 1 324 ? -2.623 9.078 -12.594 1 93 324 ALA B N 1
ATOM 5846 C CA . ALA B 1 324 ? -3.844 8.312 -12.383 1 93 324 ALA B CA 1
ATOM 5847 C C . ALA B 1 324 ? -4.551 8.742 -11.102 1 93 324 ALA B C 1
ATOM 5849 O O . ALA B 1 324 ? -3.908 8.93 -10.062 1 93 324 ALA B O 1
ATOM 5850 N N . CYS B 1 325 ? -5.898 8.844 -11.172 1 94.19 325 CYS B N 1
ATOM 5851 C CA . CYS B 1 325 ? -6.641 9.328 -10.008 1 94.19 325 CYS B CA 1
ATOM 5852 C C . CYS B 1 325 ? -7.648 8.281 -9.539 1 94.19 325 CYS B C 1
ATOM 5854 O O . CYS B 1 325 ? -8.188 8.391 -8.438 1 94.19 325 CYS B O 1
ATOM 5856 N N . SER B 1 326 ? -7.91 7.324 -10.406 1 96.88 326 SER B N 1
ATOM 5857 C CA . SER B 1 326 ? -8.844 6.27 -10.031 1 96.88 326 SER B CA 1
ATOM 5858 C C . SER B 1 326 ? -8.586 4.988 -10.82 1 96.88 326 SER B C 1
ATOM 5860 O O . SER B 1 326 ? -7.824 4.996 -11.789 1 96.88 326 SER B O 1
ATOM 5862 N N . ILE B 1 327 ? -9.109 3.896 -10.391 1 98.25 327 ILE B N 1
ATOM 5863 C CA . ILE B 1 327 ? -9.07 2.611 -11.078 1 98.25 327 ILE B CA 1
ATOM 5864 C C . ILE B 1 327 ? -10.461 1.99 -11.102 1 98.25 327 ILE B C 1
ATOM 5866 O O . ILE B 1 327 ? -11.148 1.956 -10.07 1 98.25 327 ILE B O 1
ATOM 5870 N N . THR B 1 328 ? -10.898 1.587 -12.25 1 98.44 328 THR B N 1
ATOM 5871 C CA . THR B 1 328 ? -12.227 1.012 -12.43 1 98.44 328 THR B CA 1
ATOM 5872 C C . THR B 1 328 ? -12.133 -0.474 -12.766 1 98.44 328 THR B C 1
ATOM 5874 O O . THR B 1 328 ? -11.281 -0.885 -13.562 1 98.44 328 THR B O 1
ATOM 5877 N N . TYR B 1 329 ? -12.969 -1.279 -12.141 1 98.62 329 TYR B N 1
ATOM 5878 C CA . TYR B 1 329 ? -13.055 -2.715 -12.375 1 98.62 329 TYR B CA 1
ATOM 5879 C C . TYR B 1 329 ? -14.359 -3.078 -13.062 1 98.62 329 TYR B C 1
ATOM 5881 O O . TYR B 1 329 ? -15.422 -2.551 -12.719 1 98.62 329 TYR B O 1
ATOM 5889 N N . ARG B 1 330 ? -14.258 -4 -14.062 1 98.12 330 ARG B N 1
ATOM 5890 C CA . ARG B 1 330 ? -15.414 -4.508 -14.805 1 98.12 330 ARG B CA 1
ATOM 5891 C C . ARG B 1 330 ? -15.297 -6.012 -15.031 1 98.12 330 ARG B C 1
ATOM 5893 O O . ARG B 1 330 ? -14.203 -6.535 -15.227 1 98.12 330 ARG B O 1
ATOM 5900 N N . ASN B 1 331 ? -16.422 -6.66 -14.953 1 98.12 331 ASN B N 1
ATOM 5901 C CA . ASN B 1 331 ? -16.391 -8.07 -15.32 1 98.12 331 ASN B CA 1
ATOM 5902 C C . ASN B 1 331 ? -17.031 -8.305 -16.688 1 98.12 331 ASN B C 1
ATOM 5904 O O . ASN B 1 331 ? -17.297 -9.453 -17.062 1 98.12 331 ASN B O 1
ATOM 5908 N N . VAL B 1 332 ? -17.406 -7.215 -17.312 1 94.31 332 VAL B N 1
ATOM 5909 C CA . VAL B 1 332 ? -17.859 -7.234 -18.703 1 94.31 332 VAL B CA 1
ATOM 5910 C C . VAL B 1 332 ? -16.844 -6.52 -19.594 1 94.31 332 VAL B C 1
ATOM 5912 O O . VAL B 1 332 ? -16.5 -5.359 -19.344 1 94.31 332 VAL B O 1
ATOM 5915 N N . ASN B 1 333 ? -16.391 -7.23 -20.516 1 88.12 333 ASN B N 1
ATOM 5916 C CA . ASN B 1 333 ? -15.359 -6.617 -21.359 1 88.12 333 ASN B CA 1
ATOM 5917 C C . ASN B 1 333 ? -15.969 -5.73 -22.438 1 88.12 333 ASN B C 1
ATOM 5919 O O . ASN B 1 333 ? -17.188 -5.508 -22.453 1 88.12 333 ASN B O 1
ATOM 5923 N N . SER B 1 334 ? -15.117 -5.195 -23.312 1 86.38 334 SER B N 1
ATOM 5924 C CA . SER B 1 334 ? -15.531 -4.207 -24.297 1 86.38 334 SER B CA 1
ATOM 5925 C C . SER B 1 334 ? -16.469 -4.824 -25.328 1 86.38 334 SER B C 1
ATOM 5927 O O . SER B 1 334 ? -17.25 -4.117 -25.969 1 86.38 334 SER B O 1
ATOM 5929 N N . THR B 1 335 ? -16.422 -6.105 -25.5 1 89.38 335 THR B N 1
ATOM 5930 C CA . THR B 1 335 ? -17.25 -6.781 -26.484 1 89.38 335 THR B CA 1
ATOM 5931 C C . THR B 1 335 ? -18.578 -7.215 -25.875 1 89.38 335 THR B C 1
ATOM 5933 O O . THR B 1 335 ? -19.422 -7.809 -26.547 1 89.38 335 THR B O 1
ATOM 5936 N N . GLY B 1 336 ? -18.734 -6.965 -24.594 1 88.19 336 GLY B N 1
ATOM 5937 C CA . GLY B 1 336 ? -19.969 -7.305 -23.922 1 88.19 336 GLY B CA 1
ATOM 5938 C C . GLY B 1 336 ? -19.938 -8.68 -23.281 1 88.19 336 GLY B C 1
ATOM 5939 O O . GLY B 1 336 ? -20.938 -9.117 -22.688 1 88.19 336 GLY B O 1
ATOM 5940 N N . GLN B 1 337 ? -18.844 -9.352 -23.406 1 92.94 337 GLN B N 1
ATOM 5941 C CA . GLN B 1 337 ? -18.719 -10.68 -22.797 1 92.94 337 GLN B CA 1
ATOM 5942 C C . GLN B 1 337 ? -18.531 -10.57 -21.281 1 92.94 337 GLN B C 1
ATOM 5944 O O . GLN B 1 337 ? -17.656 -9.852 -20.812 1 92.94 337 GLN B O 1
ATOM 5949 N N . GLU B 1 338 ? -19.359 -11.312 -20.641 1 95.5 338 GLU B N 1
ATOM 5950 C CA . GLU B 1 338 ? -19.328 -11.289 -19.188 1 95.5 338 GLU B CA 1
ATOM 5951 C C . GLU B 1 338 ? -18.469 -12.422 -18.641 1 95.5 338 GLU B C 1
ATOM 5953 O O . GLU B 1 338 ? -18.609 -13.578 -19.047 1 95.5 338 GLU B O 1
ATOM 5958 N N . SER B 1 339 ? -17.531 -12.039 -17.812 1 97.44 339 SER B N 1
ATOM 5959 C CA . SER B 1 339 ? -16.859 -13.031 -16.969 1 97.44 339 SER B CA 1
ATOM 5960 C C . SER B 1 339 ? -17.609 -13.242 -15.656 1 97.44 339 SER B C 1
ATOM 5962 O O . SER B 1 339 ? -17.859 -12.289 -14.922 1 97.44 339 SER B O 1
ATOM 5964 N N . ARG B 1 340 ? -17.922 -14.438 -15.398 1 97.38 340 ARG B N 1
ATOM 5965 C CA . ARG B 1 340 ? -18.75 -14.742 -14.227 1 97.38 340 ARG B CA 1
ATOM 5966 C C . ARG B 1 340 ? -18.094 -14.242 -12.945 1 97.38 340 ARG B C 1
ATOM 5968 O O . ARG B 1 340 ? -16.906 -14.477 -12.719 1 97.38 340 ARG B O 1
ATOM 5975 N N . PHE B 1 341 ? -18.859 -13.516 -12.227 1 98.62 341 PHE B N 1
ATOM 5976 C CA . PHE B 1 341 ? -18.5 -13.078 -10.883 1 98.62 341 PHE B CA 1
ATOM 5977 C C . PHE B 1 341 ? -19.281 -13.859 -9.828 1 98.62 341 PHE B C 1
ATOM 5979 O O . PHE B 1 341 ? -20.516 -13.93 -9.898 1 98.62 341 PHE B O 1
ATOM 5986 N N . GLN B 1 342 ? -18.531 -14.461 -8.883 1 98.56 342 GLN B N 1
ATOM 5987 C CA . GLN B 1 342 ? -19.234 -15.227 -7.863 1 98.56 342 GLN B CA 1
ATOM 5988 C C . GLN B 1 342 ? -18.406 -15.344 -6.586 1 98.56 342 GLN B C 1
ATOM 5990 O O . GLN B 1 342 ? -17.453 -16.109 -6.535 1 98.56 342 GLN B O 1
ATOM 5995 N N . ILE B 1 343 ? -18.734 -14.617 -5.609 1 98.62 343 ILE B N 1
ATOM 5996 C CA . ILE B 1 343 ? -18.188 -14.703 -4.262 1 98.62 343 ILE B CA 1
ATOM 5997 C C . ILE B 1 343 ? -19.312 -14.984 -3.266 1 98.62 343 ILE B C 1
ATOM 5999 O O . ILE B 1 343 ? -20.188 -14.141 -3.057 1 98.62 343 ILE B O 1
ATOM 6003 N N . VAL B 1 344 ? -19.219 -16.094 -2.594 1 96.88 344 VAL B N 1
ATOM 6004 C CA . VAL B 1 344 ? -20.391 -16.656 -1.935 1 96.88 344 VAL B CA 1
ATOM 6005 C C . VAL B 1 344 ? -20.312 -16.422 -0.429 1 96.88 344 VAL B C 1
ATOM 6007 O O . VAL B 1 344 ? -19.25 -16.578 0.173 1 96.88 344 VAL B O 1
ATOM 6010 N N . ASN B 1 345 ? -21.391 -15.977 0.117 1 97.62 345 ASN B N 1
ATOM 6011 C CA . ASN B 1 345 ? -21.609 -15.891 1.557 1 97.62 345 ASN B CA 1
ATOM 6012 C C . ASN B 1 345 ? -22.859 -16.656 1.979 1 97.62 345 ASN B C 1
ATOM 6014 O O . ASN B 1 345 ? -23.922 -16.5 1.366 1 97.62 345 ASN B O 1
ATOM 6018 N N . VAL B 1 346 ? -22.734 -17.453 3.055 1 95.62 346 VAL B N 1
ATOM 6019 C CA . VAL B 1 346 ? -23.859 -18.297 3.449 1 95.62 346 VAL B CA 1
ATOM 6020 C C . VAL B 1 346 ? -24.172 -18.078 4.93 1 95.62 346 VAL B C 1
ATOM 6022 O O . VAL B 1 346 ? -23.281 -17.797 5.727 1 95.62 346 VAL B O 1
ATOM 6025 N N . GLU B 1 347 ? -25.438 -18.219 5.207 1 92.31 347 GLU B N 1
ATOM 6026 C CA . GLU B 1 347 ? -25.875 -18.203 6.594 1 92.31 347 GLU B CA 1
ATOM 6027 C C . GLU B 1 347 ? -25.594 -19.531 7.285 1 92.31 347 GLU B C 1
ATOM 6029 O O . GLU B 1 347 ? -25.078 -20.469 6.656 1 92.31 347 GLU B O 1
ATOM 6034 N N . SER B 1 348 ? -25.906 -19.516 8.547 1 88.56 348 SER B N 1
ATOM 6035 C CA . SER B 1 348 ? -25.672 -20.719 9.344 1 88.56 348 SER B CA 1
ATOM 6036 C C . SER B 1 348 ? -26.484 -21.891 8.812 1 88.56 348 SER B C 1
ATOM 6038 O O . SER B 1 348 ? -26.078 -23.047 8.93 1 88.56 348 SER B O 1
ATOM 6040 N N . ASN B 1 349 ? -27.672 -21.609 8.141 1 89.94 349 ASN B N 1
ATOM 6041 C CA . ASN B 1 349 ? -28.531 -22.672 7.621 1 89.94 349 ASN B CA 1
ATOM 6042 C C . ASN B 1 349 ? -28.125 -23.094 6.219 1 89.94 349 ASN B C 1
ATOM 6044 O O . ASN B 1 349 ? -28.766 -23.938 5.605 1 89.94 349 ASN B O 1
ATOM 6048 N N . GLY B 1 350 ? -27.078 -22.453 5.715 1 88.56 350 GLY B N 1
ATOM 6049 C CA . GLY B 1 350 ? -26.547 -22.859 4.418 1 88.56 350 GLY B CA 1
ATOM 6050 C C . GLY B 1 350 ? -27.094 -22.047 3.268 1 88.56 350 GLY B C 1
ATOM 6051 O O . GLY B 1 350 ? -26.672 -22.203 2.123 1 88.56 350 GLY B O 1
ATOM 6052 N N . GLN B 1 351 ? -28.047 -21.188 3.584 1 92.06 351 GLN B N 1
ATOM 6053 C CA . GLN B 1 351 ? -28.641 -20.375 2.529 1 92.06 351 GLN B CA 1
ATOM 6054 C C . GLN B 1 351 ? -27.766 -19.172 2.209 1 92.06 351 GLN B C 1
ATOM 6056 O O . GLN B 1 351 ? -27.141 -18.578 3.105 1 92.06 351 GLN B O 1
ATOM 6061 N N . SER B 1 352 ? -27.781 -18.859 0.945 1 94.38 352 SER B N 1
ATOM 6062 C CA . SER B 1 352 ? -27 -17.688 0.521 1 94.38 352 SER B CA 1
ATOM 6063 C C . SER B 1 352 ? -27.562 -16.406 1.141 1 94.38 352 SER B C 1
ATOM 6065 O O . SER B 1 352 ? -28.781 -16.234 1.226 1 94.38 352 SER B O 1
ATOM 6067 N N . ILE B 1 353 ? -26.734 -15.547 1.567 1 96.25 353 ILE B N 1
ATOM 6068 C CA . ILE B 1 353 ? -27.141 -14.273 2.146 1 96.25 353 ILE B CA 1
ATOM 6069 C C . ILE B 1 353 ? -27.656 -13.344 1.045 1 96.25 353 ILE B C 1
ATOM 6071 O O . ILE B 1 353 ? -28.672 -12.672 1.212 1 96.25 353 ILE B O 1
ATOM 6075 N N . VAL B 1 354 ? -26.922 -13.336 -0.104 1 97.19 354 VAL B N 1
ATOM 6076 C CA . VAL B 1 354 ? -27.297 -12.539 -1.269 1 97.19 354 VAL B CA 1
ATOM 6077 C C . VAL B 1 354 ? -28.141 -13.375 -2.225 1 97.19 354 VAL B C 1
ATOM 6079 O O . VAL B 1 354 ? -27.766 -14.5 -2.574 1 97.19 354 VAL B O 1
ATOM 6082 N N . PRO B 1 355 ? -29.297 -12.883 -2.629 1 96.19 355 PRO B N 1
ATOM 6083 C CA . PRO B 1 355 ? -30.125 -13.648 -3.568 1 96.19 355 PRO B CA 1
ATOM 6084 C C . PRO B 1 355 ? -29.375 -13.977 -4.867 1 96.19 355 PRO B C 1
ATOM 6086 O O . PRO B 1 355 ? -28.438 -13.266 -5.242 1 96.19 355 PRO B O 1
ATOM 6089 N N . THR B 1 356 ? -29.875 -15.008 -5.488 1 95.81 356 THR B N 1
ATOM 6090 C CA . THR B 1 356 ? -29.266 -15.453 -6.742 1 95.81 356 THR B CA 1
ATOM 6091 C C . THR B 1 356 ? -29.297 -14.336 -7.781 1 95.81 356 THR B C 1
ATOM 6093 O O . THR B 1 356 ? -30.297 -13.609 -7.891 1 95.81 356 THR B O 1
ATOM 6096 N N . ASN B 1 357 ? -28.25 -14.234 -8.484 1 97.19 357 ASN B N 1
ATOM 6097 C CA . ASN B 1 357 ? -28.094 -13.305 -9.602 1 97.19 357 ASN B CA 1
ATOM 6098 C C . ASN B 1 357 ? -28.094 -11.852 -9.125 1 97.19 357 ASN B C 1
ATOM 6100 O O . ASN B 1 357 ? -28.578 -10.961 -9.828 1 97.19 357 ASN B O 1
ATOM 6104 N N . GLN B 1 358 ? -27.609 -11.656 -7.949 1 98.19 358 GLN B N 1
ATOM 6105 C CA . GLN B 1 358 ? -27.531 -10.297 -7.422 1 98.19 358 GLN B CA 1
ATOM 6106 C C . GLN B 1 358 ? -26.141 -10.008 -6.848 1 98.19 358 GLN B C 1
ATOM 6108 O O . GLN B 1 358 ? -25.422 -10.93 -6.441 1 98.19 358 GLN B O 1
ATOM 6113 N N . ALA B 1 359 ? -25.844 -8.734 -6.82 1 98.5 359 ALA B N 1
ATOM 6114 C CA . ALA B 1 359 ? -24.625 -8.258 -6.16 1 98.5 359 ALA B CA 1
ATOM 6115 C C . ALA B 1 359 ? -24.859 -8.062 -4.664 1 98.5 359 ALA B C 1
ATOM 6117 O O . ALA B 1 359 ? -25.984 -7.777 -4.234 1 98.5 359 ALA B O 1
ATOM 6118 N N . GLY B 1 360 ? -23.859 -8.398 -3.916 1 97.88 360 GLY B N 1
ATOM 6119 C CA . GLY B 1 360 ? -23.828 -8.023 -2.512 1 97.88 360 GLY B CA 1
ATOM 6120 C C . GLY B 1 360 ? -22.812 -6.941 -2.209 1 97.88 360 GLY B C 1
ATOM 6121 O O . GLY B 1 360 ? -21.719 -6.922 -2.785 1 97.88 360 GLY B O 1
ATOM 6122 N N . ALA B 1 361 ? -23.25 -6.02 -1.318 1 95.62 361 ALA B N 1
ATOM 6123 C CA . ALA B 1 361 ? -22.375 -4.926 -0.907 1 95.62 361 ALA B CA 1
ATOM 6124 C C . ALA B 1 361 ? -22.5 -4.656 0.589 1 95.62 361 ALA B C 1
ATOM 6126 O O . ALA B 1 361 ? -23.594 -4.668 1.138 1 95.62 361 ALA B O 1
ATOM 6127 N N . GLY B 1 362 ? -21.297 -4.453 1.21 1 93 362 GLY B N 1
ATOM 6128 C CA . GLY B 1 362 ? -21.312 -4.125 2.627 1 93 362 GLY B CA 1
ATOM 6129 C C . GLY B 1 362 ? -21.109 -5.336 3.52 1 93 362 GLY B C 1
ATOM 6130 O O . GLY B 1 362 ? -21.188 -6.477 3.055 1 93 362 GLY B O 1
ATOM 6131 N N . VAL B 1 363 ? -21 -5.109 4.797 1 91.12 363 VAL B N 1
ATOM 6132 C CA . VAL B 1 363 ? -20.609 -6.129 5.766 1 91.12 363 VAL B CA 1
ATOM 6133 C C . VAL B 1 363 ? -21.781 -7.078 6.012 1 91.12 363 VAL B C 1
ATOM 6135 O O . VAL B 1 363 ? -21.594 -8.25 6.32 1 91.12 363 VAL B O 1
ATOM 6138 N N . PHE B 1 364 ? -23 -6.594 5.82 1 90.94 364 PHE B N 1
ATOM 6139 C CA . PHE B 1 364 ? -24.156 -7.43 6.09 1 90.94 364 PHE B CA 1
ATOM 6140 C C . PHE B 1 364 ? -24.359 -8.453 4.977 1 90.94 364 PHE B C 1
ATOM 6142 O O . PHE B 1 364 ? -24.766 -9.586 5.238 1 90.94 364 PHE B O 1
ATOM 6149 N N . ASN B 1 365 ? -24.062 -8.016 3.717 1 94.69 365 ASN B N 1
ATOM 6150 C CA . ASN B 1 365 ? -24.188 -8.93 2.584 1 94.69 365 ASN B CA 1
ATOM 6151 C C . ASN B 1 365 ? -22.953 -9.82 2.447 1 94.69 365 ASN B C 1
ATOM 6153 O O . ASN B 1 365 ? -23.047 -10.961 2 1 94.69 365 ASN B O 1
ATOM 6157 N N . CYS B 1 366 ? -21.812 -9.258 2.805 1 96.5 366 CYS B N 1
ATOM 6158 C CA . CYS B 1 366 ? -20.531 -9.906 2.535 1 96.5 366 CYS B CA 1
ATOM 6159 C C . CYS B 1 366 ? -19.703 -10.031 3.809 1 96.5 366 CYS B C 1
ATOM 6161 O O . CYS B 1 366 ? -18.594 -9.5 3.887 1 96.5 366 CYS B O 1
ATOM 6163 N N . PRO B 1 367 ? -20.125 -10.82 4.754 1 94.44 367 PRO B N 1
ATOM 6164 C CA . PRO B 1 367 ? -19.453 -10.883 6.051 1 94.44 367 PRO B CA 1
ATOM 6165 C C . PRO B 1 367 ? -18.172 -11.703 6.004 1 94.44 367 PRO B C 1
ATOM 6167 O O . PRO B 1 367 ? -17.234 -11.438 6.766 1 94.44 367 PRO B O 1
ATOM 6170 N N . ASP B 1 368 ? -18.141 -12.719 5.047 1 95.62 368 ASP B N 1
ATOM 6171 C CA . ASP B 1 368 ? -17.047 -13.688 5.141 1 95.62 368 ASP B CA 1
ATOM 6172 C C . ASP B 1 368 ? -16.156 -13.633 3.91 1 95.62 368 ASP B C 1
ATOM 6174 O O . ASP B 1 368 ? -14.961 -13.328 4.02 1 95.62 368 ASP B O 1
ATOM 6178 N N . ASP B 1 369 ? -16.75 -13.93 2.727 1 98.31 369 ASP B N 1
ATOM 6179 C CA . ASP B 1 369 ? -15.992 -13.867 1.48 1 98.31 369 ASP B CA 1
ATOM 6180 C C . ASP B 1 369 ? -16.25 -12.555 0.739 1 98.31 369 ASP B C 1
ATOM 6182 O O . ASP B 1 369 ? -17.406 -12.227 0.455 1 98.31 369 ASP B O 1
ATOM 6186 N N . TYR B 1 370 ? -15.188 -11.805 0.41 1 98.56 370 TYR B N 1
ATOM 6187 C CA . TYR B 1 370 ? -15.422 -10.516 -0.229 1 98.56 370 TYR B CA 1
ATOM 6188 C C . TYR B 1 370 ? -14.141 -9.977 -0.846 1 98.56 370 TYR B C 1
ATOM 6190 O O . TYR B 1 370 ? -13.039 -10.375 -0.463 1 98.56 370 TYR B O 1
ATOM 6198 N N . ILE B 1 371 ? -14.266 -9.125 -1.797 1 98.75 371 ILE B N 1
ATOM 6199 C CA . ILE B 1 371 ? -13.242 -8.164 -2.186 1 98.75 371 ILE B CA 1
ATOM 6200 C C . ILE B 1 371 ? -13.609 -6.773 -1.677 1 98.75 371 ILE B C 1
ATOM 6202 O O . ILE B 1 371 ? -14.766 -6.527 -1.31 1 98.75 371 ILE B O 1
ATOM 6206 N N . VAL B 1 372 ? -12.641 -5.922 -1.587 1 98.25 372 VAL B N 1
ATOM 6207 C CA . VAL B 1 372 ? -12.914 -4.574 -1.1 1 98.25 372 VAL B CA 1
ATOM 6208 C C . VAL B 1 372 ? -12.523 -3.553 -2.166 1 98.25 372 VAL B C 1
ATOM 6210 O O . VAL B 1 372 ? -11.398 -3.562 -2.664 1 98.25 372 VAL B O 1
ATOM 6213 N N . VAL B 1 373 ? -13.445 -2.729 -2.547 1 97.56 373 VAL B N 1
ATOM 6214 C CA . VAL B 1 373 ? -13.195 -1.595 -3.43 1 97.56 373 VAL B CA 1
ATOM 6215 C C . VAL B 1 373 ? -13.75 -0.319 -2.807 1 97.56 373 VAL B C 1
ATOM 6217 O O . VAL B 1 373 ? -14.93 -0.261 -2.449 1 97.56 373 VAL B O 1
ATOM 6220 N N . SER B 1 374 ? -12.938 0.68 -2.645 1 93.38 374 SER B N 1
ATOM 6221 C CA . SER B 1 374 ? -13.328 1.974 -2.1 1 93.38 374 SER B CA 1
ATOM 6222 C C . SER B 1 374 ? -13.969 1.822 -0.723 1 93.38 374 SER B C 1
ATOM 6224 O O . SER B 1 374 ? -14.992 2.445 -0.435 1 93.38 374 SER B O 1
ATOM 6226 N N . GLY B 1 375 ? -13.438 0.851 0.011 1 93.44 375 GLY B N 1
ATOM 6227 C CA . GLY B 1 375 ? -13.891 0.662 1.381 1 93.44 375 GLY B CA 1
ATOM 6228 C C . GLY B 1 375 ? -15.195 -0.101 1.48 1 93.44 375 GLY B C 1
ATOM 6229 O O . GLY B 1 375 ? -15.859 -0.073 2.52 1 93.44 375 GLY B O 1
ATOM 6230 N N . VAL B 1 376 ? -15.641 -0.705 0.422 1 96.38 376 VAL B N 1
ATOM 6231 C CA . VAL B 1 376 ? -16.891 -1.466 0.434 1 96.38 376 VAL B CA 1
ATOM 6232 C C . VAL B 1 376 ? -16.594 -2.932 0.119 1 96.38 376 VAL B C 1
ATOM 6234 O O . VAL B 1 376 ? -15.938 -3.242 -0.874 1 96.38 376 VAL B O 1
ATOM 6237 N N . ARG B 1 377 ? -17.078 -3.773 0.948 1 97.69 377 ARG B N 1
ATOM 6238 C CA . ARG B 1 377 ? -17 -5.203 0.669 1 97.69 377 ARG B CA 1
ATOM 6239 C C . ARG B 1 377 ? -17.984 -5.602 -0.432 1 97.69 377 ARG B C 1
ATOM 6241 O O . ARG B 1 377 ? -19.141 -5.188 -0.417 1 97.69 377 ARG B O 1
ATOM 6248 N N . LEU B 1 378 ? -17.516 -6.348 -1.383 1 98.44 378 LEU B N 1
ATOM 6249 C CA . LEU B 1 378 ? -18.359 -6.781 -2.494 1 98.44 378 LEU B CA 1
ATOM 6250 C C . LEU B 1 378 ? -18.375 -8.305 -2.602 1 98.44 378 LEU B C 1
ATOM 6252 O O . LEU B 1 378 ? -17.344 -8.953 -2.398 1 98.44 378 LEU B O 1
ATOM 6256 N N . CYS B 1 379 ? -19.5 -8.852 -2.914 1 98.62 379 CYS B N 1
ATOM 6257 C CA . CYS B 1 379 ? -19.703 -10.281 -3.107 1 98.62 379 CYS B CA 1
ATOM 6258 C C . CYS B 1 379 ? -20.938 -10.555 -3.951 1 98.62 379 CYS B C 1
ATOM 6260 O O . CYS B 1 379 ? -21.438 -9.664 -4.633 1 98.62 379 CYS B O 1
ATOM 6262 N N . GLY B 1 380 ? -21.328 -11.773 -4.043 1 98.44 380 GLY B N 1
ATOM 6263 C CA . GLY B 1 380 ? -22.516 -12.156 -4.793 1 98.44 380 GLY B CA 1
ATOM 6264 C C . GLY B 1 380 ? -22.203 -12.703 -6.176 1 98.44 380 GLY B C 1
ATOM 6265 O O . GLY B 1 380 ? -21.141 -13.297 -6.387 1 98.44 380 GLY B O 1
ATOM 6266 N N . GLU B 1 381 ? -23.219 -12.562 -7.082 1 98.31 381 GLU B N 1
ATOM 6267 C CA . GLU B 1 381 ? -23.078 -13.141 -8.414 1 98.31 381 GLU B CA 1
ATOM 6268 C C . GLU B 1 381 ? -22.984 -12.062 -9.484 1 98.31 381 GLU B C 1
ATOM 6270 O O . GLU B 1 381 ? -22.906 -12.359 -10.672 1 98.31 381 GLU B O 1
ATOM 6275 N N . LYS B 1 382 ? -23.109 -10.828 -8.984 1 98.5 382 LYS B N 1
ATOM 6276 C CA . LYS B 1 382 ? -22.891 -9.664 -9.844 1 98.5 382 LYS B CA 1
ATOM 6277 C C . LYS B 1 382 ? -21.891 -8.703 -9.227 1 98.5 382 LYS B C 1
ATOM 6279 O O . LYS B 1 382 ? -21.781 -8.609 -8 1 98.5 382 LYS B O 1
ATOM 6284 N N . LEU B 1 383 ? -21.141 -8.07 -10.023 1 98.62 383 LEU B N 1
ATOM 6285 C CA . LEU B 1 383 ? -20.281 -6.977 -9.57 1 98.62 383 LEU B CA 1
ATOM 6286 C C . LEU B 1 383 ? -21.031 -5.645 -9.625 1 98.62 383 LEU B C 1
ATOM 6288 O O . LEU B 1 383 ? -21.359 -5.156 -10.703 1 98.62 383 LEU B O 1
ATOM 6292 N N . ASN B 1 384 ? -21.281 -5.148 -8.5 1 98.38 384 ASN B N 1
ATOM 6293 C CA . ASN B 1 384 ? -22.031 -3.895 -8.398 1 98.38 384 ASN B CA 1
ATOM 6294 C C . ASN B 1 384 ? -22.016 -3.344 -6.977 1 98.38 384 ASN B C 1
ATOM 6296 O O . ASN B 1 384 ? -22.312 -4.062 -6.023 1 98.38 384 ASN B O 1
ATOM 6300 N N . ASP B 1 385 ? -21.688 -2.104 -6.832 1 95.88 385 ASP B N 1
ATOM 6301 C CA . ASP B 1 385 ? -21.688 -1.484 -5.508 1 95.88 385 ASP B CA 1
ATOM 6302 C C . ASP B 1 385 ? -22.75 -0.396 -5.418 1 95.88 385 ASP B C 1
ATOM 6304 O O . ASP B 1 385 ? -22.766 0.401 -4.477 1 95.88 385 ASP B O 1
ATOM 6308 N N . ALA B 1 386 ? -23.531 -0.19 -6.48 1 93.94 386 ALA B N 1
ATOM 6309 C CA . ALA B 1 386 ? -24.703 0.685 -6.57 1 93.94 386 ALA B CA 1
ATOM 6310 C C . ALA B 1 386 ? -24.281 2.141 -6.754 1 93.94 386 ALA B C 1
ATOM 6312 O O . ALA B 1 386 ? -25.109 3.051 -6.629 1 93.94 386 ALA B O 1
ATOM 6313 N N . THR B 1 387 ? -23.062 2.418 -6.984 1 91.5 387 THR B N 1
ATOM 6314 C CA . THR B 1 387 ? -22.641 3.799 -7.176 1 91.5 387 THR B CA 1
ATOM 6315 C C . THR B 1 387 ? -23.047 4.305 -8.555 1 91.5 387 THR B C 1
ATOM 6317 O O . THR B 1 387 ? -23.516 5.438 -8.695 1 91.5 387 THR B O 1
ATOM 6320 N N . THR B 1 388 ? -22.875 3.473 -9.531 1 93.44 388 THR B N 1
ATOM 6321 C CA . THR B 1 388 ? -23.203 3.857 -10.898 1 93.44 388 THR B CA 1
ATOM 6322 C C . THR B 1 388 ? -24.609 3.385 -11.266 1 93.44 388 THR B C 1
ATOM 6324 O O . THR B 1 388 ? -25.328 4.066 -12 1 93.44 388 THR B O 1
ATOM 6327 N N . ASN B 1 389 ? -24.938 2.199 -10.836 1 95.06 389 ASN B N 1
ATOM 6328 C CA . ASN B 1 389 ? -26.25 1.597 -11.062 1 95.06 389 ASN B CA 1
ATOM 6329 C C . ASN B 1 389 ? -26.797 0.966 -9.789 1 95.06 389 ASN B C 1
ATOM 6331 O O . ASN B 1 389 ? -26.203 0.042 -9.234 1 95.06 389 ASN B O 1
ATOM 6335 N N . ILE B 1 390 ? -27.953 1.34 -9.367 1 94.69 390 ILE B N 1
ATOM 6336 C CA . ILE B 1 390 ? -28.5 0.934 -8.078 1 94.69 390 ILE B CA 1
ATOM 6337 C C . ILE B 1 390 ? -29.109 -0.458 -8.195 1 94.69 390 ILE B C 1
ATOM 6339 O O . ILE B 1 390 ? -29.469 -1.077 -7.191 1 94.69 390 ILE B O 1
ATOM 6343 N N . ASP B 1 391 ? -29.297 -0.936 -9.484 1 96.75 391 ASP B N 1
ATOM 6344 C CA . ASP B 1 391 ? -29.891 -2.25 -9.703 1 96.75 391 ASP B CA 1
ATOM 6345 C C . ASP B 1 391 ? -28.875 -3.361 -9.477 1 96.75 391 ASP B C 1
ATOM 6347 O O . ASP B 1 391 ? -28.031 -3.635 -10.344 1 96.75 391 ASP B O 1
ATOM 6351 N N . PHE B 1 392 ? -28.969 -4.109 -8.375 1 96.94 392 PHE B N 1
ATOM 6352 C CA . PHE B 1 392 ? -28 -5.121 -7.957 1 96.94 392 PHE B CA 1
ATOM 6353 C C . PHE B 1 392 ? -28.125 -6.367 -8.828 1 96.94 392 PHE B C 1
ATOM 6355 O O . PHE B 1 392 ? -27.297 -7.281 -8.727 1 96.94 392 PHE B O 1
ATOM 6362 N N . THR B 1 393 ? -29.141 -6.445 -9.727 1 97.62 393 THR B N 1
ATOM 6363 C CA . THR B 1 393 ? -29.297 -7.605 -10.602 1 97.62 393 THR B CA 1
ATOM 6364 C C . THR B 1 393 ? -28.469 -7.441 -11.875 1 97.62 393 THR B C 1
ATOM 6366 O O . THR B 1 393 ? -28.469 -8.32 -12.734 1 97.62 393 THR B O 1
ATOM 6369 N N . VAL B 1 394 ? -27.766 -6.324 -11.953 1 96.69 394 VAL B N 1
ATOM 6370 C CA . VAL B 1 394 ? -26.953 -6.082 -13.133 1 96.69 394 VAL B CA 1
ATOM 6371 C C . VAL B 1 394 ? -25.516 -5.77 -12.727 1 96.69 394 VAL B C 1
ATOM 6373 O O . VAL B 1 394 ? -25.281 -5.129 -11.695 1 96.69 394 VAL B O 1
ATOM 6376 N N . ASN B 1 395 ? -24.594 -6.246 -13.508 1 97.75 395 ASN B N 1
ATOM 6377 C CA . ASN B 1 395 ? -23.219 -5.832 -13.328 1 97.75 395 ASN B CA 1
ATOM 6378 C C . ASN B 1 395 ? -23.031 -4.344 -13.617 1 97.75 395 ASN B C 1
ATOM 6380 O O . ASN B 1 395 ? -23.641 -3.807 -14.539 1 97.75 395 ASN B O 1
ATOM 6384 N N . SER B 1 396 ? -22.234 -3.744 -12.844 1 97.31 396 SER B N 1
ATOM 6385 C CA . SER B 1 396 ? -21.891 -2.34 -13.047 1 97.31 396 SER B CA 1
ATOM 6386 C C . SER B 1 396 ? -20.453 -2.064 -12.641 1 97.31 396 SER B C 1
ATOM 6388 O O . SER B 1 396 ? -19.953 -2.623 -11.664 1 97.31 396 SER B O 1
ATOM 6390 N N . PRO B 1 397 ? -19.781 -1.154 -13.391 1 97.19 397 PRO B N 1
ATOM 6391 C CA . PRO B 1 397 ? -18.406 -0.833 -13.031 1 97.19 397 PRO B CA 1
ATOM 6392 C C . PRO B 1 397 ? -18.266 -0.328 -11.594 1 97.19 397 PRO B C 1
ATOM 6394 O O . PRO B 1 397 ? -19.156 0.387 -11.102 1 97.19 397 PRO B O 1
ATOM 6397 N N . VAL B 1 398 ? -17.25 -0.79 -10.93 1 98.12 398 VAL B N 1
ATOM 6398 C CA . VAL B 1 398 ? -16.922 -0.319 -9.586 1 98.12 398 VAL B CA 1
ATOM 6399 C C . VAL B 1 398 ? -15.594 0.424 -9.609 1 98.12 398 VAL B C 1
ATOM 6401 O O . VAL B 1 398 ? -14.609 -0.078 -10.148 1 98.12 398 VAL B O 1
ATOM 6404 N N . THR B 1 399 ? -15.539 1.629 -8.977 1 98.06 399 THR B N 1
ATOM 6405 C CA . THR B 1 399 ? -14.367 2.494 -9.117 1 98.06 399 THR B CA 1
ATOM 6406 C C . THR B 1 399 ? -13.789 2.846 -7.75 1 98.06 399 THR B C 1
ATOM 6408 O O . THR B 1 399 ? -14.531 3.166 -6.82 1 98.06 399 THR B O 1
ATOM 6411 N N . ASP B 1 400 ? -12.484 2.662 -7.551 1 97.44 400 ASP B N 1
ATOM 6412 C CA . ASP B 1 400 ? -11.734 3.156 -6.402 1 97.44 400 ASP B CA 1
ATOM 6413 C C . ASP B 1 400 ? -11.125 4.523 -6.695 1 97.44 400 ASP B C 1
ATOM 6415 O O . ASP B 1 400 ? -10.266 4.652 -7.57 1 97.44 400 ASP B O 1
ATOM 6419 N N . THR B 1 401 ? -11.516 5.574 -6.008 1 95.25 401 THR B N 1
ATOM 6420 C CA . THR B 1 401 ? -11.07 6.941 -6.258 1 95.25 401 THR B CA 1
ATOM 6421 C C . THR B 1 401 ? -10.078 7.391 -5.191 1 95.25 401 THR B C 1
ATOM 6423 O O . THR B 1 401 ? -9.891 8.586 -4.98 1 95.25 401 THR B O 1
ATOM 6426 N N . THR B 1 402 ? -9.461 6.473 -4.512 1 94.94 402 THR B N 1
ATOM 6427 C CA . THR B 1 402 ? -8.531 6.801 -3.439 1 94.94 402 THR B CA 1
ATOM 6428 C C . THR B 1 402 ? -7.312 7.535 -3.986 1 94.94 402 THR B C 1
ATOM 6430 O O . THR B 1 402 ? -6.828 7.215 -5.074 1 94.94 402 THR B O 1
ATOM 6433 N N . SER B 1 403 ? -6.805 8.5 -3.205 1 93.69 403 SER B N 1
ATOM 6434 C CA . SER B 1 403 ? -5.527 9.133 -3.525 1 93.69 403 SER B CA 1
ATOM 6435 C C . SER B 1 403 ? -4.355 8.289 -3.025 1 93.69 403 SER B C 1
ATOM 6437 O O . SER B 1 403 ? -3.197 8.586 -3.328 1 93.69 403 SER B O 1
ATOM 6439 N N . GLY B 1 404 ? -4.668 7.23 -2.281 1 94.56 404 GLY B N 1
ATOM 6440 C CA . GLY B 1 404 ? -3.658 6.301 -1.804 1 94.56 404 GLY B CA 1
ATOM 6441 C C . GLY B 1 404 ? -3.332 5.207 -2.805 1 94.56 404 GLY B C 1
ATOM 6442 O O . GLY B 1 404 ? -3.652 5.328 -3.988 1 94.56 404 GLY B O 1
ATOM 6443 N N . PRO B 1 405 ? -2.684 4.176 -2.357 1 95.25 405 PRO B N 1
ATOM 6444 C CA . PRO B 1 405 ? -2.365 3.059 -3.25 1 95.25 405 PRO B CA 1
ATOM 6445 C C . PRO B 1 405 ? -3.611 2.328 -3.746 1 95.25 405 PRO B C 1
ATOM 6447 O O . PRO B 1 405 ? -4.594 2.205 -3.01 1 95.25 405 PRO B O 1
ATOM 6450 N N . PHE B 1 406 ? -3.539 1.89 -4.988 1 97.31 406 PHE B N 1
ATOM 6451 C CA . PHE B 1 406 ? -4.594 1.031 -5.516 1 97.31 406 PHE B CA 1
ATOM 6452 C C . PHE B 1 406 ? -4.402 -0.408 -5.055 1 97.31 406 PHE B C 1
ATOM 6454 O O . PHE B 1 406 ? -3.381 -1.032 -5.359 1 97.31 406 PHE B O 1
ATOM 6461 N N . ILE B 1 407 ? -5.371 -0.911 -4.32 1 98.06 407 ILE B N 1
ATOM 6462 C CA . ILE B 1 407 ? -5.273 -2.281 -3.828 1 98.06 407 ILE B CA 1
ATOM 6463 C C . ILE B 1 407 ? -6.629 -2.975 -3.961 1 98.06 407 ILE B C 1
ATOM 6465 O O . ILE B 1 407 ? -7.668 -2.314 -4.016 1 98.06 407 ILE B O 1
ATOM 6469 N N . LEU B 1 408 ? -6.605 -4.262 -4.016 1 98.56 408 LEU B N 1
ATOM 6470 C CA . LEU B 1 408 ? -7.785 -5.117 -4.086 1 98.56 408 LEU B CA 1
ATOM 6471 C C . LEU B 1 408 ? -7.664 -6.293 -3.123 1 98.56 408 LEU B C 1
ATOM 6473 O O . LEU B 1 408 ? -7.207 -7.371 -3.508 1 98.56 408 LEU B O 1
ATOM 6477 N N . PRO B 1 409 ? -8.109 -6.109 -1.861 1 98.44 409 PRO B N 1
ATOM 6478 C CA . PRO B 1 409 ? -8.094 -7.207 -0.89 1 98.44 409 PRO B CA 1
ATOM 6479 C C . PRO B 1 409 ? -9.109 -8.297 -1.219 1 98.44 409 PRO B C 1
ATOM 6481 O O . PRO B 1 409 ? -10.219 -8 -1.667 1 98.44 409 PRO B O 1
ATOM 6484 N N . PHE B 1 410 ? -8.742 -9.539 -1.08 1 98.62 410 PHE B N 1
ATOM 6485 C CA . PHE B 1 410 ? -9.633 -10.688 -1.217 1 98.62 410 PHE B CA 1
ATOM 6486 C C . PHE B 1 410 ? -9.547 -11.586 0.013 1 98.62 410 PHE B C 1
ATOM 6488 O O . PHE B 1 410 ? -8.469 -12.078 0.357 1 98.62 410 PHE B O 1
ATOM 6495 N N . ARG B 1 411 ? -10.727 -11.781 0.646 1 97.88 411 ARG B N 1
ATOM 6496 C CA . ARG B 1 411 ? -10.828 -12.586 1.857 1 97.88 411 ARG B CA 1
ATOM 6497 C C . ARG B 1 411 ? -11.906 -13.664 1.71 1 97.88 411 ARG B C 1
ATOM 6499 O O . ARG B 1 411 ? -12.969 -13.406 1.151 1 97.88 411 ARG B O 1
ATOM 6506 N N . THR B 1 412 ? -11.562 -14.875 2.229 1 98 412 THR B N 1
ATOM 6507 C CA . THR B 1 412 ? -12.547 -15.945 2.293 1 98 412 THR B CA 1
ATOM 6508 C C . THR B 1 412 ? -12.469 -16.672 3.629 1 98 412 THR B C 1
ATOM 6510 O O . THR B 1 412 ? -11.414 -16.703 4.27 1 98 412 THR B O 1
ATOM 6513 N N . ASN B 1 413 ? -13.539 -17.219 4.074 1 96.5 413 ASN B N 1
ATOM 6514 C CA . ASN B 1 413 ? -13.539 -18.031 5.285 1 96.5 413 ASN B CA 1
ATOM 6515 C C . ASN B 1 413 ? -13.414 -19.516 4.957 1 96.5 413 ASN B C 1
ATOM 6517 O O . ASN B 1 413 ? -12.961 -19.891 3.871 1 96.5 413 ASN B O 1
ATOM 6521 N N . ALA B 1 414 ? -13.68 -20.406 5.926 1 94.25 414 ALA B N 1
ATOM 6522 C CA . ALA B 1 414 ? -13.516 -21.844 5.75 1 94.25 414 ALA B CA 1
ATOM 6523 C C . ALA B 1 414 ? -14.805 -22.484 5.23 1 94.25 414 ALA B C 1
ATOM 6525 O O . ALA B 1 414 ? -14.977 -23.703 5.32 1 94.25 414 ALA B O 1
ATOM 6526 N N . GLY B 1 415 ? -15.656 -21.719 4.699 1 90.69 415 GLY B N 1
ATOM 6527 C CA . GLY B 1 415 ? -16.984 -22.203 4.348 1 90.69 415 GLY B CA 1
ATOM 6528 C C . GLY B 1 415 ? -17.141 -22.484 2.865 1 90.69 415 GLY B C 1
ATOM 6529 O O . GLY B 1 415 ? -16.328 -23.219 2.277 1 90.69 415 GLY B O 1
ATOM 6530 N N . SER B 1 416 ? -18.203 -21.906 2.256 1 92.75 416 SER B N 1
ATOM 6531 C CA . SER B 1 416 ? -18.562 -22.156 0.863 1 92.75 416 SER B CA 1
ATOM 6532 C C . SER B 1 416 ? -17.797 -21.25 -0.081 1 92.75 416 SER B C 1
ATOM 6534 O O . SER B 1 416 ? -17.5 -20.094 0.264 1 92.75 416 SER B O 1
ATOM 6536 N N . VAL B 1 417 ? -17.547 -21.828 -1.278 1 96.88 417 VAL B N 1
ATOM 6537 C CA . VAL B 1 417 ? -16.781 -21.078 -2.26 1 96.88 417 VAL B CA 1
ATOM 6538 C C . VAL B 1 417 ? -17.547 -21 -3.574 1 96.88 417 VAL B C 1
ATOM 6540 O O . VAL B 1 417 ? -18.469 -21.797 -3.812 1 96.88 417 VAL B O 1
ATOM 6543 N N . GLY B 1 418 ? -17.281 -20.016 -4.363 1 97.44 418 GLY B N 1
ATOM 6544 C CA . GLY B 1 418 ? -17.797 -19.844 -5.711 1 97.44 418 GLY B CA 1
ATOM 6545 C C . GLY B 1 418 ? -16.703 -19.781 -6.766 1 97.44 418 GLY B C 1
ATOM 6546 O O . GLY B 1 418 ? -15.586 -20.25 -6.535 1 97.44 418 GLY B O 1
ATOM 6547 N N . ARG B 1 419 ? -17.031 -19.328 -7.883 1 97.88 419 ARG B N 1
ATOM 6548 C CA . ARG B 1 419 ? -16.109 -19.281 -9.008 1 97.88 419 ARG B CA 1
ATOM 6549 C C . ARG B 1 419 ? -14.984 -18.281 -8.75 1 97.88 419 ARG B C 1
ATOM 6551 O O . ARG B 1 419 ? -13.836 -18.516 -9.133 1 97.88 419 ARG B O 1
ATOM 6558 N N . GLY B 1 420 ? -15.289 -17.156 -8.203 1 98.62 420 GLY B N 1
ATOM 6559 C CA . GLY B 1 420 ? -14.336 -16.078 -8.008 1 98.62 420 GLY B CA 1
ATOM 6560 C C . GLY B 1 420 ? -14.578 -14.898 -8.938 1 98.62 420 GLY B C 1
ATOM 6561 O O . GLY B 1 420 ? -15.727 -14.516 -9.164 1 98.62 420 GLY B O 1
ATOM 6562 N N . PHE B 1 421 ? -13.531 -14.312 -9.367 1 98.88 421 PHE B N 1
ATOM 6563 C CA . PHE B 1 421 ? -13.688 -13.125 -10.188 1 98.88 421 PHE B CA 1
ATOM 6564 C C . PHE B 1 421 ? -12.633 -13.086 -11.289 1 98.88 421 PHE B C 1
ATOM 6566 O O . PHE B 1 421 ? -11.539 -13.617 -11.125 1 98.88 421 PHE B O 1
ATOM 6573 N N . SER B 1 422 ? -12.945 -12.602 -12.383 1 98.56 422 SER B N 1
ATOM 6574 C CA . SER B 1 422 ? -12.109 -12.141 -13.484 1 98.56 422 SER B CA 1
ATOM 6575 C C . SER B 1 422 ? -12.484 -10.727 -13.906 1 98.56 422 SER B C 1
ATOM 6577 O O . SER B 1 422 ? -13.523 -10.516 -14.539 1 98.56 422 SER B O 1
ATOM 6579 N N . LEU B 1 423 ? -11.625 -9.734 -13.562 1 98.56 423 LEU B N 1
ATOM 6580 C CA . LEU B 1 423 ? -11.984 -8.328 -13.719 1 98.56 423 LEU B CA 1
ATOM 6581 C C . LEU B 1 423 ? -11.023 -7.625 -14.664 1 98.56 423 LEU B C 1
ATOM 6583 O O . LEU B 1 423 ? -9.805 -7.793 -14.555 1 98.56 423 LEU B O 1
ATOM 6587 N N . VAL B 1 424 ? -11.586 -6.883 -15.539 1 98.19 424 VAL B N 1
ATOM 6588 C CA . VAL B 1 424 ? -10.797 -5.914 -16.297 1 98.19 424 VAL B CA 1
ATOM 6589 C C . VAL B 1 424 ? -10.617 -4.645 -15.469 1 98.19 424 VAL B C 1
ATOM 6591 O O . VAL B 1 424 ? -11.586 -4.074 -14.969 1 98.19 424 VAL B O 1
ATOM 6594 N N . TYR B 1 425 ? -9.383 -4.258 -15.258 1 98.38 425 TYR B N 1
ATOM 6595 C CA . TYR B 1 425 ? -9.148 -3 -14.555 1 98.38 425 TYR B CA 1
ATOM 6596 C C . TYR B 1 425 ? -8.57 -1.951 -15.492 1 98.38 425 TYR B C 1
ATOM 6598 O O . TYR B 1 425 ? -7.809 -2.281 -16.406 1 98.38 425 TYR B O 1
ATOM 6606 N N . ASN B 1 426 ? -8.992 -0.694 -15.289 1 98 426 ASN B N 1
ATOM 6607 C CA . ASN B 1 426 ? -8.5 0.463 -16.031 1 98 426 ASN B CA 1
ATOM 6608 C C . ASN B 1 426 ? -8.242 1.649 -15.102 1 98 426 ASN B C 1
ATOM 6610 O O . ASN B 1 426 ? -9.133 2.064 -14.352 1 98 426 ASN B O 1
ATOM 6614 N N . GLN B 1 427 ? -7.055 2.121 -15.102 1 97.69 427 GLN B N 1
ATOM 6615 C CA . GLN B 1 427 ? -6.766 3.352 -14.375 1 97.69 427 GLN B CA 1
ATOM 6616 C C . GLN B 1 427 ? -7.207 4.578 -15.164 1 97.69 427 GLN B C 1
ATOM 6618 O O . GLN B 1 427 ? -7.043 4.625 -16.391 1 97.69 427 GLN B O 1
ATOM 6623 N N . ILE B 1 428 ? -7.746 5.473 -14.484 1 96.44 428 ILE B N 1
ATOM 6624 C CA . ILE B 1 428 ? -8.273 6.676 -15.117 1 96.44 428 ILE B CA 1
ATOM 6625 C C . ILE B 1 428 ? -7.438 7.883 -14.711 1 96.44 428 ILE B C 1
ATOM 6627 O O . ILE B 1 428 ? -7.168 8.086 -13.523 1 96.44 428 ILE B O 1
ATOM 6631 N N . THR B 1 429 ? -7.023 8.68 -15.633 1 92.81 429 THR B N 1
ATOM 6632 C CA . THR B 1 429 ? -6.203 9.859 -15.398 1 92.81 429 THR B CA 1
ATOM 6633 C C . THR B 1 429 ? -7.008 10.938 -14.68 1 92.81 429 THR B C 1
ATOM 6635 O O . THR B 1 429 ? -8.234 10.992 -14.797 1 92.81 429 THR B O 1
ATOM 6638 N N . CYS B 1 430 ? -6.273 11.75 -13.883 1 88.12 430 CYS B N 1
ATOM 6639 C CA . CYS B 1 430 ? -6.914 12.852 -13.172 1 88.12 430 CYS B CA 1
ATOM 6640 C C . CYS B 1 430 ? -7.551 13.836 -14.148 1 88.12 430 CYS B C 1
ATOM 6642 O O . CYS B 1 430 ? -7.051 14.023 -15.258 1 88.12 430 CYS B O 1
ATOM 6644 N N . ALA B 1 431 ? -8.766 14.289 -13.852 1 75.56 431 ALA B N 1
ATOM 6645 C CA . ALA B 1 431 ? -9.406 15.281 -14.719 1 75.56 431 ALA B CA 1
ATOM 6646 C C . ALA B 1 431 ? -8.586 16.562 -14.781 1 75.56 431 ALA B C 1
ATOM 6648 O O . ALA B 1 431 ? -7.941 16.938 -13.797 1 75.56 431 ALA B O 1
ATOM 6649 N N . LEU B 1 432 ? -7.992 16.969 -15.891 1 56.75 432 LEU B N 1
ATOM 6650 C CA . LEU B 1 432 ? -7.289 18.219 -16.094 1 56.75 432 LEU B CA 1
ATOM 6651 C C . LEU B 1 432 ? -8.055 19.375 -15.469 1 56.75 432 LEU B C 1
ATOM 6653 O O . LEU B 1 432 ? -9.266 19.516 -15.656 1 56.75 432 LEU B O 1
ATOM 6657 N N . SER B 1 433 ? -7.773 19.688 -14.148 1 43.06 433 SER B N 1
ATOM 6658 C CA . SER B 1 433 ? -8.312 21.016 -13.836 1 43.06 433 SER B CA 1
ATOM 6659 C C . SER B 1 433 ? -7.703 22.094 -14.727 1 43.06 433 SER B C 1
ATOM 6661 O O . SER B 1 433 ? -6.562 21.953 -15.18 1 43.06 433 SER B O 1
#

Nearest PDB structures (foldseek):
  4aqb-assembly1_A-2  TM=3.386E-01  e=4.757E-11  Homo sapiens
  3dem-assembly1_A  TM=3.484E-01  e=3.740E-10  Homo sapiens
  5ckm-assembly1_A-2  TM=3.081E-01  e=5.741E-09  Rattus norvegicus
  1nzi-assembly1_B  TM=5.786E-01  e=6.003E-02  Homo sapiens
  4lhs-assembly1_A-2  TM=2.856E-01  e=5.277E-01  Bacteroides ovatus ATCC 8483

pLDDT: mean 75.86, std 28.21, range [20.36, 98.88]

Radius of gyration: 33.22 Å; Cα contacts (8 Å, |Δi|>4): 1928; chains: 2; bounding box: 111×89×69 Å

Secondary structure (DSSP, 8-state):
------------------------SS-----TTTTGGGSTTHHHHHHHHHHHHSS---------TTS-TT-TTS-S------GGGG-SSHHHHHHHHH---------EEE-TTS-EEEEE-HHHHHHTTPEEEEEEGGGTEEEEE-EE-TT-EE--TTEEEE-TTTTSPPP--SS-EEEEEEE--SSTT--EEEEEEEEEE-PPPBTTB--SEEEEEES--TTSPPPPB-SB-TT-EEEEE-TT--SPEEEEEEE---TT-----EEEEEEEEE-TTSTTTSPPTT-SEEE-SSEEEEE-TTTTTT---SS-EEEEEE-PPTTEEEEEEESB-TTSPBPP-BB--B-TTS-BSSPTT-EEESTTT-SSSEEEETTEEEEESS---SSS---TTS---EEE--SS-EEEEEE--SS----B-EEEEEEEE----/------------------------SS-----GGGTGGGSTTHHHHHHHHHHHHSS-----------S-TT-TTS-S------GGGG-SSHHHHHHHHH---------EEE-TTS-EEEEE-HHHHHHTTPEEEEEEGGGTEEEEE-EE-TT-EE--TTEEEE-TTTTSPPP--SS-EEEEEEE--SSTT--EEEEEEEEEE-PPPBTTB--SEEEEE-S--TTSPPPPB-SB-TT-EEEEE-TT--SPEEEEEEE---TT-----EEEEEEEEE-TTSTTTSPPTT-SEEE-SSEEEEE-TTTTTT---SS-EEEEEEPPPTTEEEEEEESB-TTSPBPP-BB--B-TTS-BSSPTT-EEESTTT-SSSEEEETTEEEEESS---SSS---TTS---EEE--SS-EEEEEE--SS----B-EEEEEEEE----